Protein AF-A0A7C3HWS5-F1 (afdb_monomer)

pLDDT: mean 78.56, std 14.54, range [25.64, 98.25]

Solvent-accessible surface area (backbone atoms only — not comparable to full-atom values): 70002 Å² total; per-residue (Å²): 102,54,66,61,52,23,48,50,52,38,46,39,70,67,36,61,81,47,41,45,76,47,77,56,95,78,74,90,70,77,73,88,94,51,87,68,84,68,67,44,69,43,54,68,46,64,66,60,53,52,59,58,70,70,65,71,91,69,96,59,69,80,49,96,42,72,66,55,47,22,61,74,64,69,51,62,78,66,93,49,88,86,55,84,63,90,44,52,67,60,48,49,40,42,64,68,24,45,36,80,43,24,28,63,74,33,50,45,35,50,43,58,68,43,75,47,70,42,93,85,73,42,82,43,72,37,55,29,37,39,64,44,83,58,42,32,35,37,33,71,34,75,82,73,64,55,80,74,57,96,57,87,85,61,68,61,92,49,65,71,58,50,47,49,41,40,43,74,72,62,29,52,73,45,79,33,45,69,67,34,40,77,70,42,46,47,28,50,53,54,48,53,47,17,76,74,24,78,54,37,31,49,33,29,53,56,43,76,47,73,78,67,95,51,59,68,64,58,44,54,49,50,50,52,45,66,70,42,41,84,68,47,41,63,46,42,35,34,32,50,52,28,49,53,52,50,32,58,76,71,68,44,66,62,44,31,36,34,41,38,42,34,76,55,54,59,60,61,54,28,49,48,53,43,49,20,48,52,53,51,52,24,47,27,52,66,45,92,76,86,77,50,37,36,42,34,36,37,28,63,40,83,49,59,64,62,38,49,48,33,50,43,54,58,63,49,91,65,82,58,96,64,64,81,70,41,89,69,63,71,48,71,46,86,35,93,64,84,69,67,70,93,66,52,77,44,37,40,40,39,93,80,62,94,72,66,62,91,78,43,30,43,72,73,48,39,51,53,48,18,44,48,36,54,65,71,59,53,64,63,69,94,58,94,70,62,49,70,46,70,52,64,74,61,53,22,50,52,35,31,59,74,68,69,38,75,68,72,52,74,60,48,46,52,52,37,39,34,43,49,67,51,35,52,34,38,38,46,44,36,79,91,69,54,70,66,55,36,60,53,50,46,19,72,74,41,80,26,30,19,39,34,36,33,89,43,72,65,40,48,49,53,52,40,52,52,38,44,68,69,68,43,76,35,45,49,68,63,60,88,85,50,50,74,68,55,49,52,51,52,53,51,37,45,68,48,52,52,34,24,34,40,33,34,43,44,68,55,71,36,26,44,70,57,44,53,51,51,47,67,36,21,74,82,43,43,61,51,30,44,31,30,50,56,32,48,45,43,47,74,22,16,85,52,81,42,54,43,47,62,46,50,37,56,50,47,52,53,49,21,66,54,50,77,44,82,54,16,42,47,30,32,22,54,64,56,39,69,69,46,47,52,47,32,25,62,56,54,73,47,62,80,89,36,54,45,68,84,69,70,71,76,61,48,28,49,33,43,41,70,46,73,31,63,76,70,64,96,54,28,57,58,56,47,49,46,47,38,65,64,45,49,49,22,47,54,67,75,46,58,51,52,71,61,54,53,83,90,64,76,67,70,49,82,36,27,35,39,38,39,22,86,39,47,74,56,79,60,104,57,56,60,94,52,10,21,63,52,50,44,47,50,44,27,76,72,72,43,76,54,71,74,43,49,44,72,38,54,86,59,66,50,57,16,38,73,86,77,62,43,71,50,61,44,74,53,50,80,68,50,25,61,73,71,75,39,99,56,40,31,34,29,70,76,84,60,49,74,43,71,64,71,37,68,54,77,67,42,72,60,52,41,51,53,51,50,52,38,46,68,66,19,60,35,32,37,40,21,16,24,78,69,71,40,87,72,74,83,54,43,52,23,38,33,33,37,27,68,40,67,52,85,11,42,69,48,41,49,61,58,50,62,49,35,25,65,71,62,44,62,16,40,33,40,35,35,35,38,74,64,52,68,66,56,35,74,71,16,39,78,72,30,47,82,48,64,31,57,73,34,71,81,23,39,72,53,48,36,34,86,77,77,41,88,44,59,26,36,63,55,55,49,47,43,56,53,43,71,61,50,85,40,66,66,58,52,49,52,48,28,47,50,52,49,54,33,56,75,69,70,48,85,49,68,48,82,60,96,67,96,56,69,61,60,59,51,49,53,51,50,25,52,51,54,39,30,55,32,57,42,21,81,46,69,27,41,46,75,80,48,104,51,33,43,36,50,51,64,47,65,46,91,78,66,50,74,68,53,32,52,50,31,45,48,59,59,44,55,74,82,42,57,70,70,60,46,51,62,72,41,44,66,61,47,49,63,60,60,76,44,81,84,59,89,76,82,54,74,74,56,52,53,50,51,50,51,55,53,46,47,57,51,42,50,48,46,51,66,45,59,56,24,46,48,32,43,31,40,39,53,34,48,51,44,68,46,20,59,83,72,75,39,34,53,66,57,53,55,39,61,55,64,36,100,61,87,77,63,94,82,66,61,40,60,37,23,39,62,58,33,73,83,34,71,54,94,58,71,49,31,58,67,59,72,85,72,22,59,56,52,51,62,57,66,47,38,66,62,53,56,70,50,85,48,71,70,63,54,52,48,51,52,50,55,34,54,80,59,70,25,44,71,65,52,45,54,53,37,51,60,47,34,60,77,40,79,76,39,38,40,37,26,40,52,40,12,61,46,34,55,76,38,90,94,29,59,67,61,13,44,49,29,27,49,51,19,40,57,42,31,57,75,67,69,53,56,60,67,61,48,48,54,43,32,54,62,34,32,76,78,40,50,67,69,31,49,56,74,61,64,46,82,90,37,86,30,69,38,74,67,26,30,48,54,50,22,54,52,31,25,72,76,64,34,68,88,29,69,66,19,49,50,37,48,49,52,48,50,52,54,56,51,49,55,54,49,52,54,49,50,58,67,46,45,60,62,50,50,57,63,49,70,79,38,99,37,75,64,74,68,57,46,99,84,51,90,87,116

Secondary structure (DSSP, 8-state):
-HHHHHHHHHHHHH-TTTEEEE--SS-----TT----SSEEEES-HHHHHHHHT---------SSHHHHHHHHT-PPPSSTTS--TTHHHHHHIIIIIHHHHHHHHGGGEEEEEEEE-TTS-EEEEEEEEESSSEEEEEESTTTSTTS-SSTT-----HHHHHHHHHHTTEEEEEE-HHHHHTTHHHHHHHHHHHH-HHHHHHHHHHHT-SS--HHHHHHHHHHHHHHHHHHHHHHHHHHHHHHHHHHHHT-SEEEEEEES-SSSHHHHHHHHHHHHHHHHHHHTT----PPEEEEEEE--S-HHHHHHHHHHHH--SS-------SS-EEEEEESSPPPGGG-SEEEE-TT-SSPPTTEE-HHHHHHHHHHHHHHH-SS----PPPS---HHHHHHHHHHHH--SS--HHHHHHHHHHHTT--EEEE--TTS-HHHHHHHHHHHSSSEEEEE-S-HHHHHHHHHHHHHTT--SEEEE-TTS-HHHHHHHHHHHHTT--SEEEE-GGGGGBHHHHHHHHHHTTTS-EEEEEEETTTHHHHTTTTT-GGGGGHHHHHHHHHHHHTS---EEEEES---HHHHHHHHHHHT--GGGEE--S----TTEEEEEEE--SS-TTHHHHHHHHIIIIIHHHHHT--HHHHS-TTPPSPPS-EEEEE-S-S---STT--S-SHHHHHHHHHHHT---TTTEEEE-SSPPEE-TTT--S-EEEPPHHHHHHTT-SS-EEESSS--EESS-EE-TTHHHHHHHHHHHHHTTS-SEEEE-TTS-TT---TTEEEEEESS--SSHHHHHHHHTTS-TTSS-EEEEEEE-PPPHHHHHHTGGGTPPPHHHHSHHHHTTT--TTS-SS--HHHHHHHHHHHH---HHHHHHHHHHHHHHHHTT--EEEE-SS--HHHHHHHHHHHHHHHHTTSEEEEEEEESSSSEEEEEEEE-TT--HHHHHHHHHHHHHTTS-HHHHHHHHHHHHHHHHTTTTSS---HHHHHHHHHHHHHHHHHHHIIIIIHHHHHHHHHHHHHHHTTTTT--HHHHHHHHH--PPPPTT---SSBTTTSTT---SSSS----TTTHHHHHHHHHHHHHTTS--HHHHHHHHHHHHHTT-HHHHHHHHHHHHTT-TT-HHHHHHHHHHHTTSTT-HHHHHHHHHHHHHHHHHTT--HHHHHHHHHHHHTT-HHHHHHTT--TTSTT-SHHHHHHHHHHHHHHH-TTSHHHHHHHHHHHHHHHHHHHHHHHHHHHHHHHHHHHT-SSHHHHH-TT-TT-

InterPro domains:
  IPR001650 Helicase, C-terminal domain-like [PF00271] (755-808)
  IPR001650 Helicase, C-terminal domain-like [PS51194] (675-857)
  IPR001650 Helicase, C-terminal domain-like [SM00490] (727-808)
  IPR002464 DNA/RNA helicase, ATP-dependent, DEAH-box type, conserved site [PS00690] (528-537)
  IPR011545 DEAD/DEAH-box helicase domain [PF00270] (410-580)
  IPR014001 Helicase superfamily 1/2, ATP-binding domain [PS51192] (416-594)
  IPR014001 Helicase superfamily 1/2, ATP-binding domain [SM00487] (404-611)
  IPR027417 P-loop containing nucleoside triphosphate hydrolase [G3DSA:3.40.50.300] (386-599)
  IPR027417 P-loop containing nucleoside triphosphate hydrolase [G3DSA:3.40.50.300] (725-851)
  IPR027417 P-loop containing nucleoside triphosphate hydrolase [SSF52540] (448-820)
  IPR036388 Winged helix-like DNA-binding domain superfamily [G3DSA:1.10.10.10] (1000-1152)

Nearest PDB structures (foldseek):
  4tmu-assembly1_A  TM=6.536E-01  e=8.119E-21  Cronobacter sakazakii ATCC BAA-894
  7aud-assembly1_F  TM=6.446E-01  e=2.191E-19  Homo sapiens
  7zml-assembly2_B  TM=5.521E-01  e=1.699E-18  Homo sapiens
  5sup-assembly3_C  TM=6.905E-01  e=9.787E-10  Saccharomyces cerevisiae S288C
  8enk-assembly1_A  TM=6.160E-01  e=3.405E-09  Homo sapiens

Radius of gyration: 41.32 Å; Cα contacts (8 Å, |Δi|>4): 1927; chains: 1; bounding box: 156×109×86 Å

Mean predicted aligned error: 18.75 Å

Sequence (1268 aa):
MPVRGAVLLAAARIDPGALDLEVRKDDLLYGEGEYRWVGRWRFKDPALAEALKASRPGKRATFSSLEDYYRFNKLLPPRDPKERDEHYAERVFIEEAFLPVFGLEGLSYLRSQVEFVDSKKRKRRIDFVLDGKTKYAIEVEGAAYHAHTSIGDEKFNDEKQRQRDLGQAGYRYFPFSFGDIRQKRAQAVLTELAFEDPILHRLFLANQHSEHTTGASKLARLEQLLRFLPKRFPLYQKAILAMLESANREGKNELTLVDYEPVTPGLTLALLDTFALVERVAELYGQPVVLPKVKLYVLRPPDPDLFLQAMELYRCHGESSFVDLPRTHIEYELVNRVPDADLVDHIFAAEAASSPPSGSLDESRLERFAAHFVSEVGPKPPSKANPVSVERTLLDFFARRYFAVRDLKPEQVQLLQRALLGQSGLGILPTGFGKSLVFQLYGLLIPRTTLVISPLKALIRDQVHSMHRLGLVCVDSISSFDSSAAKERKLAEFRGHRYRLLYISPERLQIKGFYEELRASMQDTPVGALVIDEAHCVSEWGHDFRPAYLQIGRLRRLLEEASGRSIPIIALTATASEAVRKDVCDVLGLELQSVVQLASSDRPNLSLSVHPSGAYGLEAKEEVLEQVLTKVVPTALRMEKEELIPLGEEPPYEHAGVVFGIYANPHGKTTIAEGVHHIAKVIRERVSPDPEFVQVHASTPPTVCPNCGSQLYLPLTSKELKLYGMTQGYRCLECKEVFSRYAYASDWENTILERQDAFQDNQFPILVATKGYGMGIDKRNIRFIIHHALSSGLEGYYQEAGRAGRDGKQSHVALIYSPPMRKCYEEHLRYHQEPPCVSEPGNFKFHKCPYELPGLCDYGRQAFFVKASYPGLQTDLERALSVYDRLVAGQALIKNSFDDDDEESKGIQLALYRLQQLGVVEGYSLTYKSLREVVFEAEFNSNWQPEAVLHHLRQYLLRTEGEAYVEQHLAELSQRVNGKRRRVGVPGGERRRLIEMALEVLLERVYTTIRKTRYYMLEREHDYAQSHNEGVCRRVKIRSYFDDVGFSDDYRCGFCDVCVPDLNFTRDQAEIPVRDAQVDDLARILPELVSSFQPDKLAEAVRVTVDRGAVVGMTSRIANRLEKDITNVPSLYLAGALYRRRKGREEEAMSYLKSAFDEGIRQDFIPENLVFIAKEAAQLNPEKAFDWLTPVDGPFNTDHGLKLLEEQAKQLYGDEAPAPRVVRALRHTRRVARTAEAAIQLLKQPVVELLSGFDSLQTMMGENYVQR

Structure (mmCIF, N/CA/C/O backbone):
data_AF-A0A7C3HWS5-F1
#
_entry.id   AF-A0A7C3HWS5-F1
#
loop_
_atom_site.group_PDB
_atom_site.id
_atom_site.type_symbol
_atom_site.label_atom_id
_atom_site.label_alt_id
_atom_site.label_comp_id
_atom_site.label_asym_id
_atom_site.label_entity_id
_atom_site.label_seq_id
_atom_site.pdbx_PDB_ins_code
_atom_site.Cartn_x
_atom_site.Cartn_y
_atom_site.Cartn_z
_atom_site.occupancy
_atom_site.B_iso_or_equiv
_atom_site.auth_seq_id
_atom_site.auth_comp_id
_atom_site.auth_asym_id
_atom_site.auth_atom_id
_atom_site.pdbx_PDB_model_num
ATOM 1 N N . MET A 1 1 ? -15.593 4.446 11.504 1.00 49.41 1 MET A N 1
ATOM 2 C CA . MET A 1 1 ? -16.390 3.993 12.669 1.00 49.41 1 MET A CA 1
ATOM 3 C C . MET A 1 1 ? -17.692 3.355 12.200 1.00 49.41 1 MET A C 1
ATOM 5 O O . MET A 1 1 ? -18.469 4.060 11.559 1.00 49.41 1 MET A O 1
ATOM 9 N N . PRO A 1 2 ? -17.942 2.083 12.555 1.00 52.72 2 PRO A N 1
ATOM 10 C CA . PRO A 1 2 ? -19.194 1.356 12.292 1.00 52.72 2 PRO A CA 1
ATOM 11 C C . PRO A 1 2 ? -20.464 2.110 12.704 1.00 52.72 2 PRO A C 1
ATOM 13 O O . PRO A 1 2 ? -21.446 2.154 11.968 1.00 52.72 2 PRO A O 1
ATOM 16 N N . VAL A 1 3 ? -20.395 2.795 13.850 1.00 61.91 3 VAL A N 1
ATOM 17 C CA . VAL A 1 3 ? -21.491 3.569 14.448 1.00 61.91 3 VAL A CA 1
ATOM 18 C C . VAL A 1 3 ? -22.072 4.609 13.488 1.00 61.91 3 VAL A C 1
ATOM 20 O O . VAL A 1 3 ? -23.285 4.735 13.361 1.00 61.91 3 VAL A O 1
ATOM 23 N N . ARG A 1 4 ? -21.214 5.340 12.766 1.00 62.59 4 ARG A N 1
ATOM 24 C CA . ARG A 1 4 ? -21.649 6.375 11.816 1.00 62.59 4 ARG A CA 1
ATOM 25 C C . ARG A 1 4 ? -22.445 5.771 10.654 1.00 62.59 4 ARG A C 1
ATOM 27 O O . ARG A 1 4 ? -23.408 6.382 10.207 1.00 62.59 4 ARG A O 1
ATOM 34 N N . GLY A 1 5 ? -22.057 4.578 10.197 1.00 60.19 5 GLY A N 1
ATOM 35 C CA . GLY A 1 5 ? -22.772 3.829 9.163 1.00 60.19 5 GLY A CA 1
ATOM 36 C C . GLY A 1 5 ? -24.151 3.372 9.635 1.00 60.19 5 GLY A C 1
ATOM 37 O O . GLY A 1 5 ? -25.133 3.639 8.953 1.00 60.19 5 GLY A O 1
ATOM 38 N N . ALA A 1 6 ? -24.242 2.785 10.834 1.00 62.06 6 ALA A N 1
ATOM 39 C CA . ALA A 1 6 ? -25.520 2.379 11.428 1.00 62.06 6 ALA A CA 1
ATOM 40 C C . ALA A 1 6 ? -26.490 3.566 11.586 1.00 62.06 6 ALA A C 1
ATOM 42 O O . ALA A 1 6 ? -27.658 3.466 11.226 1.00 62.06 6 ALA A O 1
ATOM 43 N N . VAL A 1 7 ? -25.993 4.721 12.041 1.00 65.88 7 VAL A N 1
ATOM 44 C CA . VAL A 1 7 ? -26.794 5.949 12.188 1.00 65.88 7 VAL A CA 1
ATOM 45 C C . VAL A 1 7 ? -27.290 6.485 10.839 1.00 65.88 7 VAL A C 1
ATOM 47 O O . VAL A 1 7 ? -28.435 6.914 10.730 1.00 65.88 7 VAL A O 1
ATOM 50 N N . LEU A 1 8 ? -26.457 6.447 9.796 1.00 64.69 8 LEU A N 1
ATOM 51 C CA . LEU A 1 8 ? -26.843 6.884 8.449 1.00 64.69 8 LEU A CA 1
ATOM 52 C C . LEU A 1 8 ? -27.855 5.936 7.794 1.00 64.69 8 LEU A C 1
ATOM 54 O O . LEU A 1 8 ? -28.781 6.395 7.131 1.00 64.69 8 LEU A O 1
ATOM 58 N N . LEU A 1 9 ? -27.728 4.628 8.026 1.00 63.84 9 LEU A N 1
ATOM 59 C CA . LEU A 1 9 ? -28.721 3.641 7.598 1.00 63.84 9 LEU A CA 1
ATOM 60 C C . LEU A 1 9 ? -30.051 3.819 8.342 1.00 63.84 9 LEU A C 1
ATOM 62 O O . LEU A 1 9 ? -31.108 3.683 7.730 1.00 63.84 9 LEU A O 1
ATOM 66 N N . ALA A 1 10 ? -30.011 4.181 9.629 1.00 67.00 10 ALA A N 1
ATOM 67 C CA . ALA A 1 10 ? -31.210 4.519 10.397 1.00 67.00 10 ALA A CA 1
ATOM 68 C C . ALA A 1 10 ? -31.903 5.746 9.794 1.00 67.00 10 ALA A C 1
ATOM 70 O O . ALA A 1 10 ? -33.104 5.712 9.543 1.00 67.00 10 ALA A O 1
ATOM 71 N N . ALA A 1 11 ? -31.130 6.790 9.472 1.00 67.25 11 ALA A N 1
ATOM 72 C CA . ALA A 1 11 ? -31.637 7.995 8.816 1.00 67.25 11 ALA A CA 1
ATOM 73 C C . ALA A 1 11 ? -32.313 7.678 7.473 1.00 67.25 11 ALA A C 1
ATOM 75 O O . ALA A 1 11 ? -33.418 8.146 7.214 1.00 67.25 11 ALA A O 1
ATOM 76 N N . ALA A 1 12 ? -31.681 6.837 6.649 1.00 64.12 12 ALA A N 1
ATOM 77 C CA . ALA A 1 12 ? -32.226 6.424 5.358 1.00 64.12 12 ALA A CA 1
ATOM 78 C C . ALA A 1 12 ? -33.511 5.590 5.478 1.00 64.12 12 ALA A C 1
ATOM 80 O O . ALA A 1 12 ? -34.377 5.693 4.616 1.00 64.12 12 ALA A O 1
ATOM 81 N N . ARG A 1 13 ? -33.657 4.779 6.537 1.00 67.94 13 ARG A N 1
ATOM 82 C CA . ARG A 1 13 ? -34.894 4.023 6.803 1.00 67.94 13 ARG A CA 1
ATOM 83 C C . ARG A 1 13 ? -36.053 4.920 7.239 1.00 67.94 13 ARG A C 1
ATOM 85 O O . ARG A 1 13 ? -37.196 4.598 6.940 1.00 67.94 13 ARG A O 1
ATOM 92 N N . ILE A 1 14 ? -35.766 6.014 7.946 1.00 68.12 14 ILE A N 1
ATOM 93 C CA . ILE A 1 14 ? -36.784 6.937 8.472 1.00 68.12 14 ILE A CA 1
ATOM 94 C C . ILE A 1 14 ? -37.428 7.762 7.359 1.00 68.12 14 ILE A C 1
ATOM 96 O O . ILE A 1 14 ? -38.638 7.969 7.386 1.00 68.12 14 ILE A O 1
ATOM 100 N N . ASP A 1 15 ? -36.638 8.226 6.390 1.00 64.69 15 ASP A N 1
ATOM 101 C CA . ASP A 1 15 ? -37.156 8.968 5.241 1.00 64.69 15 ASP A CA 1
ATOM 102 C C . ASP A 1 15 ? -36.284 8.731 3.990 1.00 64.69 15 ASP A C 1
ATOM 104 O O . ASP A 1 15 ? -35.364 9.507 3.692 1.00 64.69 15 ASP A O 1
ATOM 108 N N . PRO A 1 16 ? -36.576 7.658 3.230 1.00 61.91 16 PRO A N 1
ATOM 109 C CA . PRO A 1 16 ? -35.873 7.334 1.986 1.00 61.91 16 PRO A CA 1
ATOM 110 C C . PRO A 1 16 ? -36.026 8.417 0.901 1.00 61.91 16 PRO A C 1
ATOM 112 O O . PRO A 1 16 ? -35.264 8.462 -0.068 1.00 61.91 16 PRO A O 1
ATOM 115 N N . GLY A 1 17 ? -37.047 9.274 1.025 1.00 59.50 17 GLY A N 1
ATOM 116 C CA . GLY A 1 17 ? -37.358 10.346 0.088 1.00 59.50 17 GLY A CA 1
ATOM 117 C C . GLY A 1 17 ? -36.515 11.595 0.328 1.00 59.50 17 GLY A C 1
ATOM 118 O O . GLY A 1 17 ? -36.074 12.207 -0.644 1.00 59.50 17 GLY A O 1
ATOM 119 N N . ALA A 1 18 ? -36.249 11.936 1.591 1.00 55.31 18 ALA A N 1
ATOM 120 C CA . ALA A 1 18 ? -35.522 13.141 1.984 1.00 55.31 18 ALA A CA 1
ATOM 121 C C . ALA A 1 18 ? -33.997 13.003 1.958 1.00 55.31 18 ALA A C 1
ATOM 123 O O . ALA A 1 18 ? -33.318 14.025 1.868 1.00 55.31 18 ALA A O 1
ATOM 124 N N . LEU A 1 19 ? -33.446 11.789 2.009 1.00 55.59 19 LEU A N 1
ATOM 125 C CA . LEU A 1 19 ? -32.002 11.549 1.970 1.00 55.59 19 LEU A CA 1
ATOM 126 C C . LEU A 1 19 ? -31.609 10.840 0.671 1.00 55.59 19 LEU A C 1
ATOM 128 O O . LEU A 1 19 ? -32.080 9.745 0.386 1.00 55.59 19 LEU A O 1
ATOM 132 N N . ASP A 1 20 ? -30.721 11.446 -0.113 1.00 55.53 20 ASP A N 1
ATOM 133 C CA . ASP A 1 20 ? -29.961 10.706 -1.123 1.00 55.53 20 ASP A CA 1
ATOM 134 C C . ASP A 1 20 ? -28.696 10.165 -0.457 1.00 55.53 20 ASP A C 1
ATOM 136 O O . ASP A 1 20 ? -27.996 10.935 0.202 1.00 55.53 20 ASP A O 1
ATOM 140 N N . LEU A 1 21 ? -28.430 8.863 -0.551 1.00 51.44 21 LEU A N 1
ATOM 141 C CA . LEU A 1 21 ? -27.346 8.202 0.178 1.00 51.44 21 LEU A CA 1
ATOM 142 C C . LEU A 1 21 ? -26.535 7.340 -0.792 1.00 51.44 21 LEU A C 1
ATOM 144 O O . LEU A 1 21 ? -26.783 6.149 -0.961 1.00 51.44 21 LEU A O 1
ATOM 148 N N . GLU A 1 22 ? -25.537 7.949 -1.433 1.00 44.00 22 GLU A N 1
ATOM 149 C CA . GLU A 1 22 ? -24.627 7.244 -2.336 1.00 44.00 22 GLU A CA 1
ATOM 150 C C . GLU A 1 22 ? -23.421 6.732 -1.528 1.00 44.00 22 GLU A C 1
ATOM 152 O O . GLU A 1 22 ? -22.458 7.455 -1.231 1.00 44.00 22 GLU A O 1
ATOM 157 N N . VAL A 1 23 ? -23.475 5.461 -1.116 1.00 41.75 23 VAL A N 1
ATOM 158 C CA . VAL A 1 23 ? -22.345 4.785 -0.463 1.00 41.75 23 VAL A CA 1
ATOM 159 C C . VAL A 1 23 ? -21.340 4.366 -1.535 1.00 41.75 23 VAL A C 1
ATOM 161 O O . VAL A 1 23 ? -21.325 3.223 -1.993 1.00 41.75 23 VAL A O 1
ATOM 164 N N . ARG A 1 24 ? -20.472 5.291 -1.953 1.00 37.44 24 ARG A N 1
ATOM 165 C CA . ARG A 1 24 ? -19.315 4.931 -2.780 1.00 37.44 24 ARG A CA 1
ATOM 166 C C . ARG A 1 24 ? -18.343 4.107 -1.944 1.00 37.44 24 ARG A C 1
ATOM 168 O O . ARG A 1 24 ? -17.880 4.563 -0.902 1.00 37.44 24 ARG A O 1
ATOM 175 N N . LYS A 1 25 ? -18.026 2.896 -2.407 1.00 36.41 25 LYS A N 1
ATOM 176 C CA . LYS A 1 25 ? -17.121 1.960 -1.717 1.00 36.41 25 LYS A CA 1
ATOM 177 C C . LYS A 1 25 ? -15.659 2.437 -1.659 1.00 36.41 25 LYS A C 1
ATOM 179 O O . LYS A 1 25 ? -14.854 1.779 -1.012 1.00 36.41 25 LYS A O 1
ATOM 184 N N . ASP A 1 26 ? -15.324 3.559 -2.304 1.00 34.84 26 ASP A N 1
ATOM 185 C CA . ASP A 1 26 ? -13.966 3.804 -2.794 1.00 34.84 26 ASP A CA 1
ATOM 186 C C . ASP A 1 26 ? -13.382 5.219 -2.609 1.00 34.84 26 ASP A C 1
ATOM 188 O O . ASP A 1 26 ? -12.203 5.404 -2.913 1.00 34.84 26 ASP A O 1
ATOM 192 N N . ASP A 1 27 ? -14.126 6.192 -2.070 1.00 35.03 27 ASP A N 1
ATOM 193 C CA . ASP A 1 27 ? -13.665 7.590 -2.007 1.00 35.03 27 ASP A CA 1
ATOM 194 C C . ASP A 1 27 ? -13.241 8.019 -0.590 1.00 35.03 27 ASP A C 1
ATOM 196 O O . ASP A 1 27 ? -14.048 8.097 0.339 1.00 35.03 27 ASP A O 1
ATOM 200 N N . LEU A 1 28 ? -11.955 8.356 -0.445 1.00 31.20 28 LEU A N 1
ATOM 201 C CA . LEU A 1 28 ? -11.348 8.976 0.736 1.00 31.20 28 LEU A CA 1
ATOM 202 C C . LEU A 1 28 ? -10.860 10.376 0.325 1.00 31.20 28 LEU A C 1
ATOM 204 O O . LEU A 1 28 ? -9.688 10.569 0.008 1.00 31.20 28 LEU A O 1
ATOM 208 N N . LEU A 1 29 ? -11.769 11.356 0.282 1.00 29.92 29 LEU A N 1
ATOM 209 C CA . LEU A 1 29 ? -11.443 12.758 -0.012 1.00 29.92 29 LEU A CA 1
ATOM 210 C C . LEU A 1 29 ? -11.496 13.605 1.263 1.00 29.92 29 LEU A C 1
ATOM 212 O O . LEU A 1 29 ? -12.463 13.562 2.022 1.00 29.92 29 LEU A O 1
ATOM 216 N N . TYR A 1 30 ? -10.448 14.398 1.476 1.00 31.53 30 TYR A N 1
ATOM 217 C CA . TYR A 1 30 ? -10.379 15.417 2.519 1.00 31.53 30 TYR A CA 1
ATOM 218 C C . TYR A 1 30 ? -9.860 16.706 1.897 1.00 31.53 30 TYR A C 1
ATOM 220 O O . TYR A 1 30 ? -8.713 16.763 1.461 1.00 31.53 30 TYR A O 1
ATOM 228 N N . GLY A 1 31 ? -10.718 17.718 1.887 1.00 27.30 31 GLY A N 1
ATOM 229 C CA . GLY A 1 31 ? -10.356 19.122 1.763 1.00 27.30 31 GLY A CA 1
ATOM 230 C C . GLY A 1 31 ? -10.934 19.865 2.969 1.00 27.30 31 GLY A C 1
ATOM 231 O O . GLY A 1 31 ? -11.985 19.480 3.478 1.00 27.30 31 GLY A O 1
ATOM 232 N N . GLU A 1 32 ? -10.229 20.898 3.431 1.00 27.69 32 GLU A N 1
ATOM 233 C CA . GLU A 1 32 ? -10.700 21.879 4.428 1.00 27.69 32 GLU A CA 1
ATOM 234 C C . GLU A 1 32 ? -10.996 21.392 5.860 1.00 27.69 32 GLU A C 1
ATOM 236 O O . GLU A 1 32 ? -11.945 21.849 6.493 1.00 27.69 32 GLU A O 1
ATOM 241 N N . GLY A 1 33 ? -10.173 20.535 6.466 1.00 27.62 33 GLY A N 1
ATOM 242 C CA . GLY A 1 33 ? -10.249 20.422 7.932 1.00 27.62 33 GLY A CA 1
ATOM 243 C C . GLY A 1 33 ? -11.291 19.433 8.481 1.00 27.62 33 GLY A C 1
ATOM 244 O O . GLY A 1 33 ? -11.274 19.177 9.685 1.00 27.62 33 GLY A O 1
ATOM 245 N N . GLU A 1 34 ? -12.157 18.828 7.654 1.00 25.64 34 GLU A N 1
ATOM 246 C CA . GLU A 1 34 ? -13.318 18.038 8.113 1.00 25.64 34 GLU A CA 1
ATOM 247 C C . GLU A 1 34 ? -13.374 16.574 7.618 1.00 25.64 34 GLU A C 1
ATOM 249 O O . GLU A 1 34 ? -13.172 16.265 6.447 1.00 25.64 34 GLU A O 1
ATOM 254 N N . TYR A 1 35 ? -13.730 15.646 8.518 1.00 31.39 35 TYR A N 1
ATOM 255 C CA . TYR A 1 35 ? -13.923 14.218 8.219 1.00 31.39 35 TYR A CA 1
ATOM 256 C C . TYR A 1 35 ? -15.255 13.941 7.499 1.00 31.39 35 TYR A C 1
ATOM 258 O O . TYR A 1 35 ? -16.320 13.916 8.136 1.00 31.39 35 TYR A O 1
ATOM 266 N N . ARG A 1 36 ? -15.221 13.585 6.209 1.00 29.95 36 ARG A N 1
ATOM 267 C CA . ARG A 1 36 ? -16.382 12.986 5.527 1.00 29.95 36 ARG A CA 1
ATOM 268 C C . ARG A 1 36 ? -16.266 11.461 5.473 1.00 29.95 36 ARG A C 1
ATOM 270 O O . ARG A 1 36 ? -15.322 10.920 4.920 1.00 29.95 36 ARG A O 1
ATOM 277 N N . TRP A 1 37 ? -17.260 10.786 6.049 1.00 35.78 37 TRP A N 1
ATOM 278 C CA . TRP A 1 37 ? -17.608 9.398 5.742 1.00 35.78 37 TRP A CA 1
ATOM 279 C C . TRP A 1 37 ? -19.021 9.416 5.140 1.00 35.78 37 TRP A C 1
ATOM 281 O O . TRP A 1 37 ? -19.905 10.065 5.712 1.00 35.78 37 TRP A O 1
ATOM 291 N N . VAL A 1 38 ? -19.175 8.690 4.024 1.00 34.25 38 VAL A N 1
ATOM 292 C CA . VAL A 1 38 ? -20.246 8.683 2.996 1.00 34.25 38 VAL A CA 1
ATOM 293 C C . VAL A 1 38 ? -20.022 9.686 1.849 1.00 34.25 38 VAL A C 1
ATOM 295 O O . VAL A 1 38 ? -19.880 10.886 2.078 1.00 34.25 38 VAL A O 1
ATOM 298 N N . GLY A 1 39 ? -19.954 9.140 0.622 1.00 36.69 39 GLY A N 1
ATOM 299 C CA . GLY A 1 39 ? -19.465 9.770 -0.617 1.00 36.69 39 GLY A CA 1
ATOM 300 C C . GLY A 1 39 ? -20.305 10.932 -1.142 1.00 36.69 39 GLY A C 1
ATOM 301 O O . GLY A 1 39 ? -19.760 11.889 -1.676 1.00 36.69 39 GLY A O 1
ATOM 302 N N . ARG A 1 40 ? -21.610 10.924 -0.908 1.00 42.81 40 ARG A N 1
ATOM 303 C CA . ARG A 1 40 ? -22.492 12.094 -0.899 1.00 42.81 40 ARG A CA 1
ATOM 304 C C . ARG A 1 40 ? -23.724 11.630 -0.150 1.00 42.81 40 ARG A C 1
ATOM 306 O O . ARG A 1 40 ? -24.312 10.612 -0.499 1.00 42.81 40 ARG A O 1
ATOM 313 N N . TRP A 1 41 ? -24.087 12.359 0.891 1.00 43.00 41 TRP A N 1
ATOM 314 C CA . TRP A 1 41 ? -25.456 12.333 1.358 1.00 43.00 41 TRP A CA 1
ATOM 315 C C . TRP A 1 41 ? -25.966 13.761 1.311 1.00 43.00 41 TRP A C 1
ATOM 317 O O . TRP A 1 41 ? -25.277 14.696 1.729 1.00 43.00 41 TRP A O 1
ATOM 327 N N . ARG A 1 42 ? -27.112 13.950 0.673 1.00 48.94 42 ARG A N 1
ATOM 328 C CA . ARG A 1 42 ? -27.712 15.265 0.481 1.00 48.94 42 ARG A CA 1
ATOM 329 C C . ARG A 1 42 ? -29.158 15.148 0.910 1.00 48.94 42 ARG A C 1
ATOM 331 O O . ARG A 1 42 ? -29.865 14.257 0.443 1.00 48.94 42 ARG A O 1
ATOM 338 N N . PHE A 1 43 ? -29.591 16.057 1.775 1.00 51.97 43 PHE A N 1
ATOM 339 C CA . PHE A 1 43 ? -31.018 16.265 1.940 1.00 51.97 43 PHE A CA 1
ATOM 340 C C . PHE A 1 43 ? -31.566 16.731 0.593 1.00 51.97 43 PHE A C 1
ATOM 342 O O . PHE A 1 43 ? -31.107 17.749 0.065 1.00 51.97 43 PHE A O 1
ATOM 349 N N . LYS A 1 44 ? -32.488 15.969 -0.002 1.00 52.66 44 LYS A N 1
ATOM 350 C CA . LYS A 1 44 ? -33.099 16.344 -1.286 1.00 52.66 44 LYS A CA 1
ATOM 351 C C . LYS A 1 44 ? -33.802 17.696 -1.187 1.00 52.66 44 LYS A C 1
ATOM 353 O O . LYS A 1 44 ? -33.873 18.391 -2.193 1.00 52.66 44 LYS A O 1
ATOM 358 N N . ASP A 1 45 ? -34.226 18.077 0.019 1.00 53.31 45 ASP A N 1
ATOM 359 C CA . ASP A 1 45 ? -34.694 19.414 0.363 1.00 53.31 45 ASP A CA 1
ATOM 360 C C . ASP A 1 45 ? -33.511 20.373 0.663 1.00 53.31 45 ASP A C 1
ATOM 362 O O . ASP A 1 45 ? -32.865 20.273 1.716 1.00 53.31 45 ASP A O 1
ATOM 366 N N . PRO A 1 46 ? -33.204 21.330 -0.236 1.00 45.94 46 PRO A N 1
ATOM 367 C CA . PRO A 1 46 ? -32.152 22.320 -0.023 1.00 45.94 46 PRO A CA 1
ATOM 368 C C . PRO A 1 46 ? -32.473 23.299 1.116 1.00 45.94 46 PRO A C 1
ATOM 370 O O . PRO A 1 46 ? -31.542 23.831 1.721 1.00 45.94 46 PRO A O 1
ATOM 373 N N . ALA A 1 47 ? -33.757 23.522 1.427 1.00 43.09 47 ALA A N 1
ATOM 374 C CA . ALA A 1 47 ? -34.191 24.390 2.518 1.00 43.09 47 ALA A CA 1
ATOM 375 C C . ALA A 1 47 ? -33.919 23.739 3.880 1.00 43.09 47 ALA A C 1
ATOM 377 O O . ALA A 1 47 ? -33.414 24.403 4.785 1.00 43.09 47 ALA A O 1
ATOM 378 N N . LEU A 1 48 ? -34.138 22.425 3.995 1.00 42.91 48 LEU A N 1
ATOM 379 C CA . LEU A 1 48 ? -33.766 21.637 5.172 1.00 42.91 48 LEU A CA 1
ATOM 380 C C . LEU A 1 48 ? -32.242 21.672 5.409 1.00 42.91 48 LEU A C 1
ATOM 382 O O . LEU A 1 48 ? -31.789 21.923 6.525 1.00 42.91 48 LEU A O 1
ATOM 386 N N . ALA A 1 49 ? -31.439 21.528 4.348 1.00 41.75 49 ALA A N 1
ATOM 387 C CA . ALA A 1 49 ? -29.974 21.590 4.427 1.00 41.75 49 ALA A CA 1
ATOM 388 C C . ALA A 1 49 ? -29.424 22.975 4.848 1.00 41.75 49 ALA A C 1
ATOM 390 O O . ALA A 1 49 ? -28.439 23.054 5.586 1.00 41.75 49 ALA A O 1
ATOM 391 N N . GLU A 1 50 ? -30.034 24.071 4.386 1.00 41.12 50 GLU A N 1
ATOM 392 C CA . GLU A 1 50 ? -29.702 25.451 4.790 1.00 41.12 50 GLU A CA 1
ATOM 393 C C . GLU A 1 50 ? -30.142 25.748 6.236 1.00 41.12 50 GLU A C 1
ATOM 395 O O . GLU A 1 50 ? -29.369 26.284 7.039 1.00 41.12 50 GLU A O 1
ATOM 400 N N . ALA A 1 51 ? -31.352 25.320 6.610 1.00 38.09 51 ALA A N 1
ATOM 401 C CA . ALA A 1 51 ? -31.922 25.501 7.944 1.00 38.09 51 ALA A CA 1
ATOM 402 C C . ALA A 1 51 ? -31.105 24.797 9.046 1.00 38.09 51 ALA A C 1
ATOM 404 O O . ALA A 1 51 ? -30.961 25.338 10.148 1.00 38.09 51 ALA A O 1
ATOM 405 N N . LEU A 1 52 ? -30.519 23.634 8.746 1.00 36.62 52 LEU A N 1
ATOM 406 C CA . LEU A 1 52 ? -29.709 22.836 9.677 1.00 36.62 52 LEU A CA 1
ATOM 407 C C . LEU A 1 52 ? -28.259 23.349 9.809 1.00 36.62 52 LEU A C 1
ATOM 409 O O . LEU A 1 52 ? -27.665 23.301 10.896 1.00 36.62 52 LEU A O 1
ATOM 413 N N . LYS A 1 53 ? -27.695 23.961 8.756 1.00 37.44 53 LYS A N 1
ATOM 414 C CA . LYS A 1 53 ? -26.387 24.652 8.812 1.00 37.44 53 LYS A CA 1
ATOM 415 C C . LYS A 1 53 ? -26.416 25.909 9.683 1.00 37.44 53 LYS A C 1
ATOM 417 O O . LYS A 1 53 ? -25.421 26.227 10.340 1.00 37.44 53 LYS A O 1
ATOM 422 N N . ALA A 1 54 ? -27.555 26.597 9.727 1.00 36.84 54 ALA A N 1
ATOM 423 C CA . ALA A 1 54 ? -27.743 27.844 10.462 1.00 36.84 54 ALA A CA 1
ATOM 424 C C . ALA A 1 54 ? -27.987 27.660 11.979 1.00 36.84 54 ALA A C 1
ATOM 426 O O . ALA A 1 54 ? -28.166 28.642 12.702 1.00 36.84 54 ALA A O 1
ATOM 427 N N . SER A 1 55 ? -28.021 26.427 12.497 1.00 32.59 55 SER A N 1
ATOM 428 C CA . SER A 1 55 ? -28.084 26.119 13.937 1.00 32.59 55 SER A CA 1
ATOM 429 C C . SER A 1 55 ? -26.678 25.965 14.532 1.00 32.59 55 SER A C 1
ATOM 431 O O . SER A 1 55 ? -26.033 24.922 14.406 1.00 32.59 55 SER A O 1
ATOM 433 N N . ARG A 1 56 ? -26.188 27.015 15.201 1.00 32.00 56 ARG A N 1
ATOM 434 C CA . ARG A 1 56 ? -25.095 26.933 16.186 1.00 32.00 56 ARG A CA 1
ATOM 435 C C . ARG A 1 56 ? -25.696 27.150 17.583 1.00 32.00 56 ARG A C 1
ATOM 437 O O . ARG A 1 56 ? -26.319 28.192 17.779 1.00 32.00 56 ARG A O 1
ATOM 444 N N . PRO A 1 57 ? -25.507 26.244 18.558 1.00 35.91 57 PRO A N 1
ATOM 445 C CA . PRO A 1 57 ? -26.016 26.449 19.908 1.00 35.91 57 PRO A CA 1
ATOM 446 C C . PRO A 1 57 ? -25.081 27.390 20.682 1.00 35.91 57 PRO A C 1
ATOM 448 O O . PRO A 1 57 ? -24.022 26.996 21.163 1.00 35.91 57 PRO A O 1
ATOM 451 N N . GLY A 1 58 ? -25.472 28.657 20.803 1.00 36.56 58 GLY A N 1
ATOM 452 C CA . GLY A 1 58 ? -25.115 29.469 21.966 1.00 36.56 58 GLY A CA 1
ATOM 453 C C . GLY A 1 58 ? -26.206 29.262 23.010 1.00 36.56 58 GLY A C 1
ATOM 454 O O . GLY A 1 58 ? -27.378 29.384 22.666 1.00 36.56 58 GLY A O 1
ATOM 455 N N . LYS A 1 59 ? -25.844 28.907 24.249 1.00 44.50 59 LYS A N 1
ATOM 456 C CA . LYS A 1 59 ? -26.788 28.653 25.355 1.00 44.50 59 LYS A CA 1
ATOM 457 C C . LYS A 1 59 ? -27.806 29.800 25.488 1.00 44.50 59 LYS A C 1
ATOM 459 O O . LYS A 1 59 ? -27.460 30.868 25.985 1.00 44.50 59 LYS A O 1
ATOM 464 N N . ARG A 1 60 ? -29.048 29.573 25.056 1.00 55.78 60 ARG A N 1
ATOM 465 C CA . ARG A 1 60 ? -30.220 30.409 25.366 1.00 55.78 60 ARG A CA 1
ATOM 466 C C . ARG A 1 60 ? -31.079 29.652 26.378 1.00 55.78 60 ARG A C 1
ATOM 468 O O . ARG A 1 60 ? -31.115 28.425 26.342 1.00 55.78 60 ARG A O 1
ATOM 475 N N . ALA A 1 61 ? -31.710 30.367 27.306 1.00 55.56 61 ALA A N 1
ATOM 476 C CA . ALA A 1 61 ? -32.602 29.752 28.285 1.00 55.56 61 ALA A CA 1
ATOM 477 C C . ALA A 1 61 ? -33.845 29.196 27.572 1.00 55.56 61 ALA A C 1
ATOM 479 O O . ALA A 1 61 ? -34.474 29.916 26.798 1.00 55.56 61 ALA A O 1
ATOM 480 N N . THR A 1 62 ? -34.178 27.926 27.802 1.00 59.62 62 THR A N 1
ATOM 481 C CA . THR A 1 62 ? -35.387 27.265 27.286 1.00 59.62 62 THR A CA 1
ATOM 482 C C . THR A 1 62 ? -36.487 27.290 28.336 1.00 59.62 62 THR A C 1
ATOM 484 O O . THR A 1 62 ? -36.223 27.005 29.504 1.00 59.62 62 THR A O 1
ATOM 487 N N . PHE A 1 63 ? -37.712 27.616 27.926 1.00 67.56 63 PHE A N 1
ATOM 488 C CA . PHE A 1 63 ? -38.858 27.746 28.822 1.00 67.56 63 PHE A CA 1
ATOM 489 C C . PHE A 1 63 ? -39.872 26.639 28.530 1.00 67.56 63 PHE A C 1
ATOM 491 O O . PHE A 1 63 ? -40.332 26.500 27.402 1.00 67.56 63 PHE A O 1
ATOM 498 N N . SER A 1 64 ? -40.204 25.846 29.550 1.00 55.47 64 SER A N 1
ATOM 499 C CA . SER A 1 64 ? -41.195 24.761 29.482 1.00 55.47 64 SER A CA 1
ATOM 500 C C . SER A 1 64 ? -42.640 25.252 29.533 1.00 55.47 64 SER A C 1
ATOM 502 O O . SER A 1 64 ? -43.549 24.544 29.110 1.00 55.47 64 SER A O 1
ATOM 504 N N . SER A 1 65 ? -42.861 26.448 30.076 1.00 74.31 65 SER A N 1
ATOM 505 C CA . SER A 1 65 ? -44.180 27.050 30.218 1.00 74.31 65 SER A CA 1
ATOM 506 C C . SER A 1 65 ? -44.100 28.573 30.151 1.00 74.31 65 SER A C 1
ATOM 508 O O . SER A 1 65 ? -43.050 29.181 30.384 1.00 74.31 65 SER A O 1
ATOM 510 N N . LEU A 1 66 ? -45.238 29.199 29.860 1.00 76.56 66 LEU A N 1
ATOM 511 C CA . LEU A 1 66 ? -45.366 30.653 29.870 1.00 76.56 66 LEU A CA 1
ATOM 512 C C . LEU A 1 66 ? -45.159 31.236 31.278 1.00 76.56 66 LEU A C 1
ATOM 514 O O . LEU A 1 66 ? -44.559 32.297 31.435 1.00 76.56 66 LEU A O 1
ATOM 518 N N . GLU A 1 67 ? -45.575 30.507 32.313 1.00 80.19 67 GLU A N 1
ATOM 519 C CA . GLU A 1 67 ? -45.368 30.912 33.702 1.00 80.19 67 GLU A CA 1
ATOM 520 C C . GLU A 1 67 ? -43.878 30.911 34.084 1.00 80.19 67 GLU A C 1
ATOM 522 O O . GLU A 1 67 ? -43.423 31.822 34.778 1.00 80.19 67 GLU A O 1
ATOM 527 N N . ASP A 1 68 ? -43.092 29.950 33.579 1.00 75.81 68 ASP A N 1
ATOM 528 C CA . ASP A 1 68 ? -41.635 29.927 33.769 1.00 75.81 68 ASP A CA 1
ATOM 529 C C . ASP A 1 68 ? -40.974 31.144 33.120 1.00 75.81 68 ASP A C 1
ATOM 531 O O . ASP A 1 68 ? -40.096 31.773 33.717 1.00 75.81 68 ASP A O 1
ATOM 535 N N . TYR A 1 69 ? -41.436 31.519 31.925 1.00 82.88 69 TYR A N 1
ATOM 536 C CA . TYR A 1 69 ? -40.972 32.720 31.239 1.00 82.88 69 TYR A CA 1
ATOM 537 C C . TYR A 1 69 ? -41.335 33.997 32.008 1.00 82.88 69 TYR A C 1
ATOM 539 O O . TYR A 1 69 ? -40.481 34.871 32.186 1.00 82.88 69 TYR A O 1
ATOM 547 N N . TYR A 1 70 ? -42.568 34.105 32.515 1.00 87.81 70 TYR A N 1
ATOM 548 C CA . TYR A 1 70 ? -43.000 35.249 33.322 1.00 87.81 70 TYR A CA 1
ATOM 549 C C . TYR A 1 70 ? -42.233 35.354 34.631 1.00 87.81 70 TYR A C 1
ATOM 551 O O . TYR A 1 70 ? -41.803 36.443 35.006 1.00 87.81 70 TYR A O 1
ATOM 559 N N . ARG A 1 71 ? -41.990 34.233 35.310 1.00 81.69 71 ARG A N 1
ATOM 560 C CA . ARG A 1 71 ? -41.200 34.208 36.541 1.00 81.69 71 ARG A CA 1
ATOM 561 C C . ARG A 1 71 ? -39.748 34.610 36.280 1.00 81.69 71 ARG A C 1
ATOM 563 O O . ARG A 1 71 ? -39.201 35.404 37.043 1.00 81.69 71 ARG A O 1
ATOM 570 N N . PHE A 1 72 ? -39.147 34.117 35.195 1.00 80.19 72 PHE A N 1
ATOM 571 C CA . PHE A 1 72 ? -37.773 34.451 34.807 1.00 80.19 72 PHE A CA 1
ATOM 572 C C . PHE A 1 72 ? -37.608 35.936 34.460 1.00 80.19 72 PHE A C 1
ATOM 574 O O . PHE A 1 72 ? -36.655 36.571 34.907 1.00 80.19 72 PHE A O 1
ATOM 581 N N . ASN A 1 73 ? -38.558 36.507 33.714 1.00 79.31 73 ASN A N 1
ATOM 582 C CA . ASN A 1 73 ? -38.505 37.899 33.259 1.00 79.31 73 ASN A CA 1
ATOM 583 C C . ASN A 1 73 ? -39.218 38.895 34.195 1.00 79.31 73 ASN A C 1
ATOM 585 O O . ASN A 1 73 ? -39.321 40.069 33.858 1.00 79.31 73 ASN A O 1
ATOM 589 N N . LYS A 1 74 ? -39.685 38.451 35.371 1.00 82.44 74 LYS A N 1
ATOM 590 C CA . LYS A 1 74 ? -40.438 39.260 36.354 1.00 82.44 74 LYS A CA 1
ATOM 591 C C . LYS A 1 74 ? -41.736 39.879 35.809 1.00 82.44 74 LYS A C 1
ATOM 593 O O . LYS A 1 74 ? -42.146 40.941 36.251 1.00 82.44 74 LYS A O 1
ATOM 598 N N . LEU A 1 75 ? -42.413 39.174 34.907 1.00 82.56 75 LEU A N 1
ATOM 599 C CA . LEU A 1 75 ? -43.672 39.584 34.281 1.00 82.56 75 LEU A CA 1
ATOM 600 C C . LEU A 1 75 ? -44.901 38.919 34.919 1.00 82.56 75 LEU A C 1
ATOM 602 O O . LEU A 1 75 ? -45.927 38.808 34.261 1.00 82.56 75 LEU A O 1
ATOM 606 N N . LEU A 1 76 ? -44.836 38.415 36.154 1.00 81.94 76 LEU A N 1
ATOM 607 C CA . LEU A 1 76 ? -46.007 37.803 36.801 1.00 81.94 76 LEU A CA 1
ATOM 608 C C . LEU A 1 76 ? -47.072 38.867 37.144 1.00 81.94 76 LEU A C 1
ATOM 610 O O . LEU A 1 76 ? -46.704 39.994 37.479 1.00 81.94 76 LEU A O 1
ATOM 614 N N . PRO A 1 77 ? -48.377 38.536 37.085 1.00 78.38 77 PRO A N 1
ATOM 615 C CA . PRO A 1 77 ? -49.428 39.453 37.520 1.00 78.38 77 PRO A CA 1
ATOM 616 C C . PRO A 1 77 ? -49.293 39.786 39.018 1.00 78.38 77 PRO A C 1
ATOM 618 O O . PRO A 1 77 ? -48.814 38.945 39.792 1.00 78.38 77 PRO A O 1
ATOM 621 N N . PRO A 1 78 ? -49.710 40.993 39.449 1.00 78.12 78 PRO A N 1
ATOM 622 C CA . PRO A 1 78 ? -49.694 41.364 40.859 1.00 78.12 78 PRO A CA 1
ATOM 623 C C . PRO A 1 78 ? -50.574 40.418 41.687 1.00 78.12 78 PRO A C 1
ATOM 625 O O . PRO A 1 78 ? -51.585 39.896 41.215 1.00 78.12 78 PRO A O 1
ATOM 628 N N . ARG A 1 79 ? -50.175 40.173 42.942 1.00 74.06 79 ARG A N 1
ATOM 629 C CA . ARG A 1 79 ? -50.902 39.257 43.840 1.00 74.06 79 ARG A CA 1
ATOM 630 C C . ARG A 1 79 ? -52.233 39.840 44.323 1.00 74.06 79 ARG A C 1
ATOM 632 O O . ARG A 1 79 ? -53.131 39.063 44.640 1.00 74.06 79 ARG A O 1
ATOM 639 N N . ASP A 1 80 ? -52.355 41.168 44.392 1.00 73.81 80 ASP A N 1
ATOM 640 C CA . ASP A 1 80 ? -53.605 41.863 44.713 1.00 73.81 80 ASP A CA 1
ATOM 641 C C . ASP A 1 80 ? -54.244 42.416 43.422 1.00 73.81 80 ASP A C 1
ATOM 643 O O . ASP A 1 80 ? -53.641 43.263 42.763 1.00 73.81 80 ASP A O 1
ATOM 647 N N . PRO A 1 81 ? -55.475 42.004 43.058 1.00 67.88 81 PRO A N 1
ATOM 648 C CA . PRO A 1 81 ? -56.191 42.523 41.889 1.00 67.88 81 PRO A CA 1
ATOM 649 C C . PRO A 1 81 ? -56.451 44.040 41.906 1.00 67.88 81 PRO A C 1
ATOM 651 O O . PRO A 1 81 ? -56.869 44.595 40.892 1.00 67.88 81 PRO A O 1
ATOM 654 N N . LYS A 1 82 ? -56.278 44.710 43.055 1.00 69.38 82 LYS A N 1
ATOM 655 C CA . LYS A 1 82 ? -56.401 46.170 43.187 1.00 69.38 82 LYS A CA 1
ATOM 656 C C . LYS A 1 82 ? -55.102 46.920 42.891 1.00 69.38 82 LYS A C 1
ATOM 658 O O . LYS A 1 82 ? -55.146 48.143 42.746 1.00 69.38 82 LYS A O 1
ATOM 663 N N . GLU A 1 83 ? -53.965 46.229 42.821 1.00 73.06 83 GLU A N 1
ATOM 664 C CA . GLU A 1 83 ? -52.700 46.827 42.401 1.00 73.06 83 GLU A CA 1
ATOM 665 C C . GLU A 1 83 ? -52.705 47.080 40.893 1.00 73.06 83 GLU A C 1
ATOM 667 O O . GLU A 1 83 ? -53.265 46.321 40.100 1.00 73.06 83 GLU A O 1
ATOM 672 N N . ARG A 1 84 ? -52.080 48.185 40.482 1.00 65.12 84 ARG A N 1
ATOM 673 C CA . ARG A 1 84 ? -51.957 48.517 39.067 1.00 65.12 84 ARG A CA 1
ATOM 674 C C . ARG A 1 84 ? -50.987 47.536 38.415 1.00 65.12 84 ARG A C 1
ATOM 676 O O . ARG A 1 84 ? -49.823 47.463 38.789 1.00 65.12 84 ARG A O 1
ATOM 683 N N . ASP A 1 85 ? -51.475 46.815 37.421 1.00 76.06 85 ASP A N 1
ATOM 684 C CA . ASP A 1 85 ? -50.704 45.818 36.695 1.00 76.06 85 ASP A CA 1
ATOM 685 C C . ASP A 1 85 ? -49.841 46.461 35.598 1.00 76.06 85 ASP A C 1
ATOM 687 O O . ASP A 1 85 ? -50.288 46.685 34.470 1.00 76.06 85 ASP A O 1
ATOM 691 N N . GLU A 1 86 ? -48.599 46.780 35.963 1.00 68.88 86 GLU A N 1
ATOM 692 C CA . GLU A 1 86 ? -47.588 47.412 35.103 1.00 68.88 86 GLU A CA 1
ATOM 693 C C . GLU A 1 86 ? -46.978 46.470 34.052 1.00 68.88 86 GLU A C 1
ATOM 695 O O . GLU A 1 86 ? -46.045 46.859 33.368 1.00 68.88 86 GLU A O 1
ATOM 700 N N . HIS A 1 87 ? -47.455 45.234 33.900 1.00 78.81 87 HIS A N 1
ATOM 701 C CA . HIS A 1 87 ? -46.957 44.317 32.862 1.00 78.81 87 HIS A CA 1
ATOM 702 C C . HIS A 1 87 ? -48.100 43.657 32.077 1.00 78.81 87 HIS A C 1
ATOM 704 O O . HIS A 1 87 ? -47.888 42.711 31.316 1.00 78.81 87 HIS A O 1
ATOM 710 N N . TYR A 1 88 ? -49.332 44.152 32.250 1.00 81.12 88 TYR A N 1
ATOM 711 C CA . TYR A 1 88 ? -50.522 43.595 31.610 1.00 81.12 88 TYR A CA 1
ATOM 712 C C . TYR A 1 88 ? -50.400 43.583 30.082 1.00 81.12 88 TYR A C 1
ATOM 714 O O . TYR A 1 88 ? -50.600 42.548 29.451 1.00 81.12 88 TYR A O 1
ATOM 722 N N . ALA A 1 89 ? -50.020 44.715 29.482 1.00 77.44 89 ALA A N 1
ATOM 723 C CA . ALA A 1 89 ? -49.921 44.844 28.030 1.00 77.44 89 ALA A CA 1
ATOM 724 C C . ALA A 1 89 ? -48.802 43.967 27.437 1.00 77.44 89 ALA A C 1
ATOM 726 O O . ALA A 1 89 ? -48.984 43.363 26.382 1.00 77.44 89 ALA A O 1
ATOM 727 N N . GLU A 1 90 ? -47.678 43.833 28.146 1.00 85.06 90 GLU A N 1
ATOM 728 C CA . GLU A 1 90 ? -46.560 42.960 27.773 1.00 85.06 90 GLU A CA 1
ATOM 729 C C . GLU A 1 90 ? -46.957 41.476 27.803 1.00 85.06 90 GLU A C 1
ATOM 731 O O . GLU A 1 90 ? -46.619 40.726 26.886 1.00 85.06 90 GLU A O 1
ATOM 736 N N . ARG A 1 91 ? -47.725 41.041 28.812 1.00 88.25 91 ARG A N 1
ATOM 737 C CA . ARG A 1 91 ? -48.251 39.668 28.857 1.00 88.25 91 ARG A CA 1
ATOM 738 C C . ARG A 1 91 ? -49.244 39.391 27.738 1.00 88.25 91 ARG A C 1
ATOM 740 O O . ARG A 1 91 ? -49.105 38.378 27.057 1.00 88.25 91 ARG A O 1
ATOM 747 N N . VAL A 1 92 ? -50.174 40.317 27.500 1.00 84.12 92 VAL A N 1
ATOM 748 C CA . VAL A 1 92 ? -51.153 40.215 26.407 1.00 84.12 92 VAL A CA 1
ATOM 749 C C . VAL A 1 92 ? -50.449 40.165 25.047 1.00 84.12 92 VAL A C 1
ATOM 751 O O . VAL A 1 92 ? -50.828 39.366 24.200 1.00 84.12 92 VAL A O 1
ATOM 754 N N . PHE A 1 93 ? -49.376 40.935 24.835 1.00 90.44 93 PHE A N 1
ATOM 755 C CA . PHE A 1 93 ? -48.555 40.822 23.623 1.00 90.44 93 PHE A CA 1
ATOM 756 C C . PHE A 1 93 ? -47.957 39.418 23.453 1.00 90.44 93 PHE A C 1
ATOM 758 O O . PHE A 1 93 ? -48.016 38.846 22.362 1.00 90.44 93 PHE A O 1
ATOM 765 N N . ILE A 1 94 ? -47.390 38.846 24.521 1.00 90.12 94 ILE A N 1
ATOM 766 C CA . ILE A 1 94 ? -46.786 37.511 24.460 1.00 90.12 94 ILE A CA 1
ATOM 767 C C . ILE A 1 94 ? -47.843 36.452 24.126 1.00 90.12 94 ILE A C 1
ATOM 769 O O . ILE A 1 94 ? -47.621 35.625 23.242 1.00 90.12 94 ILE A O 1
ATOM 773 N N . GLU A 1 95 ? -48.984 36.493 24.811 1.00 87.12 95 GLU A N 1
ATOM 774 C CA . GLU A 1 95 ? -50.064 35.512 24.672 1.00 87.12 95 GLU A CA 1
ATOM 775 C C . GLU A 1 95 ? -50.810 35.633 23.342 1.00 87.12 95 GLU A C 1
ATOM 777 O O . GLU A 1 95 ? -51.032 34.629 22.668 1.00 87.12 95 GLU A O 1
ATOM 782 N N . GLU A 1 96 ? -51.179 36.851 22.941 1.00 85.56 96 GLU A N 1
ATOM 783 C CA . GLU A 1 96 ? -52.085 37.073 21.810 1.00 85.56 96 GLU A CA 1
ATOM 784 C C . GLU A 1 96 ? -51.364 37.348 20.483 1.00 85.56 96 GLU A C 1
ATOM 786 O O . GLU A 1 96 ? -51.959 37.147 19.423 1.00 85.56 96 GLU A O 1
ATOM 791 N N . ALA A 1 97 ? -50.099 37.786 20.503 1.00 86.38 97 ALA A N 1
ATOM 792 C CA . ALA A 1 97 ? -49.355 38.117 19.284 1.00 86.38 97 ALA A CA 1
ATOM 793 C C . ALA A 1 97 ? -48.092 37.271 19.077 1.00 86.38 97 ALA A C 1
ATOM 795 O O . ALA A 1 97 ? -47.865 36.803 17.964 1.00 86.38 97 ALA A O 1
ATOM 796 N N . PHE A 1 98 ? -47.271 37.054 20.108 1.00 92.00 98 PHE A N 1
ATOM 797 C CA . PHE A 1 98 ? -45.972 36.393 19.943 1.00 92.00 98 PHE A CA 1
ATOM 798 C C . PHE A 1 98 ? -46.062 34.860 19.886 1.00 92.00 98 PHE A C 1
ATOM 800 O O . PHE A 1 98 ? -45.580 34.246 18.930 1.00 92.00 98 PHE A O 1
ATOM 807 N N . LEU A 1 99 ? -46.691 34.232 20.885 1.00 83.38 99 LEU A N 1
ATOM 808 C CA . LEU A 1 99 ? -46.832 32.773 20.968 1.00 83.38 99 LEU A CA 1
ATOM 809 C C . LEU A 1 99 ? -47.559 32.153 19.764 1.00 83.38 99 LEU A C 1
ATOM 811 O O . LEU A 1 99 ? -47.082 31.131 19.271 1.00 83.38 99 LEU A O 1
ATOM 815 N N . PRO A 1 100 ? -48.638 32.750 19.221 1.00 81.44 100 PRO A N 1
ATOM 816 C CA . PRO A 1 100 ? -49.291 32.217 18.027 1.00 81.44 100 PRO A CA 1
ATOM 817 C C . PRO A 1 100 ? -48.384 32.160 16.791 1.00 81.44 100 PRO A C 1
ATOM 819 O O . PRO A 1 100 ? -48.660 31.395 15.871 1.00 81.44 100 PRO A O 1
ATOM 822 N N . VAL A 1 101 ? -47.315 32.963 16.745 1.00 76.94 101 VAL A N 1
ATOM 823 C CA . VAL A 1 101 ? -46.386 33.022 15.608 1.00 76.94 101 VAL A CA 1
ATOM 824 C C . VAL A 1 101 ? -45.193 32.098 15.835 1.00 76.94 101 VAL A C 1
ATOM 826 O O . VAL A 1 101 ? -44.894 31.282 14.970 1.00 76.94 101 VAL A O 1
ATOM 829 N N . PHE A 1 102 ? -44.539 32.174 16.995 1.00 78.62 102 PHE A N 1
ATOM 830 C CA . PHE A 1 102 ? -43.244 31.514 17.227 1.00 78.62 102 PHE A CA 1
ATOM 831 C C . PHE A 1 102 ? -43.262 30.380 18.261 1.00 78.62 102 PHE A C 1
ATOM 833 O O . PHE A 1 102 ? -42.230 29.747 18.486 1.00 78.62 102 PHE A O 1
ATOM 840 N N . GLY A 1 103 ? -44.404 30.120 18.898 1.00 76.81 103 GLY A N 1
ATOM 841 C CA . GLY A 1 103 ? -44.556 29.066 19.898 1.00 76.81 103 GLY A CA 1
ATOM 842 C C . GLY A 1 103 ? -43.735 29.288 21.170 1.00 76.81 103 GLY A C 1
ATOM 843 O O . GLY A 1 103 ? -43.045 30.297 21.340 1.00 76.81 103 GLY A O 1
ATOM 844 N N . LEU A 1 104 ? -43.796 28.317 22.088 1.00 74.50 104 LEU A N 1
ATOM 845 C CA . LEU A 1 104 ? -43.046 28.363 23.352 1.00 74.50 104 LEU A CA 1
ATOM 846 C C . LEU A 1 104 ? -41.526 28.369 23.128 1.00 74.50 104 LEU A C 1
ATOM 848 O O . LEU A 1 104 ? -40.801 29.027 23.870 1.00 74.50 104 LEU A O 1
ATOM 852 N N . GLU A 1 105 ? -41.041 27.699 22.081 1.00 72.50 105 GLU A N 1
ATOM 853 C CA . GLU A 1 105 ? -39.619 27.698 21.715 1.00 72.50 105 GLU A CA 1
ATOM 854 C C . GLU A 1 105 ? -39.128 29.103 21.327 1.00 72.50 105 GLU A C 1
ATOM 856 O O . GLU A 1 105 ? -38.011 29.505 21.669 1.00 72.50 105 GLU A O 1
ATOM 861 N N . GLY A 1 106 ? -39.998 29.903 20.703 1.00 78.69 106 GLY A N 1
ATOM 862 C CA . GLY A 1 106 ? -39.724 31.298 20.385 1.00 78.69 106 GLY A CA 1
ATOM 863 C C . GLY A 1 106 ? -39.402 32.161 21.607 1.00 78.69 106 GLY A C 1
ATOM 864 O O . GLY A 1 106 ? -38.658 33.134 21.483 1.00 78.69 106 GLY A O 1
ATOM 865 N N . LEU A 1 107 ? -39.873 31.803 22.808 1.00 83.69 107 LEU A N 1
ATOM 866 C CA . LEU A 1 107 ? -39.600 32.569 24.032 1.00 83.69 107 LEU A CA 1
ATOM 867 C C . LEU A 1 107 ? -38.108 32.596 24.390 1.00 83.69 107 LEU A C 1
ATOM 869 O O . LEU A 1 107 ? -37.633 33.570 24.968 1.00 83.69 107 LEU A O 1
ATOM 873 N N . SER A 1 108 ? -37.328 31.594 23.975 1.00 78.50 108 SER A N 1
ATOM 874 C CA . SER A 1 108 ? -35.862 31.604 24.113 1.00 78.50 108 SER A CA 1
ATOM 875 C C . SER A 1 108 ? -35.174 32.696 23.287 1.00 78.50 108 SER A C 1
ATOM 877 O O . SER A 1 108 ? -33.992 32.980 23.492 1.00 78.50 108 SER A O 1
ATOM 879 N N . TYR A 1 109 ? -35.898 33.292 22.339 1.00 83.62 109 TYR A N 1
ATOM 880 C CA . TYR A 1 109 ? -35.436 34.345 21.441 1.00 83.62 109 TYR A CA 1
ATOM 881 C C . TYR A 1 109 ? -36.009 35.716 21.818 1.00 83.62 109 TYR A C 1
ATOM 883 O O . TYR A 1 109 ? -35.529 36.718 21.293 1.00 83.62 109 TYR A O 1
ATOM 891 N N . LEU A 1 110 ? -36.976 35.773 22.739 1.00 88.94 110 LEU A N 1
ATOM 892 C CA . LEU A 1 110 ? -37.608 36.998 23.215 1.00 88.94 110 LEU A CA 1
ATOM 893 C C . LEU A 1 110 ? -37.090 37.340 24.616 1.00 88.94 110 LEU A C 1
ATOM 895 O O . LEU A 1 110 ? -37.397 36.656 25.589 1.00 88.94 110 LEU A O 1
ATOM 899 N N . ARG A 1 111 ? -36.313 38.413 24.748 1.00 86.00 111 ARG A N 1
ATOM 900 C CA . ARG A 1 111 ? -35.847 38.925 26.046 1.00 86.00 111 ARG A CA 1
ATOM 901 C C . ARG A 1 111 ? -36.684 40.122 26.448 1.00 86.00 111 ARG A C 1
ATOM 903 O O . ARG A 1 111 ? -36.865 41.014 25.630 1.00 86.00 111 ARG A O 1
ATOM 910 N N . SER A 1 112 ? -37.154 40.165 27.689 1.00 84.69 112 SER A N 1
ATOM 911 C CA . SER A 1 112 ? -37.910 41.313 28.196 1.00 84.69 112 SER A CA 1
ATOM 912 C C . SER A 1 112 ? -37.032 42.235 29.044 1.00 84.69 112 SER A C 1
ATOM 914 O O . SER A 1 112 ? -35.983 41.812 29.534 1.00 84.69 112 SER A O 1
ATOM 916 N N . GLN A 1 113 ? -37.474 43.479 29.243 1.00 77.75 113 GLN A N 1
ATOM 917 C CA . GLN A 1 113 ? -36.882 44.428 30.195 1.00 77.75 113 GLN A CA 1
ATOM 918 C C . GLN A 1 113 ? -35.419 44.789 29.884 1.00 77.75 113 GLN A C 1
ATOM 920 O O . GLN A 1 113 ? -34.593 44.941 30.788 1.00 77.75 113 GLN A O 1
ATOM 925 N N . VAL A 1 114 ? -35.051 44.883 28.605 1.00 81.44 114 VAL A N 1
ATOM 926 C CA . VAL A 1 114 ? -33.641 45.034 28.220 1.00 81.44 114 VAL A CA 1
ATOM 927 C C . VAL A 1 114 ? -33.192 46.480 28.415 1.00 81.44 114 VAL A C 1
ATOM 929 O O . VAL A 1 114 ? -33.687 47.388 27.752 1.00 81.44 114 VAL A O 1
ATOM 932 N N . GLU A 1 115 ? -32.225 46.702 29.307 1.00 82.69 115 GLU A N 1
ATOM 933 C CA . GLU A 1 115 ? -31.607 48.020 29.474 1.00 82.69 115 GLU A CA 1
ATOM 934 C C . GLU A 1 115 ? -30.733 48.384 28.263 1.00 82.69 115 GLU A C 1
ATOM 936 O O . GLU A 1 115 ? -29.919 47.588 27.785 1.00 82.69 115 GLU A O 1
ATOM 941 N N . PHE A 1 116 ? -30.834 49.632 27.817 1.00 84.44 116 PHE A N 1
ATOM 942 C CA . PHE A 1 116 ? -29.881 50.271 26.917 1.00 84.44 116 PHE A CA 1
ATOM 943 C C . PHE A 1 116 ? -29.618 51.719 27.354 1.00 84.44 116 PHE A C 1
ATOM 945 O O . PHE A 1 116 ? -30.285 52.257 28.237 1.00 84.44 116 PHE A O 1
ATOM 952 N N . VAL A 1 117 ? -28.609 52.358 26.767 1.00 83.19 117 VAL A N 1
ATOM 953 C CA . VAL A 1 117 ? -28.248 53.748 27.071 1.00 83.19 117 VAL A CA 1
ATOM 954 C C . VAL A 1 117 ? -28.575 54.615 25.861 1.00 83.19 117 VAL A C 1
ATOM 956 O O . VAL A 1 117 ? -28.112 54.322 24.762 1.00 83.19 117 VAL A O 1
ATOM 959 N N . ASP A 1 118 ? -29.372 55.667 26.062 1.00 82.38 118 ASP A N 1
ATOM 960 C CA . ASP A 1 118 ? -29.761 56.586 24.988 1.00 82.38 118 ASP A CA 1
ATOM 961 C C . ASP A 1 118 ? -28.646 57.584 24.620 1.00 82.38 118 ASP A C 1
ATOM 963 O O . ASP A 1 118 ? -27.612 57.695 25.289 1.00 82.38 118 ASP A O 1
ATOM 967 N N . SER A 1 119 ? -28.866 58.360 23.556 1.00 83.06 119 SER A N 1
ATOM 968 C CA . SER A 1 119 ? -27.917 59.381 23.084 1.00 83.06 119 SER A CA 1
ATOM 969 C C . SER A 1 119 ? -27.627 60.489 24.108 1.00 83.06 119 SER A C 1
ATOM 971 O O . SER A 1 119 ? -26.617 61.186 24.000 1.00 83.06 119 SER A O 1
ATOM 973 N N . LYS A 1 120 ? -28.457 60.628 25.152 1.00 80.94 120 LYS A N 1
ATOM 974 C CA . LYS A 1 120 ? -28.267 61.555 26.279 1.00 80.94 120 LYS A CA 1
ATOM 975 C C . LYS A 1 120 ? -27.600 60.887 27.487 1.00 80.94 120 LYS A C 1
ATOM 977 O O . LYS A 1 120 ? -27.576 61.479 28.567 1.00 80.94 120 LYS A O 1
ATOM 982 N N . LYS A 1 121 ? -27.033 59.687 27.309 1.00 79.69 121 LYS A N 1
ATOM 983 C CA . LYS A 1 121 ? -26.387 58.860 28.342 1.00 79.69 121 LYS A CA 1
ATOM 984 C C . LYS A 1 121 ? -27.318 58.463 29.491 1.00 79.69 121 LYS A C 1
ATOM 986 O O . LYS A 1 121 ? -26.847 58.169 30.590 1.00 79.69 121 LYS A O 1
ATOM 991 N N . ARG A 1 122 ? -28.631 58.446 29.262 1.00 78.06 122 ARG A N 1
ATOM 992 C CA . ARG A 1 122 ? -29.606 57.984 30.254 1.00 78.06 122 ARG A CA 1
ATOM 993 C C . ARG A 1 122 ? -29.869 56.501 30.036 1.00 78.06 122 ARG A C 1
ATOM 995 O O . ARG A 1 122 ? -29.995 56.055 28.897 1.00 78.06 122 ARG A O 1
ATOM 1002 N N . LYS A 1 123 ? -29.955 55.737 31.125 1.00 77.06 123 LYS A N 1
ATOM 1003 C CA . LYS A 1 123 ? -30.411 54.348 31.060 1.00 77.06 123 LYS A CA 1
ATOM 1004 C C . LYS A 1 123 ? -31.900 54.329 30.737 1.00 77.06 123 LYS A C 1
ATOM 1006 O O . LYS A 1 123 ? -32.675 55.064 31.343 1.00 77.06 123 LYS A O 1
ATOM 1011 N N . ARG A 1 124 ? -32.269 53.512 29.763 1.00 77.62 124 ARG A N 1
ATOM 1012 C CA . ARG A 1 124 ? -33.624 53.317 29.262 1.00 77.62 124 ARG A CA 1
ATOM 1013 C C . ARG A 1 124 ? -33.895 51.825 29.169 1.00 77.62 124 ARG A C 1
ATOM 1015 O O . ARG A 1 124 ? -32.975 51.056 28.914 1.00 77.62 124 ARG A O 1
ATOM 1022 N N . ARG A 1 125 ? -35.147 51.425 29.322 1.00 81.25 125 ARG A N 1
ATOM 1023 C CA . ARG A 1 125 ? -35.586 50.042 29.141 1.00 81.25 125 ARG A CA 1
ATOM 1024 C C . ARG A 1 125 ? -36.304 49.874 27.806 1.00 81.25 125 ARG A C 1
ATOM 1026 O O . ARG A 1 125 ? -37.007 50.796 27.415 1.00 81.25 125 ARG A O 1
ATOM 1033 N N . ILE A 1 126 ? -36.094 48.742 27.139 1.00 84.88 126 ILE A N 1
ATOM 1034 C CA . ILE A 1 126 ? -36.878 48.242 25.999 1.00 84.88 126 ILE A CA 1
ATOM 1035 C C . ILE A 1 126 ? -37.797 47.138 26.528 1.00 84.88 126 ILE A C 1
ATOM 1037 O O . ILE A 1 126 ? -37.314 46.261 27.256 1.00 84.88 126 ILE A O 1
ATOM 1041 N N . ASP A 1 127 ? -39.075 47.150 26.154 1.00 84.00 127 ASP A N 1
ATOM 1042 C CA . ASP A 1 127 ? -40.041 46.142 26.607 1.00 84.00 127 ASP A CA 1
ATOM 1043 C C . ASP A 1 127 ? -39.628 44.737 26.168 1.00 84.00 127 ASP A C 1
ATOM 1045 O O . ASP A 1 127 ? -39.480 43.844 27.011 1.00 84.00 127 ASP A O 1
ATOM 1049 N N . PHE A 1 128 ? -39.334 44.558 24.873 1.00 90.06 128 PHE A N 1
ATOM 1050 C CA . PHE A 1 128 ? -38.821 43.304 24.332 1.00 90.06 128 PHE A CA 1
ATOM 1051 C C . PHE A 1 128 ? -37.711 43.477 23.294 1.00 90.06 128 PHE A C 1
ATOM 1053 O O . PHE A 1 128 ? -37.751 44.334 22.414 1.00 90.06 128 PHE A O 1
ATOM 1060 N N . VAL A 1 129 ? -36.736 42.573 23.342 1.00 90.06 129 VAL A N 1
ATOM 1061 C CA . VAL A 1 129 ? -35.753 42.354 22.282 1.00 90.06 129 VAL A CA 1
ATOM 1062 C C . VAL A 1 129 ? -35.930 40.949 21.728 1.00 90.06 129 VAL A C 1
ATOM 1064 O O . VAL A 1 129 ? -35.737 39.969 22.446 1.00 90.06 129 VAL A O 1
ATOM 1067 N N . LEU A 1 130 ? -36.260 40.859 20.442 1.00 90.75 130 LEU A N 1
ATOM 1068 C CA . LEU A 1 130 ? -36.338 39.603 19.702 1.00 90.75 130 LEU A CA 1
ATOM 1069 C C . LEU A 1 130 ? -35.033 39.385 18.918 1.00 90.75 130 LEU A C 1
ATOM 1071 O O . LEU A 1 130 ? -34.668 40.180 18.049 1.00 90.75 130 LEU A O 1
ATOM 1075 N N . ASP A 1 131 ? -34.306 38.318 19.251 1.00 79.62 131 ASP A N 1
ATOM 1076 C CA . ASP A 1 131 ? -32.972 38.019 18.719 1.00 79.62 131 ASP A CA 1
ATOM 1077 C C . ASP A 1 131 ? -33.026 37.098 17.483 1.00 79.62 131 ASP A C 1
ATOM 1079 O O . ASP A 1 131 ? -32.815 35.884 17.604 1.00 79.62 131 ASP A O 1
ATOM 1083 N N . GLY A 1 132 ? -33.249 37.681 16.299 1.00 77.44 132 GLY A N 1
ATOM 1084 C CA . GLY A 1 132 ? -33.080 37.033 14.989 1.00 77.44 132 GLY A CA 1
ATOM 1085 C C . GLY A 1 132 ? -31.669 37.205 14.405 1.00 77.44 132 GLY A C 1
ATOM 1086 O O . GLY A 1 132 ? -30.701 37.442 15.136 1.00 77.44 132 GLY A O 1
ATOM 1087 N N . LYS A 1 133 ? -31.524 37.101 13.073 1.00 75.31 133 LYS A N 1
ATOM 1088 C CA . LYS A 1 133 ? -30.309 37.554 12.363 1.00 75.31 133 LYS A CA 1
ATOM 1089 C C . LYS A 1 133 ? -30.110 39.054 12.592 1.00 75.31 133 LYS A C 1
ATOM 1091 O O . LYS A 1 133 ? -28.981 39.509 12.780 1.00 75.31 133 LYS A O 1
ATOM 1096 N N . THR A 1 134 ? -31.209 39.801 12.606 1.00 78.75 134 THR A N 1
ATOM 1097 C CA . THR A 1 134 ? -31.274 41.182 13.087 1.00 78.75 134 THR A CA 1
ATOM 1098 C C . THR A 1 134 ? -31.843 41.206 14.509 1.00 78.75 134 THR A C 1
ATOM 1100 O O . THR A 1 134 ? -32.638 40.348 14.888 1.00 78.75 134 THR A O 1
ATOM 1103 N N . LYS A 1 135 ? -31.428 42.183 15.325 1.00 87.31 135 LYS A N 1
ATOM 1104 C CA . LYS A 1 135 ? -32.037 42.415 16.640 1.00 87.31 135 LYS A CA 1
ATOM 1105 C C . LYS A 1 135 ? -33.227 43.352 16.488 1.00 87.31 135 LYS A C 1
ATOM 1107 O O . LYS A 1 135 ? -33.073 44.469 15.991 1.00 87.31 135 LYS A O 1
ATOM 1112 N N . TYR A 1 136 ? -34.393 42.916 16.936 1.00 92.12 136 TYR A N 1
ATOM 1113 C CA . TYR A 1 136 ? -35.624 43.696 16.861 1.00 92.12 136 TYR A CA 1
ATOM 1114 C C . TYR A 1 136 ? -35.957 44.237 18.246 1.00 92.12 136 TYR A C 1
ATOM 1116 O O . TYR A 1 136 ? -36.014 43.465 19.198 1.00 92.12 136 TYR A O 1
ATOM 1124 N N . ALA A 1 137 ? -36.144 45.549 18.363 1.00 91.25 137 ALA A N 1
ATOM 1125 C CA . ALA A 1 137 ? -36.636 46.183 19.582 1.00 91.25 137 ALA A CA 1
ATOM 1126 C C . ALA A 1 137 ? -38.140 46.408 19.429 1.00 91.25 137 ALA A C 1
ATOM 1128 O O . ALA A 1 137 ? -38.561 47.141 18.531 1.00 91.25 137 ALA A O 1
ATOM 1129 N N . ILE A 1 138 ? -38.923 45.757 20.281 1.00 91.25 138 ILE A N 1
ATOM 1130 C CA . ILE A 1 138 ? -40.381 45.793 20.277 1.00 91.25 138 ILE A CA 1
ATOM 1131 C C . ILE A 1 138 ? -40.830 46.538 21.535 1.00 91.25 138 ILE A C 1
ATOM 1133 O O . ILE A 1 138 ? -40.465 46.133 22.637 1.00 91.25 138 ILE A O 1
ATOM 1137 N N . GLU A 1 139 ? -41.609 47.604 21.360 1.00 87.06 139 GLU A N 1
ATOM 1138 C CA . GLU A 1 139 ? -42.225 48.358 22.464 1.00 87.06 139 GLU A CA 1
ATOM 1139 C C . GLU A 1 139 ? -43.741 48.191 22.409 1.00 87.06 139 GLU A C 1
ATOM 1141 O O . GLU A 1 139 ? -44.340 48.296 21.333 1.00 87.06 139 GLU A O 1
ATOM 1146 N N . VAL A 1 140 ? -44.366 47.979 23.563 1.00 83.69 140 VAL A N 1
ATOM 1147 C CA . VAL A 1 140 ? -45.812 47.809 23.692 1.00 83.69 140 VAL A CA 1
ATOM 1148 C C . VAL A 1 140 ? -46.380 49.010 24.457 1.00 83.69 140 VAL A C 1
ATOM 1150 O O . VAL A 1 140 ? -46.046 49.245 25.606 1.00 83.69 140 VAL A O 1
ATOM 1153 N N . GLU A 1 141 ? -47.265 49.783 23.818 1.00 71.31 141 GLU A N 1
ATOM 1154 C CA . GLU A 1 141 ? -47.811 51.060 24.322 1.00 71.31 141 GLU A CA 1
ATOM 1155 C C . GLU A 1 141 ? -46.791 52.213 24.503 1.00 71.31 141 GLU A C 1
ATOM 1157 O O . GLU A 1 141 ? -46.828 52.961 25.486 1.00 71.31 141 GLU A O 1
ATOM 1162 N N . GLY A 1 142 ? -45.940 52.440 23.496 1.00 56.00 142 GLY A N 1
ATOM 1163 C CA . GLY A 1 142 ? -44.785 53.359 23.527 1.00 56.00 142 GLY A CA 1
ATOM 1164 C C . GLY A 1 142 ? -44.946 54.808 24.049 1.00 56.00 142 GLY A C 1
ATOM 1165 O O . GLY A 1 142 ? -43.928 55.435 24.331 1.00 56.00 142 GLY A O 1
ATOM 1166 N N . ALA A 1 143 ? -46.152 55.366 24.242 1.00 49.75 143 ALA A N 1
ATOM 1167 C CA . ALA A 1 143 ? -46.340 56.745 24.742 1.00 49.75 143 ALA A CA 1
ATOM 1168 C C . ALA A 1 143 ? -47.182 56.891 26.032 1.00 49.75 143 ALA A C 1
ATOM 1170 O O . ALA A 1 143 ? -47.109 57.936 26.685 1.00 49.75 143 ALA A O 1
ATOM 1171 N N . ALA A 1 144 ? -47.975 55.887 26.431 1.00 51.12 144 ALA A N 1
ATOM 1172 C CA . ALA A 1 144 ? -48.935 56.014 27.541 1.00 51.12 144 ALA A CA 1
ATOM 1173 C C . ALA A 1 144 ? -48.486 55.325 28.844 1.00 51.12 144 ALA A C 1
ATOM 1175 O O . ALA A 1 144 ? -48.982 55.658 29.924 1.00 51.12 144 ALA A O 1
ATOM 1176 N N . TYR A 1 145 ? -47.526 54.403 28.761 1.00 52.94 145 TYR A N 1
ATOM 1177 C CA . TYR A 1 145 ? -47.272 53.444 29.833 1.00 52.94 145 TYR A CA 1
ATOM 1178 C C . TYR A 1 145 ? -46.221 53.905 30.866 1.00 52.94 145 TYR A C 1
ATOM 1180 O O . TYR A 1 145 ? -46.431 53.777 32.071 1.00 52.94 145 TYR A O 1
ATOM 1188 N N . HIS A 1 146 ? -45.161 54.606 30.442 1.00 51.34 146 HIS A N 1
ATOM 1189 C CA . HIS A 1 146 ? -44.087 55.097 31.333 1.00 51.34 146 HIS A CA 1
ATOM 1190 C C . HIS A 1 146 ? -44.435 56.361 32.144 1.00 51.34 146 HIS A C 1
ATOM 1192 O O . HIS A 1 146 ? -43.558 57.037 32.680 1.00 51.34 146 HIS A O 1
ATOM 1198 N N . ALA A 1 147 ? -45.710 56.750 32.227 1.00 47.22 147 ALA A N 1
ATOM 1199 C CA . ALA A 1 147 ? -46.095 57.968 32.939 1.00 47.22 147 ALA A CA 1
ATOM 1200 C C . ALA A 1 147 ? -46.039 57.837 34.473 1.00 47.22 147 ALA A C 1
ATOM 1202 O O . ALA A 1 147 ? -46.059 58.863 35.154 1.00 47.22 147 ALA A O 1
ATOM 1203 N N . HIS A 1 148 ? -45.976 56.610 35.005 1.00 51.09 148 HIS A N 1
ATOM 1204 C CA . HIS A 1 148 ? -46.094 56.339 36.441 1.00 51.09 148 HIS A CA 1
ATOM 1205 C C . HIS A 1 148 ? -45.145 55.256 36.983 1.00 51.09 148 HIS A C 1
ATOM 1207 O O . HIS A 1 148 ? -45.323 54.842 38.126 1.00 51.09 148 HIS A O 1
ATOM 1213 N N . THR A 1 149 ? -44.134 54.824 36.222 1.00 48.59 149 THR A N 1
ATOM 1214 C CA . THR A 1 149 ? -43.135 53.874 36.727 1.00 48.59 149 THR A CA 1
ATOM 1215 C C . THR A 1 149 ? -42.254 54.537 37.794 1.00 48.59 149 THR A C 1
ATOM 1217 O O . THR A 1 149 ? -41.899 55.714 37.718 1.00 48.59 149 THR A O 1
ATOM 1220 N N . SER A 1 150 ? -41.898 53.773 38.827 1.00 45.28 150 SER A N 1
ATOM 1221 C CA . SER A 1 150 ? -41.106 54.205 39.996 1.00 45.28 150 SER A CA 1
ATOM 1222 C C . SER A 1 150 ? -39.619 54.470 39.689 1.00 45.28 150 SER A C 1
ATOM 1224 O O . SER A 1 150 ? -38.827 54.768 40.586 1.00 45.28 150 SER A O 1
ATOM 1226 N N . ILE A 1 151 ? -39.244 54.423 38.409 1.00 48.44 151 ILE A N 1
ATOM 1227 C CA . ILE A 1 151 ? -37.926 54.758 37.878 1.00 48.44 151 ILE A CA 1
ATOM 1228 C C . ILE A 1 151 ? -38.026 56.162 37.265 1.00 48.44 151 ILE A C 1
ATOM 1230 O O . ILE A 1 151 ? -38.654 56.370 36.230 1.00 48.44 151 ILE A O 1
ATOM 1234 N N . GLY A 1 152 ? -37.440 57.154 37.936 1.00 46.47 152 GLY A N 1
ATOM 1235 C CA . GLY A 1 152 ? -37.516 58.557 37.527 1.00 46.47 152 GLY A CA 1
ATOM 1236 C C . GLY A 1 152 ? -37.085 58.815 36.074 1.00 46.47 152 GLY A C 1
ATOM 1237 O O . GLY A 1 152 ? -36.054 58.330 35.615 1.00 46.47 152 GLY A O 1
ATOM 1238 N N . ASP A 1 153 ? -37.865 59.665 35.397 1.00 53.31 153 ASP A N 1
ATOM 1239 C CA . ASP A 1 153 ? -37.608 60.275 34.083 1.00 53.31 153 ASP A CA 1
ATOM 1240 C C . ASP A 1 153 ? -37.667 59.338 32.850 1.00 53.31 153 ASP A C 1
ATOM 1242 O O . ASP A 1 153 ? -37.064 59.644 31.819 1.00 53.31 153 ASP A O 1
ATOM 1246 N N . GLU A 1 154 ? -38.437 58.237 32.896 1.00 53.31 154 GLU A N 1
ATOM 1247 C CA . GLU A 1 154 ? -38.692 57.317 31.761 1.00 53.31 154 GLU A CA 1
ATOM 1248 C C . GLU A 1 154 ? -39.640 57.843 30.665 1.00 53.31 154 GLU A C 1
ATOM 1250 O O . GLU A 1 154 ? -39.802 57.192 29.634 1.00 53.31 154 GLU A O 1
ATOM 1255 N N . LYS A 1 155 ? -40.222 59.042 30.805 1.00 53.50 155 LYS A N 1
ATOM 1256 C CA . LYS A 1 155 ? -41.048 59.619 29.734 1.00 53.50 155 LYS A CA 1
ATOM 1257 C C . LYS A 1 155 ? -40.207 59.924 28.501 1.00 53.50 155 LYS A C 1
ATOM 1259 O O . LYS A 1 155 ? -39.338 60.801 28.507 1.00 53.50 155 LYS A O 1
ATOM 1264 N N . PHE A 1 156 ? -40.507 59.220 27.422 1.00 59.81 156 PHE A N 1
ATOM 1265 C CA . PHE A 1 156 ? -39.916 59.466 26.128 1.00 59.81 156 PHE A CA 1
ATOM 1266 C C . PHE A 1 156 ? -40.952 60.113 25.199 1.00 59.81 156 PHE A C 1
ATOM 1268 O O . PHE A 1 156 ? -41.798 59.447 24.622 1.00 59.81 156 PHE A O 1
ATOM 1275 N N . ASN A 1 157 ? -40.912 61.445 25.095 1.00 57.59 157 ASN A N 1
ATOM 1276 C CA . ASN A 1 157 ? -41.962 62.235 24.433 1.00 57.59 157 ASN A CA 1
ATOM 1277 C C . ASN A 1 157 ? -41.803 62.366 22.900 1.00 57.59 157 ASN A C 1
ATOM 1279 O O . ASN A 1 157 ? -42.625 63.028 22.273 1.00 57.59 157 ASN A O 1
ATOM 1283 N N . ASP A 1 158 ? -40.744 61.819 22.292 1.00 71.50 158 ASP A N 1
ATOM 1284 C CA . ASP A 1 158 ? -40.424 62.032 20.867 1.00 71.50 158 ASP A CA 1
ATOM 1285 C C . ASP A 1 158 ? -40.059 60.726 20.162 1.00 71.50 158 ASP A C 1
ATOM 1287 O O . ASP A 1 158 ? -38.887 60.468 19.909 1.00 71.50 158 ASP A O 1
ATOM 1291 N N . GLU A 1 159 ? -41.053 59.905 19.824 1.00 74.81 159 GLU A N 1
ATOM 1292 C CA . GLU A 1 159 ? -40.895 58.562 19.237 1.00 74.81 159 GLU A CA 1
ATOM 1293 C C . GLU A 1 159 ? -39.875 58.468 18.085 1.00 74.81 159 GLU A C 1
ATOM 1295 O O . GLU A 1 159 ? -39.118 57.499 17.994 1.00 74.81 159 GLU A O 1
ATOM 1300 N N . LYS A 1 160 ? -39.742 59.517 17.261 1.00 80.12 160 LYS A N 1
ATOM 1301 C CA . LYS A 1 160 ? -38.723 59.567 16.196 1.00 80.12 160 LYS A CA 1
ATOM 1302 C C . LYS A 1 160 ? -37.307 59.546 16.755 1.00 80.12 160 LYS A C 1
ATOM 1304 O O . LYS A 1 160 ? -36.418 58.915 16.185 1.00 80.12 160 LYS A O 1
ATOM 1309 N N . GLN A 1 161 ? -37.077 60.226 17.870 1.00 81.56 161 GLN A N 1
ATOM 1310 C CA . GLN A 1 161 ? -35.811 60.159 18.575 1.00 81.56 161 GLN A CA 1
ATOM 1311 C C . GLN A 1 161 ? -35.575 58.756 19.184 1.00 81.56 161 GLN A C 1
ATOM 1313 O O . GLN A 1 161 ? -34.426 58.320 19.190 1.00 81.56 161 GLN A O 1
ATOM 1318 N N . ARG A 1 162 ? -36.620 57.998 19.582 1.00 83.88 162 ARG A N 1
ATOM 1319 C CA . ARG A 1 162 ? -36.482 56.630 20.146 1.00 83.88 162 ARG A CA 1
ATOM 1320 C C . ARG A 1 162 ? -35.967 55.698 19.079 1.00 83.88 162 ARG A C 1
ATOM 1322 O O . ARG A 1 162 ? -35.004 54.968 19.286 1.00 83.88 162 ARG A O 1
ATOM 1329 N N . GLN A 1 163 ? -36.620 55.770 17.925 1.00 86.06 163 GLN A N 1
ATOM 1330 C CA . GLN A 1 163 ? -36.284 54.982 16.760 1.00 86.06 163 GLN A CA 1
ATOM 1331 C C . GLN A 1 163 ? -34.844 55.255 16.315 1.00 86.06 163 GLN A C 1
ATOM 1333 O O . GLN A 1 163 ? -34.123 54.317 15.982 1.00 86.06 163 GLN A O 1
ATOM 1338 N N . ARG A 1 164 ? -34.396 56.519 16.358 1.00 86.62 164 ARG A N 1
ATOM 1339 C CA . ARG A 1 164 ? -33.000 56.877 16.062 1.00 86.62 164 ARG A CA 1
ATOM 1340 C C . ARG A 1 164 ? -32.020 56.305 17.084 1.00 86.62 164 ARG A C 1
ATOM 1342 O O . ARG A 1 164 ? -31.029 55.712 16.672 1.00 86.62 164 ARG A O 1
ATOM 1349 N N . ASP A 1 165 ? -32.295 56.456 18.378 1.00 87.75 165 ASP A N 1
ATOM 1350 C CA . ASP A 1 165 ? -31.408 55.974 19.446 1.00 87.75 165 ASP A CA 1
ATOM 1351 C C . ASP A 1 165 ? -31.285 54.436 19.427 1.00 87.75 165 ASP A C 1
ATOM 1353 O O . ASP A 1 165 ? -30.183 53.898 19.521 1.00 87.75 165 ASP A O 1
ATOM 1357 N N . LEU A 1 166 ? -32.395 53.719 19.216 1.00 88.25 166 LEU A N 1
ATOM 1358 C CA . LEU A 1 166 ? -32.401 52.257 19.089 1.00 88.25 166 LEU A CA 1
ATOM 1359 C C . LEU A 1 166 ? -31.760 51.777 17.784 1.00 88.25 166 LEU A C 1
ATOM 1361 O O . LEU A 1 166 ? -31.012 50.801 17.797 1.00 88.25 166 LEU A O 1
ATOM 1365 N N . GLY A 1 167 ? -31.977 52.496 16.680 1.00 87.50 167 GLY A N 1
ATOM 1366 C CA . GLY A 1 167 ? -31.294 52.243 15.413 1.00 87.50 167 GLY A CA 1
ATOM 1367 C C . GLY A 1 167 ? -29.776 52.388 15.529 1.00 87.50 167 GLY A C 1
ATOM 1368 O O . GLY A 1 167 ? -29.039 51.520 15.065 1.00 87.50 167 GLY A O 1
ATOM 1369 N N . GLN A 1 168 ? -29.292 53.430 16.216 1.00 87.56 168 GLN A N 1
ATOM 1370 C CA . GLN A 1 168 ? -27.863 53.609 16.511 1.00 87.56 168 GLN A CA 1
ATOM 1371 C C . GLN A 1 168 ? -27.314 52.517 17.438 1.00 87.56 168 GLN A C 1
ATOM 1373 O O . GLN A 1 168 ? -26.165 52.107 17.283 1.00 87.56 168 GLN A O 1
ATOM 1378 N N . ALA A 1 169 ? -28.134 52.004 18.357 1.00 82.94 169 ALA A N 1
ATOM 1379 C CA . ALA A 1 169 ? -27.799 50.854 19.195 1.00 82.94 169 ALA A CA 1
ATOM 1380 C C . ALA A 1 169 ? -27.899 49.497 18.458 1.00 82.94 169 ALA A C 1
ATOM 1382 O O . ALA A 1 169 ? -27.645 48.451 19.060 1.00 82.94 169 ALA A O 1
ATOM 1383 N N . GLY A 1 170 ? -28.223 49.503 17.158 1.00 87.06 170 GLY A N 1
ATOM 1384 C CA . GLY A 1 170 ? -28.227 48.324 16.291 1.00 87.06 170 GLY A CA 1
ATOM 1385 C C . GLY A 1 170 ? -29.541 47.540 16.263 1.00 87.06 170 GLY A C 1
ATOM 1386 O O . GLY A 1 170 ? -29.531 46.377 15.859 1.00 87.06 170 GLY A O 1
ATOM 1387 N N . TYR A 1 171 ? -30.655 48.144 16.687 1.00 90.62 171 TYR A N 1
ATOM 1388 C CA . TYR A 1 171 ? -31.977 47.514 16.697 1.00 90.62 171 TYR A CA 1
ATOM 1389 C C . TYR A 1 171 ? -32.884 48.031 15.575 1.00 90.62 171 TYR A C 1
ATOM 1391 O O . TYR A 1 171 ? -32.904 49.224 15.273 1.00 90.62 171 TYR A O 1
ATOM 1399 N N . ARG A 1 172 ? -33.713 47.148 15.005 1.00 91.44 172 ARG A N 1
ATOM 1400 C CA . ARG A 1 172 ? -34.855 47.547 14.165 1.00 91.44 172 ARG A CA 1
ATOM 1401 C C . ARG A 1 172 ? -36.076 47.741 15.066 1.00 91.44 172 ARG A C 1
ATOM 1403 O O . ARG A 1 172 ? -36.457 46.824 15.787 1.00 91.44 172 ARG A O 1
ATOM 1410 N N . TYR A 1 173 ? -36.629 48.949 15.058 1.00 89.56 173 TYR A N 1
ATOM 1411 C CA . TYR A 1 173 ? -37.655 49.393 16.005 1.00 89.56 173 TYR A CA 1
ATOM 1412 C C . TYR A 1 173 ? -39.079 49.078 15.528 1.00 89.56 173 TYR A C 1
ATOM 1414 O O . TYR A 1 173 ? -39.424 49.437 14.401 1.00 89.56 173 TYR A O 1
ATOM 1422 N N . PHE A 1 174 ? -39.891 48.471 16.397 1.00 90.06 174 PHE A N 1
ATOM 1423 C CA . PHE A 1 174 ? -41.294 48.126 16.156 1.00 90.06 174 PHE A CA 1
ATOM 1424 C C . PHE A 1 174 ? -42.179 48.539 17.345 1.00 90.06 174 PHE A C 1
ATOM 1426 O O . PHE A 1 174 ? -42.197 47.844 18.361 1.00 90.06 174 PHE A O 1
ATOM 1433 N N . PRO A 1 175 ? -42.919 49.653 17.240 1.00 88.19 175 PRO A N 1
ATOM 1434 C CA . PRO A 1 175 ? -43.899 50.037 18.247 1.00 88.19 175 PRO A CA 1
ATOM 1435 C C . PRO A 1 175 ? -45.257 49.376 17.970 1.00 88.19 175 PRO A C 1
ATOM 1437 O O . PRO A 1 175 ? -45.775 49.446 16.853 1.00 88.19 175 PRO A O 1
ATOM 1440 N N . PHE A 1 176 ? -45.863 48.775 18.994 1.00 87.56 176 PHE A N 1
ATOM 1441 C CA . PHE A 1 176 ? -47.227 48.248 18.950 1.00 87.56 176 PHE A CA 1
ATOM 1442 C C . PHE A 1 176 ? -48.099 48.931 20.000 1.00 87.56 176 PHE A C 1
ATOM 1444 O O . PHE A 1 176 ? -47.766 48.954 21.181 1.00 87.56 176 PHE A O 1
ATOM 1451 N N . SER A 1 177 ? -49.250 49.471 19.600 1.00 82.69 177 SER A N 1
ATOM 1452 C CA . SER A 1 177 ? -50.272 49.881 20.565 1.00 82.69 177 SER A CA 1
ATOM 1453 C C . SER A 1 177 ? -51.084 48.6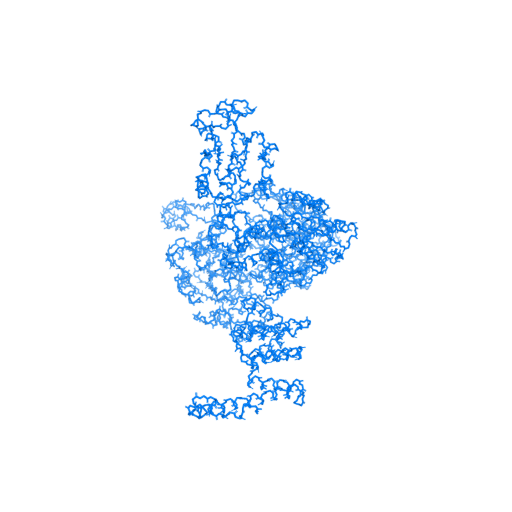72 21.041 1.00 82.69 177 SER A C 1
ATOM 1455 O O . SER A 1 177 ? -51.163 47.645 20.365 1.00 82.69 177 SER A O 1
ATOM 1457 N N . PHE A 1 178 ? -51.775 48.801 22.173 1.00 79.25 178 PHE A N 1
ATOM 1458 C CA . PHE A 1 178 ? -52.696 47.759 22.640 1.00 79.25 178 PHE A CA 1
ATOM 1459 C C . PHE A 1 178 ? -53.846 47.492 21.653 1.00 79.25 178 PHE A C 1
ATOM 1461 O O . PHE A 1 178 ? -54.334 46.367 21.535 1.00 79.25 178 PHE A O 1
ATOM 1468 N N . GLY A 1 179 ? -54.232 48.506 20.869 1.00 77.38 179 GLY A N 1
ATOM 1469 C CA . GLY A 1 179 ? -55.141 48.342 19.736 1.00 77.38 179 GLY A CA 1
ATOM 1470 C C . GLY A 1 179 ? -54.559 47.455 18.630 1.00 77.38 179 GLY A C 1
ATOM 1471 O O . GLY A 1 179 ? -55.266 46.586 18.124 1.00 77.38 179 GLY A O 1
ATOM 1472 N N . ASP A 1 180 ? -53.272 47.614 18.299 1.00 83.06 180 ASP A N 1
ATOM 1473 C CA . ASP A 1 180 ? -52.592 46.805 17.276 1.00 83.06 180 ASP A CA 1
ATOM 1474 C C . ASP A 1 180 ? -52.465 45.330 17.692 1.00 83.06 180 ASP A C 1
ATOM 1476 O O . ASP A 1 180 ? -52.515 44.444 16.837 1.00 83.06 180 ASP A O 1
ATOM 1480 N N . ILE A 1 181 ? -52.342 45.049 18.993 1.00 83.12 181 ILE A N 1
ATOM 1481 C CA . ILE A 1 181 ? -52.332 43.676 19.521 1.00 83.12 181 ILE A CA 1
ATOM 1482 C C . ILE A 1 181 ? -53.726 43.056 19.394 1.00 83.12 181 ILE A C 1
ATOM 1484 O O . ILE A 1 181 ? -53.874 42.018 18.750 1.00 83.12 181 ILE A O 1
ATOM 1488 N N . ARG A 1 182 ? -54.769 43.740 19.889 1.00 78.25 182 ARG A N 1
ATOM 1489 C CA . ARG A 1 182 ? -56.156 43.242 19.821 1.00 78.25 182 ARG A CA 1
ATOM 1490 C C . ARG A 1 182 ? -56.679 43.063 18.397 1.00 78.25 182 ARG A C 1
ATOM 1492 O O . ARG A 1 182 ? -57.488 42.176 18.145 1.00 78.25 182 ARG A O 1
ATOM 1499 N N . GLN A 1 183 ? -56.231 43.895 17.458 1.00 81.62 183 GLN A N 1
ATOM 1500 C CA . GLN A 1 183 ? -56.581 43.779 16.038 1.00 81.62 183 GLN A CA 1
ATOM 1501 C C . GLN A 1 183 ? -55.674 42.796 15.274 1.00 81.62 183 GLN A C 1
ATOM 1503 O O . GLN A 1 183 ? -55.739 42.741 14.048 1.00 81.62 183 GLN A O 1
ATOM 1508 N N . LYS A 1 184 ? -54.827 42.021 15.973 1.00 83.00 184 LYS A N 1
ATOM 1509 C CA . LYS A 1 184 ? -53.859 41.055 15.412 1.00 83.00 184 LYS A CA 1
ATOM 1510 C C . LYS A 1 184 ? -52.846 41.651 14.431 1.00 83.00 184 LYS A C 1
ATOM 1512 O O . LYS A 1 184 ? -52.157 40.924 13.718 1.00 83.00 184 LYS A O 1
ATOM 1517 N N . ARG A 1 185 ? -52.690 42.973 14.412 1.00 85.31 185 ARG A N 1
ATOM 1518 C CA . ARG A 1 185 ? -51.701 43.647 13.568 1.00 85.31 185 ARG A CA 1
ATOM 1519 C C . ARG A 1 185 ? -50.282 43.352 14.043 1.00 85.31 185 ARG A C 1
ATOM 1521 O O . ARG A 1 185 ? -49.411 43.112 13.216 1.00 85.31 185 ARG A O 1
ATOM 1528 N N . ALA A 1 186 ? -50.067 43.299 15.359 1.00 84.19 186 ALA A N 1
ATOM 1529 C CA . ALA A 1 186 ? -48.787 42.880 15.925 1.00 84.19 186 ALA A CA 1
ATOM 1530 C C . ALA A 1 186 ? -48.411 41.455 15.476 1.00 84.19 186 ALA A C 1
ATOM 1532 O O . ALA A 1 186 ? -47.292 41.222 15.028 1.00 84.19 186 ALA A O 1
ATOM 1533 N N . GLN A 1 187 ? -49.375 40.529 15.491 1.00 84.50 187 GLN A N 1
ATOM 1534 C CA . GLN A 1 187 ? -49.195 39.159 15.004 1.00 84.50 187 GLN A CA 1
ATOM 1535 C C . GLN A 1 187 ? -48.833 39.117 13.506 1.00 84.50 187 GLN A C 1
ATOM 1537 O O . GLN A 1 187 ? -47.919 38.392 13.111 1.00 84.50 187 GLN A O 1
ATOM 1542 N N . ALA A 1 188 ? -49.515 39.910 12.671 1.00 82.25 188 ALA A N 1
ATOM 1543 C CA . ALA A 1 188 ? -49.235 39.994 11.237 1.00 82.25 188 ALA A CA 1
ATOM 1544 C C . ALA A 1 188 ? -47.812 40.506 10.958 1.00 82.25 188 ALA A C 1
ATOM 1546 O O . ALA A 1 188 ? -47.079 39.887 10.192 1.00 82.25 188 ALA A O 1
ATOM 1547 N N . VAL A 1 189 ? -47.383 41.567 11.650 1.00 87.31 189 VAL A N 1
ATOM 1548 C CA . VAL A 1 189 ? -46.024 42.120 11.514 1.00 87.31 189 VAL A CA 1
ATOM 1549 C C . VAL A 1 189 ? -44.962 41.121 11.978 1.00 87.31 189 VAL A C 1
ATOM 1551 O O . VAL A 1 189 ? -43.941 40.961 11.316 1.00 87.31 189 VAL A O 1
ATOM 1554 N N . LEU A 1 190 ? -45.191 40.406 13.084 1.00 85.75 190 LEU A N 1
ATOM 1555 C CA . LEU A 1 190 ? -44.281 39.347 13.534 1.00 85.75 190 LEU A CA 1
ATOM 1556 C C . LEU A 1 190 ? -44.195 38.190 12.529 1.00 85.75 190 LEU A C 1
ATOM 1558 O O . LEU A 1 190 ? -43.120 37.629 12.334 1.00 85.75 190 LEU A O 1
ATOM 1562 N N . THR A 1 191 ? -45.304 37.859 11.867 1.00 76.75 191 THR A N 1
ATOM 1563 C CA . THR A 1 191 ? -45.340 36.836 10.814 1.00 76.75 191 THR A CA 1
ATOM 1564 C C . THR A 1 191 ? -44.549 37.283 9.583 1.00 76.75 191 THR A C 1
ATOM 1566 O O . THR A 1 191 ? -43.742 36.517 9.068 1.00 76.75 191 THR A O 1
ATOM 1569 N N . GLU A 1 192 ? -44.702 38.534 9.143 1.00 82.31 192 GLU A N 1
ATOM 1570 C CA . GLU A 1 192 ? -43.885 39.106 8.062 1.00 82.31 192 GLU A CA 1
ATOM 1571 C C . GLU A 1 192 ? -42.394 39.101 8.420 1.00 82.31 192 GLU A C 1
ATOM 1573 O O . GLU A 1 192 ? -41.568 38.628 7.639 1.00 82.31 192 GLU A O 1
ATOM 1578 N N . LEU A 1 193 ? -42.047 39.524 9.640 1.00 82.81 193 LEU A N 1
ATOM 1579 C CA . LEU A 1 193 ? -40.676 39.458 10.153 1.00 82.81 193 LEU A CA 1
ATOM 1580 C C . LEU A 1 193 ? -40.121 38.032 10.157 1.00 82.81 193 LEU A C 1
ATOM 1582 O O . LEU A 1 193 ? -38.932 37.839 9.901 1.00 82.81 193 LEU A O 1
ATOM 1586 N N . ALA A 1 194 ? -40.965 37.033 10.416 1.00 75.00 194 ALA A N 1
ATOM 1587 C CA . ALA A 1 194 ? -40.572 35.639 10.325 1.00 75.00 194 ALA A CA 1
ATOM 1588 C C . ALA A 1 194 ? -40.169 35.245 8.901 1.00 75.00 194 ALA A C 1
ATOM 1590 O O . ALA A 1 194 ? -39.239 34.474 8.744 1.00 75.00 194 ALA A O 1
ATOM 1591 N N . PHE A 1 195 ? -40.817 35.762 7.857 1.00 60.56 195 PHE A N 1
ATOM 1592 C CA . PHE A 1 195 ? -40.410 35.490 6.474 1.00 60.56 195 PHE A CA 1
ATOM 1593 C C . PHE A 1 195 ? -39.152 36.265 6.053 1.00 60.56 195 PHE A C 1
ATOM 1595 O O . PHE A 1 195 ? -38.399 35.790 5.205 1.00 60.56 195 PHE A O 1
ATOM 1602 N N . GLU A 1 196 ? -38.899 37.433 6.650 1.00 69.81 196 GLU A N 1
ATOM 1603 C CA . GLU A 1 196 ? -37.715 38.252 6.353 1.00 69.81 196 GLU A CA 1
ATOM 1604 C C . GLU A 1 196 ? -36.439 37.769 7.067 1.00 69.81 196 GLU A C 1
ATOM 1606 O O . GLU A 1 196 ? -35.331 37.933 6.545 1.00 69.81 196 GLU A O 1
ATOM 1611 N N . ASP A 1 197 ? -36.565 37.186 8.263 1.00 77.88 197 ASP A N 1
ATOM 1612 C CA . ASP A 1 197 ? -35.434 36.790 9.100 1.00 77.88 197 ASP A CA 1
ATOM 1613 C C . ASP A 1 197 ? -35.296 35.260 9.189 1.00 77.88 197 ASP A C 1
ATOM 1615 O O . ASP A 1 197 ? -36.144 34.598 9.786 1.00 77.88 197 ASP A O 1
ATOM 1619 N N . PRO A 1 198 ? -34.203 34.660 8.685 1.00 55.50 198 PRO A N 1
ATOM 1620 C CA . PRO A 1 198 ? -34.074 33.204 8.577 1.00 55.50 198 PRO A CA 1
ATOM 1621 C C . PRO A 1 198 ? -34.020 32.471 9.929 1.00 55.50 198 PRO A C 1
ATOM 1623 O O . PRO A 1 198 ? -34.229 31.256 9.986 1.00 55.50 198 PRO A O 1
ATOM 1626 N N . ILE A 1 199 ? -33.714 33.169 11.030 1.00 64.06 199 ILE A N 1
ATOM 1627 C CA . ILE A 1 199 ? -33.784 32.585 12.377 1.00 64.06 199 ILE A CA 1
ATOM 1628 C C . ILE A 1 199 ? -35.238 32.551 12.848 1.00 64.06 199 ILE A C 1
ATOM 1630 O O . ILE A 1 199 ? -35.694 31.518 13.335 1.00 64.06 199 ILE A O 1
ATOM 1634 N N . LEU A 1 200 ? -35.975 33.645 12.654 1.00 72.06 200 LEU A N 1
ATOM 1635 C CA . LEU A 1 200 ? -37.387 33.729 13.026 1.00 72.06 200 LEU A CA 1
ATOM 1636 C C . LEU A 1 200 ? -38.269 32.856 12.119 1.00 72.06 200 LEU A C 1
ATOM 1638 O O . LEU A 1 200 ? -39.217 32.248 12.608 1.00 72.06 200 LEU A O 1
ATOM 1642 N N . HIS A 1 201 ? -37.904 32.694 10.842 1.00 64.25 201 HIS A N 1
ATOM 1643 C CA . HIS A 1 201 ? -38.589 31.808 9.897 1.00 64.25 201 HIS A CA 1
ATOM 1644 C C . HIS A 1 201 ? -38.630 30.363 10.386 1.00 64.25 201 HIS A C 1
ATOM 1646 O O . HIS A 1 201 ? -39.663 29.704 10.325 1.00 64.25 201 HIS A O 1
ATOM 1652 N N . ARG A 1 202 ? -37.507 29.876 10.928 1.00 59.72 202 ARG A N 1
ATOM 1653 C CA . ARG A 1 202 ? -37.417 28.529 11.502 1.00 59.72 202 ARG A CA 1
ATOM 1654 C C . ARG A 1 202 ? -38.356 28.347 12.686 1.00 59.72 202 ARG A C 1
ATOM 1656 O O . ARG A 1 202 ? -39.030 27.329 12.749 1.00 59.72 202 ARG A O 1
ATOM 1663 N N . LEU A 1 203 ? -38.404 29.322 13.593 1.00 65.06 203 LEU A N 1
ATOM 1664 C CA . LEU A 1 203 ? -39.295 29.281 14.757 1.00 65.06 203 LEU A CA 1
ATOM 1665 C C . LEU A 1 203 ? -40.764 29.294 14.324 1.00 65.06 203 LEU A C 1
ATOM 1667 O O . LEU A 1 203 ? -41.580 28.559 14.870 1.00 65.06 203 LEU A O 1
ATOM 1671 N N . PHE A 1 204 ? -41.081 30.084 13.298 1.00 68.19 204 PHE A N 1
ATOM 1672 C CA . PHE A 1 204 ? -42.412 30.131 12.709 1.00 68.19 204 PHE A CA 1
ATOM 1673 C C . PHE A 1 204 ? -42.815 28.793 12.074 1.00 68.19 204 PHE A C 1
ATOM 1675 O O . PHE A 1 204 ? -43.892 28.282 12.369 1.00 68.19 204 PHE A O 1
ATOM 1682 N N . LEU A 1 205 ? -41.942 28.176 11.269 1.00 51.81 205 LEU A N 1
ATOM 1683 C CA . LEU A 1 205 ? -42.198 26.855 10.680 1.00 51.81 205 LEU A CA 1
ATOM 1684 C C . LEU A 1 205 ? -42.305 25.751 11.741 1.00 51.81 205 LEU A C 1
ATOM 1686 O O . LEU A 1 205 ? -43.190 24.906 11.655 1.00 51.81 205 LEU A O 1
ATOM 1690 N N . ALA A 1 206 ? -41.440 25.768 12.758 1.00 56.41 206 ALA A N 1
ATOM 1691 C CA . ALA A 1 206 ? -41.491 24.812 13.863 1.00 56.41 206 ALA A CA 1
ATOM 1692 C C . ALA A 1 206 ? -42.833 24.883 14.611 1.00 56.41 206 ALA A C 1
ATOM 1694 O O . ALA A 1 206 ? -43.415 23.850 14.935 1.00 56.41 206 ALA A O 1
ATOM 1695 N N . ASN A 1 207 ? -43.355 26.095 14.818 1.00 58.56 207 ASN A N 1
ATOM 1696 C CA . ASN A 1 207 ? -44.642 26.319 15.470 1.00 58.56 207 ASN A CA 1
ATOM 1697 C C . ASN A 1 207 ? -45.844 25.937 14.580 1.00 58.56 207 ASN A C 1
ATOM 1699 O O . ASN A 1 207 ? -46.835 25.415 15.078 1.00 58.56 207 ASN A O 1
ATOM 1703 N N . GLN A 1 208 ? -45.751 26.129 13.259 1.00 47.91 208 GLN A N 1
ATOM 1704 C CA . GLN A 1 208 ? -46.785 25.717 12.290 1.00 47.91 208 GLN A CA 1
ATOM 1705 C C . GLN A 1 208 ? -46.896 24.186 12.133 1.00 47.91 208 GLN A C 1
ATOM 1707 O O . GLN A 1 208 ? -47.891 23.688 11.610 1.00 47.91 208 GLN A O 1
ATOM 1712 N N . HIS A 1 209 ? -45.891 23.427 12.581 1.00 43.94 209 HIS A N 1
ATOM 1713 C CA . HIS A 1 209 ? -45.804 21.970 12.429 1.00 43.94 209 HIS A CA 1
ATOM 1714 C C . HIS A 1 209 ? -45.943 21.198 13.755 1.00 43.94 209 HIS A C 1
ATOM 1716 O O . HIS A 1 209 ? -45.545 20.036 13.833 1.00 43.94 209 HIS A O 1
ATOM 1722 N N . SER A 1 210 ? -46.516 21.810 14.802 1.00 42.06 210 SER A N 1
ATOM 1723 C CA . SER A 1 210 ? -46.648 21.179 16.126 1.00 42.06 210 SER A CA 1
ATOM 1724 C C . SER A 1 210 ? -47.815 20.187 16.271 1.00 42.06 210 SER A C 1
ATOM 1726 O O . SER A 1 210 ? -48.053 19.694 17.373 1.00 42.06 210 SER A O 1
ATOM 1728 N N . GLU A 1 211 ? -48.522 19.848 15.194 1.00 36.31 211 GLU A N 1
ATOM 1729 C CA . GLU A 1 211 ? -49.429 18.698 15.153 1.00 36.31 211 GLU A CA 1
ATOM 1730 C C . GLU A 1 211 ? -48.856 17.668 14.166 1.00 36.31 211 GLU A C 1
ATOM 1732 O O . GLU A 1 211 ? -48.843 17.888 12.959 1.00 36.31 211 GLU A O 1
ATOM 1737 N N . HIS A 1 212 ? -48.371 16.545 14.712 1.00 38.41 212 HIS A N 1
ATOM 1738 C CA . HIS A 1 212 ? -47.699 15.408 14.058 1.00 38.41 212 HIS A CA 1
ATOM 1739 C C . HIS A 1 212 ? -46.174 15.531 13.866 1.00 38.41 212 HIS A C 1
ATOM 1741 O O . HIS A 1 212 ? -45.656 16.238 13.009 1.00 38.41 212 HIS A O 1
ATOM 1747 N N . THR A 1 213 ? -45.434 14.740 14.647 1.00 39.56 213 THR A N 1
ATOM 1748 C CA . THR A 1 213 ? -43.988 14.500 14.540 1.00 39.56 213 THR A CA 1
ATOM 1749 C C . THR A 1 213 ? -43.635 13.911 13.165 1.00 39.56 213 THR A C 1
ATOM 1751 O O . THR A 1 213 ? -43.723 12.704 12.949 1.00 39.56 213 THR A O 1
ATOM 1754 N N . THR A 1 214 ? -43.243 14.759 12.213 1.00 50.84 214 THR A N 1
ATOM 1755 C CA . THR A 1 214 ? -42.826 14.358 10.858 1.00 50.84 214 THR A CA 1
ATOM 1756 C C . THR A 1 214 ? -41.381 13.833 10.818 1.00 50.84 214 THR A C 1
ATOM 1758 O O . THR A 1 214 ? -40.558 14.145 11.684 1.00 50.84 214 THR A O 1
ATOM 1761 N N . GLY A 1 215 ? -41.042 13.047 9.784 1.00 48.97 215 GLY A N 1
ATOM 1762 C CA . GLY A 1 215 ? -39.705 12.460 9.568 1.00 48.97 215 GLY A CA 1
ATOM 1763 C C . GLY A 1 215 ? -38.545 13.471 9.545 1.00 48.97 215 GLY A C 1
ATOM 1764 O O . GLY A 1 215 ? -37.434 13.140 9.958 1.00 48.97 215 GLY A O 1
ATOM 1765 N N . ALA A 1 216 ? -38.809 14.734 9.192 1.00 46.56 216 ALA A N 1
ATOM 1766 C CA . ALA A 1 216 ? -37.822 15.818 9.181 1.00 46.56 216 ALA A CA 1
ATOM 1767 C C . ALA A 1 216 ? -37.225 16.131 10.573 1.00 46.56 216 ALA A C 1
ATOM 1769 O O . ALA A 1 216 ? -36.028 16.397 10.689 1.00 46.56 216 ALA A O 1
ATOM 1770 N N . SER A 1 217 ? -38.025 16.038 11.644 1.00 53.25 217 SER A N 1
ATOM 1771 C CA . SER A 1 217 ? -37.575 16.235 13.037 1.00 53.25 217 SER A CA 1
ATOM 1772 C C . SER A 1 217 ? -36.616 15.124 13.495 1.00 53.25 217 SER A C 1
ATOM 1774 O O . SER A 1 217 ? -35.579 15.390 14.113 1.00 53.25 217 SER A O 1
ATOM 1776 N N . LYS A 1 218 ? -36.913 13.872 13.121 1.00 58.47 218 LYS A N 1
ATOM 1777 C CA . LYS A 1 218 ? -36.072 12.703 13.423 1.00 58.47 218 LYS A CA 1
ATOM 1778 C C . LYS A 1 218 ? -34.728 12.771 12.686 1.00 58.47 218 LYS A C 1
ATOM 1780 O O . LYS A 1 218 ? -33.679 12.517 13.280 1.00 58.47 218 LYS A O 1
ATOM 1785 N N . LEU A 1 219 ? -34.746 13.193 11.419 1.00 59.88 219 LEU A N 1
ATOM 1786 C CA . LEU A 1 219 ? -33.539 13.413 10.615 1.00 59.88 219 LEU A CA 1
ATOM 1787 C C . LEU A 1 219 ? -32.632 14.510 11.188 1.00 59.88 219 LEU A C 1
ATOM 1789 O O . LEU A 1 219 ? -31.418 14.317 11.255 1.00 59.88 219 LEU A O 1
ATOM 1793 N N . ALA A 1 220 ? -33.202 15.625 11.657 1.00 59.28 220 ALA A N 1
ATOM 1794 C CA . ALA A 1 220 ? -32.439 16.713 12.271 1.00 59.28 220 ALA A CA 1
ATOM 1795 C C . ALA A 1 220 ? -31.669 16.251 13.526 1.00 59.28 220 ALA A C 1
ATOM 1797 O O . ALA A 1 220 ? -30.494 16.587 13.702 1.00 59.28 220 ALA A O 1
ATOM 1798 N N . ARG A 1 221 ? -32.293 15.417 14.373 1.00 60.59 221 ARG A N 1
ATOM 1799 C CA . ARG A 1 221 ? -31.648 14.827 15.565 1.00 60.59 221 ARG A CA 1
ATOM 1800 C C . ARG A 1 221 ? -30.527 13.848 15.196 1.00 60.59 221 ARG A C 1
ATOM 1802 O O . ARG A 1 221 ? -29.485 13.829 15.856 1.00 60.59 221 ARG A O 1
ATOM 1809 N N . LEU A 1 222 ? -30.690 13.069 14.124 1.00 63.19 222 LEU A N 1
ATOM 1810 C CA . LEU A 1 222 ? -29.639 12.175 13.625 1.00 63.19 222 LEU A CA 1
ATOM 1811 C C . LEU A 1 222 ? -28.462 12.919 12.993 1.00 63.19 222 LEU A C 1
ATOM 1813 O O . LEU A 1 222 ? -27.313 12.532 13.200 1.00 63.19 222 LEU A O 1
ATOM 1817 N N . GLU A 1 223 ? -28.703 14.004 12.262 1.00 60.72 223 GLU A N 1
ATOM 1818 C CA . GLU A 1 223 ? -27.612 14.852 11.779 1.00 60.72 223 GLU A CA 1
ATOM 1819 C C . GLU A 1 223 ? -26.849 15.479 12.949 1.00 60.72 223 GLU A C 1
ATOM 1821 O O . GLU A 1 223 ? -25.613 15.489 12.952 1.00 60.72 223 GLU A O 1
ATOM 1826 N N . GLN A 1 224 ? -27.566 15.944 13.977 1.00 59.34 224 GLN A N 1
ATOM 1827 C CA . GLN A 1 224 ? -26.952 16.450 15.200 1.00 59.34 224 GLN A CA 1
ATOM 1828 C C . GLN A 1 224 ? -26.024 15.389 15.814 1.00 59.34 224 GLN A C 1
ATOM 1830 O O . GLN A 1 224 ? -24.860 15.686 16.095 1.00 59.34 224 GLN A O 1
ATOM 1835 N N . LEU A 1 225 ? -26.476 14.132 15.916 1.00 65.31 225 LEU A N 1
ATOM 1836 C CA . LEU A 1 225 ? -25.628 13.010 16.330 1.00 65.31 225 LEU A CA 1
ATOM 1837 C C . LEU A 1 225 ? -24.372 12.896 15.469 1.00 65.31 225 LEU A C 1
ATOM 1839 O O . LEU A 1 225 ? -23.266 12.887 16.000 1.00 65.31 225 LEU A O 1
ATOM 1843 N N . LEU A 1 226 ? -24.528 12.822 14.147 1.00 62.12 226 LEU A N 1
ATOM 1844 C CA . LEU A 1 226 ? -23.430 12.624 13.198 1.00 62.12 226 LEU A CA 1
ATOM 1845 C C . LEU A 1 226 ? -22.390 13.746 13.265 1.00 62.12 226 LEU A C 1
ATOM 1847 O O . LEU A 1 226 ? -21.194 13.490 13.110 1.00 62.12 226 LEU A O 1
ATOM 1851 N N . ARG A 1 227 ? -22.836 14.975 13.536 1.00 61.34 227 ARG A N 1
ATOM 1852 C CA . ARG A 1 227 ? -21.983 16.156 13.687 1.00 61.34 227 ARG A CA 1
ATOM 1853 C C . ARG A 1 227 ? -21.188 16.141 14.991 1.00 61.34 227 ARG A C 1
ATOM 1855 O O . ARG A 1 227 ? -20.018 16.528 14.996 1.00 61.34 227 ARG A O 1
ATOM 1862 N N . PHE A 1 228 ? -21.799 15.704 16.092 1.00 62.47 228 PHE A N 1
ATOM 1863 C CA . PHE A 1 228 ? -21.149 15.665 17.405 1.00 62.47 228 PHE A CA 1
ATOM 1864 C C . PHE A 1 228 ? -20.408 14.354 17.689 1.00 62.47 228 PHE A C 1
ATOM 1866 O O . PHE A 1 228 ? -19.514 14.353 18.538 1.00 62.47 228 PHE A O 1
ATOM 1873 N N . LEU A 1 229 ? -20.697 13.272 16.956 1.00 67.81 229 LEU A N 1
ATOM 1874 C CA . LEU A 1 229 ? -20.082 11.951 17.129 1.00 67.81 229 LEU A CA 1
ATOM 1875 C C . LEU A 1 229 ? -18.544 12.020 17.191 1.00 67.81 229 LEU A C 1
ATOM 1877 O O . LEU A 1 229 ? -17.982 11.506 18.155 1.00 67.81 229 LEU A O 1
ATOM 1881 N N . PRO A 1 230 ? -17.829 12.705 16.270 1.00 60.19 230 PRO A N 1
ATOM 1882 C CA . PRO A 1 230 ? -16.363 12.744 16.305 1.00 60.19 230 PRO A CA 1
ATOM 1883 C C . PRO A 1 230 ? -15.792 13.432 17.552 1.00 60.19 230 PRO A C 1
ATOM 1885 O O . PRO A 1 230 ? -14.661 13.154 17.941 1.00 60.19 230 PRO A O 1
ATOM 1888 N N . LYS A 1 231 ? -16.561 14.334 18.175 1.00 67.44 231 LYS A N 1
ATOM 1889 C CA . LYS A 1 231 ? -16.144 15.090 19.363 1.00 67.44 231 LYS A CA 1
ATOM 1890 C C . LYS A 1 231 ? -16.503 14.357 20.653 1.00 67.44 231 LYS A C 1
ATOM 1892 O O . LYS A 1 231 ? -15.670 14.247 21.547 1.00 67.44 231 LYS A O 1
ATOM 1897 N N . ARG A 1 232 ? -17.730 13.835 20.740 1.00 73.94 232 ARG A N 1
ATOM 1898 C CA . ARG A 1 232 ? -18.273 13.231 21.965 1.00 73.94 232 ARG A CA 1
ATOM 1899 C C . ARG A 1 232 ? -17.984 11.758 22.124 1.00 73.94 232 ARG A C 1
ATOM 1901 O O . ARG A 1 232 ? -17.822 11.296 23.245 1.00 73.94 232 ARG A O 1
ATOM 1908 N N . PHE A 1 233 ? -17.898 11.012 21.033 1.00 79.94 233 PHE A N 1
ATOM 1909 C CA . PHE A 1 233 ? -17.696 9.573 21.123 1.00 79.94 233 PHE A CA 1
ATOM 1910 C C . PHE A 1 233 ? -16.375 9.206 21.824 1.00 79.94 233 PHE A C 1
ATOM 1912 O O . PHE A 1 233 ? -16.419 8.397 22.750 1.00 79.94 233 PHE A O 1
ATOM 1919 N N . PRO A 1 234 ? -15.224 9.851 21.527 1.00 79.00 234 PRO A N 1
ATOM 1920 C CA . PRO A 1 234 ? -13.994 9.611 22.286 1.00 79.00 234 PRO A CA 1
ATOM 1921 C C . PRO A 1 234 ? -14.106 10.003 23.764 1.00 79.00 234 PRO A C 1
ATOM 1923 O O . PRO A 1 234 ? -13.447 9.402 24.610 1.00 79.00 234 PRO A O 1
ATOM 1926 N N . LEU A 1 235 ? -14.917 11.018 24.084 1.00 83.12 235 LEU A N 1
ATOM 1927 C CA . LEU A 1 235 ? -15.179 11.425 25.463 1.00 83.12 235 LEU A CA 1
ATOM 1928 C C . LEU A 1 235 ? -15.977 10.345 26.208 1.00 83.12 235 LEU A C 1
ATOM 1930 O O . LEU A 1 235 ? -15.572 9.952 27.299 1.00 83.12 235 LEU A O 1
ATOM 1934 N N . TYR A 1 236 ? -17.043 9.814 25.599 1.00 87.19 236 TYR A N 1
ATOM 1935 C CA . TYR A 1 236 ? -17.814 8.706 26.167 1.00 87.19 236 TYR A CA 1
ATOM 1936 C C . TYR A 1 236 ? -16.946 7.470 26.391 1.00 87.19 236 TYR A C 1
ATOM 1938 O O . TYR A 1 236 ? -16.959 6.925 27.487 1.00 87.19 236 TYR A O 1
ATOM 1946 N N . GLN A 1 237 ? -16.131 7.068 25.410 1.00 87.06 237 GLN A N 1
ATOM 1947 C CA . GLN A 1 237 ? -15.224 5.924 25.568 1.00 87.06 237 GLN A CA 1
ATOM 1948 C C . GLN A 1 237 ? -14.264 6.113 26.753 1.00 87.06 237 GLN A C 1
ATOM 1950 O O . GLN A 1 237 ? -14.084 5.200 27.553 1.00 87.06 237 GLN A O 1
ATOM 1955 N N . LYS A 1 238 ? -13.675 7.307 26.913 1.00 87.25 238 LYS A N 1
ATOM 1956 C CA . LYS A 1 238 ? -12.800 7.617 28.057 1.00 87.25 238 LYS A CA 1
ATOM 1957 C C . LYS A 1 238 ? -13.545 7.585 29.388 1.00 87.25 238 LYS A C 1
ATOM 1959 O O . LYS A 1 238 ? -13.003 7.070 30.358 1.00 87.25 238 LYS A O 1
ATOM 1964 N N . ALA A 1 239 ? -14.767 8.112 29.435 1.00 87.88 239 ALA A N 1
ATOM 1965 C CA . ALA A 1 239 ? -15.607 8.029 30.624 1.00 87.88 239 ALA A CA 1
ATOM 1966 C C . ALA A 1 239 ? -15.933 6.568 30.969 1.00 87.88 239 ALA A C 1
ATOM 1968 O O . ALA A 1 239 ? -15.819 6.175 32.121 1.00 87.88 239 ALA A O 1
ATOM 1969 N N . ILE A 1 240 ? -16.251 5.734 29.977 1.00 90.25 240 ILE A N 1
ATOM 1970 C CA . ILE A 1 240 ? -16.500 4.302 30.181 1.00 90.25 240 ILE A CA 1
ATOM 1971 C C . ILE A 1 240 ? -15.264 3.589 30.723 1.00 90.25 240 ILE A C 1
ATOM 1973 O O . ILE A 1 240 ? -15.375 2.816 31.671 1.00 90.25 240 ILE A O 1
ATOM 1977 N N . LEU A 1 241 ? -14.083 3.887 30.185 1.00 90.19 241 LEU A N 1
ATOM 1978 C CA . LEU A 1 241 ? -12.833 3.352 30.716 1.00 90.19 241 LEU A CA 1
ATOM 1979 C C . LEU A 1 241 ? -12.572 3.816 32.159 1.00 90.19 241 LEU A C 1
ATOM 1981 O O . LEU A 1 241 ? -12.164 2.999 32.976 1.00 90.19 241 LEU A O 1
ATOM 1985 N N . ALA A 1 242 ? -12.869 5.077 32.495 1.00 87.50 242 ALA A N 1
ATOM 1986 C CA . ALA A 1 242 ? -12.793 5.585 33.868 1.00 87.50 242 ALA A CA 1
ATOM 1987 C C . ALA A 1 242 ? -13.745 4.839 34.822 1.00 87.50 242 ALA A C 1
ATOM 1989 O O . ALA A 1 242 ? -13.362 4.502 35.937 1.00 87.50 242 ALA A O 1
ATOM 1990 N N . MET A 1 243 ? -14.972 4.538 34.377 1.00 87.94 243 MET A N 1
ATOM 1991 C CA . MET A 1 243 ? -15.933 3.759 35.169 1.00 87.94 243 MET A CA 1
ATOM 1992 C C . MET A 1 243 ? -15.450 2.335 35.418 1.00 87.94 243 MET A C 1
ATOM 1994 O O . MET A 1 243 ? -15.517 1.860 36.545 1.00 87.94 243 MET A O 1
ATOM 1998 N N . LEU A 1 244 ? -14.965 1.653 34.377 1.00 88.44 244 LEU A N 1
ATOM 1999 C CA . LEU A 1 244 ? -14.434 0.293 34.496 1.00 88.44 244 LEU A CA 1
ATOM 2000 C C . LEU A 1 244 ? -13.269 0.230 35.489 1.00 88.44 244 LEU A C 1
ATOM 2002 O O . LEU A 1 244 ? -13.151 -0.717 36.262 1.00 88.44 244 LEU A O 1
ATOM 2006 N N . GLU A 1 245 ? -12.433 1.260 35.478 1.00 85.69 245 GLU A N 1
ATOM 2007 C CA . GLU A 1 245 ? -11.291 1.414 36.367 1.00 85.69 245 GLU A CA 1
ATOM 2008 C C . GLU A 1 245 ? -11.736 1.615 37.830 1.00 85.69 245 GLU A C 1
ATOM 2010 O O . GLU A 1 245 ? -11.290 0.867 38.705 1.00 85.69 245 GLU A O 1
ATOM 2015 N N . SER A 1 246 ? -12.704 2.508 38.084 1.00 84.12 246 SER A N 1
ATOM 2016 C CA . SER A 1 246 ? -13.313 2.696 39.416 1.00 84.12 246 SER A CA 1
ATOM 2017 C C . SER A 1 246 ? -13.999 1.424 39.916 1.00 84.12 246 SER A C 1
ATOM 2019 O O . SER A 1 246 ? -13.761 0.986 41.040 1.00 84.12 246 SER A O 1
ATOM 2021 N N . ALA A 1 247 ? -14.801 0.779 39.064 1.00 86.00 247 ALA A N 1
ATOM 2022 C CA . ALA A 1 247 ? -15.516 -0.450 39.390 1.00 86.00 247 ALA A CA 1
ATOM 2023 C C . ALA A 1 247 ? -14.553 -1.566 39.805 1.00 86.00 247 ALA A C 1
ATOM 2025 O O . ALA A 1 247 ? -14.799 -2.266 40.785 1.00 86.00 247 ALA A O 1
ATOM 2026 N N . ASN A 1 248 ? -13.427 -1.688 39.100 1.00 84.56 248 ASN A N 1
ATOM 2027 C CA . ASN A 1 248 ? -12.381 -2.642 39.438 1.00 84.56 248 ASN A CA 1
ATOM 2028 C C . ASN A 1 248 ? -11.707 -2.319 40.786 1.00 84.56 248 ASN A C 1
ATOM 2030 O O . ASN A 1 248 ? -11.493 -3.231 41.580 1.00 84.56 248 ASN A O 1
ATOM 2034 N N . ARG A 1 249 ? -11.415 -1.042 41.090 1.00 84.06 249 ARG A N 1
ATOM 2035 C CA . ARG A 1 249 ? -10.878 -0.630 42.408 1.00 84.06 249 ARG A CA 1
ATOM 2036 C C . ARG A 1 249 ? -11.846 -0.934 43.551 1.00 84.06 249 ARG A C 1
ATOM 2038 O O . ARG A 1 249 ? -11.421 -1.326 44.633 1.00 84.06 249 ARG A O 1
ATOM 2045 N N . GLU A 1 250 ? -13.136 -0.741 43.304 1.00 86.19 250 GLU A N 1
ATOM 2046 C CA . GLU A 1 250 ? -14.215 -0.952 44.272 1.00 86.19 250 GLU A CA 1
ATOM 2047 C C . GLU A 1 250 ? -14.671 -2.419 44.359 1.00 86.19 250 GLU A C 1
ATOM 2049 O O . GLU A 1 250 ? -15.484 -2.756 45.216 1.00 86.19 250 GLU A O 1
ATOM 2054 N N . GLY A 1 251 ? -14.157 -3.302 43.493 1.00 85.44 251 GLY A N 1
ATOM 2055 C CA . GLY A 1 251 ? -14.545 -4.714 43.446 1.00 85.44 251 GLY A CA 1
ATOM 2056 C C . GLY A 1 251 ? -16.001 -4.941 43.022 1.00 85.44 251 GLY A C 1
ATOM 2057 O O . GLY A 1 251 ? -16.628 -5.908 43.457 1.00 85.44 251 GLY A O 1
ATOM 2058 N N . LYS A 1 252 ? -16.563 -4.044 42.203 1.00 86.69 252 LYS A N 1
ATOM 2059 C CA . LYS A 1 252 ? -17.944 -4.130 41.716 1.00 86.69 252 LYS A CA 1
ATOM 2060 C C . LYS A 1 252 ? -18.069 -5.147 40.583 1.00 86.69 252 LYS A C 1
ATOM 2062 O O . LYS A 1 252 ? -17.362 -5.074 39.583 1.00 86.69 252 LYS A O 1
ATOM 2067 N N . ASN A 1 253 ? -19.034 -6.056 40.719 1.00 86.25 253 ASN A N 1
ATOM 2068 C CA . ASN A 1 253 ? -19.354 -7.072 39.707 1.00 86.25 253 ASN A CA 1
ATOM 2069 C C . ASN A 1 253 ? -20.483 -6.643 38.753 1.00 86.25 253 ASN A C 1
ATOM 2071 O O . ASN A 1 253 ? -20.710 -7.285 37.727 1.00 86.25 253 ASN A O 1
ATOM 2075 N N . GLU A 1 254 ? -21.197 -5.574 39.097 1.00 88.88 254 GLU A N 1
ATOM 2076 C CA . GLU A 1 254 ? -22.287 -4.998 38.319 1.00 88.88 254 GLU A CA 1
ATOM 2077 C C . GLU A 1 254 ? -22.207 -3.472 38.408 1.00 88.88 254 GLU A C 1
ATOM 2079 O O . GLU A 1 254 ? -21.827 -2.933 39.447 1.00 88.88 254 GLU A O 1
ATOM 2084 N N . LEU A 1 255 ? -22.525 -2.806 37.302 1.00 90.06 255 LEU A N 1
ATOM 2085 C CA . LEU A 1 255 ? -22.648 -1.363 37.190 1.00 90.06 255 LEU A CA 1
ATOM 2086 C C . LEU A 1 255 ? -24.049 -1.011 36.710 1.00 90.06 255 LEU A C 1
ATOM 2088 O O . LEU A 1 255 ? -24.469 -1.423 35.624 1.00 90.06 255 LEU A O 1
ATOM 2092 N N . THR A 1 256 ? -24.736 -0.191 37.488 1.00 89.69 256 THR A N 1
ATOM 2093 C CA . THR A 1 256 ? -26.028 0.376 37.130 1.00 89.69 256 THR A CA 1
ATOM 2094 C C . THR A 1 256 ? -25.846 1.814 36.676 1.00 89.69 256 THR A C 1
ATOM 2096 O O . THR A 1 256 ? -25.474 2.703 37.444 1.00 89.69 256 THR A O 1
ATOM 2099 N N . LEU A 1 257 ? -26.127 2.047 35.400 1.00 89.31 257 LEU A N 1
ATOM 2100 C CA . LEU A 1 257 ? -25.966 3.334 34.741 1.00 89.31 257 LEU A CA 1
ATOM 2101 C C . LEU A 1 257 ? -27.337 3.885 34.357 1.00 89.31 257 LEU A C 1
ATOM 2103 O O . LEU A 1 257 ? -28.227 3.133 33.964 1.00 89.31 257 LEU A O 1
ATOM 2107 N N . VAL A 1 258 ? -27.495 5.203 34.410 1.00 87.50 258 VAL A N 1
ATOM 2108 C CA . VAL A 1 258 ? -28.698 5.885 33.920 1.00 87.50 258 VAL A CA 1
ATOM 2109 C C . VAL A 1 258 ? -28.292 6.893 32.852 1.00 87.50 258 VAL A C 1
ATOM 2111 O O . VAL A 1 258 ? -27.542 7.819 33.146 1.00 87.50 258 VAL A O 1
ATOM 2114 N N . ASP A 1 259 ? -28.790 6.727 31.629 1.00 86.06 259 ASP A N 1
ATOM 2115 C CA . ASP A 1 259 ? -28.698 7.715 30.552 1.00 86.06 259 ASP A CA 1
ATOM 2116 C C . ASP A 1 259 ? -29.976 8.562 30.563 1.00 86.06 259 ASP A C 1
ATOM 2118 O O . ASP A 1 259 ? -31.064 8.096 30.217 1.00 86.06 259 ASP A O 1
ATOM 2122 N N . TYR A 1 260 ? -29.862 9.787 31.065 1.00 81.69 260 TYR A N 1
ATOM 2123 C CA . TYR A 1 260 ? -30.962 10.697 31.349 1.00 81.69 260 TYR A CA 1
ATOM 2124 C C . TYR A 1 260 ? -31.196 11.662 30.180 1.00 81.69 260 TYR A C 1
ATOM 2126 O O . TYR A 1 260 ? -30.316 12.447 29.819 1.00 81.69 260 TYR A O 1
ATOM 2134 N N . GLU A 1 261 ? -32.411 11.610 29.628 1.00 77.56 261 GLU A N 1
ATOM 2135 C CA . GLU A 1 261 ? -32.899 12.383 28.477 1.00 77.56 261 GLU A CA 1
ATOM 2136 C C . GLU A 1 261 ? -31.971 12.348 27.242 1.00 77.56 261 GLU A C 1
ATOM 2138 O O . GLU A 1 261 ? -31.671 13.394 26.657 1.00 77.56 261 GLU A O 1
ATOM 2143 N N . PRO A 1 262 ? -31.500 11.167 26.784 1.00 77.12 262 PRO A N 1
ATOM 2144 C CA . PRO A 1 262 ? -30.582 11.116 25.659 1.00 77.12 262 PRO A CA 1
ATOM 2145 C C . PRO A 1 262 ? -31.292 11.459 24.353 1.00 77.12 262 PRO A C 1
ATOM 2147 O O . PRO A 1 262 ? -32.163 10.730 23.883 1.00 77.12 262 PRO A O 1
ATOM 2150 N N . VAL A 1 263 ? -30.847 12.541 23.709 1.00 70.62 263 VAL A N 1
ATOM 2151 C CA . VAL A 1 263 ? -31.290 12.935 22.357 1.00 70.62 263 VAL A CA 1
ATOM 2152 C C . VAL A 1 263 ? -30.956 11.848 21.322 1.00 70.62 263 VAL A C 1
ATOM 2154 O O . VAL A 1 263 ? -31.602 11.749 20.282 1.00 70.62 263 VAL A O 1
ATOM 2157 N N . THR A 1 264 ? -29.920 11.045 21.588 1.00 73.25 264 THR A N 1
ATOM 2158 C CA . THR A 1 264 ? -29.334 10.060 20.668 1.00 73.25 264 THR A CA 1
ATOM 2159 C C . THR A 1 264 ? -28.713 8.892 21.451 1.00 73.25 264 THR A C 1
ATOM 2161 O O . THR A 1 264 ? -28.252 9.120 22.568 1.00 73.25 264 THR A O 1
ATOM 2164 N N . PRO A 1 265 ? -28.574 7.677 20.882 1.00 79.94 265 PRO A N 1
ATOM 2165 C CA . PRO A 1 265 ? -27.971 6.521 21.569 1.00 79.94 265 PRO A CA 1
ATOM 2166 C C . PRO A 1 265 ? -26.435 6.578 21.710 1.00 79.94 265 PRO A C 1
ATOM 2168 O O . PRO A 1 265 ? -25.777 5.546 21.841 1.00 79.94 265 PRO A O 1
ATOM 2171 N N . GLY A 1 266 ? -25.824 7.767 21.667 1.00 80.94 266 GLY A N 1
ATOM 2172 C CA . GLY A 1 266 ? -24.370 7.940 21.584 1.00 80.94 266 GLY A CA 1
ATOM 2173 C C . GLY A 1 266 ? -23.581 7.265 22.713 1.00 80.94 266 GLY A C 1
ATOM 2174 O O . GLY A 1 266 ? -22.590 6.588 22.432 1.00 80.94 266 GLY A O 1
ATOM 2175 N N . LEU A 1 267 ? -24.033 7.399 23.967 1.00 83.62 267 LEU A N 1
ATOM 2176 C CA . LEU A 1 267 ? -23.395 6.764 25.128 1.00 83.62 267 LEU A CA 1
ATOM 2177 C C . LEU A 1 267 ? -23.528 5.237 25.082 1.00 83.62 267 LEU A C 1
ATOM 2179 O O . LEU A 1 267 ? -22.548 4.525 25.290 1.00 83.62 267 LEU A O 1
ATOM 2183 N N . THR A 1 268 ? -24.720 4.735 24.752 1.00 85.44 268 THR A N 1
ATOM 2184 C CA . THR A 1 268 ? -24.991 3.291 24.669 1.00 85.44 268 THR A CA 1
ATOM 2185 C C . THR A 1 268 ? -24.129 2.624 23.593 1.00 85.44 268 THR A C 1
ATOM 2187 O O . THR A 1 268 ? -23.529 1.574 23.820 1.00 85.44 268 THR A O 1
ATOM 2190 N N . LEU A 1 269 ? -24.002 3.261 22.427 1.00 83.00 269 LEU A N 1
ATOM 2191 C CA . LEU A 1 269 ? -23.156 2.783 21.332 1.00 83.00 269 LEU A CA 1
ATOM 2192 C C . LEU A 1 269 ? -21.671 2.796 21.721 1.00 83.00 269 LEU A C 1
ATOM 2194 O O . LEU A 1 269 ? -20.953 1.842 21.428 1.00 83.00 269 LEU A O 1
ATOM 2198 N N . ALA A 1 270 ? -21.219 3.842 22.421 1.00 85.69 270 ALA A N 1
ATOM 2199 C CA . ALA A 1 270 ? -19.857 3.914 22.947 1.00 85.69 270 ALA A CA 1
ATOM 2200 C C . ALA A 1 270 ? -19.580 2.832 24.001 1.00 85.69 270 ALA A C 1
ATOM 2202 O O . ALA A 1 270 ? -18.472 2.298 24.030 1.00 85.69 270 ALA A O 1
ATOM 2203 N N . LEU A 1 271 ? -20.568 2.475 24.827 1.00 87.69 271 LEU A N 1
ATOM 2204 C CA . LEU A 1 271 ? -20.470 1.405 25.823 1.00 87.69 271 LEU A CA 1
ATOM 2205 C C . LEU A 1 271 ? -20.229 0.051 25.150 1.00 87.69 271 LEU A C 1
ATOM 2207 O O . LEU A 1 271 ? -19.221 -0.596 25.433 1.00 87.69 271 LEU A O 1
ATOM 2211 N N . LEU A 1 272 ? -21.094 -0.332 24.206 1.00 86.38 272 LEU A N 1
ATOM 2212 C CA . LEU A 1 272 ? -20.954 -1.581 23.450 1.00 86.38 272 LEU A CA 1
ATOM 2213 C C . LEU A 1 272 ? -19.594 -1.662 22.741 1.00 86.38 272 LEU A C 1
ATOM 2215 O O . LEU A 1 272 ? -18.895 -2.670 22.821 1.00 86.38 272 LEU A O 1
ATOM 2219 N N . ASP A 1 273 ? -19.208 -0.575 22.072 1.00 84.75 273 ASP A N 1
ATOM 2220 C CA . ASP A 1 273 ? -17.949 -0.461 21.340 1.00 84.75 273 ASP A CA 1
ATOM 2221 C C . ASP A 1 273 ? -16.708 -0.570 22.247 1.00 84.75 273 ASP A C 1
ATOM 2223 O O . ASP A 1 273 ? -15.740 -1.253 21.904 1.00 84.75 273 ASP A O 1
ATOM 2227 N N . THR A 1 274 ? -16.736 0.086 23.412 1.00 88.69 274 THR A N 1
ATOM 2228 C CA . THR A 1 274 ? -15.612 0.104 24.362 1.00 88.69 274 THR A CA 1
ATOM 2229 C C . THR A 1 274 ? -15.420 -1.256 25.014 1.00 88.69 274 THR A C 1
ATOM 2231 O O . THR A 1 274 ? -14.289 -1.728 25.085 1.00 88.69 274 THR A O 1
ATOM 2234 N N . PHE A 1 275 ? -16.501 -1.912 25.446 1.00 90.81 275 PHE A N 1
ATOM 2235 C CA . PHE A 1 275 ? -16.422 -3.247 26.046 1.00 90.81 275 PHE A CA 1
ATOM 2236 C C . PHE A 1 275 ? -15.865 -4.265 25.052 1.00 90.81 275 PHE A C 1
ATOM 2238 O O . PHE A 1 275 ? -14.921 -4.981 25.384 1.00 90.81 275 PHE A O 1
ATOM 2245 N N . ALA A 1 276 ? -16.366 -4.262 23.811 1.00 88.44 276 ALA A N 1
ATOM 2246 C CA . ALA A 1 276 ? -15.839 -5.130 22.764 1.00 88.44 276 ALA A CA 1
ATOM 2247 C C . ALA A 1 276 ? -14.340 -4.881 22.561 1.00 88.44 276 ALA A C 1
ATOM 2249 O O . ALA A 1 276 ? -13.549 -5.818 22.535 1.00 88.44 276 ALA A O 1
ATOM 2250 N N . LEU A 1 277 ? -13.910 -3.617 22.483 1.00 89.94 277 LEU A N 1
ATOM 2251 C CA . LEU A 1 277 ? -12.493 -3.297 22.340 1.00 89.94 277 LEU A CA 1
ATOM 2252 C C . LEU A 1 277 ? -11.651 -3.811 23.518 1.00 89.94 277 LEU A C 1
ATOM 2254 O O . LEU A 1 277 ? -10.598 -4.401 23.282 1.00 89.94 277 LEU A O 1
ATOM 2258 N N . VAL A 1 278 ? -12.092 -3.602 24.761 1.00 90.88 278 VAL A N 1
ATOM 2259 C CA . VAL A 1 278 ? -11.356 -4.032 25.961 1.00 90.88 278 VAL A CA 1
ATOM 2260 C C . VAL A 1 278 ? -11.195 -5.550 25.989 1.00 90.88 278 VAL A C 1
ATOM 2262 O O . VAL A 1 278 ? -10.081 -6.032 26.179 1.00 90.88 278 VAL A O 1
ATOM 2265 N N . GLU A 1 279 ? -12.259 -6.305 25.722 1.00 90.62 279 GLU A N 1
ATOM 2266 C CA . GLU A 1 279 ? -12.208 -7.770 25.666 1.00 90.62 279 GLU A CA 1
ATOM 2267 C C . GLU A 1 279 ? -11.257 -8.285 24.583 1.00 90.62 279 GLU A C 1
ATOM 2269 O O . GLU A 1 279 ? -10.486 -9.211 24.823 1.00 90.62 279 GLU A O 1
ATOM 2274 N N . ARG A 1 280 ? -11.275 -7.681 23.389 1.00 91.81 280 ARG A N 1
ATOM 2275 C CA . ARG A 1 280 ? -10.407 -8.091 22.274 1.00 91.81 280 ARG A CA 1
ATOM 2276 C C . ARG A 1 280 ? -8.954 -7.717 22.503 1.00 91.81 280 ARG A C 1
ATOM 2278 O O . ARG A 1 280 ? -8.064 -8.480 22.144 1.00 91.81 280 ARG A O 1
ATOM 2285 N N . VAL A 1 281 ? -8.690 -6.573 23.130 1.00 91.56 281 VAL A N 1
ATOM 2286 C CA . VAL A 1 281 ? -7.334 -6.222 23.571 1.00 91.56 281 VAL A CA 1
ATOM 2287 C C . VAL A 1 281 ? -6.870 -7.187 24.666 1.00 91.56 281 VAL A C 1
ATOM 2289 O O . VAL A 1 281 ? -5.740 -7.661 24.607 1.00 91.56 281 VAL A O 1
ATOM 2292 N N . ALA A 1 282 ? -7.730 -7.541 25.622 1.00 90.69 282 ALA A N 1
ATOM 2293 C CA . ALA A 1 282 ? -7.412 -8.527 26.651 1.00 90.69 282 ALA A CA 1
ATOM 2294 C C . ALA A 1 282 ? -7.072 -9.897 26.041 1.00 90.69 282 ALA A C 1
ATOM 2296 O O . ALA A 1 282 ? -6.026 -10.463 26.348 1.00 90.69 282 ALA A O 1
ATOM 2297 N N . GLU A 1 283 ? -7.894 -10.374 25.103 1.00 91.62 283 GLU A N 1
ATOM 2298 C CA . GLU A 1 283 ? -7.677 -11.605 24.336 1.00 91.62 283 GLU A CA 1
ATOM 2299 C C . GLU A 1 283 ? -6.342 -11.564 23.575 1.00 91.62 283 GLU A C 1
ATOM 2301 O O . GLU A 1 283 ? -5.525 -12.473 23.725 1.00 91.62 283 GLU A O 1
ATOM 2306 N N . LEU A 1 284 ? -6.064 -10.471 22.851 1.00 92.62 284 LEU A N 1
ATOM 2307 C CA . LEU A 1 284 ? -4.819 -10.252 22.102 1.00 92.62 284 LEU A CA 1
ATOM 2308 C C . LEU A 1 284 ? -3.577 -10.396 22.994 1.00 92.62 284 LEU A C 1
ATOM 2310 O O . LEU A 1 284 ? -2.598 -11.033 22.604 1.00 92.62 284 LEU A O 1
ATOM 2314 N N . TYR A 1 285 ? -3.616 -9.838 24.205 1.00 91.44 285 TYR A N 1
ATOM 2315 C CA . TYR A 1 285 ? -2.502 -9.867 25.161 1.00 91.44 285 TYR A CA 1
ATOM 2316 C C . TYR A 1 285 ? -2.547 -11.034 26.155 1.00 91.44 285 TYR A C 1
ATOM 2318 O O . TYR A 1 285 ? -1.712 -11.080 27.062 1.00 91.44 285 TYR A O 1
ATOM 2326 N N . GLY A 1 286 ? -3.500 -11.962 26.012 1.00 88.75 286 GLY A N 1
ATOM 2327 C CA . GLY A 1 286 ? -3.695 -13.068 26.952 1.00 88.75 286 GLY A CA 1
ATOM 2328 C C . GLY A 1 286 ? -3.947 -12.603 28.390 1.00 88.75 286 GLY A C 1
ATOM 2329 O O . GLY A 1 286 ? -3.558 -13.288 29.333 1.00 88.75 286 GLY A O 1
ATOM 2330 N N . GLN A 1 287 ? -4.530 -11.415 28.569 1.00 87.06 287 GLN A N 1
ATOM 2331 C CA . GLN A 1 287 ? -4.814 -10.849 29.882 1.00 87.06 287 GLN A CA 1
ATOM 2332 C C . GLN A 1 287 ? -6.180 -11.337 30.370 1.00 87.06 287 GLN A C 1
ATOM 2334 O O . GLN A 1 287 ? -7.169 -11.191 29.645 1.00 87.06 287 GLN A O 1
ATOM 2339 N N . PRO A 1 288 ? -6.276 -11.883 31.593 1.00 82.88 288 PRO A N 1
ATOM 2340 C CA . PRO A 1 288 ? -7.567 -12.156 32.195 1.00 82.88 288 PRO A CA 1
ATOM 2341 C C . PRO A 1 288 ? -8.233 -10.819 32.530 1.00 82.88 288 PRO A C 1
ATOM 2343 O O . PRO A 1 288 ? -7.728 -10.051 33.346 1.00 82.88 288 PRO A O 1
ATOM 2346 N N . VAL A 1 289 ? -9.364 -10.535 31.891 1.00 83.62 289 VAL A N 1
ATOM 2347 C CA . VAL A 1 289 ? -10.187 -9.366 32.206 1.00 83.62 289 VAL A CA 1
ATOM 2348 C C . VAL A 1 289 ? -11.580 -9.851 32.564 1.00 83.62 289 VAL A C 1
ATOM 2350 O O . VAL A 1 289 ? -12.222 -10.557 31.788 1.00 83.62 289 VAL A O 1
ATOM 2353 N N . VAL A 1 290 ? -12.034 -9.465 33.753 1.00 83.81 290 VAL A N 1
ATOM 2354 C CA . VAL A 1 290 ? -13.411 -9.653 34.206 1.00 83.81 290 VAL A CA 1
ATOM 2355 C C . VAL A 1 290 ? -14.049 -8.275 34.204 1.00 83.81 290 VAL A C 1
ATOM 2357 O O . VAL A 1 290 ? -13.671 -7.417 34.995 1.00 83.81 290 VAL A O 1
ATOM 2360 N N . LEU A 1 291 ? -14.965 -8.045 33.267 1.00 88.69 291 LEU A N 1
ATOM 2361 C CA . LEU A 1 291 ? -15.725 -6.801 33.207 1.00 88.69 291 LEU A CA 1
ATOM 2362 C C . LEU A 1 291 ? -17.008 -6.943 34.037 1.00 88.69 291 LEU A C 1
ATOM 2364 O O . LEU A 1 291 ? -17.606 -8.025 34.040 1.00 88.69 291 LEU A O 1
ATOM 2368 N N . PRO A 1 292 ? -17.449 -5.878 34.728 1.00 89.88 292 PRO A N 1
ATOM 2369 C CA . PRO A 1 292 ? -18.725 -5.889 35.426 1.00 89.88 292 PRO A CA 1
ATOM 2370 C C . PRO A 1 292 ? -19.876 -6.026 34.426 1.00 89.88 292 PRO A C 1
ATOM 2372 O O . PRO A 1 292 ? -19.812 -5.509 33.305 1.00 89.88 292 PRO A O 1
ATOM 2375 N N . LYS A 1 293 ? -20.960 -6.685 34.846 1.00 88.81 293 LYS A N 1
ATOM 2376 C CA . LYS A 1 293 ? -22.230 -6.618 34.112 1.00 88.81 293 LYS A CA 1
ATOM 2377 C C . LYS A 1 293 ? -22.704 -5.172 34.080 1.00 88.81 293 LYS A C 1
ATOM 2379 O O . LYS A 1 293 ? -22.515 -4.452 35.056 1.00 88.81 293 LYS A O 1
ATOM 2384 N N . VAL A 1 294 ? -23.333 -4.751 32.989 1.00 89.94 294 VAL A N 1
ATOM 2385 C CA . VAL A 1 294 ? -23.881 -3.394 32.906 1.00 89.94 294 VAL A CA 1
ATOM 2386 C C . VAL A 1 294 ? -25.386 -3.451 32.754 1.00 89.94 294 VAL A C 1
ATOM 2388 O O . VAL A 1 294 ? -25.888 -4.103 31.837 1.00 89.94 294 VAL A O 1
ATOM 2391 N N . LYS A 1 295 ? -26.079 -2.715 33.621 1.00 89.50 295 LYS A N 1
ATOM 2392 C CA . LYS A 1 295 ? -27.502 -2.424 33.504 1.00 89.50 295 LYS A CA 1
ATOM 2393 C C . LYS A 1 295 ? -27.686 -0.941 33.205 1.00 89.50 295 LYS A C 1
ATOM 2395 O O . LYS A 1 295 ? -27.429 -0.093 34.054 1.00 89.50 295 LYS A O 1
ATOM 2400 N N . LEU A 1 296 ? -28.083 -0.625 31.977 1.00 89.75 296 LEU A N 1
ATOM 2401 C CA . LEU A 1 296 ? -28.237 0.742 31.490 1.00 89.75 296 LEU A CA 1
ATOM 2402 C C . LEU A 1 296 ? -29.714 1.133 31.390 1.00 89.75 296 LEU A C 1
ATOM 2404 O O . LEU A 1 296 ? -30.447 0.662 30.528 1.00 89.75 296 LEU A O 1
ATOM 2408 N N . TYR A 1 297 ? -30.146 2.065 32.220 1.00 89.44 297 TYR A N 1
ATOM 2409 C CA . TYR A 1 297 ? -31.491 2.616 32.159 1.00 89.44 297 TYR A CA 1
ATOM 2410 C C . TYR A 1 297 ? -31.514 3.869 31.291 1.00 89.44 297 TYR A C 1
ATOM 2412 O O . TYR A 1 297 ? -30.850 4.855 31.597 1.00 89.44 297 TYR A O 1
ATOM 2420 N N . VAL A 1 298 ? -32.294 3.845 30.218 1.00 88.62 298 VAL A N 1
ATOM 2421 C CA . VAL A 1 298 ? -32.476 4.976 29.306 1.00 88.62 298 VAL A CA 1
ATOM 2422 C C . VAL A 1 298 ? -33.755 5.695 29.709 1.00 88.62 298 VAL A C 1
ATOM 2424 O O . VAL A 1 298 ? -34.855 5.169 29.532 1.00 88.62 298 VAL A O 1
ATOM 2427 N N . LEU A 1 299 ? -33.617 6.889 30.279 1.00 85.38 299 LEU A N 1
ATOM 2428 C CA . LEU A 1 299 ? -34.728 7.621 30.870 1.00 85.38 299 LEU A CA 1
ATOM 2429 C C . LEU A 1 299 ? -35.188 8.765 29.971 1.00 85.38 299 LEU A C 1
ATOM 2431 O O . LEU A 1 299 ? -34.402 9.649 29.650 1.00 85.38 299 LEU A O 1
ATOM 2435 N N . ARG A 1 300 ? -36.482 8.790 29.631 1.00 77.81 300 ARG A N 1
ATOM 2436 C CA . ARG A 1 300 ? -37.124 9.879 28.865 1.00 77.81 300 ARG A CA 1
ATOM 2437 C C . ARG A 1 300 ? -36.363 10.302 27.585 1.00 77.81 300 ARG A C 1
ATOM 2439 O O . ARG A 1 300 ? -36.136 11.497 27.390 1.00 77.81 300 ARG A O 1
ATOM 2446 N N . PRO A 1 301 ? -35.960 9.383 26.686 1.00 78.81 301 PRO A N 1
ATOM 2447 C CA . PRO A 1 301 ? -35.392 9.811 25.413 1.00 78.81 301 PRO A CA 1
ATOM 2448 C C . PRO A 1 301 ? -36.441 10.611 24.618 1.00 78.81 301 PRO A C 1
ATOM 2450 O O . PRO A 1 301 ? -37.588 10.167 24.517 1.00 78.81 301 PRO A O 1
ATOM 2453 N N . PRO A 1 302 ? -36.077 11.756 24.012 1.00 70.69 302 PRO A N 1
ATOM 2454 C CA . PRO A 1 302 ? -37.003 12.567 23.221 1.00 70.69 302 PRO A CA 1
ATOM 2455 C C . PRO A 1 302 ? -37.579 11.849 21.989 1.00 70.69 302 PRO A C 1
ATOM 2457 O O . PRO A 1 302 ? -38.565 12.319 21.422 1.00 70.69 302 PRO A O 1
ATOM 2460 N N . ASP A 1 303 ? -36.932 10.774 21.523 1.00 72.12 303 ASP A N 1
ATOM 2461 C CA . ASP A 1 303 ? -37.399 9.885 20.449 1.00 72.12 303 ASP A CA 1
ATOM 2462 C C . ASP A 1 303 ? -36.981 8.428 20.743 1.00 72.12 303 ASP A C 1
ATOM 2464 O O . ASP A 1 303 ? -35.878 8.009 20.372 1.00 72.12 303 ASP A O 1
ATOM 2468 N N . PRO A 1 304 ? -37.823 7.658 21.455 1.00 79.69 304 PRO A N 1
ATOM 2469 C CA . PRO A 1 304 ? -37.528 6.268 21.804 1.00 79.69 304 PRO A CA 1
ATOM 2470 C C . PRO A 1 304 ? -37.392 5.349 20.580 1.00 79.69 304 PRO A C 1
ATOM 2472 O O . PRO A 1 304 ? -36.532 4.469 20.568 1.00 79.69 304 PRO A O 1
ATOM 2475 N N . ASP A 1 305 ? -38.198 5.565 19.536 1.00 77.44 305 ASP A N 1
ATOM 2476 C CA . ASP A 1 305 ? -38.190 4.726 18.330 1.00 77.44 305 ASP A CA 1
ATOM 2477 C C . ASP A 1 305 ? -36.871 4.865 17.577 1.00 77.44 305 ASP A C 1
ATOM 2479 O O . ASP A 1 305 ? -36.258 3.876 17.176 1.00 77.44 305 ASP A O 1
ATOM 2483 N N . LEU A 1 306 ? -36.405 6.106 17.415 1.00 73.25 306 LEU A N 1
ATOM 2484 C CA . LEU A 1 306 ? -35.134 6.392 16.767 1.00 73.25 306 LEU A CA 1
ATOM 2485 C C . LEU A 1 306 ? -33.959 5.761 17.525 1.00 73.25 306 LEU A C 1
ATOM 2487 O O . LEU A 1 306 ? -33.038 5.211 16.913 1.00 73.25 306 LEU A O 1
ATOM 2491 N N . PHE A 1 307 ? -33.994 5.835 18.858 1.00 79.50 307 PHE A N 1
ATOM 2492 C CA . PHE A 1 307 ? -33.008 5.189 19.716 1.00 79.50 307 PHE A CA 1
ATOM 2493 C C . PHE A 1 307 ? -32.967 3.677 19.454 1.00 79.50 307 PHE A C 1
ATOM 2495 O O . PHE A 1 307 ? -31.892 3.126 19.203 1.00 79.50 307 PHE A O 1
ATOM 2502 N N . LEU A 1 308 ? -34.129 3.014 19.459 1.00 80.88 308 LEU A N 1
ATOM 2503 C CA . LEU A 1 308 ? -34.242 1.573 19.226 1.00 80.88 308 LEU A CA 1
ATOM 2504 C C . LEU A 1 308 ? -33.788 1.169 17.820 1.00 80.88 308 LEU A C 1
ATOM 2506 O O . LEU A 1 308 ? -33.029 0.215 17.700 1.00 80.88 308 LEU A O 1
ATOM 2510 N N . GLN A 1 309 ? -34.160 1.915 16.779 1.00 74.88 309 GLN A N 1
ATOM 2511 C CA . GLN A 1 309 ? -33.754 1.629 15.396 1.00 74.88 309 GLN A CA 1
ATOM 2512 C C . GLN A 1 309 ? -32.239 1.728 15.190 1.00 74.88 309 GLN A C 1
ATOM 2514 O O . GLN A 1 309 ? -31.636 0.882 14.529 1.00 74.88 309 GLN A O 1
ATOM 2519 N N . ALA A 1 310 ? -31.596 2.750 15.759 1.00 74.56 310 ALA A N 1
ATOM 2520 C CA . ALA A 1 310 ? -30.144 2.893 15.684 1.00 74.56 310 ALA A CA 1
ATOM 2521 C C . ALA A 1 310 ? -29.420 1.786 16.471 1.00 74.56 310 ALA A C 1
ATOM 2523 O O . ALA A 1 310 ? -28.390 1.281 16.020 1.00 74.56 310 ALA A O 1
ATOM 2524 N N . MET A 1 311 ? -29.973 1.375 17.616 1.00 78.69 311 MET A N 1
ATOM 2525 C CA . MET A 1 311 ? -29.481 0.235 18.394 1.00 78.69 311 MET A CA 1
ATOM 2526 C C . MET A 1 311 ? -29.658 -1.092 17.655 1.00 78.69 311 MET A C 1
ATOM 2528 O O . MET A 1 311 ? -28.744 -1.912 17.650 1.00 78.69 311 MET A O 1
ATOM 2532 N N . GLU A 1 312 ? -30.799 -1.293 17.001 1.00 75.19 312 GLU A N 1
ATOM 2533 C CA . GLU A 1 312 ? -31.086 -2.462 16.178 1.00 75.19 312 GLU A CA 1
ATOM 2534 C C . GLU A 1 312 ? -30.125 -2.536 14.994 1.00 75.19 312 GLU A C 1
ATOM 2536 O O . GLU A 1 312 ? -29.486 -3.556 14.811 1.00 75.19 312 GLU A O 1
ATOM 2541 N N . LEU A 1 313 ? -29.897 -1.453 14.252 1.00 67.62 313 LEU A N 1
ATOM 2542 C CA . LEU A 1 313 ? -28.923 -1.435 13.151 1.00 67.62 313 LEU A CA 1
ATOM 2543 C C . LEU A 1 313 ? -27.478 -1.664 13.600 1.00 67.62 313 LEU A C 1
ATOM 2545 O O . LEU A 1 313 ? -26.665 -2.177 12.835 1.00 67.62 313 LEU A O 1
ATOM 2549 N N . TYR A 1 314 ? -27.155 -1.291 14.837 1.00 69.38 314 TYR A N 1
ATOM 2550 C CA . TYR A 1 314 ? -25.859 -1.589 15.433 1.00 69.38 314 TYR A CA 1
ATOM 2551 C C . TYR A 1 314 ? -25.738 -3.056 15.891 1.00 69.38 314 TYR A C 1
ATOM 2553 O O . TYR A 1 314 ? -24.631 -3.590 15.925 1.00 69.38 314 TYR A O 1
ATOM 2561 N N . ARG A 1 315 ? -26.862 -3.707 16.237 1.00 61.81 315 ARG A N 1
ATOM 2562 C CA . ARG A 1 315 ? -26.950 -5.090 16.753 1.00 61.81 315 ARG A CA 1
ATOM 2563 C C . ARG A 1 315 ? -27.354 -6.142 15.716 1.00 61.81 315 ARG A C 1
ATOM 2565 O O . ARG A 1 315 ? -27.100 -7.321 15.943 1.00 61.81 315 ARG A O 1
ATOM 2572 N N . CYS A 1 316 ? -28.015 -5.760 14.627 1.00 43.12 316 CYS A N 1
ATOM 2573 C CA . CYS A 1 316 ? -28.579 -6.669 13.638 1.00 43.12 316 CYS A CA 1
ATOM 2574 C C . CYS A 1 316 ? -27.456 -7.440 12.953 1.00 43.12 316 CYS A C 1
ATOM 2576 O O . CYS A 1 316 ? -26.758 -6.943 12.069 1.00 43.12 316 CYS A O 1
ATOM 2578 N N . HIS A 1 317 ? -27.339 -8.704 13.344 1.00 45.91 317 HIS A N 1
ATOM 2579 C CA . HIS A 1 317 ? -26.595 -9.733 12.640 1.00 45.91 317 HIS A CA 1
ATOM 2580 C C . HIS A 1 317 ? -27.394 -10.201 11.415 1.00 45.91 317 HIS A C 1
ATOM 2582 O O . HIS A 1 317 ? -27.907 -11.315 11.377 1.00 45.91 317 HIS A O 1
ATOM 2588 N N . GLY A 1 318 ? -27.514 -9.320 10.420 1.00 36.94 318 GLY A N 1
ATOM 2589 C CA . GLY A 1 318 ? -28.169 -9.596 9.144 1.00 36.94 318 GLY A CA 1
ATOM 2590 C C . GLY A 1 318 ? -27.584 -8.730 8.030 1.00 36.94 318 GLY A C 1
ATOM 2591 O O . GLY A 1 318 ? -27.738 -7.514 8.040 1.00 36.94 318 GLY A O 1
ATOM 2592 N N . GLU A 1 319 ? -26.865 -9.386 7.119 1.00 39.31 319 GLU A N 1
ATOM 2593 C CA . GLU A 1 319 ? -26.430 -8.947 5.775 1.00 39.31 319 GLU A CA 1
ATOM 2594 C C . GLU A 1 319 ? -25.513 -7.717 5.625 1.00 39.31 319 GLU A C 1
ATOM 2596 O O . GLU A 1 319 ? -24.928 -7.538 4.560 1.00 39.31 319 GLU A O 1
ATOM 2601 N N . SER A 1 320 ? -25.212 -6.957 6.683 1.00 39.66 320 SER A N 1
ATOM 2602 C CA . SER A 1 320 ? -24.061 -6.034 6.689 1.00 39.66 320 SER A CA 1
ATOM 2603 C C . SER A 1 320 ? -23.298 -6.088 8.019 1.00 39.66 320 SER A C 1
ATOM 2605 O O . SER A 1 320 ? -23.684 -5.472 9.011 1.00 39.66 320 SER A O 1
ATOM 2607 N N . SER A 1 321 ? -22.207 -6.861 8.051 1.00 44.06 321 SER A N 1
ATOM 2608 C CA . SER A 1 321 ? -21.431 -7.208 9.252 1.00 44.06 321 SER A CA 1
ATOM 2609 C C . SER A 1 321 ? -20.519 -6.066 9.716 1.00 44.06 321 SER A C 1
ATOM 2611 O O . SER A 1 321 ? -19.343 -6.031 9.345 1.00 44.06 321 SER A O 1
ATOM 2613 N N . PHE A 1 322 ? -21.039 -5.122 10.503 1.00 49.81 322 PHE A N 1
ATOM 2614 C CA . PHE A 1 322 ? -20.247 -3.960 10.928 1.00 49.81 322 PHE A CA 1
ATOM 2615 C C . PHE A 1 322 ? -19.794 -3.946 12.395 1.00 49.81 322 PHE A C 1
ATOM 2617 O O . PHE A 1 322 ? -18.944 -3.120 12.724 1.00 49.81 322 PHE A O 1
ATOM 2624 N N . VAL A 1 323 ? -20.252 -4.846 13.276 1.00 53.25 323 VAL A N 1
ATOM 2625 C CA . VAL A 1 323 ? -19.845 -4.795 14.694 1.00 53.25 323 VAL A CA 1
ATOM 2626 C C . VAL A 1 323 ? -19.632 -6.186 15.293 1.00 53.25 323 VAL A C 1
ATOM 2628 O O . VAL A 1 323 ? -20.557 -6.988 15.379 1.00 53.25 323 VAL A O 1
ATOM 2631 N N . ASP A 1 324 ? -18.408 -6.448 15.757 1.00 67.88 324 ASP A N 1
ATOM 2632 C CA . ASP A 1 324 ? -18.128 -7.522 16.711 1.00 67.88 324 ASP A CA 1
ATOM 2633 C C . ASP A 1 324 ? -18.569 -7.030 18.105 1.00 67.88 324 ASP A C 1
ATOM 2635 O O . ASP A 1 324 ? -17.928 -6.157 18.694 1.00 67.88 324 ASP A O 1
ATOM 2639 N N . LEU A 1 325 ? -19.709 -7.527 18.592 1.00 76.81 325 LEU A N 1
ATOM 2640 C CA . LEU A 1 325 ? -20.295 -7.148 19.884 1.00 76.81 325 LEU A CA 1
ATOM 2641 C C . LEU A 1 325 ? -19.446 -7.635 21.077 1.00 76.81 325 LEU A C 1
ATOM 2643 O O . LEU A 1 325 ? -18.675 -8.596 20.937 1.00 76.81 325 LEU A O 1
ATOM 2647 N N . PRO A 1 326 ? -19.591 -7.000 22.258 1.00 84.94 326 PRO A N 1
ATOM 2648 C CA . PRO A 1 326 ? -18.979 -7.504 23.481 1.00 84.94 326 PRO A CA 1
ATOM 2649 C C . PRO A 1 326 ? -19.574 -8.860 23.881 1.00 84.94 326 PRO A C 1
ATOM 2651 O O . PRO A 1 326 ? -20.761 -9.120 23.684 1.00 84.94 326 PRO A O 1
ATOM 2654 N N . ARG A 1 327 ? -18.738 -9.720 24.464 1.00 83.69 327 ARG A N 1
ATOM 2655 C CA . ARG A 1 327 ? -19.116 -10.982 25.115 1.00 83.69 327 ARG A CA 1
ATOM 2656 C C . ARG A 1 327 ? -19.786 -10.719 26.467 1.00 83.69 327 ARG A C 1
ATOM 2658 O O . ARG A 1 327 ? -20.624 -11.507 26.896 1.00 83.69 327 ARG A O 1
ATOM 2665 N N . THR A 1 328 ? -19.412 -9.633 27.140 1.00 84.12 328 THR A N 1
ATOM 2666 C CA . THR A 1 328 ? -20.005 -9.193 28.406 1.00 84.12 328 THR A CA 1
ATOM 2667 C C . THR A 1 328 ? -21.459 -8.797 28.194 1.00 84.12 328 THR A C 1
ATOM 2669 O O . THR A 1 328 ? -21.791 -8.045 27.276 1.00 84.12 328 THR A O 1
ATOM 2672 N N . HIS A 1 329 ? -22.332 -9.288 29.072 1.00 79.94 329 HIS A N 1
ATOM 2673 C CA . HIS A 1 329 ? -23.753 -8.980 29.017 1.00 79.94 329 HIS A CA 1
ATOM 2674 C C . HIS A 1 329 ? -24.010 -7.512 29.383 1.00 79.94 329 HIS A C 1
ATOM 2676 O O . HIS A 1 329 ? -23.688 -7.075 30.490 1.00 79.94 329 HIS A O 1
ATOM 2682 N N . ILE A 1 330 ? -24.595 -6.769 28.443 1.00 83.94 330 ILE A N 1
ATOM 2683 C CA . ILE A 1 330 ? -25.001 -5.373 28.613 1.00 83.94 330 ILE A CA 1
ATOM 2684 C C . ILE A 1 330 ? -26.510 -5.297 28.389 1.00 83.94 330 ILE A C 1
ATOM 2686 O O . ILE A 1 330 ? -26.996 -5.376 27.253 1.00 83.94 330 ILE A O 1
ATOM 2690 N N . GLU A 1 331 ? -27.241 -5.132 29.486 1.00 83.94 331 GLU A N 1
ATOM 2691 C CA . GLU A 1 331 ? -28.677 -4.877 29.477 1.00 83.94 331 GLU A CA 1
ATOM 2692 C C . GLU A 1 331 ? -28.916 -3.386 29.328 1.00 83.94 331 GLU A C 1
ATOM 2694 O O . GLU A 1 331 ? -28.242 -2.570 29.955 1.00 83.94 331 GLU A O 1
ATOM 2699 N N . TYR A 1 332 ? -29.894 -3.027 28.508 1.00 86.25 332 TYR A N 1
ATOM 2700 C CA . TYR A 1 332 ? -30.414 -1.674 28.483 1.00 86.25 332 TYR A CA 1
ATOM 2701 C C . TYR A 1 332 ? -31.935 -1.724 28.461 1.00 86.25 332 TYR A C 1
ATOM 2703 O O . TYR A 1 332 ? -32.522 -2.581 27.800 1.00 86.25 332 TYR A O 1
ATOM 2711 N N . GLU A 1 333 ? -32.560 -0.814 29.194 1.00 85.56 333 GLU A N 1
ATOM 2712 C CA . GLU A 1 333 ? -34.006 -0.769 29.371 1.00 85.56 333 GLU A CA 1
ATOM 2713 C C . GLU A 1 333 ? -34.493 0.677 29.276 1.00 85.56 333 GLU A C 1
ATOM 2715 O O . GLU A 1 333 ? -33.940 1.579 29.907 1.00 85.56 333 GLU A O 1
ATOM 2720 N N . LEU A 1 334 ? -35.535 0.902 28.478 1.00 85.81 334 LEU A N 1
ATOM 2721 C CA . LEU A 1 334 ? -36.224 2.186 28.403 1.00 85.81 334 LEU A CA 1
ATOM 2722 C C . LEU A 1 334 ? -37.179 2.296 29.587 1.00 85.81 334 LEU A C 1
ATOM 2724 O O . LEU A 1 334 ? -38.153 1.550 29.670 1.00 85.81 334 LEU A O 1
ATOM 2728 N N . VAL A 1 335 ? -36.911 3.233 30.494 1.00 83.31 335 VAL A N 1
ATOM 2729 C CA . VAL A 1 335 ? -37.678 3.385 31.735 1.00 83.31 335 VAL A CA 1
ATOM 2730 C C . VAL A 1 335 ? -38.192 4.808 31.919 1.00 83.31 335 VAL A C 1
ATOM 2732 O O . VAL A 1 335 ? -37.562 5.795 31.544 1.00 83.31 335 VAL A O 1
ATOM 2735 N N . ASN A 1 336 ? -39.364 4.927 32.542 1.00 77.94 336 ASN A N 1
ATOM 2736 C CA . ASN A 1 336 ? -40.015 6.221 32.775 1.00 77.94 336 ASN A CA 1
ATOM 2737 C C . ASN A 1 336 ? -39.584 6.890 34.090 1.00 77.94 336 ASN A C 1
ATOM 2739 O O . ASN A 1 336 ? -39.843 8.076 34.294 1.00 77.94 336 ASN A O 1
ATOM 2743 N N . ARG A 1 337 ? -38.963 6.140 35.006 1.00 76.38 337 ARG A N 1
ATOM 2744 C CA . ARG A 1 337 ? -38.508 6.620 36.317 1.00 76.38 337 ARG A CA 1
ATOM 2745 C C . ARG A 1 337 ? -37.116 6.086 36.610 1.00 76.38 337 ARG A C 1
ATOM 2747 O O . ARG A 1 337 ? -36.768 4.998 36.162 1.00 76.38 337 ARG A O 1
ATOM 2754 N N . VAL A 1 338 ? -36.339 6.887 37.336 1.00 68.56 338 VAL A N 1
ATOM 2755 C CA . VAL A 1 338 ? -35.014 6.476 37.796 1.00 68.56 338 VAL A CA 1
ATOM 2756 C C . VAL A 1 338 ? -35.232 5.321 38.786 1.00 68.56 338 VAL A C 1
ATOM 2758 O O . VAL A 1 338 ? -36.138 5.434 39.618 1.00 68.56 338 VAL A O 1
ATOM 2761 N N . PRO A 1 339 ? -34.473 4.217 38.684 1.00 70.12 339 PRO A N 1
ATOM 2762 C CA . PRO A 1 339 ? -34.434 3.178 39.716 1.00 70.12 339 PRO A CA 1
ATOM 2763 C C . PRO A 1 339 ? -34.078 3.767 41.090 1.00 70.12 339 PRO A C 1
ATOM 2765 O O . PRO A 1 339 ? -33.638 4.915 41.162 1.00 70.12 339 PRO A O 1
ATOM 2768 N N . ASP A 1 340 ? -34.243 3.000 42.175 1.00 74.50 340 ASP A N 1
ATOM 2769 C CA . ASP A 1 340 ? -33.859 3.463 43.520 1.00 74.50 340 ASP A CA 1
ATOM 2770 C C . ASP A 1 340 ? -32.450 4.069 43.507 1.00 74.50 340 ASP A C 1
ATOM 2772 O O . ASP A 1 340 ? -31.505 3.449 43.020 1.00 74.50 340 ASP A O 1
ATOM 2776 N N . ALA A 1 341 ? -32.321 5.300 44.011 1.00 64.12 341 ALA A N 1
ATOM 2777 C CA . ALA A 1 341 ? -31.095 6.091 43.887 1.00 64.12 341 ALA A CA 1
ATOM 2778 C C . ALA A 1 341 ? -29.876 5.404 44.530 1.00 64.12 341 ALA A C 1
ATOM 2780 O O . ALA A 1 341 ? -28.757 5.595 44.064 1.00 64.12 341 ALA A O 1
ATOM 2781 N N . ASP A 1 342 ? -30.108 4.559 45.539 1.00 69.44 342 ASP A N 1
ATOM 2782 C CA . ASP A 1 342 ? -29.083 3.760 46.218 1.00 69.44 342 ASP A CA 1
ATOM 2783 C C . ASP A 1 342 ? -28.518 2.620 45.344 1.00 69.44 342 ASP A C 1
ATOM 2785 O O . ASP A 1 342 ? -27.474 2.056 45.667 1.00 69.44 342 ASP A O 1
ATOM 2789 N N . LEU A 1 343 ? -29.188 2.277 44.237 1.00 74.00 343 LEU A N 1
ATOM 2790 C CA . LEU A 1 343 ? -28.759 1.256 43.274 1.00 74.00 343 LEU A CA 1
ATOM 2791 C C . LEU A 1 343 ? -28.022 1.842 42.065 1.00 74.00 343 LEU A C 1
ATOM 2793 O O . LEU A 1 343 ? -27.552 1.074 41.234 1.00 74.00 343 LEU A O 1
ATOM 2797 N N . VAL A 1 344 ? -27.957 3.170 41.916 1.00 81.06 344 VAL A N 1
ATOM 2798 C CA . VAL A 1 344 ? -27.389 3.821 40.727 1.00 81.06 344 VAL A CA 1
ATOM 2799 C C . VAL A 1 344 ? -25.944 4.235 40.980 1.00 81.06 344 VAL A C 1
ATOM 2801 O O . VAL A 1 344 ? -25.674 5.102 41.806 1.00 81.06 344 VAL A O 1
ATOM 2804 N N . ASP A 1 345 ? -25.015 3.675 40.206 1.00 83.31 345 ASP A N 1
ATOM 2805 C CA . ASP A 1 345 ? -23.597 4.032 40.295 1.00 83.31 345 ASP A CA 1
ATOM 2806 C C . ASP A 1 345 ? -23.310 5.384 39.635 1.00 83.31 345 ASP A C 1
ATOM 2808 O O . ASP A 1 345 ? -22.594 6.224 40.183 1.00 83.31 345 ASP A O 1
ATOM 2812 N N . HIS A 1 346 ? -23.878 5.610 38.446 1.00 81.81 346 HIS A N 1
ATOM 2813 C CA . HIS A 1 346 ? -23.636 6.821 37.667 1.00 81.81 346 HIS A CA 1
ATOM 2814 C C . HIS A 1 346 ? -24.880 7.279 36.901 1.00 81.81 346 HIS A C 1
ATOM 2816 O O . HIS A 1 346 ? -25.567 6.487 36.254 1.00 81.81 346 HIS A O 1
ATOM 2822 N N . ILE A 1 347 ? -25.115 8.595 36.907 1.00 76.88 347 ILE A N 1
ATOM 2823 C CA . ILE A 1 347 ? -26.150 9.256 36.107 1.00 76.88 347 ILE A CA 1
ATOM 2824 C C . ILE A 1 347 ? -25.461 10.118 35.046 1.00 76.88 347 ILE A C 1
ATOM 2826 O O . ILE A 1 347 ? -24.718 11.048 35.364 1.00 76.88 347 ILE A O 1
ATOM 2830 N N . PHE A 1 348 ? -25.725 9.837 33.777 1.00 75.56 348 PHE A N 1
ATOM 2831 C CA . PHE A 1 348 ? -25.246 10.599 32.630 1.00 75.56 348 PHE A CA 1
ATOM 2832 C C . PHE A 1 348 ? -26.391 11.444 32.099 1.00 75.56 348 PHE A C 1
ATOM 2834 O O . PHE A 1 348 ? -27.440 10.906 31.779 1.00 75.56 348 PHE A O 1
ATOM 2841 N N . ALA A 1 349 ? -26.216 12.760 32.018 1.00 64.25 349 ALA A N 1
ATOM 2842 C CA . ALA A 1 349 ? -27.210 13.629 31.399 1.00 64.25 349 ALA A CA 1
ATOM 2843 C C . ALA A 1 349 ? -26.713 14.043 30.014 1.00 64.25 349 ALA A C 1
ATOM 2845 O O . ALA A 1 349 ? -25.608 14.580 29.886 1.00 64.25 349 ALA A O 1
ATOM 2846 N N . ALA A 1 350 ? -27.522 13.823 28.977 1.00 58.66 350 ALA A N 1
ATOM 2847 C CA . ALA A 1 350 ? -27.275 14.463 27.693 1.00 58.66 350 ALA A CA 1
ATOM 2848 C C . ALA A 1 350 ? -27.688 15.943 27.762 1.00 58.66 350 ALA A C 1
ATOM 2850 O O . ALA A 1 350 ? -28.534 16.334 28.565 1.00 58.66 350 ALA A O 1
ATOM 2851 N N . GLU A 1 351 ? -27.033 16.778 26.953 1.00 54.97 351 GLU A N 1
ATOM 2852 C CA . GLU A 1 351 ? -27.277 18.219 26.855 1.00 54.97 351 GLU A CA 1
ATOM 2853 C C . GLU A 1 351 ? -28.766 18.588 26.962 1.00 54.97 351 GLU A C 1
ATOM 2855 O O . GLU A 1 351 ? -29.541 18.169 26.109 1.00 54.97 351 GLU A O 1
ATOM 2860 N N . ALA A 1 352 ? -29.104 19.445 27.939 1.00 46.78 352 ALA A N 1
ATOM 2861 C CA . ALA A 1 352 ? -30.391 20.142 28.125 1.00 46.78 352 ALA A CA 1
ATOM 2862 C C . ALA A 1 352 ? -31.286 19.752 29.324 1.00 46.78 352 ALA A C 1
ATOM 2864 O O . ALA A 1 352 ? -32.458 20.115 29.329 1.00 46.78 352 ALA A O 1
ATOM 2865 N N . ALA A 1 353 ? -30.764 19.175 30.410 1.00 42.34 353 ALA A N 1
ATOM 2866 C CA . ALA A 1 353 ? -31.513 19.212 31.673 1.00 42.34 353 ALA A CA 1
ATOM 2867 C C . ALA A 1 353 ? -31.446 20.626 32.298 1.00 42.34 353 ALA A C 1
ATOM 2869 O O . ALA A 1 353 ? -30.386 21.069 32.744 1.00 42.34 353 ALA A O 1
ATOM 2870 N N . SER A 1 354 ? -32.578 21.335 32.367 1.00 43.16 354 SER A N 1
ATOM 2871 C CA . SER A 1 354 ? -32.718 22.626 33.073 1.00 43.16 354 SER A CA 1
ATOM 2872 C C . SER A 1 354 ? -32.485 22.507 34.588 1.00 43.16 354 SER A C 1
ATOM 2874 O O . SER A 1 354 ? -32.188 23.495 35.259 1.00 43.16 354 SER A O 1
ATOM 2876 N N . SER A 1 355 ? -32.570 21.291 35.135 1.00 52.50 355 SER A N 1
ATOM 2877 C CA . SER A 1 355 ? -32.133 20.915 36.483 1.00 52.50 355 SER A CA 1
ATOM 2878 C C . SER A 1 355 ? -31.731 19.435 36.483 1.00 52.50 355 SER A C 1
ATOM 2880 O O . SER A 1 355 ? -32.605 18.568 36.533 1.00 52.50 355 SER A O 1
ATOM 2882 N N . PRO A 1 356 ? -30.431 19.117 36.366 1.00 55.44 356 PRO A N 1
ATOM 2883 C CA . PRO A 1 356 ? -29.969 17.737 36.361 1.00 55.44 356 PRO A CA 1
ATOM 2884 C C . PRO A 1 356 ? -30.254 17.047 37.710 1.00 55.44 356 PRO A C 1
ATOM 2886 O O . PRO A 1 356 ? -30.148 17.705 38.751 1.00 55.44 356 PRO A O 1
ATOM 2889 N N . PRO A 1 357 ? -30.573 15.739 37.736 1.00 61.84 357 PRO A N 1
ATOM 2890 C CA . PRO A 1 357 ? -30.659 14.977 38.980 1.00 61.84 357 PRO A CA 1
ATOM 2891 C C . PRO A 1 357 ? -29.363 15.071 39.804 1.00 61.84 357 PRO A C 1
ATOM 2893 O O . PRO A 1 357 ? -28.269 15.214 39.251 1.00 61.84 357 PRO A O 1
ATOM 2896 N N . SER A 1 358 ? -29.459 14.958 41.134 1.00 60.19 358 SER A N 1
ATOM 2897 C CA . SER A 1 358 ? -28.269 14.913 41.998 1.00 60.19 358 SER A CA 1
ATOM 2898 C C . SER A 1 358 ? -27.325 13.789 41.546 1.00 60.19 358 SER A C 1
ATOM 2900 O O . SER A 1 358 ? -27.778 12.680 41.284 1.00 60.19 358 SER A O 1
ATOM 2902 N N . GLY A 1 359 ? -26.026 14.079 41.420 1.00 62.25 359 GLY A N 1
ATOM 2903 C CA . GLY A 1 359 ? -25.023 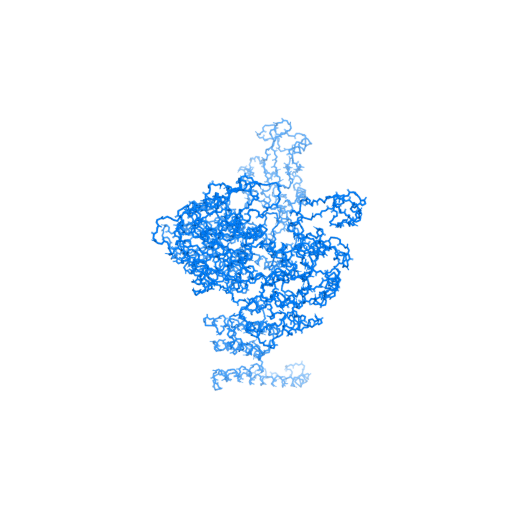13.113 40.946 1.00 62.25 359 GLY A CA 1
ATOM 2904 C C . GLY A 1 359 ? -24.848 13.013 39.423 1.00 62.25 359 GLY A C 1
ATOM 2905 O O . GLY A 1 359 ? -23.963 12.290 38.974 1.00 62.25 359 GLY A O 1
ATOM 2906 N N . SER A 1 360 ? -25.606 13.763 38.612 1.00 66.38 360 SER A N 1
ATOM 2907 C CA . SER A 1 360 ? -25.457 13.722 37.151 1.00 66.38 360 SER A CA 1
ATOM 2908 C C . SER A 1 360 ? -24.115 14.281 36.652 1.00 66.38 360 SER A C 1
ATOM 2910 O O . SER A 1 360 ? -23.657 15.343 37.110 1.00 66.38 360 SER A O 1
ATOM 2912 N N . LEU A 1 361 ? -23.551 13.638 35.632 1.00 67.69 361 LEU A N 1
ATOM 2913 C CA . LEU A 1 361 ? -22.422 14.127 34.848 1.00 67.69 361 LEU A CA 1
ATOM 2914 C C . LEU A 1 361 ? -22.935 14.980 33.674 1.00 67.69 361 LEU A C 1
ATOM 2916 O O . LEU A 1 361 ? -23.246 14.453 32.609 1.00 67.69 361 LEU A O 1
ATOM 2920 N N . ASP A 1 362 ? -23.034 16.300 33.875 1.00 68.81 362 ASP A N 1
ATOM 2921 C CA . ASP A 1 362 ? -23.140 17.260 32.764 1.00 68.81 362 ASP A CA 1
ATOM 2922 C C . ASP A 1 362 ? -21.869 17.237 31.894 1.00 68.81 362 ASP A C 1
ATOM 2924 O O . ASP A 1 362 ? -20.865 16.640 32.279 1.00 68.81 362 ASP A O 1
ATOM 2928 N N . GLU A 1 363 ? -21.867 17.913 30.742 1.00 69.50 363 GLU A N 1
ATOM 2929 C CA . GLU A 1 363 ? -20.728 17.882 29.808 1.00 69.50 363 GLU A CA 1
ATOM 2930 C C . GLU A 1 363 ? -19.386 18.250 30.473 1.00 69.50 363 GLU A C 1
ATOM 2932 O O . GLU A 1 363 ? -18.391 17.553 30.289 1.00 69.50 363 GLU A O 1
ATOM 2937 N N . SER A 1 364 ? -19.363 19.262 31.347 1.00 74.56 364 SER A N 1
ATOM 2938 C CA . SER A 1 364 ? -18.143 19.681 32.053 1.00 74.56 364 SER A CA 1
ATOM 2939 C C . SER A 1 364 ? -17.679 18.671 33.109 1.00 74.56 364 SER A C 1
ATOM 2941 O O . SER A 1 364 ? -16.489 18.546 33.410 1.00 74.56 364 SER A O 1
ATOM 2943 N N . ARG A 1 365 ? -18.618 17.971 33.750 1.00 76.38 365 ARG A N 1
ATOM 2944 C CA . ARG A 1 365 ? -18.332 16.915 34.729 1.00 76.38 365 ARG A CA 1
ATOM 2945 C C . ARG A 1 365 ? -17.895 15.636 34.032 1.00 76.38 365 ARG A C 1
ATOM 2947 O O . ARG A 1 365 ? -16.952 15.013 34.500 1.00 76.38 365 ARG A O 1
ATOM 2954 N N . LEU A 1 366 ? -18.515 15.295 32.906 1.00 78.62 366 LEU A N 1
ATOM 2955 C CA . LEU A 1 366 ? -18.131 14.174 32.060 1.00 78.62 366 LEU A CA 1
ATOM 2956 C C . LEU A 1 366 ? -16.712 14.358 31.517 1.00 78.62 366 LEU A C 1
ATOM 2958 O O . LEU A 1 366 ? -15.917 13.427 31.580 1.00 78.62 366 LEU A O 1
ATOM 2962 N N . GLU A 1 367 ? -16.364 15.561 31.052 1.00 82.19 367 GLU A N 1
ATOM 2963 C CA . GLU A 1 367 ? -14.996 15.907 30.650 1.00 82.19 367 GLU A CA 1
ATOM 2964 C C . GLU A 1 367 ? -13.994 15.736 31.789 1.00 82.19 367 GLU A C 1
ATOM 2966 O O . GLU A 1 367 ? -12.962 15.095 31.598 1.00 82.19 367 GLU A O 1
ATOM 2971 N N . ARG A 1 368 ? -14.302 16.246 32.988 1.00 82.44 368 ARG A N 1
ATOM 2972 C CA . ARG A 1 368 ? -13.439 16.074 34.170 1.00 82.44 368 ARG A CA 1
ATOM 2973 C C . ARG A 1 368 ? -13.297 14.611 34.582 1.00 82.44 368 ARG A C 1
ATOM 2975 O O . ARG A 1 368 ? -12.194 14.173 34.891 1.00 82.44 368 ARG A O 1
ATOM 2982 N N . PHE A 1 369 ? -14.389 13.856 34.550 1.00 82.62 369 PHE A N 1
ATOM 2983 C CA . PHE A 1 369 ? -14.399 12.434 34.873 1.00 82.62 369 PHE A CA 1
ATOM 2984 C C . PHE A 1 369 ? -13.586 11.621 33.856 1.00 82.62 369 PHE A C 1
ATOM 2986 O O . PHE A 1 369 ? -12.709 10.850 34.227 1.00 82.62 369 PHE A O 1
ATOM 2993 N N . ALA A 1 370 ? -13.778 11.866 32.560 1.00 82.88 370 ALA A N 1
ATOM 2994 C CA . ALA A 1 370 ? -12.976 11.256 31.505 1.00 82.88 370 ALA A CA 1
ATOM 2995 C C . ALA A 1 370 ? -11.494 11.667 31.574 1.00 82.88 370 ALA A C 1
ATOM 2997 O O . ALA A 1 370 ? -10.610 10.866 31.262 1.00 82.88 370 ALA A O 1
ATOM 2998 N N . ALA A 1 371 ? -11.205 12.908 31.977 1.00 83.31 371 ALA A N 1
ATOM 2999 C CA . ALA A 1 371 ? -9.842 13.384 32.182 1.00 83.31 371 ALA A CA 1
ATOM 3000 C C . ALA A 1 371 ? -9.143 12.656 33.339 1.00 83.31 371 ALA A C 1
ATOM 3002 O O . ALA A 1 371 ? -7.932 12.462 33.254 1.00 83.31 371 ALA A O 1
ATOM 3003 N N . HIS A 1 372 ? -9.884 12.195 34.356 1.00 79.81 372 HIS A N 1
ATOM 3004 C CA . HIS A 1 372 ? -9.323 11.408 35.456 1.00 79.81 372 HIS A CA 1
ATOM 3005 C C . HIS A 1 372 ? -8.637 10.134 34.945 1.00 79.81 372 HIS A C 1
ATOM 3007 O O . HIS A 1 372 ? -7.466 9.906 35.240 1.00 79.81 372 HIS A O 1
ATOM 3013 N N . PHE A 1 373 ? -9.296 9.373 34.067 1.00 80.12 373 PHE A N 1
ATOM 3014 C CA . PHE A 1 373 ? -8.675 8.203 33.438 1.00 80.12 373 PHE A CA 1
ATOM 3015 C C . PHE A 1 373 ? -7.408 8.563 32.653 1.00 80.12 373 PHE A C 1
ATOM 3017 O O . PHE A 1 373 ? -6.394 7.881 32.759 1.00 80.12 373 PHE A O 1
ATOM 3024 N N . VAL A 1 374 ? -7.426 9.666 31.896 1.00 74.88 374 VAL A N 1
ATOM 3025 C CA . VAL A 1 374 ? -6.239 10.123 31.150 1.00 74.88 374 VAL A CA 1
ATOM 3026 C C . VAL A 1 374 ? -5.088 10.487 32.096 1.00 74.88 374 VAL A C 1
ATOM 3028 O O . VAL A 1 374 ? -3.937 10.188 31.781 1.00 74.88 374 VAL A O 1
ATOM 3031 N N . SER A 1 375 ? -5.381 11.107 33.245 1.00 75.62 375 SER A N 1
ATOM 3032 C CA . SER A 1 375 ? -4.363 11.425 34.253 1.00 75.62 375 SER A CA 1
ATOM 3033 C C . SER A 1 375 ? -3.793 10.188 34.949 1.00 75.62 375 SER A C 1
ATOM 3035 O O . SER A 1 375 ? -2.597 10.162 35.218 1.00 75.62 375 SER A O 1
ATOM 3037 N N . GLU A 1 376 ? -4.615 9.163 35.187 1.00 72.19 376 GLU A N 1
ATOM 3038 C CA . GLU A 1 376 ? -4.221 7.921 35.868 1.00 72.19 376 GLU A CA 1
ATOM 3039 C C . GLU A 1 376 ? -3.400 6.993 34.960 1.00 72.19 376 GLU A C 1
ATOM 3041 O O . GLU A 1 376 ? -2.368 6.466 35.366 1.00 72.19 376 GLU A O 1
ATOM 3046 N N . VAL A 1 377 ? -3.820 6.817 33.702 1.00 68.69 377 VAL A N 1
ATOM 3047 C CA . VAL A 1 377 ? -3.122 5.943 32.739 1.00 68.69 377 VAL A CA 1
ATOM 3048 C C . VAL A 1 377 ? -1.789 6.547 32.287 1.00 68.69 377 VAL A C 1
ATOM 3050 O O . VAL A 1 377 ? -0.859 5.819 31.934 1.00 68.69 377 VAL A O 1
ATOM 3053 N N . GLY A 1 378 ? -1.677 7.878 32.305 1.00 61.69 378 GLY A N 1
ATOM 3054 C CA . GLY A 1 378 ? -0.503 8.597 31.824 1.00 61.69 378 GLY A CA 1
ATOM 3055 C C . GLY A 1 378 ? -0.228 8.388 30.321 1.00 61.69 378 GLY A C 1
ATOM 3056 O O . GLY A 1 378 ? -0.988 7.735 29.604 1.00 61.69 378 GLY A O 1
ATOM 3057 N N . PRO A 1 379 ? 0.869 8.961 29.792 1.00 57.25 379 PRO A N 1
ATOM 3058 C CA . PRO A 1 379 ? 1.243 8.815 28.383 1.00 57.25 379 PRO A CA 1
ATOM 3059 C C . PRO A 1 379 ? 1.935 7.478 28.069 1.00 57.25 379 PRO A C 1
ATOM 3061 O O . PRO A 1 379 ? 2.048 7.109 26.900 1.00 57.25 379 PRO A O 1
ATOM 3064 N N . LYS A 1 380 ? 2.437 6.758 29.083 1.00 59.47 380 LYS A N 1
ATOM 3065 C CA . LYS A 1 380 ? 3.316 5.598 28.893 1.00 59.47 380 LYS A CA 1
ATOM 3066 C C . LYS A 1 380 ? 2.503 4.302 28.889 1.00 59.47 380 LYS A C 1
ATOM 3068 O O . LYS A 1 380 ? 1.962 3.928 29.926 1.00 59.47 380 LYS A O 1
ATOM 3073 N N . PRO A 1 381 ? 2.413 3.582 27.758 1.00 57.97 381 PRO A N 1
ATOM 3074 C CA . PRO A 1 381 ? 1.737 2.297 27.753 1.00 57.97 381 PRO A CA 1
ATOM 3075 C C . PRO A 1 381 ? 2.473 1.285 28.655 1.00 57.97 381 PRO A C 1
ATOM 3077 O O . PRO A 1 381 ? 3.698 1.172 28.575 1.00 57.97 381 PRO A O 1
ATOM 3080 N N . PRO A 1 382 ? 1.747 0.503 29.470 1.00 53.28 382 PRO A N 1
ATOM 3081 C CA . PRO A 1 382 ? 2.339 -0.297 30.545 1.00 53.28 382 PRO A CA 1
ATOM 3082 C C . PRO A 1 382 ? 3.029 -1.602 30.100 1.00 53.28 382 PRO A C 1
ATOM 3084 O O . PRO A 1 382 ? 3.632 -2.277 30.930 1.00 53.28 382 PRO A O 1
ATOM 3087 N N . SER A 1 383 ? 2.976 -1.997 28.821 1.00 61.06 383 SER A N 1
ATOM 3088 C CA . SER A 1 383 ? 3.351 -3.360 28.410 1.00 61.06 383 SER A CA 1
ATOM 3089 C C . SER A 1 383 ? 4.597 -3.449 27.517 1.00 61.06 383 SER A C 1
ATOM 3091 O O . SER A 1 383 ? 4.599 -3.059 26.346 1.00 61.06 383 SER A O 1
ATOM 3093 N N . LYS A 1 384 ? 5.646 -4.089 28.052 1.00 66.19 384 LYS A N 1
ATOM 3094 C CA . LYS A 1 384 ? 6.754 -4.677 27.272 1.00 66.19 384 LYS A CA 1
ATOM 3095 C C . LYS A 1 384 ? 6.400 -6.047 26.672 1.00 66.19 384 LYS A C 1
ATOM 3097 O O . LYS A 1 384 ? 7.244 -6.638 26.005 1.00 66.19 384 LYS A O 1
ATOM 3102 N N . ALA A 1 385 ? 5.189 -6.562 26.888 1.00 74.00 385 ALA A N 1
ATOM 3103 C CA . ALA A 1 385 ? 4.778 -7.854 26.353 1.00 74.00 385 ALA A CA 1
ATOM 3104 C C . ALA A 1 385 ? 4.350 -7.731 24.887 1.00 74.00 385 ALA A C 1
ATOM 3106 O O . ALA A 1 385 ? 3.825 -6.701 24.454 1.00 74.00 385 ALA A O 1
ATOM 3107 N N . ASN A 1 386 ? 4.619 -8.780 24.119 1.00 83.12 386 ASN A N 1
ATOM 3108 C CA . ASN A 1 386 ? 4.029 -8.958 22.801 1.00 83.12 386 ASN A CA 1
ATOM 3109 C C . ASN A 1 386 ? 2.647 -9.624 22.955 1.00 83.12 386 ASN A C 1
ATOM 3111 O O . ASN A 1 386 ? 2.410 -10.289 23.967 1.00 83.12 386 ASN A O 1
ATOM 3115 N N . PRO A 1 387 ? 1.746 -9.457 21.977 1.00 88.81 387 PRO A N 1
ATOM 3116 C CA . PRO A 1 387 ? 0.525 -10.244 21.876 1.00 88.81 387 PRO A CA 1
ATOM 3117 C C . PRO A 1 387 ? 0.786 -11.750 21.954 1.00 88.81 387 PRO A C 1
ATOM 3119 O O . PRO A 1 387 ? 1.812 -12.236 21.479 1.00 88.81 387 PRO A O 1
ATOM 3122 N N . VAL A 1 388 ? -0.168 -12.475 22.533 1.00 87.75 388 VAL A N 1
ATOM 3123 C CA . VAL A 1 388 ? -0.112 -13.932 22.722 1.00 87.75 388 VAL A CA 1
ATOM 3124 C C . VAL A 1 388 ? -1.151 -14.630 21.845 1.00 87.75 388 VAL A C 1
ATOM 3126 O O . VAL A 1 388 ? -0.843 -15.647 21.229 1.00 87.75 388 VAL A O 1
ATOM 3129 N N . SER A 1 389 ? -2.360 -14.067 21.738 1.00 89.69 389 SER A N 1
ATOM 3130 C CA . SER A 1 389 ? -3.403 -14.579 20.845 1.00 89.69 389 SER A CA 1
ATOM 3131 C C . SER A 1 389 ? -3.425 -13.774 19.556 1.00 89.69 389 SER A C 1
ATOM 3133 O O . SER A 1 389 ? -3.731 -12.588 19.564 1.00 89.69 389 SER A O 1
ATOM 3135 N N . VAL A 1 390 ? -3.096 -14.408 18.434 1.00 92.31 390 VAL A N 1
ATOM 3136 C CA . VAL A 1 390 ? -3.045 -13.764 17.109 1.00 92.31 390 VAL A CA 1
ATOM 3137 C C . VAL A 1 390 ? -3.977 -14.461 16.118 1.00 92.31 390 VAL A C 1
ATOM 3139 O O . VAL A 1 390 ? -3.680 -14.583 14.930 1.00 92.31 390 VAL A O 1
ATOM 3142 N N . GLU A 1 391 ? -5.107 -14.970 16.609 1.00 90.31 391 GLU A N 1
ATOM 3143 C CA . GLU A 1 391 ? -6.106 -15.639 15.780 1.00 90.31 391 GLU A CA 1
ATOM 3144 C C . GLU A 1 391 ? -6.670 -14.711 14.700 1.00 90.31 391 GLU A C 1
ATOM 3146 O O . GLU A 1 391 ? -6.866 -13.513 14.907 1.00 90.31 391 GLU A O 1
ATOM 3151 N N . ARG A 1 392 ? -6.980 -15.279 13.532 1.00 88.31 392 ARG A N 1
ATOM 3152 C CA . ARG A 1 392 ? -7.484 -14.512 12.388 1.00 88.31 392 ARG A CA 1
ATOM 3153 C C . ARG A 1 392 ? -8.743 -13.708 12.723 1.00 88.31 392 ARG A C 1
ATOM 3155 O O . ARG A 1 392 ? -8.810 -12.537 12.382 1.00 88.31 392 ARG A O 1
ATOM 3162 N N . THR A 1 393 ? -9.704 -14.317 13.413 1.00 85.75 393 THR A N 1
ATOM 3163 C CA . THR A 1 393 ? -10.968 -13.676 13.821 1.00 85.75 393 THR A CA 1
ATOM 3164 C C . THR A 1 393 ? -10.733 -12.398 14.626 1.00 85.75 393 THR A C 1
ATOM 3166 O O . THR A 1 393 ? -11.422 -11.400 14.419 1.00 85.75 393 THR A O 1
ATOM 3169 N N . LEU A 1 394 ? -9.725 -12.413 15.500 1.00 89.56 394 LEU A N 1
ATOM 3170 C CA . LEU A 1 394 ? -9.319 -11.275 16.311 1.00 89.56 394 LEU A CA 1
ATOM 3171 C C . LEU A 1 394 ? -8.625 -10.189 15.479 1.00 89.56 394 LEU A C 1
ATOM 3173 O O . LEU A 1 394 ? -8.895 -9.003 15.655 1.00 89.56 394 LEU A O 1
ATOM 3177 N N . LEU A 1 395 ? -7.749 -10.572 14.549 1.00 91.25 395 LEU A N 1
ATOM 3178 C CA . LEU A 1 395 ? -7.096 -9.617 13.649 1.00 91.25 395 LEU A CA 1
ATOM 3179 C C . LEU A 1 395 ? -8.100 -8.956 12.694 1.00 91.25 395 LEU A C 1
ATOM 3181 O O . LEU A 1 395 ? -8.032 -7.745 12.477 1.00 91.25 395 LEU A O 1
ATOM 3185 N N . ASP A 1 396 ? -9.063 -9.727 12.186 1.00 83.00 396 ASP A N 1
ATOM 3186 C CA . ASP A 1 396 ? -10.139 -9.236 11.327 1.00 83.00 396 ASP A CA 1
ATOM 3187 C C . ASP A 1 396 ? -11.026 -8.220 12.075 1.00 83.00 396 ASP A C 1
ATOM 3189 O O . ASP A 1 396 ? -11.387 -7.195 11.496 1.00 83.00 396 ASP A O 1
ATOM 3193 N N . PHE A 1 397 ? -11.296 -8.415 13.377 1.00 86.31 397 PHE A N 1
ATOM 3194 C CA . PHE A 1 397 ? -11.986 -7.413 14.211 1.00 86.31 397 PHE A CA 1
ATOM 3195 C C . PHE A 1 397 ? -11.282 -6.054 14.173 1.00 86.31 397 PHE A C 1
ATOM 3197 O O . PHE A 1 397 ? -11.903 -5.021 13.905 1.00 86.31 397 PHE A O 1
ATOM 3204 N N . PHE A 1 398 ? -9.970 -6.034 14.416 1.00 89.31 398 PHE A N 1
ATOM 3205 C CA . PHE A 1 398 ? -9.219 -4.783 14.425 1.00 89.31 398 PHE A CA 1
ATOM 3206 C C . PHE A 1 398 ? -9.087 -4.170 13.023 1.00 89.31 398 PHE A C 1
ATOM 3208 O O . PHE A 1 398 ? -9.145 -2.945 12.886 1.00 89.31 398 PHE A O 1
ATOM 3215 N N . ALA A 1 399 ? -8.968 -4.994 11.977 1.00 83.00 399 ALA A N 1
ATOM 3216 C CA . ALA A 1 399 ? -8.963 -4.534 10.590 1.00 83.00 399 ALA A CA 1
ATOM 3217 C C . ALA A 1 399 ? -10.292 -3.854 10.210 1.00 83.00 399 ALA A C 1
ATOM 3219 O O . ALA A 1 399 ? -10.285 -2.734 9.685 1.00 83.00 399 ALA A O 1
ATOM 3220 N N . ARG A 1 400 ? -11.431 -4.467 10.560 1.00 76.94 400 ARG A N 1
ATOM 3221 C CA . ARG A 1 400 ? -12.773 -3.882 10.395 1.00 76.94 400 ARG A CA 1
ATOM 3222 C C . ARG A 1 400 ? -12.898 -2.566 11.144 1.00 76.94 400 ARG A C 1
ATOM 3224 O O . ARG A 1 400 ? -13.339 -1.563 10.583 1.00 76.94 400 ARG A O 1
ATOM 3231 N N . ARG A 1 401 ? -12.471 -2.559 12.406 1.00 79.19 401 ARG A N 1
ATOM 3232 C CA . ARG A 1 401 ? -12.578 -1.406 13.301 1.00 79.19 401 ARG A CA 1
ATOM 3233 C C . ARG A 1 401 ? -11.813 -0.185 12.791 1.00 79.19 401 ARG A C 1
ATOM 3235 O O . ARG A 1 401 ? -12.383 0.907 12.751 1.00 79.19 401 ARG A O 1
ATOM 3242 N N . TYR A 1 402 ? -10.537 -0.356 12.446 1.00 79.25 402 TYR A N 1
ATOM 3243 C CA . TYR A 1 402 ? -9.649 0.763 12.115 1.00 79.25 402 TYR A CA 1
ATOM 3244 C C . TYR A 1 402 ? -9.662 1.137 10.632 1.00 79.25 402 TYR A C 1
ATOM 3246 O O . TYR A 1 402 ? -9.512 2.313 10.311 1.00 79.25 402 TYR A O 1
ATOM 3254 N N . PHE A 1 403 ? -9.871 0.166 9.740 1.00 73.31 403 PHE A N 1
ATOM 3255 C CA . PHE A 1 403 ? -9.699 0.353 8.296 1.00 73.31 403 PHE A CA 1
ATOM 3256 C C . PHE A 1 403 ? -10.947 0.021 7.472 1.00 73.31 403 PHE A C 1
ATOM 3258 O O . PHE A 1 403 ? -10.903 0.147 6.253 1.00 73.31 403 PHE A O 1
ATOM 3265 N N . ALA A 1 404 ? -12.052 -0.400 8.104 1.00 68.44 404 ALA A N 1
ATOM 3266 C CA . ALA A 1 404 ? -13.259 -0.882 7.420 1.00 68.44 404 ALA A CA 1
ATOM 3267 C C . ALA A 1 404 ? -12.991 -2.049 6.445 1.00 68.44 404 ALA A C 1
ATOM 3269 O O . ALA A 1 404 ? -13.738 -2.271 5.495 1.00 68.44 404 ALA A O 1
ATOM 3270 N N . VAL A 1 405 ? -11.928 -2.818 6.697 1.00 69.50 405 VAL A N 1
ATOM 3271 C CA . VAL A 1 405 ? -11.586 -4.019 5.929 1.00 69.50 405 VAL A CA 1
ATOM 3272 C C . VAL A 1 405 ? -12.296 -5.205 6.562 1.00 69.50 405 VAL A C 1
ATOM 3274 O O . VAL A 1 405 ? -12.005 -5.530 7.708 1.00 69.50 405 VAL A O 1
ATOM 3277 N N . ARG A 1 406 ? -13.224 -5.836 5.829 1.00 66.44 406 ARG A N 1
ATOM 3278 C CA . ARG A 1 406 ? -14.059 -6.932 6.347 1.00 66.44 406 ARG A CA 1
ATOM 3279 C C . ARG A 1 406 ? -13.229 -8.096 6.873 1.00 66.44 406 ARG A C 1
ATOM 3281 O O . ARG A 1 406 ? -13.386 -8.456 8.029 1.00 66.44 406 ARG A O 1
ATOM 3288 N N . ASP A 1 407 ? -12.369 -8.649 6.028 1.00 73.12 407 ASP A N 1
ATOM 3289 C CA . ASP A 1 407 ? -11.506 -9.776 6.360 1.00 73.12 407 ASP A CA 1
ATOM 3290 C C . ASP A 1 407 ? -10.123 -9.532 5.761 1.00 73.12 407 ASP A C 1
ATOM 3292 O O . ASP A 1 407 ? -9.990 -9.079 4.617 1.00 73.12 407 ASP A O 1
ATOM 3296 N N . LEU A 1 408 ? -9.088 -9.856 6.525 1.00 76.69 408 LEU A N 1
ATOM 3297 C CA . LEU A 1 408 ? -7.713 -9.840 6.058 1.00 76.69 408 LEU A CA 1
ATOM 3298 C C . LEU A 1 408 ? -7.470 -11.000 5.091 1.00 76.69 408 LEU A C 1
ATOM 3300 O O . LEU A 1 408 ? -8.026 -12.098 5.216 1.00 76.69 408 LEU A O 1
ATOM 3304 N N . LYS A 1 409 ? -6.584 -10.767 4.126 1.00 81.06 409 LYS A N 1
ATOM 3305 C CA . LYS A 1 409 ? -6.117 -11.802 3.199 1.00 81.06 409 LYS A CA 1
ATOM 3306 C C . LYS A 1 409 ? -5.137 -12.754 3.905 1.00 81.06 409 LYS A C 1
ATOM 3308 O O . LYS A 1 409 ? -4.460 -12.321 4.841 1.00 81.06 409 LYS A O 1
ATOM 3313 N N . PRO A 1 410 ? -5.020 -14.026 3.477 1.00 81.56 410 PRO A N 1
ATOM 3314 C CA . PRO A 1 410 ? -4.189 -15.028 4.157 1.00 81.56 410 PRO A CA 1
ATOM 3315 C C . PRO A 1 410 ? -2.748 -14.578 4.443 1.00 81.56 410 PRO A C 1
ATOM 3317 O O . PRO A 1 410 ? -2.245 -14.765 5.546 1.00 81.56 410 PRO A O 1
ATOM 3320 N N . GLU A 1 411 ? -2.103 -13.919 3.490 1.00 82.56 411 GLU A N 1
ATOM 3321 C CA . GLU A 1 411 ? -0.726 -13.437 3.591 1.00 82.56 411 GLU A CA 1
ATOM 3322 C C . GLU A 1 411 ? -0.609 -12.240 4.531 1.00 82.56 411 GLU A C 1
ATOM 3324 O O . GLU A 1 411 ? 0.367 -12.130 5.270 1.00 82.56 411 GLU A O 1
ATOM 3329 N N . GLN A 1 412 ? -1.619 -11.362 4.547 1.00 87.50 412 GLN A N 1
ATOM 3330 C CA . GLN A 1 412 ? -1.683 -10.264 5.512 1.00 87.50 412 GLN A CA 1
ATOM 3331 C C . GLN A 1 412 ? -1.768 -10.824 6.934 1.00 87.50 412 GLN A C 1
ATOM 3333 O O . GLN A 1 412 ? -1.043 -10.356 7.809 1.00 87.50 412 GLN A O 1
ATOM 3338 N N . VAL A 1 413 ? -2.597 -11.855 7.144 1.00 92.38 413 VAL A N 1
ATOM 3339 C CA . VAL A 1 413 ? -2.715 -12.565 8.426 1.00 92.38 413 VAL A CA 1
ATOM 3340 C C . VAL A 1 413 ? -1.384 -13.206 8.813 1.00 92.38 413 VAL A C 1
ATOM 3342 O O . VAL A 1 413 ? -0.913 -12.965 9.919 1.00 92.38 413 VAL A O 1
ATOM 3345 N N . GLN A 1 414 ? -0.737 -13.956 7.916 1.00 92.69 414 GLN A N 1
ATOM 3346 C CA . GLN A 1 414 ? 0.546 -14.606 8.211 1.00 92.69 414 GLN A CA 1
ATOM 3347 C C . GLN A 1 414 ? 1.641 -13.597 8.585 1.00 92.69 414 GLN A C 1
ATOM 3349 O O . GLN A 1 414 ? 2.337 -13.786 9.582 1.00 92.69 414 GLN A O 1
ATOM 3354 N N . LEU A 1 415 ? 1.780 -12.503 7.828 1.00 95.12 415 LEU A N 1
ATOM 3355 C CA . LEU A 1 415 ? 2.771 -11.461 8.115 1.00 95.12 415 LEU A CA 1
ATOM 3356 C C . LEU A 1 415 ? 2.482 -10.744 9.441 1.00 95.12 415 LEU A C 1
ATOM 3358 O O . LEU A 1 415 ? 3.406 -10.518 10.223 1.00 95.12 415 LEU A O 1
ATOM 3362 N N . LEU A 1 416 ? 1.211 -10.435 9.723 1.00 95.44 416 LEU A N 1
ATOM 3363 C CA . LEU A 1 416 ? 0.782 -9.863 11.002 1.00 95.44 416 LEU A CA 1
ATOM 3364 C C . LEU A 1 416 ? 1.091 -10.800 12.169 1.00 95.44 416 LEU A C 1
ATOM 3366 O O . LEU A 1 416 ? 1.698 -10.367 13.141 1.00 95.44 416 LEU A O 1
ATOM 3370 N N . GLN A 1 417 ? 0.717 -12.076 12.073 1.00 95.31 417 GLN A N 1
ATOM 3371 C CA . GLN A 1 417 ? 0.962 -13.072 13.118 1.00 95.31 417 GLN A CA 1
ATOM 3372 C C . GLN A 1 417 ? 2.451 -13.191 13.436 1.00 95.31 417 GLN A C 1
ATOM 3374 O O . GLN A 1 417 ? 2.834 -13.086 14.599 1.00 95.31 417 GLN A O 1
ATOM 3379 N N . ARG A 1 418 ? 3.300 -13.325 12.408 1.00 94.44 418 ARG A N 1
ATOM 3380 C CA . ARG A 1 418 ? 4.760 -13.352 12.578 1.00 94.44 418 ARG A CA 1
ATOM 3381 C C . ARG A 1 418 ? 5.251 -12.107 13.311 1.00 94.44 418 ARG A C 1
ATOM 3383 O O . ARG A 1 418 ? 5.902 -12.227 14.347 1.00 94.44 418 ARG A O 1
ATOM 3390 N N . ALA A 1 419 ? 4.884 -10.923 12.824 1.00 94.50 419 ALA A N 1
ATOM 3391 C CA . ALA A 1 419 ? 5.328 -9.659 13.400 1.00 94.50 419 ALA A CA 1
ATOM 3392 C C . ALA A 1 419 ? 4.867 -9.476 14.857 1.00 94.50 419 ALA A C 1
ATOM 3394 O O . ALA A 1 419 ? 5.666 -9.086 15.711 1.00 94.50 419 ALA A O 1
ATOM 3395 N N . LEU A 1 420 ? 3.598 -9.777 15.160 1.00 93.69 420 LEU A N 1
ATOM 3396 C CA . LEU A 1 420 ? 3.024 -9.681 16.509 1.00 93.69 420 LEU A CA 1
ATOM 3397 C C . LEU A 1 420 ? 3.686 -10.673 17.479 1.00 93.69 420 LEU A C 1
ATOM 3399 O O . LEU A 1 420 ? 3.879 -10.332 18.641 1.00 93.69 420 LEU A O 1
ATOM 3403 N N . LEU A 1 421 ? 4.127 -11.837 16.992 1.00 91.69 421 LEU A N 1
ATOM 3404 C CA . LEU A 1 421 ? 4.922 -12.813 17.748 1.00 91.69 421 LEU A CA 1
ATOM 3405 C C . LEU A 1 421 ? 6.423 -12.458 17.828 1.00 91.69 421 LEU A C 1
ATOM 3407 O O . LEU A 1 421 ? 7.212 -13.221 18.380 1.00 91.69 421 LEU A O 1
ATOM 3411 N N . GLY A 1 422 ? 6.839 -11.297 17.311 1.00 90.25 422 GLY A N 1
ATOM 3412 C CA . GLY A 1 422 ? 8.231 -10.833 17.342 1.00 90.25 422 GLY A CA 1
ATOM 3413 C C . GLY A 1 422 ? 9.131 -11.439 16.262 1.00 90.25 422 GLY A C 1
ATOM 3414 O O . GLY A 1 422 ? 10.347 -11.281 16.323 1.00 90.25 422 GLY A O 1
ATOM 3415 N N . GLN A 1 423 ? 8.560 -12.117 15.268 1.00 92.94 423 GLN A N 1
ATOM 3416 C CA . GLN A 1 423 ? 9.282 -12.723 14.153 1.00 92.94 423 GLN A CA 1
ATOM 3417 C C . GLN A 1 423 ? 9.310 -11.780 12.946 1.00 92.94 423 GLN A C 1
ATOM 3419 O O . GLN A 1 423 ? 8.331 -11.101 12.641 1.00 92.94 423 GLN A O 1
ATOM 3424 N N . SER A 1 424 ? 10.432 -11.759 12.227 1.00 95.94 424 SER A N 1
ATOM 3425 C CA . SER A 1 424 ? 10.561 -10.967 10.996 1.00 95.94 424 SER A CA 1
ATOM 3426 C C . SER A 1 424 ? 9.960 -11.697 9.787 1.00 95.94 424 SER A C 1
ATOM 3428 O O . SER A 1 424 ? 9.786 -12.923 9.816 1.00 95.94 424 SER A O 1
ATOM 3430 N N . GLY A 1 425 ? 9.660 -10.970 8.711 1.00 95.69 425 GLY A N 1
ATOM 3431 C CA . GLY A 1 425 ? 9.194 -11.561 7.455 1.00 95.69 425 GLY A CA 1
ATOM 3432 C C . GLY A 1 425 ? 9.289 -10.621 6.257 1.00 95.69 425 GLY A C 1
ATOM 3433 O O . GLY A 1 425 ? 9.275 -9.397 6.412 1.00 95.69 425 GLY A O 1
ATOM 3434 N N . LEU A 1 426 ? 9.368 -11.222 5.067 1.00 96.44 426 LEU A N 1
ATOM 3435 C CA . LEU A 1 426 ? 9.309 -10.537 3.776 1.00 96.44 426 LEU A CA 1
ATOM 3436 C C . LEU A 1 426 ? 7.995 -10.894 3.074 1.00 96.44 426 LEU A C 1
ATOM 3438 O O . LEU A 1 426 ? 7.797 -12.031 2.661 1.00 96.44 426 LEU A O 1
ATOM 3442 N N . GLY A 1 427 ? 7.095 -9.926 2.935 1.00 93.75 427 GLY A N 1
ATOM 3443 C CA . GLY A 1 427 ? 5.844 -10.079 2.200 1.00 93.75 427 GLY A CA 1
ATOM 3444 C C . GLY A 1 427 ? 5.982 -9.644 0.748 1.00 93.75 427 GLY A C 1
ATOM 3445 O O . GLY A 1 427 ? 6.238 -8.467 0.479 1.00 93.75 427 GLY A O 1
ATOM 3446 N N . ILE A 1 428 ? 5.751 -10.567 -0.183 1.00 89.50 428 ILE A N 1
ATOM 3447 C CA . ILE A 1 428 ? 5.678 -10.271 -1.618 1.00 89.50 428 ILE A CA 1
ATOM 3448 C C . ILE A 1 428 ? 4.202 -10.256 -1.987 1.00 89.50 428 ILE A C 1
ATOM 3450 O O . ILE A 1 428 ? 3.580 -11.292 -2.205 1.00 89.50 428 ILE A O 1
ATOM 3454 N N . LEU A 1 429 ? 3.619 -9.061 -1.958 1.00 83.12 429 LEU A N 1
ATOM 3455 C CA . LEU A 1 429 ? 2.179 -8.863 -2.072 1.00 83.12 429 LEU A CA 1
ATOM 3456 C C . LEU A 1 429 ? 1.887 -7.957 -3.271 1.00 83.12 429 LEU A C 1
ATOM 3458 O O . LEU A 1 429 ? 2.366 -6.815 -3.266 1.00 83.12 429 LEU A O 1
ATOM 3462 N N . PRO A 1 430 ? 1.057 -8.377 -4.243 1.00 73.94 430 PRO A N 1
ATOM 3463 C CA . PRO A 1 430 ? 0.780 -7.603 -5.450 1.00 73.94 430 PRO A CA 1
ATOM 3464 C C . PRO A 1 430 ? 0.379 -6.140 -5.196 1.00 73.94 430 PRO A C 1
ATOM 3466 O O . PRO A 1 430 ? -0.043 -5.718 -4.109 1.00 73.94 430 PRO A O 1
ATOM 3469 N N . THR A 1 431 ? 0.520 -5.298 -6.212 1.00 66.50 431 THR A N 1
ATOM 3470 C CA . THR A 1 431 ? 0.033 -3.912 -6.149 1.00 66.50 431 THR A CA 1
ATOM 3471 C C . THR A 1 431 ? -1.479 -3.889 -5.902 1.00 66.50 431 THR A C 1
ATOM 3473 O O . THR A 1 431 ? -2.208 -4.716 -6.437 1.00 66.50 431 THR A O 1
ATOM 3476 N N . GLY A 1 432 ? -1.951 -2.993 -5.028 1.00 63.31 432 GLY A N 1
ATOM 3477 C CA . GLY A 1 432 ? -3.357 -2.960 -4.596 1.00 63.31 432 GLY A CA 1
ATOM 3478 C C . GLY A 1 432 ? -3.758 -4.072 -3.614 1.00 63.31 432 GLY A C 1
ATOM 3479 O O . GLY A 1 432 ? -4.879 -4.077 -3.115 1.00 63.31 432 GLY A O 1
ATOM 3480 N N . PHE A 1 433 ? -2.854 -4.994 -3.254 1.00 68.00 433 PHE A N 1
ATOM 3481 C CA . PHE A 1 433 ? -3.185 -6.088 -2.336 1.00 68.00 433 PHE A CA 1
ATOM 3482 C C . PHE A 1 433 ? -3.470 -5.623 -0.898 1.00 68.00 433 PHE A C 1
ATOM 3484 O O . PHE A 1 433 ? -4.090 -6.369 -0.143 1.00 68.00 433 PHE A O 1
ATOM 3491 N N . GLY A 1 434 ? -3.064 -4.399 -0.543 1.00 73.81 434 GLY A N 1
ATOM 3492 C CA . GLY A 1 434 ? -3.158 -3.846 0.809 1.00 73.81 434 GLY A CA 1
ATOM 3493 C C . GLY A 1 434 ? -1.896 -4.104 1.636 1.00 73.81 434 GLY A C 1
ATOM 3494 O O . GLY A 1 434 ? -1.994 -4.571 2.766 1.00 73.81 434 GLY A O 1
ATOM 3495 N N . LYS A 1 435 ? -0.709 -3.830 1.072 1.00 85.00 435 LYS A N 1
ATOM 3496 C CA . LYS A 1 435 ? 0.588 -3.951 1.767 1.00 85.00 435 LYS A CA 1
ATOM 3497 C C . LYS A 1 435 ? 0.631 -3.110 3.042 1.00 85.00 435 LYS A C 1
ATOM 3499 O O . LYS A 1 435 ? 0.914 -3.640 4.112 1.00 85.00 435 LYS A O 1
ATOM 3504 N N . SER A 1 436 ? 0.270 -1.829 2.935 1.00 89.81 436 SER A N 1
ATOM 3505 C CA . SER A 1 436 ? 0.349 -0.893 4.059 1.00 89.81 436 SER A CA 1
ATOM 3506 C C . SER A 1 436 ? -0.494 -1.311 5.259 1.00 89.81 436 SER A C 1
ATOM 3508 O O . SER A 1 436 ? -0.073 -1.119 6.396 1.00 89.81 436 SER A O 1
ATOM 3510 N N . LEU A 1 437 ? -1.630 -1.976 5.015 1.00 88.81 437 LEU A N 1
ATOM 3511 C CA . LEU A 1 437 ? -2.519 -2.472 6.064 1.00 88.81 437 LEU A CA 1
ATOM 3512 C C . LEU A 1 437 ? -1.793 -3.385 7.063 1.00 88.81 437 LEU A C 1
ATOM 3514 O O . LEU A 1 437 ? -2.081 -3.316 8.253 1.00 88.81 437 LEU A O 1
ATOM 3518 N N . VAL A 1 438 ? -0.832 -4.198 6.605 1.00 93.56 438 VAL A N 1
ATOM 3519 C CA . VAL A 1 438 ? -0.077 -5.136 7.455 1.00 93.56 438 VAL A CA 1
ATOM 3520 C C . VAL A 1 438 ? 0.664 -4.384 8.558 1.00 93.56 438 VAL A C 1
ATOM 3522 O O . VAL A 1 438 ? 0.468 -4.652 9.741 1.00 93.56 438 VAL A O 1
ATOM 3525 N N . PHE A 1 439 ? 1.494 -3.403 8.200 1.00 94.88 439 PHE A N 1
ATOM 3526 C CA . PHE A 1 439 ? 2.272 -2.686 9.206 1.00 94.88 439 PHE A CA 1
ATOM 3527 C C . PHE A 1 439 ? 1.480 -1.584 9.916 1.00 94.88 439 PHE A C 1
ATOM 3529 O O . PHE A 1 439 ? 1.772 -1.273 11.069 1.00 94.88 439 PHE A O 1
ATOM 3536 N N . GLN A 1 440 ? 0.477 -0.996 9.257 1.00 94.62 440 GLN A N 1
ATOM 3537 C CA . GLN A 1 440 ? -0.404 -0.006 9.874 1.00 94.62 440 GLN A CA 1
ATOM 3538 C C . GLN A 1 440 ? -1.226 -0.640 10.989 1.00 94.62 440 GLN A C 1
ATOM 3540 O O . GLN A 1 440 ? -1.269 -0.101 12.094 1.00 94.62 440 GLN A O 1
ATOM 3545 N N . LEU A 1 441 ? -1.814 -1.811 10.734 1.00 94.50 441 LEU A N 1
ATOM 3546 C CA . LEU A 1 441 ? -2.533 -2.556 11.756 1.00 94.50 441 LEU A CA 1
ATOM 3547 C C . LEU A 1 441 ? -1.578 -3.023 12.861 1.00 94.50 441 LEU A C 1
ATOM 3549 O O . LEU A 1 441 ? -1.862 -2.775 14.028 1.00 94.50 441 LEU A O 1
ATOM 3553 N N . TYR A 1 442 ? -0.412 -3.583 12.517 1.00 95.75 442 TYR A N 1
ATOM 3554 C CA . TYR A 1 442 ? 0.621 -3.930 13.503 1.00 95.75 442 TYR A CA 1
ATOM 3555 C C . TYR A 1 442 ? 0.950 -2.758 14.446 1.00 95.75 442 TYR A C 1
ATOM 3557 O O . TYR A 1 442 ? 0.916 -2.917 15.667 1.00 95.75 442 TYR A O 1
ATOM 3565 N N . GLY A 1 443 ? 1.217 -1.569 13.892 1.00 92.69 443 GLY A N 1
ATOM 3566 C CA . GLY A 1 443 ? 1.588 -0.390 14.672 1.00 92.69 443 GLY A CA 1
ATOM 3567 C C . GLY A 1 443 ? 0.486 0.092 15.616 1.00 92.69 443 GLY A C 1
ATOM 3568 O O . GLY A 1 443 ? 0.790 0.621 16.680 1.00 92.69 443 GLY A O 1
ATOM 3569 N N . LEU A 1 444 ? -0.788 -0.121 15.271 1.00 90.69 444 LEU A N 1
ATOM 3570 C CA . LEU A 1 444 ? -1.918 0.191 16.153 1.00 90.69 444 LEU A CA 1
ATOM 3571 C C . LEU A 1 444 ? -2.132 -0.865 17.246 1.00 90.69 444 LEU A C 1
ATOM 3573 O O . LEU A 1 444 ? -2.608 -0.522 18.329 1.00 90.69 444 LEU A O 1
ATOM 3577 N N . LEU A 1 445 ? -1.804 -2.129 16.968 1.00 91.50 445 LEU A N 1
ATOM 3578 C CA . LEU A 1 445 ? -1.986 -3.244 17.901 1.00 91.50 445 LEU A CA 1
ATOM 3579 C C . LEU A 1 445 ? -0.873 -3.345 18.938 1.00 91.50 445 LEU A C 1
ATOM 3581 O O . LEU A 1 445 ? -1.129 -3.809 20.047 1.00 91.50 445 LEU A O 1
ATOM 3585 N N . ILE A 1 446 ? 0.339 -2.907 18.601 1.00 88.31 446 ILE A N 1
ATOM 3586 C CA . ILE A 1 446 ? 1.490 -2.906 19.502 1.00 88.31 446 ILE A CA 1
ATOM 3587 C C . ILE A 1 446 ? 1.587 -1.558 20.223 1.00 88.31 446 ILE A C 1
ATOM 3589 O O . ILE A 1 446 ? 1.523 -0.503 19.590 1.00 88.31 446 ILE A O 1
ATOM 3593 N N . PRO A 1 447 ? 1.825 -1.523 21.546 1.00 84.50 447 PRO A N 1
ATOM 3594 C CA . PRO A 1 447 ? 1.799 -0.291 22.299 1.00 84.50 447 PRO A CA 1
ATOM 3595 C C . PRO A 1 447 ? 3.201 0.343 22.297 1.00 84.50 447 PRO A C 1
ATOM 3597 O O . PRO A 1 447 ? 3.725 0.741 23.332 1.00 84.50 447 PRO A O 1
ATOM 3600 N N . ARG A 1 448 ? 3.831 0.395 21.119 1.00 86.44 448 ARG A N 1
ATOM 3601 C CA . ARG A 1 448 ? 5.210 0.837 20.868 1.00 86.44 448 ARG A CA 1
ATOM 3602 C C . ARG A 1 448 ? 5.265 1.563 19.530 1.00 86.44 448 ARG A C 1
ATOM 3604 O O . ARG A 1 448 ? 4.403 1.344 18.682 1.00 86.44 448 ARG A O 1
ATOM 3611 N N . THR A 1 449 ? 6.282 2.389 19.313 1.00 89.19 449 THR A N 1
ATOM 3612 C CA . THR A 1 449 ? 6.418 3.094 18.033 1.00 89.19 449 THR A CA 1
ATOM 3613 C C . THR A 1 449 ? 6.952 2.151 16.965 1.00 89.19 449 THR A C 1
ATOM 3615 O O . THR A 1 449 ? 8.002 1.545 17.146 1.00 89.19 449 THR A O 1
ATOM 3618 N N . THR A 1 450 ? 6.273 2.043 15.833 1.00 93.31 450 THR A N 1
ATOM 3619 C CA . THR A 1 450 ? 6.777 1.351 14.644 1.00 93.31 450 THR A CA 1
ATOM 3620 C C . THR A 1 450 ? 7.483 2.358 13.745 1.00 93.31 450 THR A C 1
ATOM 3622 O O . THR A 1 450 ? 6.881 3.364 13.363 1.00 93.31 450 THR A O 1
ATOM 3625 N N . LEU A 1 451 ? 8.753 2.113 13.416 1.00 93.75 451 LEU A N 1
ATOM 3626 C CA . LEU A 1 451 ? 9.488 2.962 12.476 1.00 93.75 451 LEU A CA 1
ATOM 3627 C C . LEU A 1 451 ? 9.251 2.464 11.055 1.00 93.75 451 LEU A C 1
ATOM 3629 O O . LEU A 1 451 ? 9.571 1.317 10.751 1.00 93.75 451 LEU A O 1
ATOM 3633 N N . VAL A 1 452 ? 8.714 3.325 10.193 1.00 95.88 452 VAL A N 1
ATOM 3634 C CA . VAL A 1 452 ? 8.438 2.998 8.791 1.00 95.88 452 VAL A CA 1
ATOM 3635 C C . VAL A 1 452 ? 9.462 3.672 7.893 1.00 95.88 452 VAL A C 1
ATOM 3637 O O . VAL A 1 452 ? 9.472 4.891 7.752 1.00 95.88 452 VAL A O 1
ATOM 3640 N N . ILE A 1 453 ? 10.331 2.869 7.290 1.00 94.38 453 ILE A N 1
ATOM 3641 C CA . ILE A 1 453 ? 11.355 3.308 6.348 1.00 94.38 453 ILE A CA 1
ATOM 3642 C C . ILE A 1 453 ? 10.753 3.202 4.949 1.00 94.38 453 ILE A C 1
ATOM 3644 O O . ILE A 1 453 ? 10.490 2.100 4.472 1.00 94.38 453 ILE A O 1
ATOM 3648 N N . SER A 1 454 ? 10.517 4.345 4.306 1.00 91.25 454 SER A N 1
ATOM 3649 C CA . SER A 1 454 ? 9.914 4.415 2.969 1.00 91.25 454 SER A CA 1
ATOM 3650 C C . SER A 1 454 ? 10.772 5.289 2.042 1.00 91.25 454 SER A C 1
ATOM 3652 O O . SER A 1 454 ? 11.301 6.315 2.485 1.00 91.25 454 SER A O 1
ATOM 3654 N N . PRO A 1 455 ? 10.963 4.901 0.765 1.00 83.44 455 PRO A N 1
ATOM 3655 C CA . PRO A 1 455 ? 11.938 5.542 -0.120 1.00 83.44 455 PRO A CA 1
ATOM 3656 C C . PRO A 1 455 ? 11.591 6.984 -0.500 1.00 83.44 455 PRO A C 1
ATOM 3658 O O . PRO A 1 455 ? 12.493 7.776 -0.786 1.00 83.44 455 PRO A O 1
ATOM 3661 N N . LEU A 1 456 ? 10.307 7.347 -0.564 1.00 80.38 456 LEU A N 1
ATOM 3662 C CA . LEU A 1 456 ? 9.881 8.632 -1.126 1.00 80.38 456 LEU A CA 1
ATOM 3663 C C . LEU A 1 456 ? 9.101 9.471 -0.120 1.00 80.38 456 LEU A C 1
ATOM 3665 O O . LEU A 1 456 ? 8.202 8.995 0.565 1.00 80.38 456 LEU A O 1
ATOM 3669 N N . LYS A 1 457 ? 9.391 10.774 -0.106 1.00 75.25 457 LYS A N 1
ATOM 3670 C CA . LYS A 1 457 ? 8.657 11.744 0.714 1.00 75.25 457 LYS A CA 1
ATOM 3671 C C . LYS A 1 457 ? 7.177 11.825 0.324 1.00 75.25 457 LYS A C 1
ATOM 3673 O O . LYS A 1 457 ? 6.341 11.947 1.210 1.00 75.25 457 LYS A O 1
ATOM 3678 N N . ALA A 1 458 ? 6.863 11.724 -0.972 1.00 68.00 458 ALA A N 1
ATOM 3679 C CA . ALA A 1 458 ? 5.487 11.697 -1.471 1.00 68.00 458 ALA A CA 1
ATOM 3680 C C . ALA A 1 458 ? 4.706 10.497 -0.905 1.00 68.00 458 ALA A C 1
ATOM 3682 O O . ALA A 1 458 ? 3.675 10.694 -0.276 1.00 68.00 458 ALA A O 1
ATOM 3683 N N . LEU A 1 459 ? 5.274 9.286 -0.991 1.00 76.00 459 LEU A N 1
ATOM 3684 C CA . LEU A 1 459 ? 4.721 8.073 -0.372 1.00 76.00 459 LEU A CA 1
ATOM 3685 C C . LEU A 1 459 ? 4.427 8.261 1.119 1.00 76.00 459 LEU A C 1
ATOM 3687 O O . LEU A 1 459 ? 3.331 7.965 1.588 1.00 76.00 459 LEU A O 1
ATOM 3691 N N . ILE A 1 460 ? 5.413 8.771 1.860 1.00 84.94 460 ILE A N 1
ATOM 3692 C CA . ILE A 1 460 ? 5.284 9.030 3.294 1.00 84.94 460 ILE A CA 1
ATOM 3693 C C . ILE A 1 460 ? 4.129 10.000 3.565 1.00 84.94 460 ILE A C 1
ATOM 3695 O O . ILE A 1 460 ? 3.284 9.724 4.416 1.00 84.94 460 ILE A O 1
ATOM 3699 N N . ARG A 1 461 ? 4.079 11.118 2.832 1.00 79.69 461 ARG A N 1
ATOM 3700 C CA . ARG A 1 461 ? 3.031 12.136 2.959 1.00 79.69 461 ARG A CA 1
ATOM 3701 C C . ARG A 1 461 ? 1.652 11.530 2.721 1.00 79.69 461 ARG A C 1
ATOM 3703 O O . ARG A 1 461 ? 0.768 11.720 3.549 1.00 79.69 461 ARG A O 1
ATOM 3710 N N . ASP A 1 462 ? 1.487 10.765 1.648 1.00 73.38 462 ASP A N 1
ATOM 3711 C CA . ASP A 1 462 ? 0.196 10.195 1.264 1.00 73.38 462 ASP A CA 1
ATOM 3712 C C . ASP A 1 462 ? -0.295 9.170 2.298 1.00 73.38 462 ASP A C 1
ATOM 3714 O O . ASP A 1 462 ? -1.467 9.178 2.681 1.00 73.38 462 ASP A O 1
ATOM 3718 N N . GLN A 1 463 ? 0.606 8.340 2.835 1.00 82.81 463 GLN A N 1
ATOM 3719 C CA . GLN A 1 463 ? 0.285 7.383 3.898 1.00 82.81 463 GLN A CA 1
ATOM 3720 C C . GLN A 1 463 ? -0.080 8.090 5.214 1.00 82.81 463 GLN A C 1
ATOM 3722 O O . GLN A 1 463 ? -1.098 7.758 5.824 1.00 82.81 463 GLN A O 1
ATOM 3727 N N . VAL A 1 464 ? 0.705 9.087 5.646 1.00 85.94 464 VAL A N 1
ATOM 3728 C CA . VAL A 1 464 ? 0.420 9.872 6.863 1.00 85.94 464 VAL A CA 1
ATOM 3729 C C . VAL A 1 464 ? -0.908 10.612 6.723 1.00 85.94 464 VAL A C 1
ATOM 3731 O O . VAL A 1 464 ? -1.765 10.494 7.598 1.00 85.94 464 VAL A O 1
ATOM 3734 N N . HIS A 1 465 ? -1.123 11.303 5.601 1.00 75.31 465 HIS A N 1
ATOM 3735 C CA . HIS A 1 465 ? -2.376 11.996 5.316 1.00 75.31 465 HIS A CA 1
ATOM 3736 C C . HIS A 1 465 ? -3.554 11.022 5.306 1.00 75.31 465 HIS A C 1
ATOM 3738 O O . HIS A 1 465 ? -4.574 11.300 5.929 1.00 75.31 465 HIS A O 1
ATOM 3744 N N . SER A 1 466 ? -3.429 9.853 4.670 1.00 70.94 466 SER A N 1
ATOM 3745 C CA . SER A 1 466 ? -4.495 8.849 4.668 1.00 70.94 466 SER A CA 1
ATOM 3746 C C . SER A 1 466 ? -4.857 8.384 6.082 1.00 70.94 466 SER A C 1
ATOM 3748 O O . SER A 1 466 ? -6.037 8.316 6.420 1.00 70.94 466 SER A O 1
ATOM 3750 N N . MET A 1 467 ? -3.864 8.142 6.940 1.00 80.19 467 MET A N 1
ATOM 3751 C CA . MET A 1 467 ? -4.090 7.755 8.337 1.00 80.19 467 MET A CA 1
ATOM 3752 C C . MET A 1 467 ? -4.719 8.888 9.159 1.00 80.19 467 MET A C 1
ATOM 3754 O O . MET A 1 467 ? -5.660 8.650 9.918 1.00 80.19 467 MET A O 1
ATOM 3758 N N . HIS A 1 468 ? -4.272 10.133 8.971 1.00 77.88 468 HIS A N 1
ATOM 3759 C CA . HIS A 1 468 ? -4.898 11.304 9.592 1.00 77.88 468 HIS A CA 1
ATOM 3760 C C . HIS A 1 468 ? -6.355 11.453 9.160 1.00 77.88 468 HIS A C 1
ATOM 3762 O O . HIS A 1 468 ? -7.210 11.668 10.014 1.00 77.88 468 HIS A O 1
ATOM 3768 N N . ARG A 1 469 ? -6.671 11.233 7.876 1.00 62.06 469 ARG A N 1
ATOM 3769 C CA . ARG A 1 469 ? -8.053 11.226 7.359 1.00 62.06 469 ARG A CA 1
ATOM 3770 C C . ARG A 1 469 ? -8.923 10.120 7.968 1.00 62.06 469 ARG A C 1
ATOM 3772 O O . ARG A 1 469 ? -10.138 10.282 8.035 1.00 62.06 469 ARG A O 1
ATOM 3779 N N . LEU A 1 470 ? -8.332 9.028 8.461 1.00 63.00 470 LEU A N 1
ATOM 3780 C CA . LEU A 1 470 ? -9.039 7.983 9.217 1.00 63.00 470 LEU A CA 1
ATOM 3781 C C . LEU A 1 470 ? -9.250 8.334 10.704 1.00 63.00 470 LEU A C 1
ATOM 3783 O O . LEU A 1 470 ? -9.940 7.599 11.408 1.00 63.00 470 LEU A O 1
ATOM 3787 N N . GLY A 1 471 ? -8.692 9.444 11.196 1.00 70.75 471 GLY A N 1
ATOM 3788 C CA . GLY A 1 471 ? -8.768 9.861 12.602 1.00 70.75 471 GLY A CA 1
ATOM 3789 C C . GLY A 1 471 ? -7.557 9.447 13.436 1.00 70.75 471 GLY A C 1
ATOM 3790 O O . GLY A 1 471 ? -7.519 9.678 14.646 1.00 70.75 471 GLY A O 1
ATOM 3791 N N . LEU A 1 472 ? -6.554 8.830 12.809 1.00 79.75 472 LEU A N 1
ATOM 3792 C CA . LEU A 1 472 ? -5.399 8.249 13.482 1.00 79.75 472 LEU A CA 1
ATOM 3793 C C . LEU A 1 472 ? -4.276 9.283 13.597 1.00 79.75 472 LEU A C 1
ATOM 3795 O O . LEU A 1 472 ? -3.321 9.293 12.828 1.00 79.75 472 LEU A O 1
ATOM 3799 N N . VAL A 1 473 ? -4.387 10.153 14.602 1.00 82.50 473 VAL A N 1
ATOM 3800 C CA . VAL A 1 473 ? -3.411 11.227 14.895 1.00 82.50 473 VAL A CA 1
ATOM 3801 C C . VAL A 1 473 ? -2.140 10.746 15.609 1.00 82.50 473 VAL A C 1
ATOM 3803 O O . VAL A 1 473 ? -1.264 11.539 15.929 1.00 82.50 473 VAL A O 1
ATOM 3806 N N . CYS A 1 474 ? -2.029 9.448 15.890 1.00 86.25 474 CYS A N 1
ATOM 3807 C CA . CYS A 1 474 ? -0.832 8.821 16.456 1.00 86.25 474 CYS A CA 1
ATOM 3808 C C . CYS A 1 474 ? 0.177 8.408 15.368 1.00 86.25 474 CYS A C 1
ATOM 3810 O O . CYS A 1 474 ? 0.975 7.498 15.571 1.00 86.25 474 CYS A O 1
ATOM 3812 N N . VAL A 1 475 ? 0.133 9.037 14.199 1.00 90.81 475 VAL A N 1
ATOM 3813 C CA . VAL A 1 475 ? 1.000 8.738 13.057 1.00 90.81 475 VAL A CA 1
ATOM 3814 C C . VAL A 1 475 ? 1.634 10.039 12.589 1.00 90.81 475 VAL A C 1
ATOM 3816 O O . VAL A 1 475 ? 0.927 11.030 12.467 1.00 90.81 475 VAL A O 1
ATOM 3819 N N . ASP A 1 476 ? 2.936 10.065 12.326 1.00 92.62 476 ASP A N 1
ATOM 3820 C CA . ASP A 1 476 ? 3.600 11.238 11.734 1.00 92.62 476 ASP A CA 1
ATOM 3821 C C . ASP A 1 476 ? 4.836 10.796 10.932 1.00 92.62 476 ASP A C 1
ATOM 3823 O O . ASP A 1 476 ? 5.164 9.610 10.850 1.00 92.62 476 ASP A O 1
ATOM 3827 N N . SER A 1 477 ? 5.529 11.750 10.326 1.00 92.06 477 SER A N 1
ATOM 3828 C CA . SER A 1 477 ? 6.792 11.568 9.628 1.00 92.06 477 SER A CA 1
ATOM 3829 C C . SER A 1 477 ? 7.824 12.590 10.078 1.00 92.06 477 SER A C 1
ATOM 3831 O O . SER A 1 477 ? 7.476 13.696 10.486 1.00 92.06 477 SER A O 1
ATOM 3833 N N . ILE A 1 478 ? 9.108 12.257 9.952 1.00 86.69 478 ILE A N 1
ATOM 3834 C CA . ILE A 1 478 ? 10.182 13.241 10.105 1.00 86.69 478 ILE A CA 1
ATOM 3835 C C . ILE A 1 478 ? 10.863 13.441 8.757 1.00 86.69 478 ILE A C 1
ATOM 3837 O O . ILE A 1 478 ? 11.553 12.551 8.255 1.00 86.69 478 ILE A O 1
ATOM 3841 N N . SER A 1 479 ? 10.699 14.632 8.185 1.00 78.94 479 SER A N 1
ATOM 3842 C CA . SER A 1 479 ? 11.247 14.983 6.878 1.00 78.94 479 SER A CA 1
ATOM 3843 C C . SER A 1 479 ? 12.373 16.017 6.979 1.00 78.94 479 SER A C 1
ATOM 3845 O O . SER A 1 479 ? 12.601 16.658 8.010 1.00 78.94 479 SER A O 1
ATOM 3847 N N . SER A 1 480 ? 13.119 16.193 5.888 1.00 69.62 480 SER A N 1
ATOM 3848 C CA . SER A 1 480 ? 14.116 17.264 5.796 1.00 69.62 480 SER A CA 1
ATOM 3849 C C . SER A 1 480 ? 13.476 18.658 5.784 1.00 69.62 480 SER A C 1
ATOM 3851 O O . SER A 1 480 ? 14.106 19.582 6.292 1.00 69.62 480 SER A O 1
ATOM 3853 N N . PHE A 1 481 ? 12.242 18.783 5.273 1.00 66.19 481 PHE A N 1
ATOM 3854 C CA . PHE A 1 481 ? 11.484 20.036 5.156 1.00 66.19 481 PHE A CA 1
ATOM 3855 C C . PHE A 1 481 ? 10.932 20.548 6.491 1.00 66.19 481 PHE A C 1
ATOM 3857 O O . PHE A 1 481 ? 10.548 21.710 6.587 1.00 66.19 481 PHE A O 1
ATOM 3864 N N . ASP A 1 482 ? 10.905 19.710 7.532 1.00 76.00 482 ASP A N 1
ATOM 3865 C CA . ASP A 1 482 ? 10.488 20.157 8.857 1.00 76.00 482 ASP A CA 1
ATOM 3866 C C . ASP A 1 482 ? 11.466 21.223 9.391 1.00 76.00 482 ASP A C 1
ATOM 3868 O O . ASP A 1 482 ? 12.693 21.033 9.387 1.00 76.00 482 ASP A O 1
ATOM 3872 N N . SER A 1 483 ? 10.919 22.333 9.894 1.00 77.88 483 SER A N 1
ATOM 3873 C CA . SER A 1 483 ? 11.693 23.347 10.615 1.00 77.88 483 SER A CA 1
ATOM 3874 C C . SER A 1 483 ? 12.342 22.745 11.867 1.00 77.88 483 SER A C 1
ATOM 3876 O O . SER A 1 483 ? 11.913 21.699 12.360 1.00 77.88 483 SER A O 1
ATOM 3878 N N . SER A 1 484 ? 13.374 23.395 12.418 1.00 76.12 484 SER A N 1
ATOM 3879 C CA . SER A 1 484 ? 14.028 22.900 13.642 1.00 76.12 484 SER A CA 1
ATOM 3880 C C . SER A 1 484 ? 13.028 22.729 14.792 1.00 76.12 484 SER A C 1
ATOM 3882 O O . SER A 1 484 ? 13.009 21.683 15.433 1.00 76.12 484 SER A O 1
ATOM 3884 N N . ALA A 1 485 ? 12.128 23.701 14.975 1.00 81.00 485 ALA A N 1
ATOM 3885 C CA . ALA A 1 485 ? 11.073 23.639 15.986 1.00 81.00 485 ALA A CA 1
ATOM 3886 C C . ALA A 1 485 ? 10.071 22.497 15.726 1.00 81.00 485 ALA A C 1
ATOM 3888 O O . ALA A 1 485 ? 9.644 21.819 16.658 1.00 81.00 485 ALA A O 1
ATOM 3889 N N . ALA A 1 486 ? 9.711 22.241 14.461 1.00 83.06 486 ALA A N 1
ATOM 3890 C CA . ALA A 1 486 ? 8.835 21.123 14.112 1.00 83.06 486 ALA A CA 1
ATOM 3891 C C . ALA A 1 486 ? 9.503 19.766 14.388 1.00 83.06 486 ALA A C 1
ATOM 3893 O O . ALA A 1 486 ? 8.851 18.871 14.923 1.00 83.06 486 ALA A O 1
ATOM 3894 N N . LYS A 1 487 ? 10.798 19.625 14.072 1.00 81.19 487 LYS A N 1
ATOM 3895 C CA . LYS A 1 487 ? 11.584 18.421 14.387 1.00 81.19 487 LYS A CA 1
ATOM 3896 C C . LYS A 1 487 ? 11.659 18.196 15.894 1.00 81.19 487 LYS A C 1
ATOM 3898 O O . LYS A 1 487 ? 11.360 17.098 16.344 1.00 81.19 487 LYS A O 1
ATOM 3903 N N . GLU A 1 488 ? 11.992 19.229 16.663 1.00 82.44 488 GLU A N 1
ATOM 3904 C CA . GLU A 1 488 ? 12.082 19.155 18.124 1.00 82.44 488 GLU A CA 1
ATOM 3905 C C . GLU A 1 488 ? 10.742 18.765 18.762 1.00 82.44 488 GLU A C 1
ATOM 3907 O O . GLU A 1 488 ? 10.698 17.850 19.583 1.00 82.44 488 GLU A O 1
ATOM 3912 N N . ARG A 1 489 ? 9.631 19.364 18.308 1.00 87.81 489 ARG A N 1
ATOM 3913 C CA . ARG A 1 489 ? 8.280 18.982 18.743 1.00 87.81 489 ARG A CA 1
ATOM 3914 C C . ARG A 1 489 ? 7.973 17.515 18.436 1.00 87.81 489 ARG A C 1
ATOM 3916 O O . ARG A 1 489 ? 7.542 16.792 19.328 1.00 87.81 489 ARG A O 1
ATOM 3923 N N . LYS A 1 490 ? 8.207 17.062 17.199 1.00 88.31 490 LYS A N 1
ATOM 3924 C CA . LYS A 1 490 ? 7.968 15.665 16.790 1.00 88.31 490 LYS A CA 1
ATOM 3925 C C . LYS A 1 490 ? 8.813 14.688 17.609 1.00 88.31 490 LYS A C 1
ATOM 3927 O O . LYS A 1 490 ? 8.330 13.641 18.023 1.00 88.31 490 LYS A O 1
ATOM 3932 N N . LEU A 1 491 ? 10.064 15.031 17.897 1.00 81.88 491 LEU A N 1
ATOM 3933 C CA . LEU A 1 491 ? 10.940 14.207 18.729 1.00 81.88 491 LEU A CA 1
ATOM 3934 C C . LEU A 1 491 ? 10.488 14.181 20.197 1.00 81.88 491 LEU A C 1
ATOM 3936 O O . LEU A 1 491 ? 10.493 13.120 20.820 1.00 81.88 491 LEU A O 1
ATOM 3940 N N . ALA A 1 492 ? 10.032 15.308 20.747 1.00 83.38 492 ALA A N 1
ATOM 3941 C CA . ALA A 1 492 ? 9.424 15.352 22.076 1.00 83.38 492 ALA A CA 1
ATOM 3942 C C . ALA A 1 492 ? 8.140 14.502 22.148 1.00 83.38 492 ALA A C 1
ATOM 3944 O O . ALA A 1 492 ? 7.962 13.735 23.091 1.00 83.38 492 ALA A O 1
ATOM 3945 N N . GLU A 1 493 ? 7.283 14.567 21.126 1.00 85.81 493 GLU A N 1
ATOM 3946 C CA . GLU A 1 493 ? 6.076 13.738 21.012 1.00 85.81 493 GLU A CA 1
ATOM 3947 C C . GLU A 1 493 ? 6.408 12.244 20.856 1.00 85.81 493 GLU A C 1
ATOM 3949 O O . GLU A 1 493 ? 5.752 11.398 21.470 1.00 85.81 493 GLU A O 1
ATOM 3954 N N . PHE A 1 494 ? 7.463 11.905 20.108 1.00 84.12 494 PHE A N 1
ATOM 3955 C CA . PHE A 1 494 ? 7.989 10.542 20.022 1.00 84.12 494 PHE A CA 1
ATOM 3956 C C . PHE A 1 494 ? 8.422 10.019 21.399 1.00 84.12 494 PHE A C 1
ATOM 3958 O O . PHE A 1 494 ? 7.954 8.956 21.807 1.00 84.12 494 PHE A O 1
ATOM 3965 N N . ARG A 1 495 ? 9.233 10.785 22.147 1.00 79.62 495 ARG A N 1
ATOM 3966 C CA . ARG A 1 495 ? 9.641 10.442 23.525 1.00 79.62 495 ARG A CA 1
ATOM 3967 C C . ARG A 1 495 ? 8.454 10.335 24.483 1.00 79.62 495 ARG A C 1
ATOM 3969 O O . ARG A 1 495 ? 8.478 9.535 25.408 1.00 79.62 495 ARG A O 1
ATOM 3976 N N . GLY A 1 496 ? 7.409 11.124 24.249 1.00 77.62 496 GLY A N 1
ATOM 3977 C CA . GLY A 1 496 ? 6.148 11.074 24.988 1.00 77.62 496 GLY A CA 1
ATOM 3978 C C . GLY A 1 496 ? 5.211 9.931 24.579 1.00 77.62 496 GLY A C 1
ATOM 3979 O O . GLY A 1 496 ? 4.048 9.956 24.971 1.00 77.62 496 GLY A O 1
ATOM 3980 N N . HIS A 1 497 ? 5.668 8.962 23.772 1.00 78.38 497 HIS A N 1
ATOM 3981 C CA . HIS A 1 497 ? 4.881 7.825 23.264 1.00 78.38 497 HIS A CA 1
ATOM 3982 C C . HIS A 1 497 ? 3.633 8.218 22.465 1.00 78.38 497 HIS A C 1
ATOM 3984 O O . HIS A 1 497 ? 2.671 7.449 22.370 1.00 78.38 497 HIS A O 1
ATOM 3990 N N . ARG A 1 498 ? 3.627 9.417 21.870 1.00 83.12 498 ARG A N 1
ATOM 3991 C CA . ARG A 1 498 ? 2.461 9.924 21.144 1.00 83.12 498 ARG A CA 1
ATOM 3992 C C . ARG A 1 498 ? 2.215 9.172 19.837 1.00 83.12 498 ARG A C 1
ATOM 3994 O O . ARG A 1 498 ? 1.063 9.046 19.415 1.00 83.12 498 ARG A O 1
ATOM 4001 N N . TYR A 1 499 ? 3.282 8.680 19.207 1.00 87.75 499 TYR A N 1
ATOM 4002 C CA . TYR A 1 499 ? 3.223 8.025 17.904 1.00 87.75 499 TYR A CA 1
ATOM 4003 C C . TYR A 1 499 ? 3.232 6.496 18.009 1.00 87.75 499 TYR A C 1
ATOM 4005 O O . TYR A 1 499 ? 4.039 5.898 18.712 1.00 87.75 499 TYR A O 1
ATOM 4013 N N . ARG A 1 500 ? 2.338 5.862 17.252 1.00 89.69 500 ARG A N 1
ATOM 4014 C CA . ARG A 1 500 ? 2.287 4.428 16.951 1.00 89.69 500 ARG A CA 1
ATOM 4015 C C . ARG A 1 500 ? 3.037 4.092 15.668 1.00 89.69 500 ARG A C 1
ATOM 4017 O O . ARG A 1 500 ? 3.668 3.043 15.596 1.00 89.69 500 ARG A O 1
ATOM 4024 N N . LEU A 1 501 ? 3.017 4.991 14.684 1.00 93.81 501 LEU A N 1
ATOM 4025 C CA . LEU A 1 501 ? 3.806 4.878 13.458 1.00 93.81 501 LEU A CA 1
ATOM 4026 C C . LEU A 1 501 ? 4.574 6.173 13.209 1.00 93.81 501 LEU A C 1
ATOM 4028 O O . LEU A 1 501 ? 3.998 7.257 13.260 1.00 93.81 501 LEU A O 1
ATOM 4032 N N . LEU A 1 502 ? 5.864 6.047 12.921 1.00 92.88 502 LEU A N 1
ATOM 4033 C CA . LEU A 1 502 ? 6.728 7.173 12.597 1.00 92.88 502 LEU A CA 1
ATOM 4034 C C . LEU A 1 502 ? 7.479 6.880 11.299 1.00 92.88 502 LEU A C 1
ATOM 4036 O O . LEU A 1 502 ? 8.325 5.986 11.250 1.00 92.88 502 LEU A O 1
ATOM 4040 N N . TYR A 1 503 ? 7.151 7.627 10.250 1.00 93.94 503 TYR A N 1
ATOM 4041 C CA . TYR A 1 503 ? 7.743 7.459 8.928 1.00 93.94 503 TYR A CA 1
ATOM 4042 C C . TYR A 1 503 ? 9.039 8.258 8.790 1.00 93.94 503 TYR A C 1
ATOM 4044 O O . TYR A 1 503 ? 9.120 9.426 9.181 1.00 93.94 503 TYR A O 1
ATOM 4052 N N . ILE A 1 504 ? 10.047 7.642 8.185 1.00 91.44 504 ILE A N 1
ATOM 4053 C CA . ILE A 1 504 ? 11.358 8.238 7.935 1.00 91.44 504 ILE A CA 1
ATOM 4054 C C . ILE A 1 504 ? 11.893 7.798 6.570 1.00 91.44 504 ILE A C 1
ATOM 4056 O O . ILE A 1 504 ? 11.556 6.725 6.070 1.00 91.44 504 ILE A O 1
ATOM 4060 N N . SER A 1 505 ? 12.754 8.623 5.973 1.00 89.12 505 SER A N 1
ATOM 4061 C CA . SER A 1 505 ? 13.524 8.211 4.799 1.00 89.12 505 SER A CA 1
ATOM 4062 C C . SER A 1 505 ? 14.770 7.411 5.220 1.00 89.12 505 SER A C 1
ATOM 4064 O O . SER A 1 505 ? 15.270 7.616 6.335 1.00 89.12 505 SER A O 1
ATOM 4066 N N . PRO A 1 506 ? 15.306 6.522 4.360 1.00 86.00 506 PRO A N 1
ATOM 4067 C CA . PRO A 1 506 ? 16.489 5.719 4.675 1.00 86.00 506 PRO A CA 1
ATOM 4068 C C . PRO A 1 506 ? 17.698 6.564 5.089 1.00 86.00 506 PRO A C 1
ATOM 4070 O O . PRO A 1 506 ? 18.384 6.238 6.053 1.00 86.00 506 PRO A O 1
ATOM 4073 N N . GLU A 1 507 ? 17.938 7.685 4.409 1.00 83.25 507 GLU A N 1
ATOM 4074 C CA . GLU A 1 507 ? 19.103 8.561 4.612 1.00 83.25 507 GLU A CA 1
ATOM 4075 C C . GLU A 1 507 ? 19.147 9.130 6.036 1.00 83.25 507 GLU A C 1
ATOM 4077 O O . GLU A 1 507 ? 20.215 9.406 6.586 1.00 83.25 507 GLU A O 1
ATOM 4082 N N . ARG A 1 508 ? 17.981 9.254 6.681 1.00 82.75 508 ARG A N 1
ATOM 4083 C CA . ARG A 1 508 ? 17.879 9.731 8.060 1.00 82.75 508 ARG A CA 1
ATOM 4084 C C . ARG A 1 508 ? 18.517 8.769 9.062 1.00 82.75 508 ARG A C 1
ATOM 4086 O O . ARG A 1 508 ? 19.023 9.224 10.083 1.00 82.75 508 ARG A O 1
ATOM 4093 N N . LEU A 1 509 ? 18.550 7.470 8.754 1.00 79.44 509 LEU A N 1
ATOM 4094 C CA . LEU A 1 509 ? 19.174 6.439 9.593 1.00 79.44 509 LEU A CA 1
ATOM 4095 C C . LEU A 1 509 ? 20.681 6.633 9.757 1.00 79.44 509 LEU A C 1
ATOM 4097 O O . LEU A 1 509 ? 21.270 6.104 10.695 1.00 79.44 509 LEU A O 1
ATOM 4101 N N . GLN A 1 510 ? 21.300 7.381 8.846 1.00 77.94 510 GLN A N 1
ATOM 4102 C CA . GLN A 1 510 ? 22.733 7.627 8.855 1.00 77.94 510 GLN A CA 1
ATOM 4103 C C . GLN A 1 510 ? 23.105 8.892 9.638 1.00 77.94 510 GLN A C 1
ATOM 4105 O O . GLN A 1 510 ? 24.287 9.149 9.839 1.00 77.94 510 GLN A O 1
ATOM 4110 N N . ILE A 1 511 ? 22.133 9.692 10.091 1.00 81.88 511 ILE A N 1
ATOM 4111 C CA . ILE A 1 511 ? 22.394 10.925 10.843 1.00 81.88 511 ILE A CA 1
ATOM 4112 C C . ILE A 1 511 ? 22.747 10.579 12.289 1.00 81.88 511 ILE A C 1
ATOM 4114 O O . ILE A 1 511 ? 21.915 10.024 13.010 1.00 81.88 511 ILE A O 1
ATOM 4118 N N . LYS A 1 512 ? 23.945 10.979 12.734 1.00 80.25 512 LYS A N 1
ATOM 4119 C CA . LYS A 1 512 ? 24.469 10.654 14.071 1.00 80.25 512 LYS A CA 1
ATOM 4120 C C . LYS A 1 512 ? 23.518 11.047 15.199 1.00 80.25 512 LYS A C 1
ATOM 4122 O O . LYS A 1 512 ? 23.113 10.194 15.979 1.00 80.25 512 LYS A O 1
ATOM 4127 N N . GLY A 1 513 ? 23.107 12.316 15.234 1.00 77.56 513 GLY A N 1
ATOM 4128 C CA . GLY A 1 513 ? 22.238 12.827 16.298 1.00 77.56 513 GLY A CA 1
ATOM 4129 C C . GLY A 1 513 ? 20.885 12.115 16.358 1.00 77.56 513 GLY A C 1
ATOM 4130 O O . GLY A 1 513 ? 20.414 11.794 17.441 1.00 77.56 513 GLY A O 1
ATOM 4131 N N . PHE A 1 514 ? 20.295 11.785 15.202 1.00 79.88 514 PHE A N 1
ATOM 4132 C CA . PHE A 1 514 ? 19.045 11.020 15.151 1.00 79.88 514 PHE A CA 1
ATOM 4133 C C . PHE A 1 514 ? 19.236 9.594 15.679 1.00 79.88 514 PHE A C 1
ATOM 4135 O O . PHE A 1 514 ? 18.413 9.094 16.441 1.00 79.88 514 PHE A O 1
ATOM 4142 N N . TYR A 1 515 ? 20.330 8.944 15.287 1.00 77.81 515 TYR A N 1
ATOM 4143 C CA . TYR A 1 515 ? 20.680 7.604 15.740 1.00 77.81 515 TYR A CA 1
ATOM 4144 C C . TYR A 1 515 ? 20.939 7.546 17.258 1.00 77.81 515 TYR A C 1
ATOM 4146 O O . TYR A 1 515 ? 20.394 6.675 17.938 1.00 77.81 515 TYR A O 1
ATOM 4154 N N . GLU A 1 516 ? 21.724 8.478 17.803 1.00 80.62 516 GLU A N 1
ATOM 4155 C CA . GLU A 1 516 ? 22.010 8.573 19.241 1.00 80.62 516 GLU A CA 1
ATOM 4156 C C . GLU A 1 516 ? 20.741 8.850 20.046 1.00 80.62 516 GLU A C 1
ATOM 4158 O O . GLU A 1 516 ? 20.500 8.216 21.072 1.00 80.62 516 GLU A O 1
ATOM 4163 N N . GLU A 1 517 ? 19.891 9.743 19.545 1.00 78.31 517 GLU A N 1
ATOM 4164 C CA . GLU A 1 517 ? 18.606 10.068 20.151 1.00 78.31 517 GLU A CA 1
ATOM 4165 C C . GLU A 1 517 ? 17.649 8.875 20.145 1.00 78.31 517 GLU A C 1
ATOM 4167 O O . GLU A 1 517 ? 17.006 8.597 21.162 1.00 78.31 517 GLU A O 1
ATOM 4172 N N . LEU A 1 518 ? 17.579 8.134 19.035 1.00 81.56 518 LEU A N 1
ATOM 4173 C CA . LEU A 1 518 ? 16.777 6.921 18.940 1.00 81.56 518 LEU A CA 1
ATOM 4174 C C . LEU A 1 518 ? 17.277 5.873 19.937 1.00 81.56 518 LEU A C 1
ATOM 4176 O O . LEU A 1 518 ? 16.476 5.340 20.702 1.00 81.56 518 LEU A O 1
ATOM 4180 N N . ARG A 1 519 ? 18.596 5.636 19.985 1.00 82.25 519 ARG A N 1
ATOM 4181 C CA . ARG A 1 519 ? 19.237 4.697 20.915 1.00 82.25 519 ARG A CA 1
ATOM 4182 C C . ARG A 1 519 ? 18.979 5.075 22.374 1.00 82.25 519 ARG A C 1
ATOM 4184 O O . ARG A 1 519 ? 18.576 4.211 23.148 1.00 82.25 519 ARG A O 1
ATOM 4191 N N . ALA A 1 520 ? 19.168 6.343 22.739 1.00 81.31 520 ALA A N 1
ATOM 4192 C CA . ALA A 1 520 ? 18.908 6.846 24.088 1.00 81.31 520 ALA A CA 1
ATOM 4193 C C . ALA A 1 520 ? 17.431 6.691 24.475 1.00 81.31 520 ALA A C 1
ATOM 4195 O O . ALA A 1 520 ? 17.110 6.315 25.599 1.00 81.31 520 ALA A O 1
ATOM 4196 N N . SER A 1 521 ? 16.528 6.906 23.516 1.00 77.38 521 SER A N 1
ATOM 4197 C CA . SER A 1 521 ? 15.088 6.794 23.741 1.00 77.38 521 SER A CA 1
ATOM 4198 C C . SER A 1 521 ? 14.603 5.345 23.854 1.00 77.38 521 SER A C 1
ATOM 4200 O O . SER A 1 521 ? 13.493 5.147 24.330 1.00 77.38 521 SER A O 1
ATOM 4202 N N . MET A 1 522 ? 15.387 4.323 23.476 1.00 78.81 522 MET A N 1
ATOM 4203 C CA . MET A 1 522 ? 14.940 2.916 23.478 1.00 78.81 522 MET A CA 1
ATOM 4204 C C . MET A 1 522 ? 14.599 2.357 24.864 1.00 78.81 522 MET A C 1
ATOM 4206 O O . MET A 1 522 ? 13.800 1.420 24.947 1.00 78.81 522 MET A O 1
ATOM 4210 N N . GLN A 1 523 ? 15.193 2.900 25.934 1.00 71.62 523 GLN A N 1
ATOM 4211 C CA . GLN A 1 523 ? 14.909 2.468 27.309 1.00 71.62 523 GLN A CA 1
ATOM 4212 C C . GLN A 1 523 ? 13.480 2.834 27.729 1.00 71.62 523 GLN A C 1
ATOM 4214 O O . GLN A 1 523 ? 12.792 2.029 28.362 1.00 71.62 523 GLN A O 1
ATOM 4219 N N . ASP A 1 524 ? 13.022 4.019 27.322 1.00 69.12 524 ASP A N 1
ATOM 4220 C CA . ASP A 1 524 ? 11.709 4.549 27.679 1.00 69.12 524 ASP A CA 1
ATOM 4221 C C . ASP A 1 524 ? 10.663 4.343 26.587 1.00 69.12 524 ASP A C 1
ATOM 4223 O O . ASP A 1 524 ? 9.534 3.971 26.895 1.00 69.12 524 ASP A O 1
ATOM 4227 N N . THR A 1 525 ? 11.049 4.538 25.324 1.00 70.12 525 THR A N 1
ATOM 4228 C CA . THR A 1 525 ? 10.232 4.525 24.097 1.00 70.12 525 THR A CA 1
ATOM 4229 C C . THR A 1 525 ? 10.700 3.405 23.160 1.00 70.12 525 THR A C 1
ATOM 4231 O O . THR A 1 525 ? 11.342 3.662 22.139 1.00 70.12 525 THR A O 1
ATOM 4234 N N . PRO A 1 526 ? 10.416 2.132 23.475 1.00 72.56 526 PRO A N 1
ATOM 4235 C CA . PRO A 1 526 ? 10.891 1.027 22.654 1.00 72.56 526 PRO A CA 1
ATOM 4236 C C . PRO A 1 526 ? 10.261 1.058 21.251 1.00 72.56 526 PRO A C 1
ATOM 4238 O O . PRO A 1 526 ? 9.051 1.218 21.115 1.00 72.56 526 PRO A O 1
ATOM 4241 N N . VAL A 1 527 ? 11.065 0.839 20.204 1.00 87.56 527 VAL A N 1
ATOM 4242 C CA . VAL A 1 527 ? 10.593 0.671 18.813 1.00 87.56 527 VAL A CA 1
ATOM 4243 C C . VAL A 1 527 ? 9.986 -0.718 18.570 1.00 87.56 527 VAL A C 1
ATOM 4245 O O . VAL A 1 527 ? 10.704 -1.713 18.556 1.00 87.56 527 VAL A O 1
ATOM 4248 N N . GLY A 1 528 ? 8.677 -0.824 18.349 1.00 87.81 528 GLY A N 1
ATOM 4249 C CA . GLY A 1 528 ? 7.964 -2.093 18.157 1.00 87.81 528 GLY A CA 1
ATOM 4250 C C . GLY A 1 528 ? 8.551 -2.963 17.046 1.00 87.81 528 GLY A C 1
ATOM 4251 O O . GLY A 1 528 ? 8.963 -4.085 17.328 1.00 87.81 528 GLY A O 1
ATOM 4252 N N . ALA A 1 529 ? 8.661 -2.402 15.841 1.00 93.81 529 ALA A N 1
ATOM 4253 C CA . ALA A 1 529 ? 9.230 -3.037 14.654 1.00 93.81 529 ALA A CA 1
ATOM 4254 C C . ALA A 1 529 ? 9.918 -2.011 13.747 1.00 93.81 529 ALA A C 1
ATOM 4256 O O . ALA A 1 529 ? 9.659 -0.805 13.841 1.00 93.81 529 ALA A O 1
ATOM 4257 N N . LEU A 1 530 ? 10.742 -2.523 12.832 1.00 96.25 530 LEU A N 1
ATOM 4258 C CA . LEU A 1 530 ? 11.217 -1.793 11.662 1.00 96.25 530 LEU A CA 1
ATOM 4259 C C . LEU A 1 530 ? 10.420 -2.251 10.442 1.00 96.25 530 LEU A C 1
ATOM 4261 O O . LEU A 1 530 ? 10.423 -3.428 10.090 1.00 96.25 530 LEU A O 1
ATOM 4265 N N . VAL A 1 531 ? 9.737 -1.325 9.788 1.00 97.19 531 VAL A N 1
ATOM 4266 C CA . VAL A 1 531 ? 9.002 -1.589 8.553 1.00 97.19 531 VAL A CA 1
ATOM 4267 C C . VAL A 1 531 ? 9.822 -1.065 7.395 1.00 97.19 531 VAL A C 1
ATOM 4269 O O . VAL A 1 531 ? 10.318 0.059 7.448 1.00 97.19 531 VAL A O 1
ATOM 4272 N N . ILE A 1 532 ? 9.945 -1.873 6.351 1.00 96.06 532 ILE A N 1
ATOM 4273 C CA . ILE A 1 532 ? 10.651 -1.508 5.128 1.00 96.06 532 ILE A CA 1
ATOM 4274 C C . ILE A 1 532 ? 9.630 -1.576 4.007 1.00 96.06 532 ILE A C 1
ATOM 4276 O O . ILE A 1 532 ? 9.268 -2.656 3.533 1.00 96.06 532 ILE A O 1
ATOM 4280 N N . ASP A 1 533 ? 9.136 -0.401 3.646 1.00 92.31 533 ASP A N 1
ATOM 4281 C CA . ASP A 1 533 ? 8.258 -0.219 2.504 1.00 92.31 533 ASP A CA 1
ATOM 4282 C C . ASP A 1 533 ? 9.097 -0.244 1.221 1.00 92.31 533 ASP A C 1
ATOM 4284 O O . ASP A 1 533 ? 10.217 0.274 1.193 1.00 92.31 533 ASP A O 1
ATOM 4288 N N . GLU A 1 534 ? 8.572 -0.882 0.177 1.00 87.88 534 GLU A N 1
ATOM 4289 C CA . GLU A 1 534 ? 9.279 -1.128 -1.087 1.00 87.88 534 GLU A CA 1
ATOM 4290 C C . GLU A 1 534 ? 10.636 -1.833 -0.886 1.00 87.88 534 GLU A C 1
ATOM 4292 O O . GLU A 1 534 ? 11.690 -1.399 -1.349 1.00 87.88 534 GLU A O 1
ATOM 4297 N N . ALA A 1 535 ? 10.612 -2.969 -0.184 1.00 91.94 535 ALA A N 1
ATOM 4298 C CA . ALA A 1 535 ? 11.804 -3.706 0.239 1.00 91.94 535 ALA A CA 1
ATOM 4299 C C . ALA A 1 535 ? 12.751 -4.131 -0.902 1.00 91.94 535 ALA A C 1
ATOM 4301 O O . ALA A 1 535 ? 13.934 -4.340 -0.647 1.00 91.94 535 ALA A O 1
ATOM 4302 N N . HIS A 1 536 ? 12.285 -4.199 -2.155 1.00 86.75 536 HIS A N 1
ATOM 4303 C CA . HIS A 1 536 ? 13.151 -4.430 -3.319 1.00 86.75 536 HIS A CA 1
ATOM 4304 C C . HIS A 1 536 ? 14.237 -3.346 -3.478 1.00 86.75 536 HIS A C 1
ATOM 4306 O O . HIS A 1 536 ? 15.320 -3.641 -3.984 1.00 86.75 536 HIS A O 1
ATOM 4312 N N . CYS A 1 537 ? 14.010 -2.118 -2.983 1.00 86.75 537 CYS A N 1
ATOM 4313 C CA . CYS A 1 537 ? 15.004 -1.040 -2.980 1.00 86.75 537 CYS A CA 1
ATOM 4314 C C . CYS A 1 537 ? 16.267 -1.390 -2.180 1.00 86.75 537 CYS A C 1
ATOM 4316 O O . CYS A 1 537 ? 17.334 -0.851 -2.472 1.00 86.75 537 CYS A O 1
ATOM 4318 N N . VAL A 1 538 ? 16.178 -2.299 -1.201 1.00 87.75 538 VAL A N 1
ATOM 4319 C CA . VAL A 1 538 ? 17.353 -2.779 -0.458 1.00 87.75 538 VAL A CA 1
ATOM 4320 C C . VAL A 1 538 ? 18.376 -3.389 -1.418 1.00 87.75 538 VAL A C 1
ATOM 4322 O O . VAL A 1 538 ? 19.556 -3.060 -1.326 1.00 87.75 538 VAL A O 1
ATOM 4325 N N . SER A 1 539 ? 17.905 -4.190 -2.378 1.00 82.56 539 SER A N 1
ATOM 4326 C CA . SER A 1 539 ? 18.740 -4.823 -3.400 1.00 82.56 539 SER A CA 1
ATOM 4327 C C . SER A 1 539 ? 19.036 -3.879 -4.569 1.00 82.56 539 SER A C 1
ATOM 4329 O O . SER A 1 539 ? 20.194 -3.636 -4.911 1.00 82.56 539 SER A O 1
ATOM 4331 N N . GLU A 1 540 ? 18.000 -3.266 -5.158 1.00 73.38 540 GLU A N 1
ATOM 4332 C CA . GLU A 1 540 ? 18.161 -2.461 -6.375 1.00 73.38 540 GLU A CA 1
ATOM 4333 C C . GLU A 1 540 ? 18.928 -1.155 -6.153 1.00 73.38 540 GLU A C 1
ATOM 4335 O O . GLU A 1 540 ? 19.594 -0.675 -7.073 1.00 73.38 540 GLU A O 1
ATOM 4340 N N . TRP A 1 541 ? 18.760 -0.520 -4.988 1.00 75.75 541 TRP A N 1
ATOM 4341 C CA . TRP A 1 541 ? 19.294 0.816 -4.713 1.00 75.75 541 TRP A CA 1
ATOM 4342 C C . TRP A 1 541 ? 20.391 0.796 -3.653 1.00 75.75 541 TRP A C 1
ATOM 4344 O O . TRP A 1 541 ? 21.251 1.670 -3.690 1.00 75.75 541 TRP A O 1
ATOM 4354 N N . GLY A 1 542 ? 20.414 -0.180 -2.740 1.00 72.50 542 GLY A N 1
ATOM 4355 C CA . GLY A 1 542 ? 21.394 -0.233 -1.650 1.00 72.50 542 GLY A CA 1
ATOM 4356 C C . GLY A 1 542 ? 22.845 -0.180 -2.134 1.00 72.50 542 GLY A C 1
ATOM 4357 O O . GLY A 1 542 ? 23.651 0.583 -1.612 1.00 72.50 542 GLY A O 1
ATOM 4358 N N . HIS A 1 543 ? 23.181 -0.934 -3.179 1.00 70.12 543 HIS A N 1
ATOM 4359 C CA . HIS A 1 543 ? 24.542 -0.997 -3.727 1.00 70.12 543 HIS A CA 1
ATOM 4360 C C . HIS A 1 543 ? 24.819 -0.017 -4.870 1.00 70.12 543 HIS A C 1
ATOM 4362 O O . HIS A 1 543 ? 25.887 -0.079 -5.475 1.00 70.12 543 HIS A O 1
ATOM 4368 N N . ASP A 1 544 ? 23.865 0.860 -5.164 1.00 68.62 544 ASP A N 1
ATOM 4369 C CA . ASP A 1 544 ? 23.944 1.821 -6.252 1.00 68.62 544 ASP A CA 1
ATOM 4370 C C . ASP A 1 544 ? 23.490 3.196 -5.757 1.00 68.62 544 ASP A C 1
ATOM 4372 O O . ASP A 1 544 ? 24.300 4.000 -5.315 1.00 68.62 544 ASP A O 1
ATOM 4376 N N . PHE A 1 545 ? 22.194 3.472 -5.798 1.00 66.44 545 PHE A N 1
ATOM 4377 C CA . PHE A 1 545 ? 21.669 4.820 -5.635 1.00 66.44 545 PHE A CA 1
ATOM 4378 C C . PHE A 1 545 ? 21.575 5.293 -4.171 1.00 66.44 545 PHE A C 1
ATOM 4380 O O . PHE A 1 545 ? 21.856 6.454 -3.883 1.00 66.44 545 PHE A O 1
ATOM 4387 N N . ARG A 1 546 ? 21.190 4.420 -3.228 1.00 76.62 546 ARG A N 1
ATOM 4388 C CA . ARG A 1 546 ? 20.907 4.770 -1.820 1.00 76.62 546 ARG A CA 1
ATOM 4389 C C . ARG A 1 546 ? 21.545 3.796 -0.821 1.00 76.62 546 ARG A C 1
ATOM 4391 O O . ARG A 1 546 ? 20.846 2.942 -0.265 1.00 76.62 546 ARG A O 1
ATOM 4398 N N . PRO A 1 547 ? 22.839 3.981 -0.492 1.00 83.56 547 PRO A N 1
ATOM 4399 C CA . PRO A 1 547 ? 23.576 3.141 0.462 1.00 83.56 547 PRO A CA 1
ATOM 4400 C C . PRO A 1 547 ? 22.965 3.044 1.864 1.00 83.56 547 PRO A C 1
ATOM 4402 O O . PRO A 1 547 ? 23.242 2.099 2.600 1.00 83.56 547 PRO A O 1
ATOM 4405 N N . ALA A 1 548 ? 22.100 3.987 2.240 1.00 86.38 548 ALA A N 1
ATOM 4406 C CA . ALA A 1 548 ? 21.424 4.008 3.530 1.00 86.38 548 ALA A CA 1
ATOM 4407 C C . ALA A 1 548 ? 20.612 2.733 3.838 1.00 86.38 548 ALA A C 1
ATOM 4409 O O . ALA A 1 548 ? 20.549 2.321 4.997 1.00 86.38 548 ALA A O 1
ATOM 4410 N N . TYR A 1 549 ? 20.048 2.065 2.822 1.00 89.00 549 TYR A N 1
ATOM 4411 C CA . TYR A 1 549 ? 19.331 0.795 3.009 1.00 89.00 549 TYR A CA 1
ATOM 4412 C C . TYR A 1 549 ? 20.219 -0.309 3.602 1.00 89.00 549 TYR A C 1
ATOM 4414 O O . TYR A 1 549 ? 19.747 -1.128 4.391 1.00 89.00 549 TYR A O 1
ATOM 4422 N N . LEU A 1 550 ? 21.520 -0.291 3.298 1.00 86.44 550 LEU A N 1
ATOM 4423 C CA . LEU A 1 550 ? 22.479 -1.286 3.781 1.00 86.44 550 LEU A CA 1
ATOM 4424 C C . LEU A 1 550 ? 22.744 -1.179 5.295 1.00 86.44 550 LEU A C 1
ATOM 4426 O O . LEU A 1 550 ? 23.287 -2.106 5.897 1.00 86.44 550 LEU A O 1
ATOM 4430 N N . GLN A 1 551 ? 22.352 -0.066 5.929 1.00 87.19 551 GLN A N 1
ATOM 4431 C CA . GLN A 1 551 ? 22.525 0.165 7.368 1.00 87.19 551 GLN A CA 1
ATOM 4432 C C . GLN A 1 551 ? 21.362 -0.360 8.224 1.00 87.19 551 GLN A C 1
ATOM 4434 O O . GLN A 1 551 ? 21.490 -0.421 9.448 1.00 87.19 551 GLN A O 1
ATOM 4439 N N . ILE A 1 552 ? 20.244 -0.786 7.623 1.00 89.94 552 ILE A N 1
ATOM 4440 C CA . ILE A 1 552 ? 19.037 -1.196 8.364 1.00 89.94 552 ILE A CA 1
ATOM 4441 C C . ILE A 1 552 ? 19.305 -2.415 9.261 1.00 89.94 552 ILE A C 1
ATOM 4443 O O . ILE A 1 552 ? 18.907 -2.424 10.427 1.00 89.94 552 ILE A O 1
ATOM 4447 N N . GLY A 1 553 ? 20.042 -3.416 8.767 1.00 86.81 553 GLY A N 1
ATOM 4448 C CA . GLY A 1 553 ? 20.406 -4.594 9.563 1.00 86.81 553 GLY A CA 1
ATOM 4449 C C . GLY A 1 553 ? 21.300 -4.262 10.770 1.00 86.81 553 GLY A C 1
ATOM 4450 O O . GLY A 1 553 ? 21.178 -4.870 11.833 1.00 86.81 553 GLY A O 1
ATOM 4451 N N . ARG A 1 554 ? 22.185 -3.257 10.653 1.00 84.69 554 ARG A N 1
ATOM 4452 C CA . ARG A 1 554 ? 22.974 -2.741 11.790 1.00 84.69 554 ARG A CA 1
ATOM 4453 C C . ARG A 1 554 ? 22.089 -1.983 12.774 1.00 84.69 554 ARG A C 1
ATOM 4455 O O . ARG A 1 554 ? 22.189 -2.231 13.971 1.00 84.69 554 ARG A O 1
ATOM 4462 N N . LEU A 1 555 ? 21.218 -1.105 12.278 1.00 87.75 555 LEU A N 1
ATOM 4463 C CA . LEU A 1 555 ? 20.275 -0.365 13.112 1.00 87.75 555 LEU A CA 1
ATOM 4464 C C . LEU A 1 555 ? 19.452 -1.313 13.985 1.00 87.75 555 LEU A C 1
ATOM 4466 O O . LEU A 1 555 ? 19.387 -1.102 15.191 1.00 87.75 555 LEU A O 1
ATOM 4470 N N . ARG A 1 556 ? 18.882 -2.376 13.401 1.00 90.69 556 ARG A N 1
ATOM 4471 C CA . ARG A 1 556 ? 18.145 -3.399 14.153 1.00 90.69 556 ARG A CA 1
ATOM 4472 C C . ARG A 1 556 ? 18.957 -3.907 15.344 1.00 90.69 556 ARG A C 1
ATOM 4474 O O . ARG A 1 556 ? 18.483 -3.782 16.466 1.00 90.69 556 ARG A O 1
ATOM 4481 N N . ARG A 1 557 ? 20.181 -4.398 15.114 1.00 88.00 557 ARG A N 1
ATOM 4482 C CA . ARG A 1 557 ? 21.051 -4.942 16.174 1.00 88.00 557 ARG A CA 1
ATOM 4483 C C . ARG A 1 557 ? 21.301 -3.937 17.298 1.00 88.00 557 ARG A C 1
ATOM 4485 O O . ARG A 1 557 ? 21.165 -4.277 18.463 1.00 88.00 557 ARG A O 1
ATOM 4492 N N . LEU A 1 558 ? 21.573 -2.680 16.956 1.00 85.44 558 LEU A N 1
ATOM 4493 C CA . LEU A 1 558 ? 21.844 -1.626 17.941 1.00 85.44 558 LEU A CA 1
ATOM 4494 C C . LEU A 1 558 ? 20.612 -1.274 18.778 1.00 85.44 558 LEU A C 1
ATOM 4496 O O . LEU A 1 558 ? 20.718 -1.023 19.979 1.00 85.44 558 LEU A O 1
ATOM 4500 N N . LEU A 1 559 ? 19.433 -1.262 18.157 1.00 87.75 559 LEU A N 1
ATOM 4501 C CA . LEU A 1 559 ? 18.175 -1.057 18.868 1.00 87.75 559 LEU A CA 1
ATOM 4502 C C . LEU A 1 559 ? 17.825 -2.273 19.742 1.00 87.75 559 LEU A C 1
ATOM 4504 O O . LEU A 1 559 ? 17.305 -2.097 20.846 1.00 87.75 559 LEU A O 1
ATOM 4508 N N . GLU A 1 560 ? 18.124 -3.493 19.288 1.00 89.06 560 GLU A N 1
ATOM 4509 C CA . GLU A 1 560 ? 17.961 -4.725 20.070 1.00 89.06 560 GLU A CA 1
ATOM 4510 C C . GLU A 1 560 ? 18.893 -4.725 21.294 1.00 89.06 560 GLU A C 1
ATOM 4512 O O . GLU A 1 560 ? 18.421 -4.936 22.409 1.00 89.06 560 GLU A O 1
ATOM 4517 N N . GLU A 1 561 ? 20.172 -4.375 21.125 1.00 87.62 561 GLU A N 1
ATOM 4518 C CA . GLU A 1 561 ? 21.152 -4.209 22.211 1.00 87.62 561 GLU A CA 1
ATOM 4519 C C . GLU A 1 561 ? 20.715 -3.146 23.228 1.00 87.62 561 GLU A C 1
ATOM 4521 O O . GLU A 1 561 ? 20.758 -3.380 24.434 1.00 87.62 561 GLU A O 1
ATOM 4526 N N . ALA A 1 562 ? 20.256 -1.982 22.756 1.00 85.62 562 ALA A N 1
ATOM 4527 C CA . ALA A 1 562 ? 19.830 -0.888 23.627 1.00 85.62 562 ALA A CA 1
ATOM 4528 C C . ALA A 1 562 ? 18.536 -1.195 24.398 1.00 85.62 562 ALA A C 1
ATOM 4530 O O . ALA A 1 562 ? 18.329 -0.662 25.488 1.00 85.62 562 ALA A O 1
ATOM 4531 N N . SER A 1 563 ? 17.655 -2.028 23.836 1.00 83.50 563 SER A N 1
ATOM 4532 C CA . SER A 1 563 ? 16.363 -2.361 24.447 1.00 83.50 563 SER A CA 1
ATOM 4533 C C . SER A 1 563 ? 16.314 -3.723 25.140 1.00 83.50 563 SER A C 1
ATOM 4535 O O . SER A 1 563 ? 15.346 -3.991 25.854 1.00 83.50 563 SER A O 1
ATOM 4537 N N . GLY A 1 564 ? 17.325 -4.575 24.945 1.00 83.56 564 GLY A N 1
ATOM 4538 C CA . GLY A 1 564 ? 17.386 -5.934 25.486 1.00 83.56 564 GLY A CA 1
ATOM 4539 C C . GLY A 1 564 ? 16.311 -6.876 24.933 1.00 83.56 564 GLY A C 1
ATOM 4540 O O . GLY A 1 564 ? 15.942 -7.839 25.601 1.00 83.56 564 GLY A O 1
ATOM 4541 N N . ARG A 1 565 ? 15.757 -6.594 23.747 1.00 83.44 565 ARG A N 1
ATOM 4542 C CA . ARG A 1 565 ? 14.696 -7.401 23.120 1.00 83.44 565 ARG A CA 1
ATOM 4543 C C . ARG A 1 565 ? 14.886 -7.497 21.618 1.00 83.44 565 ARG A C 1
ATOM 4545 O O . ARG A 1 565 ? 15.494 -6.618 21.022 1.00 83.44 565 ARG A O 1
ATOM 4552 N N . SER A 1 566 ? 14.271 -8.503 21.005 1.00 86.31 566 SER A N 1
ATOM 4553 C CA . SER A 1 566 ? 14.221 -8.586 19.546 1.00 86.31 566 SER A CA 1
ATOM 4554 C C . SER A 1 566 ? 13.270 -7.542 18.945 1.00 86.31 566 SER A C 1
ATOM 4556 O O . SER A 1 566 ? 12.238 -7.191 19.535 1.00 86.31 566 SER A O 1
ATOM 4558 N N . ILE A 1 567 ? 13.637 -7.040 17.766 1.00 91.56 567 ILE A N 1
ATOM 4559 C CA . ILE A 1 567 ? 12.866 -6.078 16.981 1.00 91.56 567 ILE A CA 1
ATOM 4560 C C . ILE A 1 567 ? 12.606 -6.706 15.609 1.00 91.56 567 ILE A C 1
ATOM 4562 O O . ILE A 1 567 ? 13.541 -6.829 14.813 1.00 91.56 567 ILE A O 1
ATOM 4566 N N . PRO A 1 568 ? 11.359 -7.111 15.309 1.00 94.44 568 PRO A N 1
ATOM 4567 C CA . PRO A 1 568 ? 11.041 -7.708 14.024 1.00 94.44 568 PRO A CA 1
ATOM 4568 C C . PRO A 1 568 ? 11.170 -6.693 12.885 1.00 94.44 568 PRO A C 1
ATOM 4570 O O . PRO A 1 568 ? 10.855 -5.507 13.036 1.00 94.44 568 PRO A O 1
ATOM 4573 N N . ILE A 1 569 ? 11.597 -7.192 11.728 1.00 97.00 569 ILE A N 1
ATOM 4574 C CA . ILE A 1 569 ? 11.530 -6.491 10.449 1.00 97.00 569 ILE A CA 1
ATOM 4575 C C . ILE A 1 569 ? 10.290 -6.960 9.688 1.00 97.00 569 ILE A C 1
ATOM 4577 O O . ILE A 1 569 ? 10.103 -8.158 9.468 1.00 97.00 569 ILE A O 1
ATOM 4581 N N . ILE A 1 570 ? 9.475 -6.003 9.253 1.00 97.56 570 ILE A N 1
ATOM 4582 C CA . ILE A 1 570 ? 8.337 -6.213 8.355 1.00 97.56 570 ILE A CA 1
ATOM 4583 C C . ILE A 1 570 ? 8.723 -5.611 7.002 1.00 97.56 570 ILE A C 1
ATOM 4585 O O . ILE A 1 570 ? 8.570 -4.409 6.782 1.00 97.56 570 ILE A O 1
ATOM 4589 N N . ALA A 1 571 ? 9.276 -6.430 6.113 1.00 97.00 571 ALA A N 1
ATOM 4590 C CA . ALA A 1 571 ? 9.674 -6.007 4.776 1.00 97.00 571 ALA A CA 1
ATOM 4591 C C . ALA A 1 571 ? 8.547 -6.309 3.783 1.00 97.00 571 ALA A C 1
ATOM 4593 O O . ALA A 1 571 ? 8.027 -7.422 3.774 1.00 97.00 571 ALA A O 1
ATOM 4594 N N . LEU A 1 572 ? 8.150 -5.342 2.955 1.00 94.75 572 LEU A N 1
ATOM 4595 C CA . LEU A 1 572 ? 7.055 -5.514 1.996 1.00 94.75 572 LEU A CA 1
ATOM 4596 C C . LEU A 1 572 ? 7.450 -5.010 0.612 1.00 94.75 572 LEU A C 1
ATOM 4598 O O . LEU A 1 572 ? 8.006 -3.927 0.473 1.00 94.75 572 LEU A O 1
ATOM 4602 N N . THR A 1 573 ? 7.116 -5.770 -0.427 1.00 89.94 573 THR A N 1
ATOM 4603 C CA . THR A 1 573 ? 7.312 -5.361 -1.824 1.00 89.94 573 THR A CA 1
ATOM 4604 C C . THR A 1 573 ? 6.214 -5.933 -2.716 1.00 89.94 573 THR A C 1
ATOM 4606 O O . THR A 1 573 ? 5.568 -6.920 -2.366 1.00 89.94 573 THR A O 1
ATOM 4609 N N . ALA A 1 574 ? 5.961 -5.293 -3.860 1.00 82.81 574 ALA A N 1
ATOM 4610 C CA . ALA A 1 574 ? 5.058 -5.833 -4.879 1.00 82.81 574 ALA A CA 1
ATOM 4611 C C . ALA A 1 574 ? 5.686 -6.979 -5.672 1.00 82.81 574 ALA A C 1
ATOM 4613 O O . ALA A 1 574 ? 5.014 -7.951 -6.006 1.00 82.81 574 ALA A O 1
ATOM 4614 N N . THR A 1 575 ? 6.975 -6.840 -5.950 1.00 78.06 575 THR A N 1
ATOM 4615 C CA . THR A 1 575 ? 7.750 -7.716 -6.815 1.00 78.06 575 THR A CA 1
ATOM 4616 C C . THR A 1 575 ? 9.113 -7.959 -6.201 1.00 78.06 575 THR A C 1
ATOM 4618 O O . THR A 1 575 ? 9.748 -7.045 -5.671 1.00 78.06 575 THR A O 1
ATOM 4621 N N . ALA A 1 576 ? 9.556 -9.206 -6.280 1.00 83.69 576 ALA A N 1
ATOM 4622 C CA . ALA A 1 576 ? 10.938 -9.600 -6.063 1.00 83.69 576 ALA A CA 1
ATOM 4623 C C . ALA A 1 576 ? 11.151 -10.937 -6.777 1.00 83.69 576 ALA A C 1
ATOM 4625 O O . ALA A 1 576 ? 10.425 -11.895 -6.500 1.00 83.69 576 ALA A O 1
ATOM 4626 N N . SER A 1 577 ? 12.111 -11.006 -7.696 1.00 80.94 577 SER A N 1
ATOM 4627 C CA . SER A 1 577 ? 12.585 -12.277 -8.254 1.00 80.94 577 SER A CA 1
ATOM 4628 C C . SER A 1 577 ? 13.380 -13.056 -7.206 1.00 80.94 577 SER A C 1
ATOM 4630 O O . SER A 1 577 ? 13.749 -12.507 -6.168 1.00 80.94 577 SER A O 1
ATOM 4632 N N . GLU A 1 578 ? 13.669 -14.333 -7.453 1.00 81.56 578 GLU A N 1
ATOM 4633 C CA . GLU A 1 578 ? 14.428 -15.169 -6.513 1.00 81.56 578 GLU A CA 1
ATOM 4634 C C . GLU A 1 578 ? 15.773 -14.534 -6.106 1.00 81.56 578 GLU A C 1
ATOM 4636 O O . GLU A 1 578 ? 16.124 -14.524 -4.925 1.00 81.56 578 GLU A O 1
ATOM 4641 N N . ALA A 1 579 ? 16.494 -13.939 -7.063 1.00 77.94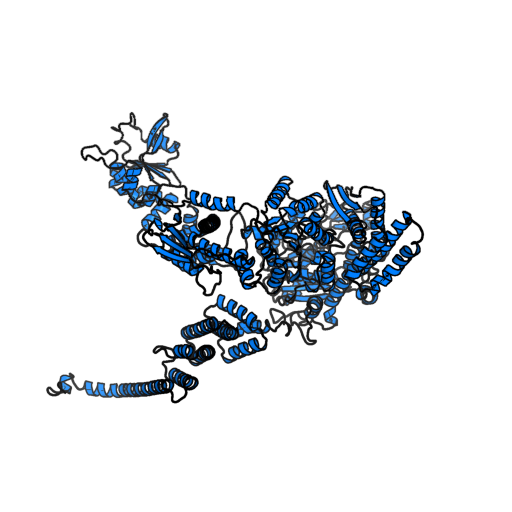 579 ALA A N 1
ATOM 4642 C CA . ALA A 1 579 ? 17.758 -13.250 -6.805 1.00 77.94 579 ALA A CA 1
ATOM 4643 C C . ALA A 1 579 ? 17.572 -12.025 -5.893 1.00 77.94 579 ALA A C 1
ATOM 4645 O O . ALA A 1 579 ? 18.306 -11.869 -4.918 1.00 77.94 579 ALA A O 1
ATOM 4646 N N . VAL A 1 580 ? 16.554 -11.197 -6.164 1.00 82.50 580 VAL A N 1
ATOM 4647 C CA . VAL A 1 580 ? 16.226 -10.022 -5.339 1.00 82.50 580 VAL A CA 1
ATOM 4648 C C . VAL A 1 580 ? 15.784 -10.446 -3.936 1.00 82.50 580 VAL A C 1
ATOM 4650 O O . VAL A 1 580 ? 16.192 -9.829 -2.959 1.00 82.50 580 VAL A O 1
ATOM 4653 N N . ARG A 1 581 ? 14.987 -11.516 -3.800 1.00 87.25 581 ARG A N 1
ATOM 4654 C CA . ARG A 1 581 ? 14.551 -12.042 -2.491 1.00 87.25 581 ARG A CA 1
ATOM 4655 C C . ARG A 1 581 ? 15.733 -12.451 -1.627 1.00 87.25 581 ARG A C 1
ATOM 4657 O O . ARG A 1 581 ? 15.776 -12.059 -0.465 1.00 87.25 581 ARG A O 1
ATOM 4664 N N . LYS A 1 582 ? 16.671 -13.217 -2.196 1.00 83.88 582 LYS A N 1
ATOM 4665 C CA . LYS A 1 582 ? 17.885 -13.661 -1.498 1.00 83.88 582 LYS A CA 1
ATOM 4666 C C . LYS A 1 582 ? 18.679 -12.460 -0.995 1.00 83.88 582 LYS A C 1
ATOM 4668 O O . LYS A 1 582 ? 18.878 -12.342 0.206 1.00 83.88 582 LYS A O 1
ATOM 4673 N N . ASP A 1 583 ? 18.969 -11.504 -1.874 1.00 83.31 583 ASP A N 1
ATOM 4674 C CA . ASP A 1 583 ? 19.743 -10.310 -1.519 1.00 83.31 583 ASP A CA 1
ATOM 4675 C C . ASP A 1 583 ? 19.051 -9.437 -0.450 1.00 83.31 583 ASP A C 1
ATOM 4677 O O . ASP A 1 583 ? 19.676 -9.012 0.522 1.00 83.31 583 ASP A O 1
ATOM 4681 N N . VAL A 1 584 ? 17.730 -9.228 -0.552 1.00 88.88 584 VAL A N 1
ATOM 4682 C CA . VAL A 1 584 ? 16.945 -8.518 0.479 1.00 88.88 584 VAL A CA 1
ATOM 4683 C C . VAL A 1 584 ? 17.018 -9.248 1.822 1.00 88.88 584 VAL A C 1
ATOM 4685 O O . VAL A 1 584 ? 17.237 -8.612 2.856 1.00 88.88 584 VAL A O 1
ATOM 4688 N N . CYS A 1 585 ? 16.842 -10.571 1.827 1.00 89.62 585 CYS A N 1
ATOM 4689 C CA . CYS A 1 585 ? 16.955 -11.380 3.035 1.00 89.62 585 CYS A CA 1
ATOM 4690 C C . CYS A 1 585 ? 18.361 -11.288 3.645 1.00 89.62 585 CYS A C 1
ATOM 4692 O O . CYS A 1 585 ? 18.480 -11.081 4.853 1.00 89.62 585 CYS A O 1
ATOM 4694 N N . ASP A 1 586 ? 19.410 -11.339 2.828 1.00 83.00 586 ASP A N 1
ATOM 4695 C CA . ASP A 1 586 ? 20.801 -11.300 3.282 1.00 83.00 586 ASP A CA 1
ATOM 4696 C C . ASP A 1 586 ? 21.181 -9.954 3.906 1.00 83.00 586 ASP A C 1
ATOM 4698 O O . ASP A 1 586 ? 21.784 -9.909 4.984 1.00 83.00 586 ASP A O 1
ATOM 4702 N N . VAL A 1 587 ? 20.807 -8.841 3.265 1.00 84.50 587 VAL A N 1
ATOM 4703 C CA . VAL A 1 587 ? 21.103 -7.488 3.766 1.00 84.50 587 VAL A CA 1
ATOM 4704 C C . VAL A 1 587 ? 20.342 -7.195 5.063 1.00 84.50 587 VAL A C 1
ATOM 4706 O O . VAL A 1 587 ? 20.876 -6.546 5.969 1.00 84.50 587 VAL A O 1
ATOM 4709 N N . LEU A 1 588 ? 19.102 -7.676 5.177 1.00 90.44 588 LEU A N 1
ATOM 4710 C CA . LEU A 1 588 ? 18.243 -7.441 6.340 1.00 90.44 588 LEU A CA 1
ATOM 4711 C C . LEU A 1 588 ? 18.415 -8.475 7.464 1.00 90.44 588 LEU A C 1
ATOM 4713 O O . LEU A 1 588 ? 17.898 -8.261 8.565 1.00 90.44 588 LEU A O 1
ATOM 4717 N N . GLY A 1 589 ? 19.135 -9.572 7.216 1.00 87.44 589 GLY A N 1
ATOM 4718 C CA . GLY A 1 589 ? 19.292 -10.677 8.164 1.00 87.44 589 GLY A CA 1
ATOM 4719 C C . GLY A 1 589 ? 17.982 -11.436 8.402 1.00 87.44 589 GLY A C 1
ATOM 4720 O O . GLY A 1 589 ? 17.582 -11.643 9.551 1.00 87.44 589 GLY A O 1
ATOM 4721 N N . LEU A 1 590 ? 17.283 -11.786 7.320 1.00 90.94 590 LEU A N 1
ATOM 4722 C CA . LEU A 1 590 ? 16.048 -12.570 7.319 1.00 90.94 590 LEU A CA 1
ATOM 4723 C C . LEU A 1 590 ? 16.319 -13.984 6.804 1.00 90.94 590 LEU A C 1
ATOM 4725 O O . LEU A 1 590 ? 17.122 -14.186 5.901 1.00 90.94 590 LEU A O 1
ATOM 4729 N N . GLU A 1 591 ? 15.593 -14.966 7.327 1.00 88.25 591 GLU A N 1
ATOM 4730 C CA . GLU A 1 591 ? 15.648 -16.337 6.814 1.00 88.25 591 GLU A CA 1
ATOM 4731 C C . GLU A 1 591 ? 14.752 -16.476 5.574 1.00 88.25 591 GLU A C 1
ATOM 4733 O O . GLU A 1 591 ? 13.642 -15.942 5.559 1.00 88.25 591 GLU A O 1
ATOM 4738 N N . LEU A 1 592 ? 15.160 -17.245 4.560 1.00 85.44 592 LEU A N 1
ATOM 4739 C CA . LEU A 1 592 ? 14.351 -17.445 3.343 1.00 85.44 592 LEU A CA 1
ATOM 4740 C C . LEU A 1 592 ? 12.972 -18.067 3.623 1.00 85.44 592 LEU A C 1
ATOM 4742 O O . LEU A 1 592 ? 11.999 -17.738 2.954 1.00 85.44 592 LEU A O 1
ATOM 4746 N N . GLN A 1 593 ? 12.846 -18.890 4.667 1.00 86.88 593 GLN A N 1
ATOM 4747 C CA . GLN A 1 593 ? 11.558 -19.444 5.113 1.00 86.88 593 GLN A CA 1
ATOM 4748 C C . GLN A 1 593 ? 10.587 -18.393 5.685 1.00 86.88 593 GLN A C 1
ATOM 4750 O O . GLN A 1 593 ? 9.425 -18.692 5.948 1.00 86.88 593 GLN A O 1
ATOM 4755 N N . SER A 1 594 ? 11.056 -17.163 5.919 1.00 91.56 594 SER A N 1
ATOM 4756 C CA . SER A 1 594 ? 10.229 -16.041 6.374 1.00 91.56 594 SER A CA 1
ATOM 4757 C C . SER A 1 594 ? 9.555 -15.270 5.234 1.00 91.56 594 SER A C 1
ATOM 4759 O O . SER A 1 594 ? 8.819 -14.314 5.501 1.00 91.56 594 SER A O 1
ATOM 4761 N N . VAL A 1 595 ? 9.807 -15.665 3.982 1.00 91.94 595 VAL A N 1
ATOM 4762 C CA . VAL A 1 595 ? 9.164 -15.093 2.798 1.00 91.94 595 VAL A CA 1
ATOM 4763 C C . VAL A 1 595 ? 7.725 -15.597 2.703 1.00 91.94 595 VAL A C 1
ATOM 4765 O O . VAL A 1 595 ? 7.471 -16.797 2.748 1.00 91.94 595 VAL A O 1
ATOM 4768 N N . VAL A 1 596 ? 6.778 -14.671 2.563 1.00 88.44 596 VAL A N 1
ATOM 4769 C CA . VAL A 1 596 ? 5.348 -14.957 2.412 1.00 88.44 596 VAL A CA 1
ATOM 4770 C C . VAL A 1 596 ? 4.885 -14.479 1.038 1.00 88.44 596 VAL A C 1
ATOM 4772 O O . VAL A 1 596 ? 4.840 -13.274 0.774 1.00 88.44 596 VAL A O 1
ATOM 4775 N N . GLN A 1 597 ? 4.510 -15.433 0.186 1.00 84.62 597 GLN A N 1
ATOM 4776 C CA . GLN A 1 597 ? 3.883 -15.216 -1.117 1.00 84.62 597 GLN A CA 1
ATOM 4777 C C . GLN A 1 597 ? 2.940 -16.395 -1.403 1.00 84.62 597 GLN A C 1
ATOM 4779 O O . GLN A 1 597 ? 3.404 -17.483 -1.727 1.00 84.62 597 GLN A O 1
ATOM 4784 N N . LEU A 1 598 ? 1.625 -16.212 -1.236 1.00 68.25 598 LEU A N 1
ATOM 4785 C CA . LEU A 1 598 ? 0.630 -17.247 -1.574 1.00 68.25 598 LEU A CA 1
ATOM 4786 C C . LEU A 1 598 ? -0.156 -16.877 -2.835 1.00 68.25 598 LEU A C 1
ATOM 4788 O O . LEU A 1 598 ? -0.496 -17.749 -3.630 1.00 68.25 598 LEU A O 1
ATOM 4792 N N . ALA A 1 599 ? -0.442 -15.591 -3.024 1.00 64.81 599 ALA A N 1
ATOM 4793 C CA . ALA A 1 599 ? -1.091 -15.064 -4.206 1.00 64.81 599 ALA A CA 1
ATOM 4794 C C . ALA A 1 599 ? -0.124 -15.014 -5.385 1.00 64.81 599 ALA A C 1
ATOM 4796 O O . ALA A 1 599 ? 1.043 -14.629 -5.256 1.00 64.81 599 ALA A O 1
ATOM 4797 N N . SER A 1 600 ? -0.666 -15.329 -6.558 1.00 71.81 600 SER A N 1
ATOM 4798 C CA . SER A 1 600 ? 0.012 -15.041 -7.810 1.00 71.81 600 SER A CA 1
ATOM 4799 C C . SER A 1 600 ? 0.254 -13.540 -7.941 1.00 71.81 600 SER A C 1
ATOM 4801 O O . SER A 1 600 ? -0.569 -12.710 -7.538 1.00 71.81 600 SER A O 1
ATOM 4803 N N . SER A 1 601 ? 1.386 -13.195 -8.546 1.00 72.56 601 SER A N 1
ATOM 4804 C CA . SER A 1 601 ? 1.651 -11.827 -8.960 1.00 72.56 601 SER A CA 1
ATOM 4805 C C . SER A 1 601 ? 0.684 -11.334 -10.045 1.00 72.56 601 SER A C 1
ATOM 4807 O O . SER A 1 601 ? 0.565 -10.117 -10.173 1.00 72.56 601 SER A O 1
ATOM 4809 N N . ASP A 1 602 ? -0.022 -12.222 -10.765 1.00 82.19 602 ASP A N 1
ATOM 4810 C CA . ASP A 1 602 ? -0.749 -11.967 -12.019 1.00 82.19 602 ASP A CA 1
ATOM 4811 C C . ASP A 1 602 ? -1.812 -10.860 -11.956 1.00 82.19 602 ASP A C 1
ATOM 4813 O O . ASP A 1 602 ? -2.483 -10.602 -10.953 1.00 82.19 602 ASP A O 1
ATOM 4817 N N . ARG A 1 603 ? -1.997 -10.223 -13.110 1.00 85.25 603 ARG A N 1
ATOM 4818 C CA . ARG A 1 603 ? -3.009 -9.208 -13.381 1.00 85.25 603 ARG A CA 1
ATOM 4819 C C . ARG A 1 603 ? -3.754 -9.617 -14.652 1.00 85.25 603 ARG A C 1
ATOM 4821 O O . ARG A 1 603 ? -3.348 -9.249 -15.762 1.00 85.25 603 ARG A O 1
ATOM 4828 N N . PRO A 1 604 ? -4.846 -10.393 -14.522 1.00 89.19 604 PRO A N 1
ATOM 4829 C CA . PRO A 1 604 ? -5.535 -10.953 -15.679 1.00 89.19 604 PRO A CA 1
ATOM 4830 C C . PRO A 1 604 ? -6.230 -9.875 -16.520 1.00 89.19 604 PRO A C 1
ATOM 4832 O O . PRO A 1 604 ? -6.443 -10.079 -17.707 1.00 89.19 604 PRO A O 1
ATOM 4835 N N . ASN A 1 605 ? -6.516 -8.702 -15.950 1.00 91.88 605 ASN A N 1
ATOM 4836 C CA . ASN A 1 605 ? -7.106 -7.570 -16.663 1.00 91.88 605 ASN A CA 1
ATOM 4837 C C . ASN A 1 605 ? -6.120 -6.785 -17.552 1.00 91.88 605 ASN A C 1
ATOM 4839 O O . ASN A 1 605 ? -6.542 -5.872 -18.260 1.00 91.88 605 ASN A O 1
ATOM 4843 N N . LEU A 1 606 ? -4.823 -7.116 -17.532 1.00 95.19 606 LEU A N 1
ATOM 4844 C CA . LEU A 1 606 ? -3.820 -6.474 -18.384 1.00 95.19 606 LEU A CA 1
ATOM 4845 C C . LEU A 1 606 ? -3.594 -7.289 -19.658 1.00 95.19 606 LEU A C 1
ATOM 4847 O O . LEU A 1 606 ? -3.130 -8.425 -19.600 1.00 95.19 606 LEU A O 1
ATOM 4851 N N . SER A 1 607 ? -3.885 -6.716 -20.817 1.00 97.25 607 SER A N 1
ATOM 4852 C CA . SER A 1 607 ? -3.446 -7.285 -22.094 1.00 97.25 607 SER A CA 1
ATOM 4853 C C . SER A 1 607 ? -2.015 -6.834 -22.393 1.00 97.25 607 SER A C 1
ATOM 4855 O O . SER A 1 607 ? -1.638 -5.714 -22.053 1.00 97.25 607 SER A O 1
ATOM 4857 N N . LEU A 1 608 ? -1.202 -7.713 -22.984 1.00 97.56 608 LEU A N 1
ATOM 4858 C CA . LEU A 1 608 ? 0.242 -7.494 -23.166 1.00 97.56 608 LEU A CA 1
ATOM 4859 C C . LEU A 1 608 ? 0.633 -7.554 -24.645 1.00 97.56 608 LEU A C 1
ATOM 4861 O O . LEU A 1 608 ? 0.204 -8.470 -25.349 1.00 97.56 608 LEU A O 1
ATOM 4865 N N . SER A 1 609 ? 1.474 -6.631 -25.106 1.00 97.56 609 SER A N 1
ATOM 4866 C CA . SER A 1 609 ? 2.044 -6.667 -26.457 1.00 97.56 609 SER A CA 1
ATOM 4867 C C . SER A 1 609 ? 3.477 -6.130 -26.514 1.00 97.56 609 SER A C 1
ATOM 4869 O O . SER A 1 609 ? 3.886 -5.306 -25.690 1.00 97.56 609 SER A O 1
ATOM 4871 N N . VAL A 1 610 ? 4.255 -6.602 -27.491 1.00 97.19 610 VAL A N 1
ATOM 4872 C CA . VAL A 1 610 ? 5.608 -6.100 -27.770 1.00 97.19 610 VAL A CA 1
ATOM 4873 C C . VAL A 1 610 ? 5.725 -5.754 -29.250 1.00 97.19 610 VAL A C 1
ATOM 4875 O O . VAL A 1 610 ? 5.458 -6.586 -30.112 1.00 97.19 610 VAL A O 1
ATOM 4878 N N . HIS A 1 611 ? 6.176 -4.535 -29.535 1.00 94.81 611 HIS A N 1
ATOM 4879 C CA . HIS A 1 611 ? 6.266 -3.953 -30.870 1.00 94.81 611 HIS A CA 1
ATOM 4880 C C . HIS A 1 611 ? 7.732 -3.677 -31.208 1.00 94.81 611 HIS A C 1
ATOM 4882 O O . HIS A 1 611 ? 8.310 -2.712 -30.698 1.00 94.81 611 HIS A O 1
ATOM 4888 N N . PRO A 1 612 ? 8.381 -4.526 -32.020 1.00 89.62 612 PRO A N 1
ATOM 4889 C CA . PRO A 1 612 ? 9.770 -4.317 -32.388 1.00 89.62 612 PRO A CA 1
ATOM 4890 C C . PRO A 1 612 ? 9.895 -3.117 -33.334 1.00 89.62 612 PRO A C 1
ATOM 4892 O O . PRO A 1 612 ? 9.273 -3.090 -34.390 1.00 89.62 612 PRO A O 1
ATOM 4895 N N . SER A 1 613 ? 10.750 -2.148 -33.002 1.00 83.94 613 SER A N 1
ATOM 4896 C CA . SER A 1 613 ? 10.963 -0.952 -33.833 1.00 83.94 613 SER A CA 1
ATOM 4897 C C . SER A 1 613 ? 11.847 -1.196 -35.060 1.00 83.94 613 SER A C 1
ATOM 4899 O O . SER A 1 613 ? 12.101 -0.277 -35.826 1.00 83.94 613 SER A O 1
ATOM 4901 N N . GLY A 1 614 ? 12.377 -2.412 -35.239 1.00 64.19 614 GLY A N 1
ATOM 4902 C CA . GLY A 1 614 ? 13.438 -2.681 -36.211 1.00 64.19 614 GLY A CA 1
ATOM 4903 C C . GLY A 1 614 ? 14.716 -1.871 -35.933 1.00 64.19 614 GLY A C 1
ATOM 4904 O O . GLY A 1 614 ? 14.760 -0.975 -35.091 1.00 64.19 614 GLY A O 1
ATOM 4905 N N . ALA A 1 615 ? 15.799 -2.216 -36.624 1.00 55.19 615 ALA A N 1
ATOM 4906 C CA . ALA A 1 615 ? 17.081 -1.515 -36.531 1.00 55.19 615 ALA A CA 1
ATOM 4907 C C . ALA A 1 615 ? 17.212 -0.339 -37.519 1.00 55.19 615 ALA A C 1
ATOM 4909 O O . ALA A 1 615 ? 18.287 0.242 -37.628 1.00 55.19 615 ALA A O 1
ATOM 4910 N N . TYR A 1 616 ? 16.173 -0.007 -38.286 1.00 54.47 616 TYR A N 1
ATOM 4911 C CA . TYR A 1 616 ? 16.321 0.794 -39.501 1.00 54.47 616 TYR A CA 1
ATOM 4912 C C . TYR A 1 616 ? 15.672 2.174 -39.355 1.00 54.47 616 TYR A C 1
ATOM 4914 O O . TYR A 1 616 ? 14.487 2.336 -39.606 1.00 54.47 616 TYR A O 1
ATOM 4922 N N . GLY A 1 617 ? 16.481 3.170 -38.978 1.00 56.47 617 GLY A N 1
ATOM 4923 C CA . GLY A 1 617 ? 16.116 4.593 -38.977 1.00 56.47 617 GLY A CA 1
ATOM 4924 C C . GLY A 1 617 ? 16.145 5.248 -37.592 1.00 56.47 617 GLY A C 1
ATOM 4925 O O . GLY A 1 617 ? 15.877 4.604 -36.584 1.00 56.47 617 GLY A O 1
ATOM 4926 N N . LEU A 1 618 ? 16.480 6.544 -37.543 1.00 59.06 618 LEU A N 1
ATOM 4927 C CA . LEU A 1 618 ? 16.480 7.340 -36.304 1.00 59.06 618 LEU A CA 1
ATOM 4928 C C . LEU A 1 618 ? 15.060 7.568 -35.748 1.00 59.06 618 LEU A C 1
ATOM 4930 O O . LEU A 1 618 ? 14.915 7.765 -34.548 1.00 59.06 618 LEU A O 1
ATOM 4934 N N . GLU A 1 619 ? 14.034 7.497 -36.603 1.00 72.38 619 GLU A N 1
ATOM 4935 C CA . GLU A 1 619 ? 12.626 7.765 -36.262 1.00 72.38 619 GLU A CA 1
ATOM 4936 C C . GLU A 1 619 ? 11.787 6.492 -36.059 1.00 72.38 619 GLU A C 1
ATOM 4938 O O . GLU A 1 619 ? 10.604 6.572 -35.744 1.00 72.38 619 GLU A O 1
ATOM 4943 N N . ALA A 1 620 ? 12.372 5.298 -36.197 1.00 82.56 620 ALA A N 1
ATOM 4944 C CA . ALA A 1 620 ? 11.603 4.052 -36.234 1.00 82.56 620 ALA A CA 1
ATOM 4945 C C . ALA A 1 620 ? 10.783 3.798 -34.953 1.00 82.56 620 ALA A C 1
ATOM 4947 O O . ALA A 1 620 ? 9.662 3.297 -35.005 1.00 82.56 620 ALA A O 1
ATOM 4948 N N . LYS A 1 621 ? 11.302 4.187 -33.780 1.00 86.56 621 LYS A N 1
ATOM 4949 C CA . LYS A 1 621 ? 10.526 4.131 -32.531 1.00 86.56 621 LYS A CA 1
ATOM 4950 C C . LYS A 1 621 ? 9.393 5.156 -32.478 1.00 86.56 621 LYS A C 1
ATOM 4952 O O . LYS A 1 621 ? 8.367 4.866 -31.873 1.00 86.56 621 LYS A O 1
ATOM 4957 N N . GLU A 1 622 ? 9.567 6.322 -33.096 1.00 88.44 622 GLU A N 1
ATOM 4958 C CA . GLU A 1 622 ? 8.553 7.380 -33.139 1.00 88.44 622 GLU A CA 1
ATOM 4959 C C . GLU A 1 622 ? 7.349 6.938 -33.977 1.00 88.44 622 GLU A C 1
ATOM 4961 O O . GLU A 1 622 ? 6.209 7.099 -33.548 1.00 88.44 622 GLU A O 1
ATOM 4966 N N . GLU A 1 623 ? 7.605 6.301 -35.123 1.00 89.88 623 GLU A N 1
ATOM 4967 C CA . GLU A 1 623 ? 6.569 5.704 -35.975 1.00 89.88 623 GLU A CA 1
ATOM 4968 C C . GLU A 1 623 ? 5.815 4.583 -35.250 1.00 89.88 623 GLU A C 1
ATOM 4970 O O . GLU A 1 623 ? 4.585 4.528 -35.283 1.00 89.88 623 GLU A O 1
ATOM 4975 N N . VAL A 1 624 ? 6.532 3.702 -34.543 1.00 93.50 624 VAL A N 1
ATOM 4976 C CA . VAL A 1 624 ? 5.889 2.645 -33.752 1.00 93.50 624 VAL A CA 1
ATOM 4977 C C . VAL A 1 624 ? 5.097 3.229 -32.583 1.00 93.50 624 VAL A C 1
ATOM 4979 O O . VAL A 1 624 ? 4.004 2.748 -32.306 1.00 93.50 624 VAL A O 1
ATOM 4982 N N . LEU A 1 625 ? 5.581 4.280 -31.916 1.00 94.44 625 LEU A N 1
ATOM 4983 C CA . LEU A 1 625 ? 4.838 4.957 -30.851 1.00 94.44 625 LEU A CA 1
ATOM 4984 C C . LEU A 1 625 ? 3.516 5.538 -31.365 1.00 94.44 625 LEU A C 1
ATOM 4986 O O . LEU A 1 625 ? 2.478 5.349 -30.728 1.00 94.44 625 LEU A O 1
ATOM 4990 N N . GLU A 1 626 ? 3.546 6.200 -32.522 1.00 94.62 626 GLU A N 1
ATOM 4991 C CA . GLU A 1 626 ? 2.352 6.713 -33.193 1.00 94.62 626 GLU A CA 1
ATOM 4992 C C . GLU A 1 626 ? 1.372 5.577 -33.518 1.00 94.62 626 GLU A C 1
ATOM 4994 O O . GLU A 1 626 ? 0.198 5.656 -33.151 1.00 94.62 626 GLU A O 1
ATOM 4999 N N . GLN A 1 627 ? 1.845 4.484 -34.124 1.00 94.81 627 GLN A N 1
ATOM 5000 C CA . GLN A 1 627 ? 1.017 3.308 -34.423 1.00 94.81 627 GLN A CA 1
ATOM 5001 C C . GLN A 1 627 ? 0.435 2.667 -33.158 1.00 94.81 627 GLN A C 1
ATOM 5003 O O . GLN A 1 627 ? -0.727 2.248 -33.146 1.00 94.81 627 GLN A O 1
ATOM 5008 N N . VAL A 1 628 ? 1.216 2.599 -32.076 1.00 96.38 628 VAL A N 1
ATOM 5009 C CA . VAL A 1 628 ? 0.766 2.014 -30.813 1.00 96.38 628 VAL A CA 1
ATOM 5010 C C . VAL A 1 628 ? -0.369 2.842 -30.212 1.00 96.38 628 VAL A C 1
ATOM 5012 O O . VAL A 1 628 ? -1.403 2.281 -29.851 1.00 96.38 628 VAL A O 1
ATOM 5015 N N . LEU A 1 629 ? -0.217 4.166 -30.159 1.00 95.25 629 LEU A N 1
ATOM 5016 C CA . LEU A 1 629 ? -1.229 5.074 -29.610 1.00 95.25 629 LEU A CA 1
ATOM 5017 C C . LEU A 1 629 ? -2.491 5.161 -30.476 1.00 95.25 629 LEU A C 1
ATOM 5019 O O . LEU A 1 629 ? -3.589 5.250 -29.938 1.00 95.25 629 LEU A O 1
ATOM 5023 N N . THR A 1 630 ? -2.348 5.143 -31.802 1.00 93.94 630 THR A N 1
ATOM 5024 C CA . THR A 1 630 ? -3.464 5.410 -32.726 1.00 93.94 630 THR A CA 1
ATOM 5025 C C . THR A 1 630 ? -4.188 4.165 -33.223 1.00 93.94 630 THR A C 1
ATOM 5027 O O . THR A 1 630 ? -5.319 4.283 -33.685 1.00 93.94 630 THR A O 1
ATOM 5030 N N . LYS A 1 631 ? -3.571 2.979 -33.140 1.00 94.75 631 LYS A N 1
ATOM 5031 C CA . LYS A 1 631 ? -4.149 1.734 -33.667 1.00 94.75 631 LYS A CA 1
ATOM 5032 C C . LYS A 1 631 ? -4.103 0.580 -32.675 1.00 94.75 631 LYS A C 1
ATOM 5034 O O . LYS A 1 631 ? -5.130 -0.048 -32.434 1.00 94.75 631 LYS A O 1
ATOM 5039 N N . VAL A 1 632 ? -2.935 0.283 -32.104 1.00 96.62 632 VAL A N 1
ATOM 5040 C CA . VAL A 1 632 ? -2.745 -0.904 -31.247 1.00 96.62 632 VAL A CA 1
ATOM 5041 C C . VAL A 1 632 ? -3.563 -0.798 -29.966 1.00 96.62 632 VAL A C 1
ATOM 5043 O O . VAL A 1 632 ? -4.330 -1.707 -29.667 1.00 96.62 632 VAL A O 1
ATOM 5046 N N . VAL A 1 633 ? -3.405 0.294 -29.211 1.00 97.00 633 VAL A N 1
ATOM 5047 C CA . VAL A 1 633 ? -4.117 0.498 -27.944 1.00 97.00 633 VAL A CA 1
ATOM 5048 C C . VAL A 1 633 ? -5.637 0.549 -28.166 1.00 97.00 633 VAL A C 1
ATOM 5050 O O . VAL A 1 633 ? -6.320 -0.213 -27.482 1.00 97.00 633 VAL A O 1
ATOM 5053 N N . PRO A 1 634 ? -6.178 1.332 -29.128 1.00 96.06 634 PRO A N 1
ATOM 5054 C CA . PRO A 1 634 ? -7.603 1.289 -29.474 1.00 96.06 634 PRO A CA 1
ATOM 5055 C C . PRO A 1 634 ? -8.114 -0.129 -29.778 1.00 96.06 634 PRO A C 1
ATOM 5057 O O . PRO A 1 634 ? -9.065 -0.596 -29.152 1.00 96.06 634 PRO A O 1
ATOM 5060 N N . THR A 1 635 ? -7.413 -0.873 -30.646 1.00 96.19 635 THR A N 1
ATOM 5061 C CA . THR A 1 635 ? -7.780 -2.257 -31.011 1.00 96.19 635 THR A CA 1
ATOM 5062 C C . THR A 1 635 ? -7.791 -3.173 -29.787 1.00 96.19 635 THR A C 1
ATOM 5064 O O . THR A 1 635 ? -8.762 -3.886 -29.541 1.00 96.19 635 THR A O 1
ATOM 5067 N N . ALA A 1 636 ? -6.728 -3.123 -28.983 1.00 96.31 636 ALA A N 1
ATOM 5068 C CA . ALA A 1 636 ? -6.575 -3.957 -27.800 1.00 96.31 636 ALA A CA 1
ATOM 5069 C C . ALA A 1 636 ? -7.596 -3.642 -26.700 1.00 96.31 636 ALA A C 1
ATOM 5071 O O . ALA A 1 636 ? -7.909 -4.522 -25.901 1.00 96.31 636 ALA A O 1
ATOM 5072 N N . LEU A 1 637 ? -8.086 -2.404 -26.615 1.00 95.50 637 LEU A N 1
ATOM 5073 C CA . LEU A 1 637 ? -9.092 -1.990 -25.635 1.00 95.50 637 LEU A CA 1
ATOM 5074 C C . LEU A 1 637 ? -10.527 -2.082 -26.163 1.00 95.50 637 LEU A C 1
ATOM 5076 O O . LEU A 1 637 ? -11.446 -1.980 -25.355 1.00 95.50 637 LEU A O 1
ATOM 5080 N N . ARG A 1 638 ? -10.716 -2.328 -27.469 1.00 93.62 638 ARG A N 1
ATOM 5081 C CA . ARG A 1 638 ? -12.020 -2.266 -28.155 1.00 93.62 638 ARG A CA 1
ATOM 5082 C C . ARG A 1 638 ? -12.696 -0.904 -27.945 1.00 93.62 638 ARG A C 1
ATOM 5084 O O . ARG A 1 638 ? -13.879 -0.839 -27.629 1.00 93.62 638 ARG A O 1
ATOM 5091 N N . MET A 1 639 ? -11.902 0.154 -28.087 1.00 93.19 639 MET A N 1
ATOM 5092 C CA . MET A 1 639 ? -12.305 1.556 -27.960 1.00 93.19 639 MET A CA 1
ATOM 5093 C C . MET A 1 639 ? -11.907 2.306 -29.225 1.00 93.19 639 MET A C 1
ATOM 5095 O O . MET A 1 639 ? -10.913 1.948 -29.865 1.00 93.19 639 MET A O 1
ATOM 5099 N N . GLU A 1 640 ? -12.637 3.363 -29.554 1.00 90.38 640 GLU A N 1
ATOM 5100 C CA . GLU A 1 640 ? -12.226 4.291 -30.601 1.00 90.38 640 GLU A CA 1
ATOM 5101 C C . GLU A 1 640 ? -11.052 5.161 -30.123 1.00 90.38 640 GLU A C 1
ATOM 5103 O O . GLU A 1 640 ? -10.828 5.369 -28.924 1.00 90.38 640 GLU A O 1
ATOM 5108 N N . LYS A 1 641 ? -10.260 5.681 -31.067 1.00 88.94 641 LYS A N 1
ATOM 5109 C CA . LYS A 1 641 ? -9.104 6.537 -30.744 1.00 88.94 641 LYS A CA 1
ATOM 5110 C C . LYS A 1 641 ? -9.548 7.781 -29.970 1.00 88.94 641 LYS A C 1
ATOM 5112 O O . LYS A 1 641 ? -8.856 8.206 -29.047 1.00 88.94 641 LYS A O 1
ATOM 5117 N N . GLU A 1 642 ? -10.685 8.345 -30.351 1.00 88.44 642 GLU A N 1
ATOM 5118 C CA . GLU A 1 642 ? -11.264 9.562 -29.792 1.00 88.44 642 GLU A CA 1
ATOM 5119 C C . GLU A 1 642 ? -11.685 9.375 -28.327 1.00 88.44 642 GLU A C 1
ATOM 5121 O O . GLU A 1 642 ? -11.587 10.318 -27.557 1.00 88.44 642 GLU A O 1
ATOM 5126 N N . GLU A 1 643 ? -12.042 8.161 -27.892 1.00 87.12 643 GLU A N 1
ATOM 5127 C CA . GLU A 1 643 ? -12.344 7.881 -26.476 1.00 87.12 643 GLU A CA 1
ATOM 5128 C C . GLU A 1 643 ? -11.082 7.910 -25.596 1.00 87.12 643 GLU A C 1
ATOM 5130 O O . GLU A 1 643 ? -11.124 8.245 -24.412 1.00 87.12 643 GLU A O 1
ATOM 5135 N N . LEU A 1 644 ? -9.930 7.547 -26.166 1.00 85.06 644 LEU A N 1
ATOM 5136 C CA . LEU A 1 644 ? -8.645 7.521 -25.461 1.00 85.06 644 LEU A CA 1
ATOM 5137 C C . LEU A 1 644 ? -7.897 8.855 -25.552 1.00 85.06 644 LEU A C 1
ATOM 5139 O O . LEU A 1 644 ? -7.112 9.186 -24.661 1.00 85.06 644 LEU A O 1
ATOM 5143 N N . ILE A 1 645 ? -8.108 9.589 -26.645 1.00 86.19 645 ILE A N 1
ATOM 5144 C CA . ILE A 1 645 ? -7.483 10.876 -26.954 1.00 86.19 645 ILE A CA 1
ATOM 5145 C C . ILE A 1 645 ? -8.593 11.841 -27.424 1.00 86.19 645 ILE A C 1
ATOM 5147 O O . ILE A 1 645 ? -8.712 12.097 -28.627 1.00 86.19 645 ILE A O 1
ATOM 5151 N N . PRO A 1 646 ? -9.418 12.360 -26.494 1.00 82.38 646 PRO A N 1
ATOM 5152 C CA . PRO A 1 646 ? -10.621 13.136 -26.809 1.00 82.38 646 PRO A CA 1
ATOM 5153 C C . PRO A 1 646 ? -10.286 14.578 -27.201 1.00 82.38 646 PRO A C 1
ATOM 5155 O O . PRO A 1 646 ? -10.358 15.507 -26.399 1.00 82.38 646 PRO A O 1
ATOM 5158 N N . LEU A 1 647 ? -9.861 14.771 -28.451 1.00 78.00 647 LEU A N 1
ATOM 5159 C CA . LEU A 1 647 ? -9.496 16.085 -28.984 1.00 78.00 647 LEU A CA 1
ATOM 5160 C C . LEU A 1 647 ? -10.684 17.060 -28.916 1.00 78.00 647 LEU A C 1
ATOM 5162 O O . LEU A 1 647 ? -11.688 16.867 -29.600 1.00 78.00 647 LEU A O 1
ATOM 5166 N N . GLY A 1 648 ? -10.531 18.146 -28.153 1.00 73.31 648 GLY A N 1
ATOM 5167 C CA . GLY A 1 648 ? -11.531 19.214 -28.035 1.00 73.31 648 GLY A CA 1
ATOM 5168 C C . GLY A 1 648 ? -12.560 19.040 -26.911 1.00 73.31 648 GLY A C 1
ATOM 5169 O O . GLY A 1 648 ? -13.467 19.865 -26.817 1.00 73.31 648 GLY A O 1
ATOM 5170 N N . GLU A 1 649 ? -12.430 18.013 -26.066 1.00 80.25 649 GLU A N 1
ATOM 5171 C CA . GLU A 1 649 ? -13.206 17.891 -24.824 1.00 80.25 649 GLU A CA 1
ATOM 5172 C C . GLU A 1 649 ? -12.518 18.609 -23.652 1.00 80.25 649 GLU A C 1
ATOM 5174 O O . GLU A 1 649 ? -11.297 18.751 -23.631 1.00 80.25 649 GLU A O 1
ATOM 5179 N N . GLU A 1 650 ? -13.301 19.053 -22.665 1.00 84.19 650 GLU A N 1
ATOM 5180 C CA . GLU A 1 650 ? -12.789 19.642 -21.421 1.00 84.19 650 GLU A CA 1
ATOM 5181 C C . GLU A 1 650 ? -12.696 18.583 -20.302 1.00 84.19 650 GLU A C 1
ATOM 5183 O O . GLU A 1 650 ? -13.515 17.660 -20.257 1.00 84.19 650 GLU A O 1
ATOM 5188 N N . PRO A 1 651 ? -11.736 18.700 -19.363 1.00 84.81 651 PRO A N 1
ATOM 5189 C CA . PRO A 1 651 ? -11.609 17.778 -18.235 1.00 84.81 651 PRO A CA 1
ATOM 5190 C C . PRO A 1 651 ? -12.860 17.771 -17.328 1.00 84.81 651 PRO A C 1
ATOM 5192 O O . PRO A 1 651 ? -13.559 18.781 -17.217 1.00 84.81 651 PRO A O 1
ATOM 5195 N N . PRO A 1 652 ? -13.124 16.674 -16.584 1.00 87.88 652 PRO A N 1
ATOM 5196 C CA . PRO A 1 652 ? -12.233 15.537 -16.343 1.00 87.88 652 PRO A CA 1
ATOM 5197 C C . PRO A 1 652 ? -12.321 14.428 -17.400 1.00 87.88 652 PRO A C 1
ATOM 5199 O O . PRO A 1 652 ? -13.403 13.942 -17.718 1.00 87.88 652 PRO A O 1
ATOM 5202 N N . TYR A 1 653 ? -11.165 13.940 -17.849 1.00 86.81 653 TYR A N 1
ATOM 5203 C CA . TYR A 1 653 ? -11.075 12.852 -18.826 1.00 86.81 653 TYR A CA 1
ATOM 5204 C C . TYR A 1 653 ? -11.310 11.467 -18.199 1.00 86.81 653 TYR A C 1
ATOM 5206 O O . TYR A 1 653 ? -10.788 11.147 -17.126 1.00 86.81 653 TYR A O 1
ATOM 5214 N N . GLU A 1 654 ? -12.063 10.598 -18.880 1.00 88.50 654 GLU A N 1
ATOM 5215 C CA . GLU A 1 654 ? -12.400 9.269 -18.347 1.00 88.50 654 GLU A CA 1
ATOM 5216 C C . GLU A 1 654 ? -11.211 8.293 -18.380 1.00 88.50 654 GLU A C 1
ATOM 5218 O O . GLU A 1 654 ? -11.048 7.444 -17.490 1.00 88.50 654 GLU A O 1
ATOM 5223 N N . HIS A 1 655 ? -10.371 8.387 -19.408 1.00 92.75 655 HIS A N 1
ATOM 5224 C CA . HIS A 1 655 ? -9.302 7.435 -19.686 1.00 92.75 655 HIS A CA 1
ATOM 5225 C C . HIS A 1 655 ? -7.937 8.107 -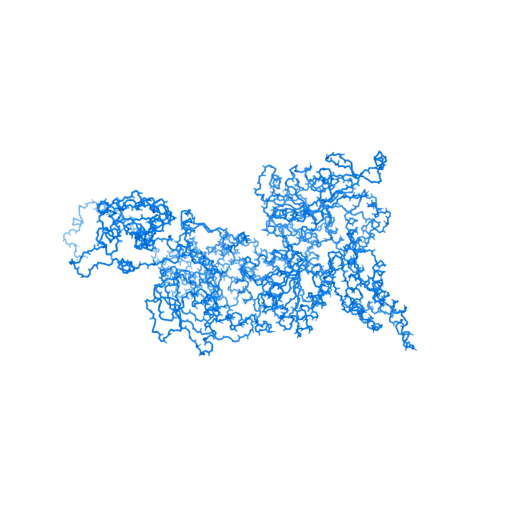19.598 1.00 92.75 655 HIS A C 1
ATOM 5227 O O . HIS A 1 655 ? -7.699 9.154 -20.188 1.00 92.75 655 HIS A O 1
ATOM 5233 N N . ALA A 1 656 ? -7.028 7.482 -18.847 1.00 94.56 656 ALA A N 1
ATOM 5234 C CA . ALA A 1 656 ? -5.670 7.977 -18.679 1.00 94.56 656 ALA A CA 1
ATOM 5235 C C . ALA A 1 656 ? -4.638 6.994 -19.236 1.00 94.56 656 ALA A C 1
ATOM 5237 O O . ALA A 1 656 ? -4.812 5.774 -19.156 1.00 94.56 656 ALA A O 1
ATOM 5238 N N . GLY A 1 657 ? -3.525 7.522 -19.732 1.00 96.12 657 GLY A N 1
ATOM 5239 C CA . GLY A 1 657 ? -2.411 6.762 -20.278 1.00 96.12 657 GLY A CA 1
ATOM 5240 C C . GLY A 1 657 ? -1.063 7.244 -19.763 1.00 96.12 657 GLY A C 1
ATOM 5241 O O . GLY A 1 657 ? -0.882 8.427 -19.470 1.00 96.12 657 GLY A O 1
ATOM 5242 N N . VAL A 1 658 ? -0.105 6.321 -19.654 1.00 97.31 658 VAL A N 1
ATOM 5243 C CA . VAL A 1 658 ? 1.277 6.639 -19.263 1.00 97.31 658 VAL A CA 1
ATOM 5244 C C . VAL A 1 658 ? 2.258 6.117 -20.308 1.00 97.31 658 VAL A C 1
ATOM 5246 O O . VAL A 1 658 ? 2.170 4.963 -20.723 1.00 97.31 658 VAL A O 1
ATOM 5249 N N . VAL A 1 659 ? 3.219 6.948 -20.707 1.00 96.94 659 VAL A N 1
ATOM 5250 C CA . VAL A 1 659 ? 4.322 6.562 -21.596 1.00 96.94 659 VAL A CA 1
ATOM 5251 C C . VAL A 1 659 ? 5.642 6.671 -20.839 1.00 96.94 659 VAL A C 1
ATOM 5253 O O . VAL A 1 659 ? 6.058 7.766 -20.463 1.00 96.94 659 VAL A O 1
ATOM 5256 N N . PHE A 1 660 ? 6.306 5.541 -20.606 1.00 95.38 660 PHE A N 1
ATOM 5257 C CA . PHE A 1 660 ? 7.585 5.484 -19.911 1.00 95.38 660 PHE A CA 1
ATOM 5258 C C . PHE A 1 660 ? 8.769 5.679 -20.863 1.00 95.38 660 PHE A C 1
ATOM 5260 O O . PHE A 1 660 ? 8.909 4.974 -21.865 1.00 95.38 660 PHE A O 1
ATOM 5267 N N . GLY A 1 661 ? 9.638 6.629 -20.515 1.00 90.31 661 GLY A N 1
ATOM 5268 C CA . GLY A 1 661 ? 10.938 6.870 -21.134 1.00 90.31 661 GLY A CA 1
ATOM 5269 C C . GLY A 1 661 ? 12.094 6.566 -20.177 1.00 90.31 661 GLY A C 1
ATOM 5270 O O . GLY A 1 661 ? 11.942 6.571 -18.955 1.00 90.31 661 GLY A O 1
ATOM 5271 N N . ILE A 1 662 ? 13.279 6.324 -20.734 1.00 83.31 662 ILE A N 1
ATOM 5272 C CA . ILE A 1 662 ? 14.454 5.866 -19.970 1.00 83.31 662 ILE A CA 1
ATOM 5273 C C . ILE A 1 662 ? 15.185 6.979 -19.204 1.00 83.31 662 ILE A C 1
ATOM 5275 O O . ILE A 1 662 ? 15.879 6.692 -18.233 1.00 83.31 662 ILE A O 1
ATOM 5279 N N . TYR A 1 663 ? 15.032 8.250 -19.592 1.00 82.06 663 TYR A N 1
ATOM 5280 C CA . TYR A 1 663 ? 15.643 9.389 -18.893 1.00 82.06 663 TYR A CA 1
ATOM 5281 C C . TYR A 1 663 ? 14.904 10.709 -19.163 1.00 82.06 663 TYR A C 1
ATOM 5283 O O . TYR A 1 663 ? 14.051 10.797 -20.047 1.00 82.06 663 TYR A O 1
ATOM 5291 N N . ALA A 1 664 ? 15.243 11.742 -18.382 1.00 77.19 664 ALA A N 1
ATOM 5292 C CA . ALA A 1 664 ? 14.613 13.061 -18.438 1.00 77.19 664 ALA A CA 1
ATOM 5293 C C . ALA A 1 664 ? 14.951 13.819 -19.740 1.00 77.19 664 ALA A C 1
ATOM 5295 O O . ALA A 1 664 ? 14.119 13.934 -20.640 1.00 77.19 664 ALA A O 1
ATOM 5296 N N . ASN A 1 665 ? 16.195 14.294 -19.865 1.00 71.06 665 ASN A N 1
ATOM 5297 C CA . ASN A 1 665 ? 16.613 15.215 -20.927 1.00 71.06 665 ASN A CA 1
ATOM 5298 C C . ASN A 1 665 ? 17.501 14.546 -21.987 1.00 71.06 665 ASN A C 1
ATOM 5300 O O . ASN A 1 665 ? 18.554 14.008 -21.641 1.00 71.06 665 ASN A O 1
ATOM 5304 N N . PRO A 1 666 ? 17.160 14.642 -23.281 1.00 54.75 666 PRO A N 1
ATOM 5305 C CA . PRO A 1 666 ? 17.997 14.176 -24.380 1.00 54.75 666 PRO A CA 1
ATOM 5306 C C . PRO A 1 666 ? 18.940 15.271 -24.884 1.00 54.75 666 PRO A C 1
ATOM 5308 O O . PRO A 1 666 ? 18.934 15.551 -26.076 1.00 54.75 666 PRO A O 1
ATOM 5311 N N . HIS A 1 667 ? 19.793 15.882 -24.041 1.00 57.03 667 HIS A N 1
ATOM 5312 C CA . HIS A 1 667 ? 20.766 16.882 -24.543 1.00 57.03 667 HIS A CA 1
ATOM 5313 C C . HIS A 1 667 ? 22.224 16.666 -24.072 1.00 57.03 667 HIS A C 1
ATOM 5315 O O . HIS A 1 667 ? 22.543 16.731 -22.892 1.00 57.03 667 HIS A O 1
ATOM 5321 N N . GLY A 1 668 ? 23.117 16.425 -25.044 1.00 49.16 668 GLY A N 1
ATOM 5322 C CA . GLY A 1 668 ? 24.564 16.188 -24.930 1.00 49.16 668 GLY A CA 1
ATOM 5323 C C . GLY A 1 668 ? 25.183 16.060 -26.335 1.00 49.16 668 GLY A C 1
ATOM 5324 O O . GLY A 1 668 ? 24.443 15.831 -27.289 1.00 49.16 668 GLY A O 1
ATOM 5325 N N . LYS A 1 669 ? 26.512 16.200 -26.514 1.00 37.25 669 LYS A N 1
ATOM 5326 C CA . LYS A 1 669 ? 27.187 16.185 -27.848 1.00 37.25 669 LYS A CA 1
ATOM 5327 C C . LYS A 1 669 ? 26.933 14.914 -28.693 1.00 37.25 669 LYS A C 1
ATOM 5329 O O . LYS A 1 669 ? 27.337 14.872 -29.851 1.00 37.25 669 LYS A O 1
ATOM 5334 N N . THR A 1 670 ? 26.292 13.899 -28.114 1.00 44.03 670 THR A N 1
ATOM 5335 C CA . THR A 1 670 ? 26.097 12.542 -28.640 1.00 44.03 670 THR A CA 1
ATOM 5336 C C . THR A 1 670 ? 24.728 11.967 -28.246 1.00 44.03 670 THR A C 1
ATOM 5338 O O . THR A 1 670 ? 24.635 10.850 -27.754 1.00 44.03 670 THR A O 1
ATOM 5341 N N . THR A 1 671 ? 23.652 12.747 -28.368 1.00 47.59 671 THR A N 1
ATOM 5342 C CA . THR A 1 671 ? 22.366 12.390 -27.752 1.00 47.59 671 THR A CA 1
ATOM 5343 C C . THR A 1 671 ? 21.505 11.395 -28.513 1.00 47.59 671 THR A C 1
ATOM 5345 O O . THR A 1 671 ? 21.402 11.436 -29.734 1.00 47.59 671 THR A O 1
ATOM 5348 N N . ILE A 1 672 ? 20.860 10.522 -27.735 1.00 54.78 672 ILE A N 1
ATOM 5349 C CA . ILE A 1 672 ? 19.801 9.602 -28.147 1.00 54.78 672 ILE A CA 1
ATOM 5350 C C . ILE A 1 672 ? 18.480 10.398 -28.100 1.00 54.78 672 ILE A C 1
ATOM 5352 O O . ILE A 1 672 ? 18.238 11.143 -27.149 1.00 54.78 672 ILE A O 1
ATOM 5356 N N . ALA A 1 673 ? 17.631 10.302 -29.118 1.00 64.31 673 ALA A N 1
ATOM 5357 C CA . ALA A 1 673 ? 16.346 11.006 -29.177 1.00 64.31 673 ALA A CA 1
ATOM 5358 C C . ALA A 1 673 ? 15.240 10.211 -28.446 1.00 64.31 673 ALA A C 1
ATOM 5360 O O . ALA A 1 673 ? 14.282 9.763 -29.058 1.00 64.31 673 ALA A O 1
ATOM 5361 N N . GLU A 1 674 ? 15.403 9.940 -27.141 1.00 71.31 674 GLU A N 1
ATOM 5362 C CA . GLU A 1 674 ? 14.502 9.035 -26.383 1.00 71.31 674 GLU A CA 1
ATOM 5363 C C . GLU A 1 674 ? 14.181 9.494 -24.947 1.00 71.31 674 GLU A C 1
ATOM 5365 O O . GLU A 1 674 ? 13.642 8.730 -24.144 1.00 71.31 674 GLU A O 1
ATOM 5370 N N . GLY A 1 675 ? 14.501 10.744 -24.601 1.00 81.38 675 GLY A N 1
ATOM 5371 C CA . GLY A 1 675 ? 14.112 11.326 -23.313 1.00 81.38 675 GLY A CA 1
ATOM 5372 C C . GLY A 1 675 ? 12.622 11.671 -23.269 1.00 81.38 675 GLY A C 1
ATOM 5373 O O . GLY A 1 675 ? 12.014 11.939 -24.304 1.00 81.38 675 GLY A O 1
ATOM 5374 N N . VAL A 1 676 ? 12.031 11.729 -22.075 1.00 87.31 676 VAL A N 1
ATOM 5375 C CA . VAL A 1 676 ? 10.582 11.977 -21.892 1.00 87.31 676 VAL A CA 1
ATOM 5376 C C . VAL A 1 676 ? 10.098 13.283 -22.520 1.00 87.31 676 VAL A C 1
ATOM 5378 O O . VAL A 1 676 ? 8.991 13.335 -23.046 1.00 87.31 676 VAL A O 1
ATOM 5381 N N . HIS A 1 677 ? 10.934 14.324 -22.537 1.00 84.06 677 HIS A N 1
ATOM 5382 C CA . HIS A 1 677 ? 10.598 15.594 -23.185 1.00 84.06 677 HIS A CA 1
ATOM 5383 C C . HIS A 1 677 ? 10.522 15.463 -24.713 1.00 84.06 677 HIS A C 1
ATOM 5385 O O . HIS A 1 677 ? 9.645 16.056 -25.338 1.00 84.06 677 HIS A O 1
ATOM 5391 N N . HIS A 1 678 ? 11.390 14.639 -25.313 1.00 82.81 678 HIS A N 1
ATOM 5392 C CA . HIS A 1 678 ? 11.333 14.324 -26.744 1.00 82.81 678 HIS A CA 1
ATOM 5393 C C . HIS A 1 678 ? 10.143 13.424 -27.071 1.00 82.81 678 HIS A C 1
ATOM 5395 O O . HIS A 1 678 ? 9.411 13.710 -28.007 1.00 82.81 678 HIS A O 1
ATOM 5401 N N . ILE A 1 679 ? 9.877 12.402 -26.256 1.00 88.75 679 ILE A N 1
ATOM 5402 C CA . ILE A 1 679 ? 8.701 11.534 -26.425 1.00 88.75 679 ILE A CA 1
ATOM 5403 C C . ILE A 1 679 ? 7.406 12.360 -26.363 1.00 88.75 679 ILE A C 1
ATOM 5405 O O . ILE A 1 679 ? 6.558 12.240 -27.242 1.00 88.75 679 ILE A O 1
ATOM 5409 N N . ALA A 1 680 ? 7.265 13.252 -25.377 1.00 89.62 680 ALA A N 1
ATOM 5410 C CA . ALA A 1 680 ? 6.113 14.151 -25.282 1.00 89.62 680 ALA A CA 1
ATOM 5411 C C . ALA A 1 680 ? 5.974 15.052 -26.516 1.00 89.62 680 ALA A C 1
ATOM 5413 O O . ALA A 1 680 ? 4.864 15.266 -26.996 1.00 89.62 680 ALA A O 1
ATOM 5414 N N . LYS A 1 681 ? 7.091 15.543 -27.063 1.00 84.94 681 LYS A N 1
ATOM 5415 C CA . LYS A 1 681 ? 7.099 16.298 -28.318 1.00 84.94 681 LYS A CA 1
ATOM 5416 C C . LYS A 1 681 ? 6.599 15.449 -29.494 1.00 84.94 681 LYS A C 1
ATOM 5418 O O . LYS A 1 681 ? 5.731 15.910 -30.224 1.00 84.94 681 LYS A O 1
ATOM 5423 N N . VAL A 1 682 ? 7.093 14.220 -29.650 1.00 87.31 682 VAL A N 1
ATOM 5424 C CA . VAL A 1 682 ? 6.672 13.299 -30.722 1.00 87.31 682 VAL A CA 1
ATOM 5425 C C . VAL A 1 682 ? 5.171 13.018 -30.647 1.00 87.31 682 VAL A C 1
ATOM 5427 O O . VAL A 1 682 ? 4.487 13.087 -31.665 1.00 87.31 682 VAL A O 1
ATOM 5430 N N . ILE A 1 683 ? 4.634 12.771 -29.447 1.00 91.50 683 ILE A N 1
ATOM 5431 C CA . ILE A 1 683 ? 3.188 12.580 -29.251 1.00 91.50 683 ILE A CA 1
ATOM 5432 C C . ILE A 1 683 ? 2.425 13.846 -29.660 1.00 91.50 683 ILE A C 1
ATOM 5434 O O . ILE A 1 683 ? 1.394 13.746 -30.325 1.00 91.50 683 ILE A O 1
ATOM 5438 N N . ARG A 1 684 ? 2.940 15.036 -29.326 1.00 88.44 684 ARG A N 1
ATOM 5439 C CA . ARG A 1 684 ? 2.301 16.298 -29.720 1.00 88.44 684 ARG A CA 1
ATOM 5440 C C . ARG A 1 684 ? 2.289 16.512 -31.233 1.00 88.44 684 ARG A C 1
ATOM 5442 O O . ARG A 1 684 ? 1.275 16.903 -31.793 1.00 88.44 684 ARG A O 1
ATOM 5449 N N . GLU A 1 685 ? 3.399 16.230 -31.907 1.00 85.94 685 GLU A N 1
ATOM 5450 C CA . GLU A 1 685 ? 3.526 16.446 -33.353 1.00 85.94 685 GLU A CA 1
ATOM 5451 C C . GLU A 1 685 ? 2.757 15.413 -34.184 1.00 85.94 685 GLU A C 1
ATOM 5453 O O . GLU A 1 685 ? 2.188 15.769 -35.214 1.00 85.94 685 GLU A O 1
ATOM 5458 N N . ARG A 1 686 ? 2.742 14.145 -33.753 1.00 88.50 686 ARG A N 1
ATOM 5459 C CA . ARG A 1 686 ? 2.219 13.028 -34.557 1.00 88.50 686 ARG A CA 1
ATOM 5460 C C . ARG A 1 686 ? 0.836 12.532 -34.124 1.00 88.50 686 ARG A C 1
ATOM 5462 O O . ARG A 1 686 ? 0.125 11.948 -34.933 1.00 88.50 686 ARG A O 1
ATOM 5469 N N . VAL A 1 687 ? 0.432 12.744 -32.866 1.00 88.25 687 VAL A N 1
ATOM 5470 C CA . VAL A 1 687 ? -0.798 12.148 -32.304 1.00 88.25 687 VAL A CA 1
ATOM 5471 C C . VAL A 1 687 ? -1.827 13.193 -31.870 1.00 88.25 687 VAL A C 1
ATOM 5473 O O . VAL A 1 687 ? -2.990 13.072 -32.259 1.00 88.25 687 VAL A O 1
ATOM 5476 N N . SER A 1 688 ? -1.430 14.193 -31.074 1.00 82.88 688 SER A N 1
ATOM 5477 C CA . SER A 1 688 ? -2.331 15.218 -30.522 1.00 82.88 688 SER A CA 1
ATOM 5478 C C . SER A 1 688 ? -1.623 16.567 -30.349 1.00 82.88 688 SER A C 1
ATOM 5480 O O . SER A 1 688 ? -0.860 16.707 -29.396 1.00 82.88 688 SER A O 1
ATOM 5482 N N . PRO A 1 689 ? -1.906 17.589 -31.177 1.00 72.38 689 PRO A N 1
ATOM 5483 C CA . PRO A 1 689 ? -1.186 18.866 -31.143 1.00 72.38 689 PRO A CA 1
ATOM 5484 C C . PRO A 1 689 ? -1.425 19.705 -29.880 1.00 72.38 689 PRO A C 1
ATOM 5486 O O . PRO A 1 689 ? -0.703 20.679 -29.672 1.00 72.38 689 PRO A O 1
ATOM 5489 N N . ASP A 1 690 ? -2.401 19.348 -29.041 1.00 80.06 690 ASP A N 1
ATOM 5490 C CA . ASP A 1 690 ? -2.704 20.071 -27.808 1.00 80.06 690 ASP A CA 1
ATOM 5491 C C . ASP A 1 690 ? -1.589 19.885 -26.746 1.00 80.06 690 ASP A C 1
ATOM 5493 O O . ASP A 1 690 ? -1.345 18.764 -26.276 1.00 80.06 690 ASP A O 1
ATOM 5497 N N . PRO A 1 691 ? -0.883 20.963 -26.350 1.00 71.44 691 PRO A N 1
ATOM 5498 C CA . PRO A 1 691 ? 0.188 20.889 -25.364 1.00 71.44 691 PRO A CA 1
ATOM 5499 C C . PRO A 1 691 ? -0.307 20.626 -23.934 1.00 71.44 691 PRO A C 1
ATOM 5501 O O . PRO A 1 691 ? 0.500 20.178 -23.114 1.00 71.44 691 PRO A O 1
ATOM 5504 N N . GLU A 1 692 ? -1.581 20.879 -23.620 1.00 82.62 692 GLU A N 1
ATOM 5505 C CA . GLU A 1 692 ? -2.167 20.624 -22.300 1.00 82.62 692 GLU A CA 1
ATOM 5506 C C . GLU A 1 692 ? -2.484 19.133 -22.101 1.00 82.62 692 GLU A C 1
ATOM 5508 O O . GLU A 1 692 ? -2.319 18.620 -20.994 1.00 82.62 692 GLU A O 1
ATOM 5513 N N . PHE A 1 693 ? -2.779 18.402 -23.184 1.00 87.31 693 PHE A N 1
ATOM 5514 C CA . PHE A 1 693 ? -3.133 16.973 -23.161 1.00 87.31 693 PHE A CA 1
ATOM 5515 C C . PHE A 1 693 ? -1.986 16.041 -22.753 1.00 87.31 693 PHE A C 1
ATOM 5517 O O . PHE A 1 693 ? -2.217 14.950 -22.220 1.00 87.31 693 PHE A O 1
ATOM 5524 N N . VAL A 1 694 ? -0.748 16.449 -23.044 1.00 91.19 694 VAL A N 1
ATOM 5525 C CA . VAL A 1 694 ? 0.456 15.636 -22.841 1.00 91.19 694 VAL A CA 1
ATOM 5526 C C . VAL A 1 694 ? 1.393 16.361 -21.888 1.00 91.19 694 VAL A C 1
ATOM 5528 O O . VAL A 1 694 ? 2.067 17.316 -22.284 1.00 91.19 694 VAL A O 1
ATOM 5531 N N . GLN A 1 695 ? 1.498 15.884 -20.650 1.00 92.25 695 GLN A N 1
ATOM 5532 C CA . GLN A 1 695 ? 2.417 16.447 -19.654 1.00 92.25 695 GLN A CA 1
ATOM 5533 C C . GLN A 1 695 ? 3.582 15.509 -19.350 1.00 92.25 695 GLN A C 1
ATOM 5535 O O . GLN A 1 695 ? 3.525 14.307 -19.604 1.00 92.25 695 GLN A O 1
ATOM 5540 N N . VAL A 1 696 ? 4.653 16.075 -18.787 1.00 90.38 696 VAL A N 1
ATOM 5541 C CA . VAL A 1 696 ? 5.872 15.336 -18.435 1.00 90.38 696 VAL A CA 1
ATOM 5542 C C . VAL A 1 696 ? 6.066 15.269 -16.924 1.00 90.38 696 VAL A C 1
ATOM 5544 O O . VAL A 1 696 ? 5.967 16.295 -16.244 1.00 90.38 696 VAL A O 1
ATOM 5547 N N . HIS A 1 697 ? 6.432 14.082 -16.428 1.00 90.31 697 HIS A N 1
ATOM 5548 C CA . HIS A 1 697 ? 6.887 13.841 -15.056 1.00 90.31 697 HIS A CA 1
ATOM 5549 C C . HIS A 1 697 ? 8.309 13.261 -15.023 1.00 90.31 697 HIS A C 1
ATOM 5551 O O . HIS A 1 697 ? 8.557 12.134 -15.455 1.00 90.31 697 HIS A O 1
ATOM 5557 N N . ALA A 1 698 ? 9.263 14.043 -14.515 1.00 85.56 698 ALA A N 1
ATOM 5558 C CA . ALA A 1 698 ? 10.656 13.633 -14.362 1.00 85.56 698 ALA A CA 1
ATOM 5559 C C . ALA A 1 698 ? 11.296 14.301 -13.141 1.00 85.56 698 ALA A C 1
ATOM 5561 O O . ALA A 1 698 ? 11.031 15.465 -12.857 1.00 85.56 698 ALA A O 1
ATOM 5562 N N . SER A 1 699 ? 12.179 13.585 -12.443 1.00 73.38 699 SER A N 1
ATOM 5563 C CA . SER A 1 699 ? 12.853 14.080 -11.233 1.00 73.38 699 SER A CA 1
ATOM 5564 C C . SER A 1 699 ? 13.856 15.206 -11.494 1.00 73.38 699 SER A C 1
ATOM 5566 O O . SER A 1 699 ? 14.078 16.042 -10.626 1.00 73.38 699 SER A O 1
ATOM 5568 N N . THR A 1 700 ? 14.478 15.224 -12.672 1.00 74.50 700 THR A N 1
ATOM 5569 C CA . THR A 1 700 ? 15.493 16.219 -13.036 1.00 74.50 700 THR A CA 1
ATOM 5570 C C . THR A 1 700 ? 14.839 17.354 -13.824 1.00 74.50 700 THR A C 1
ATOM 5572 O O . THR A 1 700 ? 14.095 17.056 -14.762 1.00 74.50 700 THR A O 1
ATOM 5575 N N . PRO A 1 701 ? 15.117 18.632 -13.497 1.00 77.19 701 PRO A N 1
ATOM 5576 C CA . PRO A 1 701 ? 14.567 19.758 -14.240 1.00 77.19 701 PRO A CA 1
ATOM 5577 C C . PRO A 1 701 ? 15.022 19.741 -15.703 1.00 77.19 701 PRO A C 1
ATOM 5579 O O . PRO A 1 701 ? 16.185 19.426 -15.993 1.00 77.19 701 PRO A O 1
ATOM 5582 N N . PRO A 1 702 ? 14.140 20.102 -16.650 1.00 80.75 702 PRO A N 1
ATOM 5583 C CA . PRO A 1 702 ? 14.532 20.248 -18.030 1.00 80.75 702 PRO A CA 1
ATOM 5584 C C . PRO A 1 702 ? 15.472 21.428 -18.207 1.00 80.75 702 PRO A C 1
ATOM 5586 O O . PRO A 1 702 ? 15.332 22.487 -17.586 1.00 80.75 702 PRO A O 1
ATOM 5589 N N . THR A 1 703 ? 16.418 21.239 -19.112 1.00 81.69 703 THR A N 1
ATOM 5590 C CA . THR A 1 703 ? 17.213 22.328 -19.660 1.00 81.69 703 THR A CA 1
ATOM 5591 C C . THR A 1 703 ? 16.400 23.045 -20.737 1.00 81.69 703 THR A C 1
ATOM 5593 O O . THR A 1 703 ? 15.766 22.402 -21.573 1.00 81.69 703 THR A O 1
ATOM 5596 N N . VAL A 1 704 ? 16.407 24.375 -20.722 1.00 84.75 704 VAL A N 1
ATOM 5597 C CA . VAL A 1 704 ? 15.562 25.225 -21.567 1.00 84.75 704 VAL A CA 1
ATOM 5598 C C . VAL A 1 704 ? 16.377 26.270 -22.322 1.00 84.75 704 VAL A C 1
ATOM 5600 O O . VAL A 1 704 ? 17.450 26.702 -21.894 1.00 84.75 704 VAL A O 1
ATOM 5603 N N . CYS A 1 705 ? 15.850 26.704 -23.462 1.00 84.06 705 CYS A N 1
ATOM 5604 C CA . CYS A 1 705 ? 16.349 27.836 -24.216 1.00 84.06 705 CYS A CA 1
ATOM 5605 C C . CYS A 1 705 ? 16.280 29.086 -23.326 1.00 84.06 705 CYS A C 1
ATOM 5607 O O . CYS A 1 705 ? 15.192 29.436 -22.865 1.00 84.06 705 CYS A O 1
ATOM 5609 N N . PRO A 1 706 ? 17.396 29.804 -23.118 1.00 88.31 706 PRO A N 1
ATOM 5610 C CA . PRO A 1 706 ? 17.414 30.980 -22.251 1.00 88.31 706 PRO A CA 1
ATOM 5611 C C . PRO A 1 706 ? 16.571 32.142 -22.797 1.00 88.31 706 PRO A C 1
ATOM 5613 O O . PRO A 1 706 ? 16.236 33.044 -22.041 1.00 88.31 706 PRO A O 1
ATOM 5616 N N . ASN A 1 707 ? 16.236 32.132 -24.093 1.00 89.38 707 ASN A N 1
ATOM 5617 C CA . ASN A 1 707 ? 15.461 33.197 -24.724 1.00 89.38 707 ASN A CA 1
ATOM 5618 C C . ASN A 1 707 ? 13.943 32.985 -24.608 1.00 89.38 707 ASN A C 1
ATOM 5620 O O . ASN A 1 707 ? 13.216 33.902 -24.251 1.00 89.38 707 ASN A O 1
ATOM 5624 N N . CYS A 1 708 ? 13.453 31.784 -24.927 1.00 85.19 708 CYS A N 1
ATOM 5625 C CA . CYS A 1 708 ? 12.010 31.514 -25.016 1.00 85.19 708 CYS A CA 1
ATOM 5626 C C . CYS A 1 708 ? 11.502 30.466 -24.020 1.00 85.19 708 CYS A C 1
ATOM 5628 O O . CYS A 1 708 ? 10.322 30.144 -24.036 1.00 85.19 708 CYS A O 1
ATOM 5630 N N . GLY A 1 709 ? 12.374 29.880 -23.194 1.00 80.38 709 GLY A N 1
ATOM 5631 C CA . GLY A 1 709 ? 11.997 28.803 -22.274 1.00 80.38 709 GLY A CA 1
ATOM 5632 C C . GLY A 1 709 ? 11.703 27.457 -22.948 1.00 80.38 709 GLY A C 1
ATOM 5633 O O . GLY A 1 709 ? 11.430 26.483 -22.250 1.00 80.38 709 GLY A O 1
ATOM 5634 N N . SER A 1 710 ? 11.799 27.363 -24.280 1.00 77.31 710 SER A N 1
ATOM 5635 C CA . SER A 1 710 ? 11.591 26.111 -25.013 1.00 77.31 710 SER A CA 1
ATOM 5636 C C . SER A 1 710 ? 12.583 25.032 -24.590 1.00 77.31 710 SER A C 1
ATOM 5638 O O . SER A 1 710 ? 13.785 25.271 -24.495 1.00 77.31 710 SER A O 1
ATOM 5640 N N . GLN A 1 711 ? 12.095 23.810 -24.422 1.00 73.69 711 GLN A N 1
ATOM 5641 C CA . GLN A 1 711 ? 12.921 22.628 -24.160 1.00 73.69 711 GLN A CA 1
ATOM 5642 C C . GLN A 1 711 ? 13.530 22.051 -25.450 1.00 73.69 711 GLN A C 1
ATOM 5644 O O . GLN A 1 711 ? 14.258 21.067 -25.409 1.00 73.69 711 GLN A O 1
ATOM 5649 N N . LEU A 1 712 ? 13.227 22.645 -26.609 1.00 67.56 712 LEU A N 1
ATOM 5650 C CA . LEU A 1 712 ? 13.531 22.091 -27.921 1.00 67.56 712 LEU A CA 1
ATOM 5651 C C . LEU A 1 712 ? 14.678 22.854 -28.575 1.00 67.56 712 LEU A C 1
ATOM 5653 O O . LEU A 1 712 ? 14.487 23.895 -29.203 1.00 67.56 712 LEU A O 1
ATOM 5657 N N . TYR A 1 713 ? 15.889 22.319 -28.463 1.00 72.50 713 TYR A N 1
ATOM 5658 C CA . TYR A 1 713 ? 17.071 22.865 -29.122 1.00 72.50 713 TYR A CA 1
ATOM 5659 C C . TYR A 1 713 ? 18.082 21.769 -29.479 1.00 72.50 713 TYR A C 1
ATOM 5661 O O . TYR A 1 713 ? 18.155 20.731 -28.826 1.00 72.50 713 TYR A O 1
ATOM 5669 N N . LEU A 1 714 ? 18.882 22.005 -30.520 1.00 71.88 714 LEU A N 1
ATOM 5670 C CA . LEU A 1 714 ? 19.907 21.072 -31.001 1.00 71.88 714 LEU A CA 1
ATOM 5671 C C . LEU A 1 714 ? 21.311 21.668 -30.865 1.00 71.88 714 LEU A C 1
ATOM 5673 O O . LEU A 1 714 ? 21.466 22.877 -31.034 1.00 71.88 714 LEU A O 1
ATOM 5677 N N . PRO A 1 715 ? 22.352 20.858 -30.596 1.00 72.81 715 PRO A N 1
ATOM 5678 C CA . PRO A 1 715 ? 23.728 21.329 -30.663 1.00 72.81 715 PRO A CA 1
ATOM 5679 C C . PRO A 1 715 ? 24.080 21.745 -32.095 1.00 72.81 715 PRO A C 1
ATOM 5681 O O . PRO A 1 715 ? 23.702 21.089 -33.065 1.00 72.81 715 PRO A O 1
ATOM 5684 N N . LEU A 1 716 ? 24.834 22.832 -32.223 1.00 76.88 716 LEU A N 1
ATOM 5685 C CA . LEU A 1 716 ? 25.352 23.291 -33.504 1.00 76.88 716 LEU A CA 1
ATOM 5686 C C . LEU A 1 716 ? 26.370 22.297 -34.080 1.00 76.88 716 LEU A C 1
ATOM 5688 O O . LEU A 1 716 ? 27.215 21.746 -33.368 1.00 76.88 716 LEU A O 1
ATOM 5692 N N . THR A 1 717 ? 26.339 22.121 -35.399 1.00 75.56 717 THR A N 1
ATOM 5693 C CA . THR A 1 717 ? 27.337 21.342 -36.141 1.00 75.56 717 THR A CA 1
ATOM 5694 C C . THR A 1 717 ? 28.719 21.998 -36.087 1.00 75.56 717 THR A C 1
ATOM 5696 O O . THR A 1 717 ? 28.855 23.202 -35.874 1.00 75.56 717 THR A O 1
ATOM 5699 N N . SER A 1 718 ? 29.789 21.244 -36.372 1.00 76.50 718 SER A N 1
ATOM 5700 C CA . SER A 1 718 ? 31.152 21.803 -36.418 1.00 76.50 718 SER A CA 1
ATOM 5701 C C . SER A 1 718 ? 31.317 22.949 -37.428 1.00 76.50 718 SER A C 1
ATOM 5703 O O . SER A 1 718 ? 32.183 23.803 -37.239 1.00 76.50 718 SER A O 1
ATOM 5705 N N . LYS A 1 719 ? 30.506 22.981 -38.498 1.00 79.50 719 LYS A N 1
ATOM 5706 C CA . LYS A 1 719 ? 30.474 24.093 -39.462 1.00 79.50 719 LYS A CA 1
ATOM 5707 C C . LYS A 1 719 ? 29.797 25.326 -38.865 1.00 79.50 719 LYS A C 1
ATOM 5709 O O . LYS A 1 719 ? 30.341 26.419 -38.974 1.00 79.50 719 LYS A O 1
ATOM 5714 N N . GLU A 1 720 ? 28.657 25.148 -38.205 1.00 80.19 720 GLU A N 1
ATOM 5715 C CA . GLU A 1 720 ? 27.932 26.238 -37.547 1.00 80.19 720 GLU A CA 1
ATOM 5716 C C . GLU A 1 720 ? 28.716 26.812 -36.362 1.00 80.19 720 GLU A C 1
ATOM 5718 O O . GLU A 1 720 ? 28.814 28.023 -36.229 1.00 80.19 720 GLU A O 1
ATOM 5723 N N . LEU A 1 721 ? 29.361 25.974 -35.547 1.00 83.88 721 LEU A N 1
ATOM 5724 C CA . LEU A 1 721 ? 30.226 26.430 -34.453 1.00 83.88 721 LEU A CA 1
ATOM 5725 C C . LEU A 1 721 ? 31.351 27.347 -34.951 1.00 83.88 721 LEU A C 1
ATOM 5727 O O . LEU A 1 721 ? 31.597 28.396 -34.358 1.00 83.88 721 LEU A O 1
ATOM 5731 N N . LYS A 1 722 ? 31.988 26.997 -36.079 1.00 85.19 722 LYS A N 1
ATOM 5732 C CA . LYS A 1 722 ? 32.982 27.864 -36.731 1.00 85.19 722 LYS A CA 1
ATOM 5733 C C . LYS A 1 722 ? 32.362 29.158 -37.257 1.00 85.19 722 LYS A C 1
ATOM 5735 O O . LYS A 1 722 ? 32.977 30.206 -37.104 1.00 85.19 722 LYS A O 1
ATOM 5740 N N . LEU A 1 723 ? 31.166 29.089 -37.848 1.00 87.31 723 LEU A N 1
ATOM 5741 C CA . LEU A 1 723 ? 30.445 30.255 -38.371 1.00 87.31 723 LEU A CA 1
ATOM 5742 C C . LEU A 1 723 ? 30.098 31.262 -37.265 1.00 87.31 723 LEU A C 1
ATOM 5744 O O . LEU A 1 723 ? 30.257 32.461 -37.461 1.00 87.31 723 LEU A O 1
ATOM 5748 N N . TYR A 1 724 ? 29.660 30.775 -36.104 1.00 84.12 724 TYR A N 1
ATOM 5749 C CA . TYR A 1 724 ? 29.278 31.608 -34.962 1.00 84.12 724 TYR A CA 1
ATOM 5750 C C . TYR A 1 724 ? 30.448 31.939 -34.018 1.00 84.12 724 TYR A C 1
ATOM 5752 O O . TYR A 1 724 ? 30.241 32.610 -33.011 1.00 84.12 724 TYR A O 1
ATOM 5760 N N . GLY A 1 725 ? 31.673 31.478 -34.307 1.00 85.00 725 GLY A N 1
ATOM 5761 C CA . GLY A 1 725 ? 32.843 31.712 -33.450 1.00 85.00 725 GLY A CA 1
ATOM 5762 C C . GLY A 1 725 ? 32.733 31.071 -32.060 1.00 85.00 725 GLY A C 1
ATOM 5763 O O . GLY A 1 725 ? 33.293 31.583 -31.094 1.00 85.00 725 GLY A O 1
ATOM 5764 N N . MET A 1 726 ? 31.996 29.965 -31.940 1.00 82.69 726 MET A N 1
ATOM 5765 C CA . MET A 1 726 ? 31.681 29.311 -30.670 1.00 82.69 726 MET A CA 1
ATOM 5766 C C . MET A 1 726 ? 32.427 27.981 -30.514 1.00 82.69 726 MET A C 1
ATOM 5768 O O . MET A 1 726 ? 32.540 27.195 -31.451 1.00 82.69 726 MET A O 1
ATOM 5772 N N . THR A 1 727 ? 32.888 27.676 -29.298 1.00 76.75 727 THR A N 1
ATOM 5773 C CA . THR A 1 727 ? 33.438 26.349 -28.945 1.00 76.75 727 THR A CA 1
ATOM 5774 C C . THR A 1 727 ? 32.340 25.326 -28.632 1.00 76.75 727 THR A C 1
ATOM 5776 O O . THR A 1 727 ? 32.545 24.116 -28.759 1.00 76.75 727 THR A O 1
ATOM 5779 N N . GLN A 1 728 ? 31.163 25.817 -28.244 1.00 79.88 728 GLN A N 1
ATOM 5780 C CA . GLN A 1 728 ? 29.925 25.076 -28.043 1.00 79.88 728 GLN A CA 1
ATOM 5781 C C . GLN A 1 728 ? 28.741 26.026 -28.237 1.00 79.88 728 GLN A C 1
ATOM 5783 O O . GLN A 1 728 ? 28.824 27.202 -27.886 1.00 79.88 728 GLN A O 1
ATOM 5788 N N . GLY A 1 729 ? 27.637 25.516 -28.763 1.00 81.81 729 GLY A N 1
ATOM 5789 C CA . GLY A 1 729 ? 26.438 26.304 -28.981 1.00 81.81 729 GLY A CA 1
ATOM 5790 C C . GLY A 1 729 ? 25.279 25.423 -29.403 1.00 81.81 729 GLY A C 1
ATOM 5791 O O . GLY A 1 729 ? 25.478 24.294 -29.858 1.00 81.81 729 GLY A O 1
ATOM 5792 N N . TYR A 1 730 ? 24.082 25.954 -29.229 1.00 84.94 730 TYR A N 1
ATOM 5793 C CA . TYR A 1 730 ? 22.815 25.286 -29.456 1.00 84.94 730 TYR A CA 1
ATOM 5794 C C . TYR A 1 730 ? 21.910 26.200 -30.274 1.00 84.94 730 TYR A C 1
ATOM 5796 O O . TYR A 1 730 ? 21.973 27.417 -30.123 1.00 84.94 730 TYR A O 1
ATOM 5804 N N . ARG A 1 731 ? 21.063 25.618 -31.119 1.00 84.25 731 ARG A N 1
ATOM 5805 C CA . ARG A 1 731 ? 20.025 26.307 -31.884 1.00 84.25 731 ARG A CA 1
ATOM 5806 C C . ARG A 1 731 ? 18.663 25.884 -31.352 1.00 84.25 731 ARG A C 1
ATOM 5808 O O . ARG A 1 731 ? 18.327 24.702 -31.410 1.00 84.25 731 ARG A O 1
ATOM 5815 N N . CYS A 1 732 ? 17.881 26.841 -30.868 1.00 82.00 732 CYS A N 1
ATOM 5816 C CA . CYS A 1 732 ? 16.488 26.615 -30.504 1.00 82.00 732 CYS A CA 1
ATOM 5817 C C . CYS A 1 732 ? 15.671 26.224 -31.739 1.00 82.00 732 CYS A C 1
ATOM 5819 O O . CYS A 1 732 ? 15.801 26.836 -32.796 1.00 82.00 732 CYS A O 1
ATOM 5821 N N . LEU A 1 733 ? 14.828 25.203 -31.630 1.00 74.44 733 LEU A N 1
ATOM 5822 C CA . LEU A 1 733 ? 13.949 24.784 -32.718 1.00 74.44 733 LEU A CA 1
ATOM 5823 C C . LEU A 1 733 ? 12.678 25.628 -32.787 1.00 74.44 733 LEU A C 1
ATOM 5825 O O . LEU A 1 733 ? 12.150 25.789 -33.886 1.00 74.44 733 LEU A O 1
ATOM 5829 N N . GLU A 1 734 ? 12.245 26.210 -31.669 1.00 76.56 734 GLU A N 1
ATOM 5830 C CA . GLU A 1 734 ? 11.088 27.108 -31.613 1.00 76.56 734 GLU A CA 1
ATOM 5831 C C . GLU A 1 734 ? 11.468 28.534 -32.021 1.00 76.56 734 GLU A C 1
ATOM 5833 O O . GLU A 1 734 ? 11.123 28.974 -33.114 1.00 76.56 734 GLU A O 1
ATOM 5838 N N . CYS A 1 735 ? 12.251 29.246 -31.204 1.00 88.00 735 CYS A N 1
ATOM 5839 C CA . CYS A 1 735 ? 12.580 30.652 -31.475 1.00 88.00 735 CYS A CA 1
ATOM 5840 C C . CYS A 1 735 ? 13.771 30.857 -32.424 1.00 88.00 735 CYS A C 1
ATOM 5842 O O . CYS A 1 735 ? 14.154 31.993 -32.682 1.00 88.00 735 CYS A O 1
ATOM 5844 N N . LYS A 1 736 ? 14.385 29.773 -32.923 1.00 88.62 736 LYS A N 1
ATOM 5845 C CA . LYS A 1 736 ? 15.551 29.779 -33.834 1.00 88.62 736 LYS A CA 1
ATOM 5846 C C . LYS A 1 736 ? 16.831 30.432 -33.295 1.00 88.62 736 LYS A C 1
ATOM 5848 O O . LYS A 1 736 ? 17.849 30.381 -33.987 1.00 88.62 736 LYS A O 1
ATOM 5853 N N . GLU A 1 737 ? 16.813 30.952 -32.067 1.00 90.31 737 GLU A N 1
ATOM 5854 C CA . GLU A 1 737 ? 17.973 31.581 -31.435 1.00 90.31 737 GLU A CA 1
ATOM 5855 C C . GLU A 1 737 ? 19.144 30.630 -31.227 1.00 90.31 737 GLU A C 1
ATOM 5857 O O . GLU A 1 737 ? 18.970 29.445 -30.921 1.00 90.31 737 GLU A O 1
ATOM 5862 N N . VAL A 1 738 ? 20.348 31.190 -31.341 1.00 90.31 738 VAL A N 1
ATOM 5863 C CA . VAL A 1 738 ? 21.603 30.483 -31.100 1.00 90.31 738 VAL A CA 1
ATOM 5864 C C . VAL A 1 738 ? 22.190 30.924 -29.765 1.00 90.31 738 VAL A C 1
ATOM 5866 O O . VAL A 1 738 ? 22.413 32.108 -29.536 1.00 90.31 738 VAL A O 1
ATOM 5869 N N . PHE A 1 739 ? 22.483 29.974 -28.882 1.00 88.62 739 PHE A N 1
ATOM 5870 C CA . PHE A 1 739 ? 22.966 30.261 -27.531 1.00 88.62 739 PHE A CA 1
ATOM 5871 C C . PHE A 1 739 ? 24.077 29.301 -27.097 1.00 88.62 739 PHE A C 1
ATOM 5873 O O . PHE A 1 739 ? 24.143 28.157 -27.538 1.00 88.62 739 PHE A O 1
ATOM 5880 N N . SER A 1 740 ? 24.967 29.753 -26.213 1.00 84.88 740 SER A N 1
ATOM 5881 C CA . SER A 1 740 ? 26.135 28.977 -25.758 1.00 84.88 740 SER A CA 1
ATOM 5882 C C . SER A 1 740 ? 25.900 28.189 -24.463 1.00 84.88 740 SER A C 1
ATOM 5884 O O . SER A 1 740 ? 26.621 27.225 -24.188 1.00 84.88 740 SER A O 1
ATOM 5886 N N . ARG A 1 741 ? 24.896 28.583 -23.667 1.00 83.69 741 ARG A N 1
ATOM 5887 C CA . ARG A 1 741 ? 24.481 27.936 -22.413 1.00 83.69 741 ARG A CA 1
ATOM 5888 C C . ARG A 1 741 ? 22.958 27.889 -22.324 1.00 83.69 741 ARG A C 1
ATOM 5890 O O . ARG A 1 741 ? 22.308 28.904 -22.553 1.00 83.69 741 ARG A O 1
ATOM 5897 N N . TYR A 1 742 ? 22.411 26.722 -22.010 1.00 83.75 742 TYR A N 1
ATOM 5898 C CA . TYR A 1 742 ? 20.997 26.560 -21.669 1.00 83.75 742 TYR A CA 1
ATOM 5899 C C . TYR A 1 742 ? 20.718 27.086 -20.252 1.00 83.75 742 TYR A C 1
ATOM 5901 O O . TYR A 1 742 ? 21.637 27.213 -19.439 1.00 83.75 742 TYR A O 1
ATOM 5909 N N . ALA A 1 743 ? 19.454 27.385 -19.962 1.00 82.75 743 ALA A N 1
ATOM 5910 C CA . ALA A 1 743 ? 18.957 27.635 -18.611 1.00 82.75 743 ALA A CA 1
ATOM 5911 C C . ALA A 1 743 ? 18.296 26.363 -18.045 1.00 82.75 743 ALA A C 1
ATOM 5913 O O . ALA A 1 743 ? 18.106 25.389 -18.770 1.00 82.75 743 ALA A O 1
ATOM 5914 N N . TYR A 1 744 ? 17.950 26.360 -16.759 1.00 79.69 744 TYR A N 1
ATOM 5915 C CA . TYR A 1 744 ? 17.143 25.304 -16.139 1.00 79.69 744 TYR A CA 1
ATOM 5916 C C . TYR A 1 744 ? 15.750 25.844 -15.837 1.00 79.69 744 TYR A C 1
ATOM 5918 O O . TYR A 1 744 ? 15.612 27.018 -15.489 1.00 79.69 744 TYR A O 1
ATOM 5926 N N . ALA A 1 745 ? 14.729 24.995 -15.952 1.00 77.44 745 ALA A N 1
ATOM 5927 C CA . ALA A 1 745 ? 13.397 25.353 -15.482 1.00 77.44 745 ALA A CA 1
ATOM 5928 C C . ALA A 1 745 ? 13.429 25.652 -13.972 1.00 77.44 745 ALA A C 1
ATOM 5930 O O . ALA A 1 745 ? 13.896 24.837 -13.175 1.00 77.44 745 ALA A O 1
ATOM 5931 N N . SER A 1 746 ? 12.942 26.832 -13.587 1.00 78.38 746 SER A N 1
ATOM 5932 C CA . SER A 1 746 ? 12.750 27.207 -12.186 1.00 78.38 746 SER A CA 1
ATOM 5933 C C . SER A 1 746 ? 11.518 26.516 -11.610 1.00 78.38 746 SER A C 1
ATOM 5935 O O . SER A 1 746 ? 10.553 26.286 -12.330 1.00 78.38 746 SER A O 1
ATOM 5937 N N . ASP A 1 747 ? 11.538 26.241 -10.307 1.00 80.56 747 ASP A N 1
ATOM 5938 C CA . ASP A 1 747 ? 10.395 25.696 -9.560 1.00 80.56 747 ASP A CA 1
ATOM 5939 C C . ASP A 1 747 ? 9.850 24.346 -10.075 1.00 80.56 747 ASP A C 1
ATOM 5941 O O . ASP A 1 747 ? 8.663 24.019 -9.988 1.00 80.56 747 ASP A O 1
ATOM 5945 N N . TRP A 1 748 ? 10.749 23.532 -10.633 1.00 81.56 748 TRP A N 1
ATOM 5946 C CA . TRP A 1 748 ? 10.396 22.246 -11.230 1.00 81.56 748 TRP A CA 1
ATOM 5947 C C . TRP A 1 748 ? 9.793 21.259 -10.225 1.00 81.56 748 TRP A C 1
ATOM 5949 O O . TRP A 1 748 ? 8.879 20.521 -10.581 1.00 81.56 748 TRP A O 1
ATOM 5959 N N . GLU A 1 749 ? 10.255 21.260 -8.970 1.00 74.50 749 GLU A N 1
ATOM 5960 C CA . GLU A 1 749 ? 9.695 20.383 -7.933 1.00 74.50 749 GLU A CA 1
ATOM 5961 C C . GLU A 1 749 ? 8.197 20.643 -7.716 1.00 74.50 749 GLU A C 1
ATOM 5963 O O . GLU A 1 749 ? 7.414 19.692 -7.729 1.00 74.50 749 GLU A O 1
ATOM 5968 N N . ASN A 1 750 ? 7.783 21.910 -7.593 1.00 76.62 750 ASN A N 1
ATOM 5969 C CA . ASN A 1 750 ? 6.369 22.271 -7.465 1.00 76.62 750 ASN A CA 1
ATOM 5970 C C . ASN A 1 750 ? 5.596 21.949 -8.747 1.00 76.62 750 ASN A C 1
ATOM 5972 O O . ASN A 1 750 ? 4.542 21.324 -8.676 1.00 76.62 750 ASN A O 1
ATOM 5976 N N . THR A 1 751 ? 6.166 22.252 -9.918 1.00 83.88 751 THR A N 1
ATOM 5977 C CA . THR A 1 751 ? 5.546 21.936 -11.220 1.00 83.88 751 THR A CA 1
ATOM 5978 C C . THR A 1 751 ? 5.242 20.438 -11.367 1.00 83.88 751 THR A C 1
ATOM 5980 O O . THR A 1 751 ? 4.194 20.048 -11.882 1.00 83.88 751 THR A O 1
ATOM 5983 N N . ILE A 1 752 ? 6.158 19.566 -10.933 1.00 83.75 752 ILE A N 1
ATOM 5984 C CA . ILE A 1 752 ? 5.968 18.112 -10.994 1.00 83.75 752 ILE A CA 1
ATOM 5985 C C . ILE A 1 752 ? 4.888 17.637 -10.020 1.00 83.75 752 ILE A C 1
ATOM 5987 O O . ILE A 1 752 ? 4.113 16.747 -10.375 1.00 83.75 752 ILE A O 1
ATOM 5991 N N . LEU A 1 753 ? 4.815 18.227 -8.824 1.00 76.75 753 LEU A N 1
ATOM 5992 C CA . LEU A 1 753 ? 3.751 17.935 -7.862 1.00 76.75 753 LEU A CA 1
ATOM 5993 C C . LEU A 1 753 ? 2.382 18.355 -8.409 1.00 76.75 753 LEU A C 1
ATOM 5995 O O . LEU A 1 753 ? 1.469 17.536 -8.425 1.00 76.75 753 LEU A O 1
ATOM 5999 N N . GLU A 1 754 ? 2.269 19.570 -8.947 1.00 83.38 754 GLU A N 1
ATOM 6000 C CA . GLU A 1 754 ? 1.037 20.077 -9.563 1.00 83.38 754 GLU A CA 1
ATOM 6001 C C . GLU A 1 754 ? 0.578 19.199 -10.729 1.00 83.38 754 GLU A C 1
ATOM 6003 O O . GLU A 1 754 ? -0.587 18.821 -10.800 1.00 83.38 754 GLU A O 1
ATOM 6008 N N . ARG A 1 755 ? 1.493 18.798 -11.621 1.00 87.44 755 ARG A N 1
ATOM 6009 C CA . ARG A 1 755 ? 1.171 17.885 -12.731 1.00 87.44 755 ARG A CA 1
ATOM 6010 C C . ARG A 1 755 ? 0.754 16.504 -12.256 1.00 87.44 755 ARG A C 1
ATOM 6012 O O . ARG A 1 755 ? -0.109 15.884 -12.873 1.00 87.44 755 ARG A O 1
ATOM 6019 N N . GLN A 1 756 ? 1.386 15.993 -11.203 1.00 83.88 756 GLN A N 1
ATOM 6020 C CA . GLN A 1 756 ? 1.013 14.709 -10.630 1.00 83.88 756 GLN A CA 1
ATOM 6021 C C . GLN A 1 756 ? -0.409 14.764 -10.067 1.00 83.88 756 GLN A C 1
ATOM 6023 O O . GLN A 1 756 ? -1.187 13.858 -10.365 1.00 83.88 756 GLN A O 1
ATOM 6028 N N . ASP A 1 757 ? -0.736 15.808 -9.305 1.00 81.56 757 ASP A N 1
ATOM 6029 C CA . ASP A 1 757 ? -2.061 16.016 -8.715 1.00 81.56 757 ASP A CA 1
ATOM 6030 C C . ASP A 1 757 ? -3.114 16.230 -9.818 1.00 81.56 757 ASP A C 1
ATOM 6032 O O . ASP A 1 757 ? -4.102 15.501 -9.877 1.00 81.56 757 ASP A O 1
ATOM 6036 N N . ALA A 1 758 ? -2.832 17.093 -10.799 1.00 85.75 758 ALA A N 1
ATOM 6037 C CA . ALA A 1 758 ? -3.674 17.299 -11.979 1.00 85.75 758 ALA A CA 1
ATOM 6038 C C . ALA A 1 758 ? -3.932 15.993 -12.756 1.00 85.75 758 ALA A C 1
ATOM 6040 O O . ALA A 1 758 ? -5.058 15.722 -13.177 1.00 85.75 758 ALA A O 1
ATOM 6041 N N . PHE A 1 759 ? -2.922 15.130 -12.904 1.00 90.62 759 PHE A N 1
ATOM 6042 C CA . PHE A 1 759 ? -3.113 13.818 -13.522 1.00 90.62 759 PHE A CA 1
ATOM 6043 C C . PHE A 1 759 ? -3.970 12.886 -12.661 1.00 90.62 759 PHE A C 1
ATOM 6045 O O . PHE A 1 759 ? -4.784 12.140 -13.207 1.00 90.62 759 PHE A O 1
ATOM 6052 N N . GLN A 1 760 ? -3.820 12.894 -11.327 1.00 83.62 760 GLN A N 1
ATOM 6053 C CA . GLN A 1 760 ? -4.712 12.127 -10.443 1.00 83.62 760 GLN A CA 1
ATOM 6054 C C . GLN A 1 760 ? -6.166 12.570 -10.629 1.00 83.62 760 GLN A C 1
ATOM 6056 O O . GLN A 1 760 ? -7.032 11.711 -10.805 1.00 83.62 760 GLN A O 1
ATOM 6061 N N . ASP A 1 761 ? -6.387 13.880 -10.731 1.00 84.31 761 ASP A N 1
ATOM 6062 C CA . ASP A 1 761 ? -7.696 14.528 -10.861 1.00 84.31 761 ASP A CA 1
ATOM 6063 C C . ASP A 1 761 ? -8.273 14.520 -12.291 1.00 84.31 761 ASP A C 1
ATOM 6065 O O . ASP A 1 761 ? -9.283 15.171 -12.554 1.00 84.31 761 ASP A O 1
ATOM 6069 N N . ASN A 1 762 ? -7.670 13.758 -13.214 1.00 90.81 762 ASN A N 1
ATOM 6070 C CA . ASN A 1 762 ? -8.105 13.623 -14.613 1.00 90.81 762 ASN A CA 1
ATOM 6071 C C . ASN A 1 762 ? -8.097 14.940 -15.416 1.00 90.81 762 ASN A C 1
ATOM 6073 O O . ASN A 1 762 ? -8.896 15.101 -16.335 1.00 90.81 762 ASN A O 1
ATOM 6077 N N . GLN A 1 763 ? -7.194 15.875 -15.107 1.00 91.38 763 GLN A N 1
ATOM 6078 C CA . GLN A 1 763 ? -7.087 17.160 -15.816 1.00 91.38 763 GLN A CA 1
ATOM 6079 C C . GLN A 1 763 ? -6.409 17.058 -17.190 1.00 91.38 763 GLN A C 1
ATOM 6081 O O . GLN A 1 763 ? -6.522 17.979 -17.986 1.00 91.38 763 GLN A O 1
ATOM 6086 N N . PHE A 1 764 ? -5.700 15.964 -17.477 1.00 92.44 764 PHE A N 1
ATOM 6087 C CA . PHE A 1 764 ? -5.151 15.652 -18.801 1.00 92.44 764 PHE A CA 1
ATOM 6088 C C . PHE A 1 764 ? -5.006 14.128 -18.984 1.00 92.44 764 PHE A C 1
ATOM 6090 O O . PHE A 1 764 ? -4.795 13.418 -17.992 1.00 92.44 764 PHE A O 1
ATOM 6097 N N . PRO A 1 765 ? -5.119 13.597 -20.219 1.00 92.75 765 PRO A N 1
ATOM 6098 C CA . PRO A 1 765 ? -5.205 12.156 -20.456 1.00 92.75 765 PRO A CA 1
ATOM 6099 C C . PRO A 1 765 ? -3.848 11.442 -20.558 1.00 92.75 765 PRO A C 1
ATOM 6101 O O . PRO A 1 765 ? -3.775 10.263 -20.212 1.00 92.75 765 PRO A O 1
ATOM 6104 N N . ILE A 1 766 ? -2.763 12.096 -21.004 1.00 95.31 766 ILE A N 1
ATOM 6105 C CA . ILE A 1 766 ? -1.480 11.418 -21.279 1.00 95.31 766 ILE A CA 1
ATOM 6106 C C . ILE A 1 766 ? -0.344 11.995 -20.431 1.00 95.31 766 ILE A C 1
ATOM 6108 O O . ILE A 1 766 ? 0.012 13.170 -20.535 1.00 95.31 766 ILE A O 1
ATOM 6112 N N . LEU A 1 767 ? 0.298 11.130 -19.644 1.00 95.56 767 LEU A N 1
ATOM 6113 C CA . LEU A 1 767 ? 1.513 11.460 -18.904 1.00 95.56 767 LEU A CA 1
ATOM 6114 C C . LEU A 1 767 ? 2.732 10.748 -19.498 1.00 95.56 767 LEU A C 1
ATOM 6116 O O . LEU A 1 767 ? 2.773 9.522 -19.566 1.00 95.56 767 LEU A O 1
ATOM 6120 N N . VAL A 1 768 ? 3.765 11.500 -19.865 1.00 94.62 768 VAL A N 1
ATOM 6121 C CA . VAL A 1 768 ? 5.066 10.945 -20.258 1.00 94.62 768 VAL A CA 1
ATOM 6122 C C . VAL A 1 768 ? 6.019 11.034 -19.080 1.00 94.62 768 VAL A C 1
ATOM 6124 O O . VAL A 1 768 ? 6.216 12.111 -18.518 1.00 94.62 768 VAL A O 1
ATOM 6127 N N . ALA A 1 769 ? 6.620 9.920 -18.681 1.00 93.31 769 ALA A N 1
ATOM 6128 C CA . ALA A 1 769 ? 7.371 9.884 -17.439 1.00 93.31 769 ALA A CA 1
ATOM 6129 C C . ALA A 1 769 ? 8.605 8.991 -17.461 1.00 93.31 769 ALA A C 1
ATOM 6131 O O . ALA A 1 769 ? 8.708 8.059 -18.250 1.00 93.31 769 ALA A O 1
ATOM 6132 N N . THR A 1 770 ? 9.559 9.269 -16.572 1.00 89.75 770 THR A N 1
ATOM 6133 C CA . THR A 1 770 ? 10.624 8.306 -16.249 1.00 89.75 770 THR A CA 1
ATOM 6134 C C . THR A 1 770 ? 10.142 7.342 -15.161 1.00 89.75 770 THR A C 1
ATOM 6136 O O . THR A 1 770 ? 9.057 7.525 -14.602 1.00 89.75 770 THR A O 1
ATOM 6139 N N . LYS A 1 771 ? 10.982 6.375 -14.753 1.00 80.75 771 LYS A N 1
ATOM 6140 C CA . LYS A 1 771 ? 10.761 5.548 -13.542 1.00 80.75 771 LYS A CA 1
ATOM 6141 C C . LYS A 1 771 ? 10.460 6.386 -12.278 1.00 80.75 771 LYS A C 1
ATOM 6143 O O . LYS A 1 771 ? 9.910 5.870 -11.306 1.00 80.75 771 LYS A O 1
ATOM 6148 N N . GLY A 1 772 ? 10.784 7.687 -12.286 1.00 75.81 772 GLY A N 1
ATOM 6149 C CA . GLY A 1 772 ? 10.427 8.643 -11.234 1.00 75.81 772 GLY A CA 1
ATOM 6150 C C . GLY A 1 772 ? 8.917 8.814 -11.011 1.00 75.81 772 GLY A C 1
ATOM 6151 O O . GLY A 1 772 ? 8.514 9.064 -9.874 1.00 75.81 772 GLY A O 1
ATOM 6152 N N . TYR A 1 773 ? 8.075 8.596 -12.031 1.00 83.19 773 TYR A N 1
ATOM 6153 C CA . TYR A 1 773 ? 6.620 8.474 -11.865 1.00 83.19 773 TYR A CA 1
ATOM 6154 C C . TYR A 1 773 ? 6.273 7.070 -11.368 1.00 83.19 773 TYR A C 1
ATOM 6156 O O . TYR A 1 773 ? 5.811 6.173 -12.078 1.00 83.19 773 TYR A O 1
ATOM 6164 N N . GLY A 1 774 ? 6.634 6.878 -10.108 1.00 72.69 774 GLY A N 1
ATOM 6165 C CA . GLY A 1 774 ? 6.934 5.582 -9.556 1.00 72.69 774 GLY A CA 1
ATOM 6166 C C . GLY A 1 774 ? 6.105 5.259 -8.321 1.00 72.69 774 GLY A C 1
ATOM 6167 O O . GLY A 1 774 ? 4.878 5.360 -8.279 1.00 72.69 774 GLY A O 1
ATOM 6168 N N . MET A 1 775 ? 6.786 4.743 -7.314 1.00 68.31 775 MET A N 1
ATOM 6169 C CA . MET A 1 775 ? 6.181 4.237 -6.086 1.00 68.31 775 MET A CA 1
ATOM 6170 C C . MET A 1 775 ? 5.224 5.272 -5.454 1.00 68.31 775 MET A C 1
ATOM 6172 O O . MET A 1 775 ? 5.536 6.459 -5.400 1.00 68.31 775 MET A O 1
ATOM 6176 N N . GLY A 1 776 ? 4.048 4.821 -5.005 1.00 61.06 776 GLY A N 1
ATOM 6177 C CA . GLY A 1 776 ? 3.038 5.664 -4.340 1.00 61.06 776 GLY A CA 1
ATOM 6178 C C . GLY A 1 776 ? 1.902 6.205 -5.195 1.00 61.06 776 GLY A C 1
ATOM 6179 O O . GLY A 1 776 ? 0.912 6.667 -4.644 1.00 61.06 776 GLY A O 1
ATOM 6180 N N . ILE A 1 777 ? 1.972 6.072 -6.517 1.00 72.19 777 ILE A N 1
ATOM 6181 C CA . ILE A 1 777 ? 0.849 6.430 -7.391 1.00 72.19 777 ILE A CA 1
ATOM 6182 C C . ILE A 1 777 ? -0.282 5.404 -7.257 1.00 72.19 777 ILE A C 1
ATOM 6184 O O . ILE A 1 777 ? -0.036 4.201 -7.402 1.00 72.19 777 ILE A O 1
ATOM 6188 N N . ASP A 1 778 ? -1.516 5.870 -7.037 1.00 73.75 778 ASP A N 1
ATOM 6189 C CA . ASP A 1 778 ? -2.736 5.050 -6.985 1.00 73.75 778 ASP A CA 1
ATOM 6190 C C . ASP A 1 778 ? -3.879 5.604 -7.845 1.00 73.75 778 ASP A C 1
ATOM 6192 O O . ASP A 1 778 ? -4.983 5.871 -7.379 1.00 73.75 778 ASP A O 1
ATOM 6196 N N . LYS A 1 779 ? -3.604 5.751 -9.144 1.00 82.94 779 LYS A N 1
ATOM 6197 C CA . LYS A 1 779 ? -4.614 6.126 -10.133 1.00 82.94 779 LYS A CA 1
ATOM 6198 C C . LYS A 1 779 ? -5.353 4.890 -10.645 1.00 82.94 779 LYS A C 1
ATOM 6200 O O . LYS A 1 779 ? -4.741 3.975 -11.198 1.00 82.94 779 LYS A O 1
ATOM 6205 N N . ARG A 1 780 ? -6.678 4.865 -10.483 1.00 84.19 780 ARG A N 1
ATOM 6206 C CA . ARG A 1 780 ? -7.516 3.693 -10.801 1.00 84.19 780 ARG A CA 1
ATOM 6207 C C . ARG A 1 780 ? -7.737 3.470 -12.300 1.00 84.19 780 ARG A C 1
ATOM 6209 O O . ARG A 1 780 ? -7.749 2.322 -12.740 1.00 84.19 780 ARG A O 1
ATOM 6216 N N . ASN A 1 781 ? -7.866 4.553 -13.068 1.00 90.44 781 ASN A N 1
ATOM 6217 C CA . ASN A 1 781 ? -8.341 4.557 -14.454 1.00 90.44 781 ASN A CA 1
ATOM 6218 C C . ASN A 1 781 ? -7.238 4.634 -15.531 1.00 90.44 781 ASN A C 1
ATOM 6220 O O . ASN A 1 781 ? -7.493 5.100 -16.641 1.00 90.44 781 ASN A O 1
ATOM 6224 N N . ILE A 1 782 ? -6.012 4.181 -15.238 1.00 95.25 782 ILE A N 1
ATOM 6225 C CA . ILE A 1 782 ? -4.958 4.080 -16.262 1.00 95.25 782 ILE A CA 1
ATOM 6226 C C . ILE A 1 782 ? -5.306 2.930 -17.225 1.00 95.25 782 ILE A C 1
ATOM 6228 O O . ILE A 1 782 ? -5.211 1.747 -16.872 1.00 95.25 782 ILE A O 1
ATOM 6232 N N . ARG A 1 783 ? -5.727 3.273 -18.444 1.00 96.62 783 ARG A N 1
ATOM 6233 C CA . ARG A 1 783 ? -6.148 2.344 -19.502 1.00 96.62 783 ARG A CA 1
ATOM 6234 C C . ARG A 1 783 ? -4.993 1.783 -20.301 1.00 96.62 783 ARG A C 1
ATOM 6236 O O . ARG A 1 783 ? -5.062 0.622 -20.695 1.00 96.62 783 ARG A O 1
ATOM 6243 N N . PHE A 1 784 ? -3.914 2.537 -20.472 1.00 97.69 784 PHE A N 1
ATOM 6244 C CA . PHE A 1 784 ? -2.746 2.022 -21.169 1.00 97.69 784 PHE A CA 1
ATOM 6245 C C . PHE A 1 784 ? -1.421 2.476 -20.574 1.00 97.69 784 PHE A C 1
ATOM 6247 O O . PHE A 1 784 ? -1.301 3.567 -20.015 1.00 97.69 784 PHE A O 1
ATOM 6254 N N . ILE A 1 785 ? -0.421 1.607 -20.711 1.00 97.75 785 ILE A N 1
ATOM 6255 C CA . ILE A 1 785 ? 0.977 1.902 -20.404 1.00 97.75 785 ILE A CA 1
ATOM 6256 C C . ILE A 1 785 ? 1.833 1.506 -21.594 1.00 97.75 785 ILE A C 1
ATOM 6258 O O . ILE A 1 785 ? 1.761 0.373 -22.066 1.00 97.75 785 ILE A O 1
ATOM 6262 N N . ILE A 1 786 ? 2.662 2.433 -22.060 1.00 98.06 786 ILE A N 1
ATOM 6263 C CA . ILE A 1 786 ? 3.587 2.208 -23.169 1.00 98.06 786 ILE A CA 1
ATOM 6264 C C . ILE A 1 786 ? 5.004 2.394 -22.649 1.00 98.06 786 ILE A C 1
ATOM 6266 O O . ILE A 1 786 ? 5.346 3.463 -22.157 1.00 98.06 786 ILE A O 1
ATOM 6270 N N . HIS A 1 787 ? 5.843 1.376 -22.783 1.00 97.06 787 HIS A N 1
ATOM 6271 C CA . HIS A 1 787 ? 7.275 1.491 -22.528 1.00 97.06 787 HIS A CA 1
ATOM 6272 C C . HIS A 1 787 ? 7.968 1.802 -23.851 1.00 97.06 787 HIS A C 1
ATOM 6274 O O . HIS A 1 787 ? 7.901 1.004 -24.783 1.00 97.06 787 HIS A O 1
ATOM 6280 N N . HIS A 1 788 ? 8.611 2.965 -23.960 1.00 93.44 788 HIS A N 1
ATOM 6281 C CA . HIS A 1 788 ? 9.300 3.384 -25.188 1.00 93.44 788 HIS A CA 1
ATOM 6282 C C . HIS A 1 788 ? 10.649 2.660 -25.399 1.00 93.44 788 HIS A C 1
ATOM 6284 O O . HIS A 1 788 ? 11.265 2.742 -26.461 1.00 93.44 788 HIS A O 1
ATOM 6290 N N . ALA A 1 789 ? 11.145 1.968 -24.378 1.00 90.19 789 ALA A N 1
ATOM 6291 C CA . ALA A 1 789 ? 12.327 1.113 -24.409 1.00 90.19 789 ALA A CA 1
ATOM 6292 C C . ALA A 1 789 ? 12.206 0.065 -23.292 1.00 90.19 789 ALA A C 1
ATOM 6294 O O . ALA A 1 789 ? 11.288 0.159 -22.476 1.00 90.19 789 ALA A O 1
ATOM 6295 N N . LEU A 1 790 ? 13.156 -0.876 -23.214 1.00 92.44 790 LEU A N 1
ATOM 6296 C CA . LEU A 1 790 ? 13.296 -1.729 -22.027 1.00 92.44 790 LEU A CA 1
ATOM 6297 C C . LEU A 1 790 ? 13.371 -0.882 -20.750 1.00 92.44 790 LEU A C 1
ATOM 6299 O O . LEU A 1 790 ? 14.044 0.158 -20.729 1.00 92.44 790 LEU A O 1
ATOM 6303 N N . SER A 1 791 ? 12.728 -1.357 -19.690 1.00 92.38 791 SER A N 1
ATOM 6304 C CA . SER A 1 791 ? 12.854 -0.823 -18.336 1.00 92.38 791 SER A CA 1
ATOM 6305 C C . SER A 1 791 ? 14.225 -1.198 -17.747 1.00 92.38 791 SER A C 1
ATOM 6307 O O . SER A 1 791 ? 15.129 -1.670 -18.439 1.00 92.38 791 SER A O 1
ATOM 6309 N N . SER A 1 792 ? 14.436 -0.993 -16.443 1.00 86.81 792 SER A N 1
ATOM 6310 C CA . SER A 1 792 ? 15.684 -1.397 -15.771 1.00 86.81 792 SER A CA 1
ATOM 6311 C C . SER A 1 792 ? 15.832 -2.924 -15.591 1.00 86.81 792 SER A C 1
ATOM 6313 O O . SER A 1 792 ? 16.579 -3.356 -14.713 1.00 86.81 792 SER A O 1
ATOM 6315 N N . GLY A 1 793 ? 15.079 -3.728 -16.345 1.00 89.69 793 GLY A N 1
ATOM 6316 C CA . GLY A 1 793 ? 14.858 -5.154 -16.139 1.00 89.69 793 GLY A CA 1
ATOM 6317 C C . GLY A 1 793 ? 13.376 -5.494 -15.962 1.00 89.69 793 GLY A C 1
ATOM 6318 O O . GLY A 1 793 ? 12.539 -4.617 -15.713 1.00 89.69 793 GLY A O 1
ATOM 6319 N N . LEU A 1 794 ? 13.062 -6.791 -16.030 1.00 89.44 794 LEU A N 1
ATOM 6320 C CA . LEU A 1 794 ? 11.684 -7.289 -16.020 1.00 89.44 794 LEU A CA 1
ATOM 6321 C C . LEU A 1 794 ? 10.904 -6.910 -14.745 1.00 89.44 794 LEU A C 1
ATOM 6323 O O . LEU A 1 794 ? 9.696 -6.694 -14.797 1.00 89.44 794 LEU A O 1
ATOM 6327 N N . GLU A 1 795 ? 11.584 -6.782 -13.607 1.00 85.88 795 GLU A N 1
ATOM 6328 C CA . GLU A 1 795 ? 11.044 -6.270 -12.344 1.00 85.88 795 GLU A CA 1
ATOM 6329 C C . GLU A 1 795 ? 10.513 -4.840 -12.484 1.00 85.88 795 GLU A C 1
ATOM 6331 O O . GLU A 1 795 ? 9.394 -4.548 -12.053 1.00 85.88 795 GLU A O 1
ATOM 6336 N N . GLY A 1 796 ? 11.306 -3.965 -13.111 1.00 86.56 796 GLY A N 1
ATOM 6337 C CA . GLY A 1 796 ? 10.929 -2.581 -13.385 1.00 86.56 796 GLY A CA 1
ATOM 6338 C C . GLY A 1 796 ? 9.738 -2.525 -14.333 1.00 86.56 796 GLY A C 1
ATOM 6339 O O . GLY A 1 796 ? 8.737 -1.889 -14.006 1.00 86.56 796 GLY A O 1
ATOM 6340 N N . TYR A 1 797 ? 9.803 -3.289 -15.429 1.00 92.06 797 TYR A N 1
ATOM 6341 C CA . TYR A 1 797 ? 8.709 -3.417 -16.393 1.00 92.06 797 TYR A CA 1
ATOM 6342 C C . TYR A 1 797 ? 7.407 -3.860 -15.718 1.00 92.06 797 TYR A C 1
ATOM 6344 O O . TYR A 1 797 ? 6.355 -3.261 -15.929 1.00 92.06 797 TYR A O 1
ATOM 6352 N N . TYR A 1 798 ? 7.457 -4.879 -14.853 1.00 89.38 798 TYR A N 1
ATOM 6353 C CA . TYR A 1 798 ? 6.270 -5.377 -14.160 1.00 89.38 798 TYR A CA 1
ATOM 6354 C C . TYR A 1 798 ? 5.677 -4.347 -13.192 1.00 89.38 798 TYR A C 1
ATOM 6356 O O . TYR A 1 798 ? 4.457 -4.170 -13.127 1.00 89.38 798 TYR A O 1
ATOM 6364 N N . GLN A 1 799 ? 6.529 -3.651 -12.436 1.00 85.75 799 GLN A N 1
ATOM 6365 C CA . GLN A 1 799 ? 6.101 -2.616 -11.496 1.00 85.75 799 GLN A CA 1
ATOM 6366 C C . GLN A 1 799 ? 5.468 -1.419 -12.225 1.00 85.75 799 GLN A C 1
ATOM 6368 O O . GLN A 1 799 ? 4.456 -0.879 -11.768 1.00 85.75 799 GLN A O 1
ATOM 6373 N N . GLU A 1 800 ? 6.051 -1.016 -13.352 1.00 91.00 800 GLU A N 1
ATOM 6374 C CA . GLU A 1 800 ? 5.556 0.041 -14.232 1.00 91.00 800 GLU A CA 1
ATOM 6375 C C . GLU A 1 800 ? 4.223 -0.372 -14.877 1.00 91.00 800 GLU A C 1
ATOM 6377 O O . GLU A 1 800 ? 3.219 0.318 -14.691 1.00 91.00 800 GLU A O 1
ATOM 6382 N N . ALA A 1 801 ? 4.158 -1.552 -15.497 1.00 92.12 801 ALA A N 1
ATOM 6383 C CA . ALA A 1 801 ? 2.950 -2.138 -16.085 1.00 92.12 801 ALA A CA 1
ATOM 6384 C C . ALA A 1 801 ? 1.794 -2.300 -15.079 1.00 92.12 801 ALA A C 1
ATOM 6386 O O . ALA A 1 801 ? 0.635 -2.018 -15.389 1.00 92.12 801 ALA A O 1
ATOM 6387 N N . GLY A 1 802 ? 2.093 -2.706 -13.840 1.00 88.62 802 GLY A N 1
ATOM 6388 C CA . GLY A 1 802 ? 1.105 -2.948 -12.785 1.00 88.62 802 GLY A CA 1
ATOM 6389 C C . GLY A 1 802 ? 0.328 -1.707 -12.319 1.00 88.62 802 GLY A C 1
ATOM 6390 O O . GLY A 1 802 ? -0.607 -1.836 -11.519 1.00 88.62 802 GLY A O 1
ATOM 6391 N N . ARG A 1 803 ? 0.690 -0.509 -12.797 1.00 88.06 803 ARG A N 1
ATOM 6392 C CA . ARG A 1 803 ? -0.041 0.749 -12.559 1.00 88.06 803 ARG A CA 1
ATOM 6393 C C . ARG A 1 803 ? -1.337 0.831 -13.359 1.00 88.06 803 ARG A C 1
ATOM 6395 O O . ARG A 1 803 ? -2.254 1.521 -12.929 1.00 88.06 803 ARG A O 1
ATOM 6402 N N . ALA A 1 804 ? -1.423 0.115 -14.474 1.00 92.12 804 ALA A N 1
ATOM 6403 C CA . ALA A 1 804 ? -2.618 0.069 -15.294 1.00 92.12 804 ALA A CA 1
ATOM 6404 C C . ALA A 1 804 ? -3.760 -0.679 -14.585 1.00 92.12 804 ALA A C 1
ATOM 6406 O O . ALA A 1 804 ? -3.530 -1.604 -13.796 1.00 92.12 804 ALA A O 1
ATOM 6407 N N . GLY A 1 805 ? -5.001 -0.290 -14.881 1.00 89.31 805 GLY A N 1
ATOM 6408 C CA . GLY A 1 805 ? -6.198 -1.084 -14.592 1.00 89.31 805 GLY A CA 1
ATOM 6409 C C . GLY A 1 805 ? -6.386 -1.453 -13.126 1.00 89.31 805 GLY A C 1
ATOM 6410 O O . GLY A 1 805 ? -6.691 -2.610 -12.824 1.00 89.31 805 GLY A O 1
ATOM 6411 N N . ARG A 1 806 ? -6.131 -0.528 -12.191 1.00 82.31 806 ARG A N 1
ATOM 6412 C CA . ARG A 1 806 ? -6.317 -0.791 -10.750 1.00 82.31 806 ARG A CA 1
ATOM 6413 C C . ARG A 1 806 ? -7.788 -0.848 -10.336 1.00 82.31 806 ARG A C 1
ATOM 6415 O O . ARG A 1 806 ? -8.100 -1.454 -9.320 1.00 82.31 806 ARG A O 1
ATOM 6422 N N . ASP A 1 807 ? -8.679 -0.293 -11.150 1.00 80.62 807 ASP A N 1
ATOM 6423 C CA . ASP A 1 807 ? -10.129 -0.522 -11.087 1.00 80.62 807 ASP A CA 1
ATOM 6424 C C . ASP A 1 807 ? -10.558 -1.939 -11.528 1.00 80.62 807 ASP A C 1
ATOM 6426 O O . ASP A 1 807 ? -11.740 -2.269 -11.461 1.00 80.62 807 ASP A O 1
ATOM 6430 N N . GLY A 1 808 ? -9.623 -2.782 -11.984 1.00 84.00 808 GLY A N 1
ATOM 6431 C CA . GLY A 1 808 ? -9.897 -4.138 -12.464 1.00 84.00 808 GLY A CA 1
ATOM 6432 C C . GLY A 1 808 ? -10.480 -4.205 -13.879 1.00 84.00 808 GLY A C 1
ATOM 6433 O O . GLY A 1 808 ? -10.702 -5.310 -14.379 1.00 84.00 808 GLY A O 1
ATOM 6434 N N . LYS A 1 809 ? -10.694 -3.057 -14.540 1.00 90.62 809 LYS A N 1
ATOM 6435 C CA . LYS A 1 809 ? -11.118 -2.997 -15.945 1.00 90.62 809 LYS A CA 1
ATOM 6436 C C . LYS A 1 809 ? -9.966 -3.383 -16.875 1.00 90.62 809 LYS A C 1
ATOM 6438 O O . LYS A 1 809 ? -8.794 -3.332 -16.484 1.00 90.62 809 LYS A O 1
ATOM 6443 N N . GLN A 1 810 ? -10.308 -3.761 -18.105 1.00 94.25 810 GLN A N 1
ATOM 6444 C CA . GLN A 1 810 ? -9.336 -4.042 -19.156 1.00 94.25 810 GLN A CA 1
ATOM 6445 C C . GLN A 1 810 ? -8.406 -2.838 -19.360 1.00 94.25 810 GLN A C 1
ATOM 6447 O O . GLN A 1 810 ? -8.849 -1.694 -19.475 1.00 94.25 810 GLN A O 1
ATOM 6452 N N . SER A 1 811 ? -7.108 -3.119 -19.389 1.00 96.81 811 SER A N 1
ATOM 6453 C CA . SER A 1 811 ? -6.069 -2.150 -19.720 1.00 96.81 811 SER A CA 1
ATOM 6454 C C . SER A 1 811 ? -5.004 -2.815 -20.597 1.00 96.81 811 SER A C 1
ATOM 6456 O O . SER A 1 811 ? -4.837 -4.036 -20.555 1.00 96.81 811 SER A O 1
ATOM 6458 N N . HIS A 1 812 ? -4.280 -2.030 -21.393 1.00 98.00 812 HIS A N 1
ATOM 6459 C CA . HIS A 1 812 ? -3.271 -2.533 -22.326 1.00 98.00 812 HIS A CA 1
ATOM 6460 C C . HIS A 1 812 ? -1.862 -2.075 -21.952 1.00 98.00 812 HIS A C 1
ATOM 6462 O O . HIS A 1 812 ? -1.635 -0.904 -21.656 1.00 98.00 812 HIS A O 1
ATOM 6468 N N . VAL A 1 813 ? -0.899 -2.991 -21.986 1.00 98.25 813 VAL A N 1
ATOM 6469 C CA . VAL A 1 813 ? 0.516 -2.692 -21.764 1.00 98.25 813 VAL A CA 1
ATOM 6470 C C . VAL A 1 813 ? 1.301 -3.058 -23.015 1.00 98.25 813 VAL A C 1
ATOM 6472 O O . VAL A 1 813 ? 1.324 -4.220 -23.422 1.00 98.25 813 VAL A O 1
ATOM 6475 N N . ALA A 1 814 ? 1.970 -2.065 -23.595 1.00 98.12 814 ALA A N 1
ATOM 6476 C CA . ALA A 1 814 ? 2.800 -2.214 -24.782 1.00 98.12 814 ALA A CA 1
ATOM 6477 C C . ALA A 1 814 ? 4.274 -1.923 -24.462 1.00 98.12 814 ALA A C 1
ATOM 6479 O O . ALA A 1 814 ? 4.588 -1.018 -23.686 1.00 98.12 814 ALA A O 1
ATOM 6480 N N . LEU A 1 815 ? 5.183 -2.681 -25.075 1.00 97.50 815 LEU A N 1
ATOM 6481 C CA . LEU A 1 815 ? 6.626 -2.420 -25.072 1.00 97.50 815 LEU A CA 1
ATOM 6482 C C . LEU A 1 815 ? 7.101 -2.154 -26.501 1.00 97.50 815 LEU A C 1
ATOM 6484 O O . LEU A 1 815 ? 6.972 -3.023 -27.356 1.00 97.50 815 LEU A O 1
ATOM 6488 N N . ILE A 1 816 ? 7.682 -0.983 -26.747 1.00 95.19 816 ILE A N 1
ATOM 6489 C CA . ILE A 1 816 ? 8.379 -0.654 -27.992 1.00 95.19 816 ILE A CA 1
ATOM 6490 C C . ILE A 1 816 ? 9.830 -1.090 -27.831 1.00 95.19 816 ILE A C 1
ATOM 6492 O O . ILE A 1 816 ? 10.541 -0.592 -26.959 1.00 95.19 816 ILE A O 1
ATOM 6496 N N . TYR A 1 817 ? 10.259 -2.038 -28.660 1.00 92.19 817 TYR A N 1
ATOM 6497 C CA . TYR A 1 817 ? 11.487 -2.780 -28.418 1.00 92.19 817 TYR A CA 1
ATOM 6498 C C . TYR A 1 817 ? 12.505 -2.659 -29.555 1.00 92.19 817 TYR A C 1
ATOM 6500 O O . TYR A 1 817 ? 12.236 -3.039 -30.693 1.00 92.19 817 TYR A O 1
ATOM 6508 N N . SER A 1 818 ? 13.716 -2.194 -29.243 1.00 90.31 818 SER A N 1
ATOM 6509 C CA . SER A 1 818 ? 14.867 -2.255 -30.153 1.00 90.31 818 SER A CA 1
ATOM 6510 C C . SER A 1 818 ? 15.784 -3.431 -29.783 1.00 90.31 818 SER A C 1
ATOM 6512 O O . SER A 1 818 ? 16.590 -3.298 -28.849 1.00 90.31 818 SER A O 1
ATOM 6514 N N . PRO A 1 819 ? 15.713 -4.572 -30.498 1.00 89.12 819 PRO A N 1
ATOM 6515 C CA . PRO A 1 819 ? 16.486 -5.761 -30.156 1.00 89.12 819 PRO A CA 1
ATOM 6516 C C . PRO A 1 819 ? 18.000 -5.574 -30.338 1.00 89.12 819 PRO A C 1
ATOM 6518 O O . PRO A 1 819 ? 18.428 -4.869 -31.255 1.00 89.12 819 PRO A O 1
ATOM 6521 N N . PRO A 1 820 ? 18.840 -6.218 -29.501 1.00 90.69 820 PRO A N 1
ATOM 6522 C CA . PRO A 1 820 ? 20.255 -6.351 -29.799 1.00 90.69 820 PRO A CA 1
ATOM 6523 C C . PRO A 1 820 ? 20.443 -7.254 -31.020 1.00 90.69 820 PRO A C 1
ATOM 6525 O O . PRO A 1 820 ? 19.661 -8.173 -31.268 1.00 90.69 820 PRO A O 1
ATOM 6528 N N . MET A 1 821 ? 21.529 -7.034 -31.759 1.00 89.94 821 MET A N 1
ATOM 6529 C CA . MET A 1 821 ? 21.950 -7.981 -32.789 1.00 89.94 821 MET A CA 1
ATOM 6530 C C . MET A 1 821 ? 22.242 -9.341 -32.159 1.00 89.94 821 MET A C 1
ATOM 6532 O O . MET A 1 821 ? 22.803 -9.410 -31.063 1.00 89.94 821 MET A O 1
ATOM 6536 N N . ARG A 1 822 ? 21.924 -10.422 -32.880 1.00 89.00 822 ARG A N 1
ATOM 6537 C CA . ARG A 1 822 ? 22.103 -11.807 -32.412 1.00 89.00 822 ARG A CA 1
ATOM 6538 C C . ARG A 1 822 ? 23.490 -12.059 -31.813 1.00 89.00 822 ARG A C 1
ATOM 6540 O O . ARG A 1 822 ? 23.591 -12.633 -30.736 1.00 89.00 822 ARG A O 1
ATOM 6547 N N . LYS A 1 823 ? 24.538 -11.554 -32.468 1.00 91.50 823 LYS A N 1
ATOM 6548 C CA . LYS A 1 823 ? 25.925 -11.676 -32.007 1.00 91.50 823 LYS A CA 1
ATOM 6549 C C . LYS A 1 823 ? 26.157 -11.011 -30.639 1.00 91.50 823 LYS A C 1
ATOM 6551 O O . LYS A 1 823 ? 26.753 -11.618 -29.764 1.00 91.50 823 LYS A O 1
ATOM 6556 N N . CYS A 1 824 ? 25.608 -9.813 -30.418 1.00 91.62 824 CYS A N 1
ATOM 6557 C CA . CYS A 1 824 ? 25.677 -9.116 -29.127 1.00 91.62 824 CYS A CA 1
ATOM 6558 C C . CYS A 1 824 ? 24.963 -9.900 -28.011 1.00 91.62 824 CYS A C 1
ATOM 6560 O O . CYS A 1 824 ? 25.454 -9.976 -26.886 1.00 91.62 824 CYS A O 1
ATOM 6562 N N . TYR A 1 825 ? 23.816 -10.514 -28.324 1.00 91.12 825 TYR A N 1
ATOM 6563 C CA . TYR A 1 825 ? 23.109 -11.372 -27.373 1.00 91.12 825 TYR A CA 1
ATOM 6564 C C . TYR A 1 825 ? 23.923 -12.623 -27.010 1.00 91.12 825 TYR A C 1
ATOM 6566 O O . TYR A 1 825 ? 24.139 -12.883 -25.827 1.00 91.12 825 TYR A O 1
ATOM 6574 N N . GLU A 1 826 ? 24.392 -13.364 -28.019 1.00 91.88 826 GLU A N 1
ATOM 6575 C CA . GLU A 1 826 ? 25.121 -14.626 -27.844 1.00 91.88 826 GLU A CA 1
ATOM 6576 C C . GLU A 1 826 ? 26.483 -14.435 -27.164 1.00 91.88 826 GLU A C 1
ATOM 6578 O O . GLU A 1 826 ? 26.894 -15.315 -26.414 1.00 91.88 826 GLU A O 1
ATOM 6583 N N . GLU A 1 827 ? 27.166 -13.309 -27.389 1.00 92.19 827 GLU A N 1
ATOM 6584 C CA . GLU A 1 827 ? 28.487 -13.028 -26.807 1.00 92.19 827 GLU A CA 1
ATOM 6585 C C . GLU A 1 827 ? 28.413 -12.358 -25.426 1.00 92.19 827 GLU A C 1
ATOM 6587 O O . GLU A 1 827 ? 29.283 -12.612 -24.594 1.00 92.19 827 GLU A O 1
ATOM 6592 N N . HIS A 1 828 ? 27.388 -11.537 -25.148 1.00 92.50 828 HIS A N 1
ATOM 6593 C CA . HIS A 1 828 ? 27.362 -10.696 -23.942 1.00 92.50 828 HIS A CA 1
ATOM 6594 C C . HIS A 1 828 ? 26.111 -10.856 -23.078 1.00 92.50 828 HIS A C 1
ATOM 6596 O O . HIS A 1 828 ? 26.230 -11.246 -21.913 1.00 92.50 828 HIS A O 1
ATOM 6602 N N . LEU A 1 829 ? 24.917 -10.563 -23.608 1.00 91.25 829 LEU A N 1
ATOM 6603 C CA . LEU A 1 829 ? 23.697 -10.504 -22.786 1.00 91.25 829 LEU A CA 1
ATOM 6604 C C . LEU A 1 829 ? 23.365 -11.863 -22.150 1.00 91.25 829 LEU A C 1
ATOM 6606 O O . LEU A 1 829 ? 23.103 -11.920 -20.950 1.00 91.25 829 LEU A O 1
ATOM 6610 N N . ARG A 1 830 ? 23.476 -12.956 -22.917 1.00 89.69 830 ARG A N 1
ATOM 6611 C CA . ARG A 1 830 ? 23.233 -14.332 -22.445 1.00 89.69 830 ARG A CA 1
ATOM 6612 C C . ARG A 1 830 ? 24.158 -14.760 -21.299 1.00 89.69 830 ARG A C 1
ATOM 6614 O O . ARG A 1 830 ? 23.814 -15.618 -20.492 1.00 89.69 830 ARG A O 1
ATOM 6621 N N . TYR A 1 831 ? 25.348 -14.168 -21.228 1.00 88.25 831 TYR A N 1
ATOM 6622 C CA . TYR A 1 831 ? 26.330 -14.428 -20.173 1.00 88.25 831 TYR A CA 1
ATOM 6623 C C . TYR A 1 831 ? 26.346 -13.335 -19.093 1.00 88.25 831 TYR A C 1
ATOM 6625 O O . TYR A 1 831 ? 27.237 -13.328 -18.240 1.00 88.25 831 TYR A O 1
ATOM 6633 N N . HIS A 1 832 ? 25.357 -12.430 -19.112 1.00 90.00 832 HIS A N 1
ATOM 6634 C CA . HIS A 1 832 ? 25.177 -11.324 -18.161 1.00 90.00 832 HIS A CA 1
ATOM 6635 C C . HIS A 1 832 ? 26.371 -10.364 -18.113 1.00 90.00 832 HIS A C 1
ATOM 6637 O O . HIS A 1 832 ? 26.766 -9.895 -17.043 1.00 90.00 832 HIS A O 1
ATOM 6643 N N . GLN A 1 833 ? 26.980 -10.104 -19.270 1.00 86.31 833 GLN A N 1
ATOM 6644 C CA . GLN A 1 833 ? 28.183 -9.279 -19.386 1.00 86.31 833 GLN A CA 1
ATOM 6645 C C . GLN A 1 833 ? 27.868 -7.844 -19.821 1.00 86.31 833 GLN A C 1
ATOM 6647 O O . GLN A 1 833 ? 26.746 -7.514 -20.192 1.00 86.31 833 GLN A O 1
ATOM 6652 N N . GLU A 1 834 ? 28.872 -6.970 -19.752 1.00 87.81 834 GLU A N 1
ATOM 6653 C CA . GLU A 1 834 ? 28.813 -5.615 -20.309 1.00 87.81 834 GLU A CA 1
ATOM 6654 C C . GLU A 1 834 ? 29.092 -5.665 -21.824 1.00 87.81 834 GLU A C 1
ATOM 6656 O O . GLU A 1 834 ? 30.044 -6.337 -22.226 1.00 87.81 834 GLU A O 1
ATOM 6661 N N . PRO A 1 835 ? 28.316 -4.963 -22.671 1.00 90.12 835 PRO A N 1
ATOM 6662 C CA . PRO A 1 835 ? 28.534 -4.979 -24.113 1.00 90.12 835 PRO A CA 1
ATOM 6663 C C . PRO A 1 835 ? 29.642 -3.998 -24.555 1.00 90.12 835 PRO A C 1
ATOM 6665 O O . PRO A 1 835 ? 29.830 -2.954 -23.918 1.00 90.12 835 PRO A O 1
ATOM 6668 N N . PRO A 1 836 ? 30.298 -4.218 -25.716 1.00 89.62 836 PRO A N 1
ATOM 6669 C CA . PRO A 1 836 ? 31.397 -3.375 -26.198 1.00 89.62 836 PRO A CA 1
ATOM 6670 C C . PRO A 1 836 ? 30.983 -1.948 -26.570 1.00 89.62 836 PRO A C 1
ATOM 6672 O O . PRO A 1 836 ? 31.821 -1.050 -26.632 1.00 89.62 836 PRO A O 1
ATOM 6675 N N . CYS A 1 837 ? 29.681 -1.692 -26.762 1.00 86.19 837 CYS A N 1
ATOM 6676 C CA . CYS A 1 837 ? 29.166 -0.329 -26.915 1.00 86.19 837 CYS A CA 1
ATOM 6677 C C . CYS A 1 837 ? 29.310 0.516 -25.642 1.00 86.19 837 CYS A C 1
ATOM 6679 O O . CYS A 1 837 ? 29.234 1.740 -25.723 1.00 86.19 837 CYS A O 1
ATOM 6681 N N . VAL A 1 838 ? 29.503 -0.128 -24.486 1.00 83.50 838 VAL A N 1
ATOM 6682 C CA . VAL A 1 838 ? 29.658 0.530 -23.186 1.00 83.50 838 VAL A CA 1
ATOM 6683 C C . VAL A 1 838 ? 31.060 0.326 -22.607 1.00 83.50 838 VAL A C 1
ATOM 6685 O O . VAL A 1 838 ? 31.616 1.261 -22.035 1.00 83.50 838 VAL A O 1
ATOM 6688 N N . SER A 1 839 ? 31.675 -0.843 -22.809 1.00 83.06 839 SER A N 1
ATOM 6689 C CA . SER A 1 839 ? 33.009 -1.120 -22.263 1.00 83.06 839 SER A CA 1
ATOM 6690 C C . SER A 1 839 ? 34.156 -0.462 -23.040 1.00 83.06 839 SER A C 1
ATOM 6692 O O . SER A 1 839 ? 35.215 -0.225 -22.459 1.00 83.06 839 SER A O 1
ATOM 6694 N N . GLU A 1 840 ? 33.985 -0.149 -24.332 1.00 83.75 840 GLU A N 1
ATOM 6695 C CA . GLU A 1 840 ? 35.033 0.479 -25.147 1.00 83.75 840 GLU A CA 1
ATOM 6696 C C . GLU A 1 840 ? 34.893 2.013 -25.174 1.00 83.75 840 GLU A C 1
ATOM 6698 O O . GLU A 1 840 ? 33.877 2.525 -25.660 1.00 83.75 840 GLU A O 1
ATOM 6703 N N . PRO A 1 841 ? 35.920 2.789 -24.762 1.00 75.62 841 PRO A N 1
ATOM 6704 C CA . PRO A 1 841 ? 35.837 4.252 -24.676 1.00 75.62 841 PRO A CA 1
ATOM 6705 C C . PRO A 1 841 ? 35.443 4.943 -25.989 1.00 75.62 841 PRO A C 1
ATOM 6707 O O . PRO A 1 841 ? 34.744 5.958 -25.983 1.00 75.62 841 PRO A O 1
ATOM 6710 N N . GLY A 1 842 ? 35.882 4.387 -27.124 1.00 73.25 842 GLY A N 1
ATOM 6711 C CA . GLY A 1 842 ? 35.564 4.896 -28.457 1.00 73.25 842 GLY A CA 1
ATOM 6712 C C . GLY A 1 842 ? 34.100 4.703 -28.852 1.00 73.25 842 GLY A C 1
ATOM 6713 O O . GLY A 1 842 ? 33.563 5.531 -29.580 1.00 73.25 842 GLY A O 1
ATOM 6714 N N . ASN A 1 843 ? 33.429 3.668 -28.350 1.00 74.94 843 ASN A N 1
ATOM 6715 C CA . ASN A 1 843 ? 32.012 3.437 -28.631 1.00 74.94 843 ASN A CA 1
ATOM 6716 C C . ASN A 1 843 ? 31.129 4.131 -27.596 1.00 74.94 843 ASN A C 1
ATOM 6718 O O . ASN A 1 843 ? 30.185 4.818 -27.982 1.00 74.94 843 ASN A O 1
ATOM 6722 N N . PHE A 1 844 ? 31.499 4.038 -26.314 1.00 68.69 844 PHE A N 1
ATOM 6723 C CA . PHE A 1 844 ? 30.790 4.642 -25.184 1.00 68.69 844 PHE A CA 1
ATOM 6724 C C . PHE A 1 844 ? 30.629 6.154 -25.351 1.00 68.69 844 PHE A C 1
ATOM 6726 O O . PHE A 1 844 ? 29.525 6.679 -25.233 1.00 68.69 844 PHE A O 1
ATOM 6733 N N . LYS A 1 845 ? 31.709 6.856 -25.725 1.00 64.25 845 LYS A N 1
ATOM 6734 C CA . LYS A 1 845 ? 31.693 8.316 -25.905 1.00 64.25 845 LYS A CA 1
ATOM 6735 C C . LYS A 1 845 ? 30.745 8.779 -27.012 1.00 64.25 845 LYS A C 1
ATOM 6737 O O . LYS A 1 845 ? 30.301 9.918 -26.966 1.00 64.25 845 LYS A O 1
ATOM 6742 N N . PHE A 1 846 ? 30.473 7.939 -28.011 1.00 65.06 846 PHE A N 1
ATOM 6743 C CA . PHE A 1 846 ? 29.670 8.286 -29.187 1.00 65.06 846 PHE A CA 1
ATOM 6744 C C . PHE A 1 846 ? 28.387 7.455 -29.318 1.00 65.06 846 PHE A C 1
ATOM 6746 O O . PHE A 1 846 ? 27.738 7.535 -30.357 1.00 65.06 846 PHE A O 1
ATOM 6753 N N . HIS A 1 847 ? 28.038 6.661 -28.298 1.00 70.44 847 HIS A N 1
ATOM 6754 C CA . HIS A 1 847 ? 26.899 5.736 -28.290 1.00 70.44 847 HIS A CA 1
ATOM 6755 C C . HIS A 1 847 ? 26.805 4.881 -29.567 1.00 70.44 847 HIS A C 1
ATOM 6757 O O . HIS A 1 847 ? 25.728 4.668 -30.124 1.00 70.44 847 HIS A O 1
ATOM 6763 N N . LYS A 1 848 ? 27.954 4.404 -30.056 1.00 75.88 848 LYS A N 1
ATOM 6764 C CA . LYS A 1 848 ? 28.024 3.586 -31.272 1.00 75.88 848 LYS A CA 1
ATOM 6765 C C . LYS A 1 848 ? 27.758 2.128 -30.946 1.00 75.88 848 LYS A C 1
ATOM 6767 O O . LYS A 1 848 ? 28.277 1.608 -29.959 1.00 75.88 848 LYS A O 1
ATOM 6772 N N . CYS A 1 849 ? 26.998 1.454 -31.803 1.00 85.00 849 CYS A N 1
ATOM 6773 C CA . CYS A 1 849 ? 26.878 0.007 -31.745 1.00 85.00 849 CYS A CA 1
ATOM 6774 C C . CYS A 1 849 ? 28.057 -0.652 -32.497 1.00 85.00 849 CYS A C 1
ATOM 6776 O O . CYS A 1 849 ? 28.193 -0.430 -33.699 1.00 85.00 849 CYS A O 1
ATOM 6778 N N . PRO A 1 850 ? 28.874 -1.498 -31.841 1.00 87.00 850 PRO A N 1
ATOM 6779 C CA . PRO A 1 850 ? 29.938 -2.274 -32.487 1.00 87.00 850 PRO A CA 1
ATOM 6780 C C . PRO A 1 850 ? 29.422 -3.349 -33.452 1.00 87.00 850 PRO A C 1
ATOM 6782 O O . PRO A 1 850 ? 30.193 -3.909 -34.221 1.00 87.00 850 PRO A O 1
ATOM 6785 N N . TYR A 1 851 ? 28.125 -3.655 -33.397 1.00 87.44 851 TYR A N 1
ATOM 6786 C CA . TYR A 1 851 ? 27.469 -4.692 -34.192 1.00 87.44 851 TYR A CA 1
ATOM 6787 C C . TYR A 1 851 ? 26.611 -4.103 -35.320 1.00 87.44 851 TYR A C 1
ATOM 6789 O O . TYR A 1 851 ? 25.596 -4.684 -35.686 1.00 87.44 851 TYR A O 1
ATOM 6797 N N . GLU A 1 852 ? 27.007 -2.940 -35.846 1.00 79.44 852 GLU A N 1
ATOM 6798 C CA . GLU A 1 852 ? 26.459 -2.335 -37.074 1.00 79.44 852 GLU A CA 1
ATOM 6799 C C . GLU A 1 852 ? 25.005 -1.828 -36.996 1.00 79.44 852 GLU A C 1
ATOM 6801 O O . GLU A 1 852 ? 24.411 -1.491 -38.019 1.00 79.44 852 GLU A O 1
ATOM 6806 N N . LEU A 1 853 ? 24.428 -1.685 -35.797 1.00 78.94 853 LEU A N 1
ATOM 6807 C CA . LEU A 1 853 ? 23.167 -0.951 -35.642 1.00 78.94 853 LEU A CA 1
ATOM 6808 C C . LEU A 1 853 ? 23.395 0.567 -35.831 1.00 78.94 853 LEU A C 1
ATOM 6810 O O . LEU A 1 853 ? 24.390 1.092 -35.318 1.00 78.94 853 LEU A O 1
ATOM 6814 N N . PRO A 1 854 ? 22.466 1.306 -36.475 1.00 73.56 854 PRO A N 1
ATOM 6815 C CA . PRO A 1 854 ? 22.561 2.765 -36.644 1.00 73.56 854 PRO A CA 1
ATOM 6816 C C . PRO A 1 854 ? 22.621 3.555 -35.327 1.00 73.56 854 PRO A C 1
ATOM 6818 O O . PRO A 1 854 ? 23.114 4.680 -35.300 1.00 73.56 854 PRO A O 1
ATOM 6821 N N . GLY A 1 855 ? 22.133 2.960 -34.238 1.00 76.00 855 GLY A N 1
ATOM 6822 C CA . GLY A 1 855 ? 22.202 3.475 -32.873 1.00 76.00 855 GLY A CA 1
ATOM 6823 C C . GLY A 1 855 ? 22.254 2.329 -31.861 1.00 76.00 855 GLY A C 1
ATOM 6824 O O . GLY A 1 855 ? 22.288 1.155 -32.232 1.00 76.00 855 GLY A O 1
ATOM 6825 N N . LEU A 1 856 ? 22.275 2.648 -30.566 1.00 81.88 856 LEU A N 1
ATOM 6826 C CA . LEU A 1 856 ? 22.234 1.616 -29.526 1.00 81.88 856 LEU A CA 1
ATOM 6827 C C . LEU A 1 856 ? 20.891 0.870 -29.544 1.00 81.88 856 LEU A C 1
ATOM 6829 O O . LEU A 1 856 ? 19.836 1.481 -29.671 1.00 81.88 856 LEU A O 1
ATOM 6833 N N . CYS A 1 857 ? 20.932 -0.450 -29.362 1.00 88.19 857 CYS A N 1
ATOM 6834 C CA . CYS A 1 857 ? 19.750 -1.224 -28.976 1.00 88.19 857 CYS A CA 1
ATOM 6835 C C . CYS A 1 857 ? 19.362 -0.925 -27.519 1.00 88.19 857 CYS A C 1
ATOM 6837 O O . CYS A 1 857 ? 20.158 -0.357 -26.765 1.00 88.19 857 CYS A O 1
ATOM 6839 N N . ASP A 1 858 ? 18.182 -1.370 -27.083 1.00 89.38 858 ASP A N 1
ATOM 6840 C CA . ASP A 1 858 ? 17.718 -1.106 -25.713 1.00 89.38 858 ASP A CA 1
ATOM 6841 C C . ASP A 1 858 ? 18.623 -1.723 -24.640 1.00 89.38 858 ASP A C 1
ATOM 6843 O O . ASP A 1 858 ? 18.848 -1.104 -23.602 1.00 89.38 858 ASP A O 1
ATOM 6847 N N . TYR A 1 859 ? 19.235 -2.882 -24.912 1.00 91.44 859 TYR A N 1
ATOM 6848 C CA . TYR A 1 859 ? 20.247 -3.461 -24.022 1.00 91.44 859 TYR A CA 1
ATOM 6849 C C . TYR A 1 859 ? 21.469 -2.545 -23.879 1.00 91.44 859 TYR A C 1
ATOM 6851 O O . TYR A 1 859 ? 21.904 -2.280 -22.763 1.00 91.44 859 TYR A O 1
ATOM 6859 N N . GLY A 1 860 ? 21.994 -2.003 -24.983 1.00 88.75 860 GLY A N 1
ATOM 6860 C CA . GLY A 1 860 ? 23.112 -1.057 -24.941 1.00 88.75 860 GLY A CA 1
ATOM 6861 C C . GLY A 1 860 ? 22.766 0.234 -24.191 1.00 88.75 860 GLY A C 1
ATOM 6862 O O . GLY A 1 860 ? 23.602 0.754 -23.453 1.00 88.75 860 GLY A O 1
ATOM 6863 N N . ARG A 1 861 ? 21.523 0.721 -24.333 1.00 85.88 861 ARG A N 1
ATOM 6864 C CA . ARG A 1 861 ? 21.003 1.890 -23.603 1.00 85.88 861 ARG A CA 1
ATOM 6865 C C . ARG A 1 861 ? 20.922 1.627 -22.100 1.00 85.88 861 ARG A C 1
ATOM 6867 O O . ARG A 1 861 ? 21.433 2.425 -21.324 1.00 85.88 861 ARG A O 1
ATOM 6874 N N . GLN A 1 862 ? 20.343 0.504 -21.680 1.00 87.38 862 GLN A N 1
ATOM 6875 C CA . GLN A 1 862 ? 20.256 0.153 -20.259 1.00 87.38 862 GLN A CA 1
ATOM 6876 C C . GLN A 1 862 ? 21.626 -0.184 -19.652 1.00 87.38 862 GLN A C 1
ATOM 6878 O O . GLN A 1 862 ? 21.933 0.234 -18.537 1.00 87.38 862 GLN A O 1
ATOM 6883 N N . ALA A 1 863 ? 22.504 -0.851 -20.405 1.00 87.62 863 ALA A N 1
ATOM 6884 C CA . ALA A 1 863 ? 23.871 -1.135 -19.976 1.00 87.62 863 ALA A CA 1
ATOM 6885 C C . ALA A 1 863 ? 24.681 0.143 -19.695 1.00 87.62 863 ALA A C 1
ATOM 6887 O O . ALA A 1 863 ? 25.525 0.136 -18.801 1.00 87.62 863 ALA A O 1
ATOM 6888 N N . PHE A 1 864 ? 24.404 1.248 -20.400 1.00 83.12 864 PHE A N 1
ATOM 6889 C CA . PHE A 1 864 ? 25.005 2.551 -20.105 1.00 83.12 864 PHE A CA 1
ATOM 6890 C C . PHE A 1 864 ? 24.652 3.032 -18.689 1.00 83.12 864 PHE A C 1
ATOM 6892 O O . PHE A 1 864 ? 25.547 3.425 -17.941 1.00 83.12 864 PHE A O 1
ATOM 6899 N N . PHE A 1 865 ? 23.378 2.937 -18.290 1.00 80.38 865 PHE A N 1
ATOM 6900 C CA . PHE A 1 865 ? 22.945 3.294 -16.934 1.00 80.38 865 PHE A CA 1
ATOM 6901 C C . PHE A 1 865 ? 23.551 2.361 -15.883 1.00 80.38 865 PHE A C 1
ATOM 6903 O O . PHE A 1 865 ? 24.059 2.833 -14.871 1.00 80.38 865 PHE A O 1
ATOM 6910 N N . VAL A 1 866 ? 23.602 1.052 -16.156 1.00 82.38 866 VAL A N 1
ATOM 6911 C CA . VAL A 1 866 ? 24.276 0.091 -15.266 1.00 82.38 866 VAL A CA 1
ATOM 6912 C C . VAL A 1 866 ? 25.766 0.432 -15.120 1.00 82.38 866 VAL A C 1
ATOM 6914 O O . VAL A 1 866 ? 26.295 0.394 -14.014 1.00 82.38 866 VAL A O 1
ATOM 6917 N N . LYS A 1 867 ? 26.473 0.800 -16.194 1.00 80.69 867 LYS A N 1
ATOM 6918 C CA . LYS A 1 867 ? 27.891 1.185 -16.109 1.00 80.69 867 LYS A CA 1
ATOM 6919 C C . LYS A 1 867 ? 28.106 2.469 -15.312 1.00 80.69 867 LYS A C 1
ATOM 6921 O O . LYS A 1 867 ? 29.045 2.514 -14.524 1.00 80.69 867 LYS A O 1
ATOM 6926 N N . ALA A 1 868 ? 27.251 3.476 -15.489 1.00 75.25 868 ALA A N 1
ATOM 6927 C CA . ALA A 1 868 ? 27.323 4.713 -14.712 1.00 75.25 868 ALA A CA 1
ATOM 6928 C C . ALA A 1 868 ? 27.199 4.440 -13.201 1.00 75.25 868 ALA A C 1
ATOM 6930 O O . ALA A 1 868 ? 27.943 5.004 -12.407 1.00 75.25 868 ALA A O 1
ATOM 6931 N N . SER A 1 869 ? 26.333 3.502 -12.815 1.00 73.81 869 SER A N 1
ATOM 6932 C CA . SER A 1 869 ? 26.147 3.075 -11.425 1.00 73.81 869 SER A CA 1
ATOM 6933 C C . SER A 1 869 ? 27.317 2.278 -10.829 1.00 73.81 869 SER A C 1
ATOM 6935 O O . SER A 1 869 ? 27.508 2.306 -9.610 1.00 73.81 869 SER A O 1
ATOM 6937 N N . TYR A 1 870 ? 28.087 1.569 -11.665 1.00 77.44 870 TYR A N 1
ATOM 6938 C CA . TYR A 1 870 ? 29.177 0.667 -11.270 1.00 77.44 870 TYR A CA 1
ATOM 6939 C C . TYR A 1 870 ? 30.477 1.018 -12.021 1.00 77.44 870 TYR A C 1
ATOM 6941 O O . TYR A 1 870 ? 30.759 0.418 -13.069 1.00 77.44 870 TYR A O 1
ATOM 6949 N N . PRO A 1 871 ? 31.299 1.948 -11.494 1.00 73.69 871 PRO A N 1
ATOM 6950 C CA . PRO A 1 871 ? 32.460 2.503 -12.201 1.00 73.69 871 PRO A CA 1
ATOM 6951 C C . PRO A 1 871 ? 33.541 1.455 -12.512 1.00 73.69 871 PRO A C 1
ATOM 6953 O O . PRO A 1 871 ? 34.312 1.624 -13.456 1.00 73.69 871 PRO A O 1
ATOM 6956 N N . GLY A 1 872 ? 33.563 0.342 -11.773 1.00 79.44 872 GLY A N 1
ATOM 6957 C CA . GLY A 1 872 ? 34.473 -0.782 -11.976 1.00 79.44 872 GLY A CA 1
ATOM 6958 C C . GLY A 1 872 ? 35.143 -1.209 -10.675 1.00 79.44 872 GLY A C 1
ATOM 6959 O O . GLY A 1 872 ? 35.352 -0.391 -9.781 1.00 79.44 872 GLY A O 1
ATOM 6960 N N . LEU A 1 873 ? 35.515 -2.491 -10.594 1.00 85.06 873 LEU A N 1
ATOM 6961 C CA . LEU A 1 873 ? 36.140 -3.085 -9.406 1.00 85.06 873 LEU A CA 1
ATOM 6962 C C . LEU A 1 873 ? 37.369 -2.292 -8.954 1.00 85.06 873 LEU A C 1
ATOM 6964 O O . LEU A 1 873 ? 37.469 -1.949 -7.783 1.00 85.06 873 LEU A O 1
ATOM 6968 N N . GLN A 1 874 ? 38.257 -1.946 -9.891 1.00 85.25 874 GLN A N 1
ATOM 6969 C CA . GLN A 1 874 ? 39.487 -1.213 -9.591 1.00 85.25 874 GLN A CA 1
ATOM 6970 C C . GLN A 1 874 ? 39.205 0.190 -9.036 1.00 85.25 874 GLN A C 1
ATOM 6972 O O . GLN 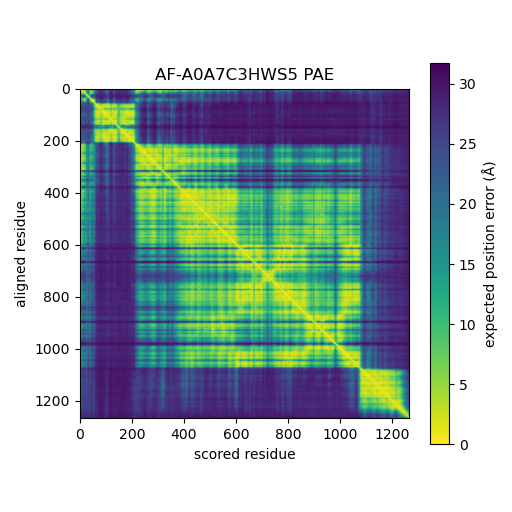A 1 874 ? 39.798 0.592 -8.041 1.00 85.25 874 GLN A O 1
ATOM 6977 N N . THR A 1 875 ? 38.264 0.923 -9.635 1.00 85.81 875 THR A N 1
ATOM 6978 C CA . THR A 1 875 ? 37.899 2.270 -9.177 1.00 85.81 875 THR A CA 1
ATOM 6979 C C . THR A 1 875 ? 37.242 2.241 -7.797 1.00 85.81 875 THR A C 1
ATOM 6981 O O . THR A 1 875 ? 37.562 3.076 -6.954 1.00 85.81 875 THR A O 1
ATOM 6984 N N . ASP A 1 876 ? 36.357 1.276 -7.526 1.00 86.50 876 ASP A N 1
ATOM 6985 C CA . ASP A 1 876 ? 35.764 1.107 -6.191 1.00 86.50 876 ASP A CA 1
ATOM 6986 C C . ASP A 1 876 ? 36.793 0.658 -5.149 1.00 86.50 876 ASP A C 1
ATOM 6988 O O . ASP A 1 876 ? 36.752 1.127 -4.010 1.00 86.50 876 ASP A O 1
ATOM 6992 N N . LEU A 1 877 ? 37.733 -0.210 -5.531 1.00 91.06 877 LEU A N 1
ATOM 6993 C CA . LEU A 1 877 ? 38.840 -0.636 -4.679 1.00 91.06 877 LEU A CA 1
ATOM 6994 C C . LEU A 1 877 ? 39.722 0.556 -4.303 1.00 91.06 877 LEU A C 1
ATOM 6996 O O . LEU A 1 877 ? 39.989 0.771 -3.123 1.00 91.06 877 LEU A O 1
ATOM 7000 N N . GLU A 1 878 ? 40.116 1.375 -5.278 1.00 91.19 878 GLU A N 1
ATOM 7001 C CA . GLU A 1 878 ? 40.903 2.592 -5.058 1.00 91.19 878 GLU A CA 1
ATOM 7002 C C . GLU A 1 878 ? 40.165 3.598 -4.170 1.00 91.19 878 GLU A C 1
ATOM 7004 O O . GLU A 1 878 ? 40.761 4.159 -3.250 1.00 91.19 878 GLU A O 1
ATOM 7009 N N . ARG A 1 879 ? 38.854 3.786 -4.378 1.00 90.88 879 ARG A N 1
ATOM 7010 C CA . ARG A 1 879 ? 38.007 4.625 -3.514 1.00 90.88 879 ARG A CA 1
ATOM 7011 C C . ARG A 1 879 ? 37.968 4.088 -2.078 1.00 90.88 879 ARG A C 1
ATOM 7013 O O . ARG A 1 879 ? 38.163 4.856 -1.135 1.00 90.88 879 ARG A O 1
ATOM 7020 N N . ALA A 1 880 ? 37.764 2.783 -1.897 1.00 92.31 880 ALA A N 1
ATOM 7021 C CA . ALA A 1 880 ? 37.727 2.149 -0.580 1.00 92.31 880 ALA A CA 1
ATOM 7022 C C . ALA A 1 880 ? 39.079 2.212 0.145 1.00 92.31 880 ALA A C 1
ATOM 7024 O O . ALA A 1 880 ? 39.128 2.541 1.332 1.00 92.31 880 ALA A O 1
ATOM 7025 N N . LEU A 1 881 ? 40.178 1.970 -0.573 1.00 92.69 881 LEU A N 1
ATOM 7026 C CA . LEU A 1 881 ? 41.535 2.097 -0.049 1.00 92.69 881 LEU A CA 1
ATOM 7027 C C . LEU A 1 881 ? 41.888 3.545 0.284 1.00 92.69 881 LEU A C 1
ATOM 7029 O O . LEU A 1 881 ? 42.483 3.788 1.327 1.00 92.69 881 LEU A O 1
ATOM 7033 N N . SER A 1 882 ? 41.472 4.511 -0.536 1.00 92.75 882 SER A N 1
ATOM 7034 C CA . SER A 1 882 ? 41.653 5.935 -0.243 1.00 92.75 882 SER A CA 1
ATOM 7035 C C . SER A 1 882 ? 40.966 6.327 1.068 1.00 92.75 882 SER A C 1
ATOM 7037 O O . SER A 1 882 ? 41.569 6.996 1.908 1.00 92.75 882 SER A O 1
ATOM 7039 N N . VAL A 1 883 ? 39.731 5.867 1.296 1.00 93.56 883 VAL A N 1
ATOM 7040 C CA . VAL A 1 883 ? 39.026 6.084 2.570 1.00 93.56 883 VAL A CA 1
ATOM 7041 C C . VAL A 1 883 ? 39.748 5.392 3.728 1.00 93.56 883 VAL A C 1
ATOM 7043 O O . VAL A 1 883 ? 39.940 6.014 4.770 1.00 93.56 883 VAL A O 1
ATOM 7046 N N . TYR A 1 884 ? 40.203 4.150 3.552 1.00 93.56 884 TYR A N 1
ATOM 7047 C CA . TYR A 1 884 ? 40.990 3.439 4.563 1.00 93.56 884 TYR A CA 1
ATOM 7048 C C . TYR A 1 884 ? 42.285 4.183 4.931 1.00 93.56 884 TYR A C 1
ATOM 7050 O O . TYR A 1 884 ? 42.558 4.391 6.112 1.00 93.56 884 TYR A O 1
ATOM 7058 N N . ASP A 1 885 ? 43.052 4.639 3.938 1.00 90.88 885 ASP A N 1
ATOM 7059 C CA . ASP A 1 885 ? 44.315 5.356 4.137 1.00 90.88 885 ASP A CA 1
ATOM 7060 C C . ASP A 1 885 ? 44.079 6.687 4.883 1.00 90.88 885 ASP A C 1
ATOM 7062 O O . ASP A 1 885 ? 44.826 7.031 5.804 1.00 90.88 885 ASP A O 1
ATOM 7066 N N . ARG A 1 886 ? 42.982 7.396 4.568 1.00 92.06 886 ARG A N 1
ATOM 7067 C CA . ARG A 1 886 ? 42.546 8.601 5.300 1.00 92.06 886 ARG A CA 1
ATOM 7068 C C . ARG A 1 886 ? 42.192 8.295 6.758 1.00 92.06 886 ARG A C 1
ATOM 7070 O O . ARG A 1 886 ? 42.601 9.050 7.640 1.00 92.06 886 ARG A O 1
ATOM 7077 N N . LEU A 1 887 ? 41.483 7.193 7.025 1.00 91.44 887 LEU A N 1
ATOM 7078 C CA . LEU A 1 887 ? 41.136 6.765 8.388 1.00 91.44 887 LEU A CA 1
ATOM 7079 C C . LEU A 1 887 ? 42.381 6.418 9.215 1.00 91.44 887 LEU A C 1
ATOM 7081 O O . LEU A 1 887 ? 42.502 6.867 10.353 1.00 91.44 887 LEU A O 1
ATOM 7085 N N . VAL A 1 888 ? 43.340 5.689 8.633 1.00 88.69 888 VAL A N 1
ATOM 7086 C CA . VAL A 1 888 ? 44.621 5.361 9.286 1.00 88.69 888 VAL A CA 1
ATOM 7087 C C . VAL A 1 888 ? 45.422 6.625 9.607 1.00 88.69 888 VAL A C 1
ATOM 7089 O O . VAL A 1 888 ? 46.028 6.715 10.673 1.00 88.69 888 VAL A O 1
ATOM 7092 N N . ALA A 1 889 ? 45.407 7.613 8.711 1.00 87.81 889 ALA A N 1
ATOM 7093 C CA . ALA A 1 889 ? 46.079 8.895 8.906 1.00 87.81 889 ALA A CA 1
ATOM 7094 C C . ALA A 1 889 ? 45.347 9.845 9.880 1.00 87.81 889 ALA A C 1
ATOM 7096 O O . ALA A 1 889 ? 45.845 10.941 10.137 1.00 87.81 889 ALA A O 1
ATOM 7097 N N . GLY A 1 890 ? 44.171 9.468 10.400 1.00 85.69 890 GLY A N 1
ATOM 7098 C CA . GLY A 1 890 ? 43.341 10.332 11.245 1.00 85.69 890 GLY A CA 1
ATOM 7099 C C . GLY A 1 890 ? 42.785 11.558 10.509 1.00 85.69 890 GLY A C 1
ATOM 7100 O O . GLY A 1 890 ? 42.467 12.567 11.137 1.00 85.69 890 GLY A O 1
ATOM 7101 N N . GLN A 1 891 ? 42.702 11.503 9.177 1.00 87.38 891 GLN A N 1
ATOM 7102 C CA . GLN A 1 891 ? 42.194 12.596 8.353 1.00 87.38 891 GLN A CA 1
ATOM 7103 C C . GLN A 1 891 ? 40.664 12.611 8.349 1.00 87.38 891 GLN A C 1
ATOM 7105 O O . GLN A 1 891 ? 40.013 11.573 8.237 1.00 87.38 891 GLN A O 1
ATOM 7110 N N . ALA A 1 892 ? 40.078 13.808 8.400 1.00 82.75 892 ALA A N 1
ATOM 7111 C CA . ALA A 1 892 ? 38.632 13.960 8.331 1.00 82.75 892 ALA A CA 1
ATOM 7112 C C . ALA A 1 892 ? 38.081 13.547 6.951 1.00 82.75 892 ALA A C 1
ATOM 7114 O O . ALA A 1 892 ? 38.634 13.881 5.894 1.00 82.75 892 ALA A O 1
ATOM 7115 N N . LEU A 1 893 ? 36.950 12.842 6.962 1.00 88.38 893 LEU A N 1
ATOM 7116 C CA . LEU A 1 893 ? 36.175 12.512 5.771 1.00 88.38 893 LEU A CA 1
ATOM 7117 C C . LEU A 1 893 ? 35.119 13.607 5.567 1.00 88.38 893 LEU A C 1
ATOM 7119 O O . LEU A 1 893 ? 34.096 13.619 6.244 1.00 88.38 893 LEU A O 1
ATOM 7123 N N . ILE A 1 894 ? 35.392 14.565 4.680 1.00 81.38 894 ILE A N 1
ATOM 7124 C CA . ILE A 1 894 ? 34.530 15.732 4.435 1.00 81.38 894 ILE A CA 1
ATOM 7125 C C . ILE A 1 894 ? 34.257 15.847 2.936 1.00 81.38 894 ILE A C 1
ATOM 7127 O O . ILE A 1 894 ? 35.201 15.750 2.150 1.00 81.38 894 ILE A O 1
ATOM 7131 N N . LYS A 1 895 ? 32.994 16.087 2.566 1.00 77.94 895 LYS A N 1
ATOM 7132 C CA . LYS A 1 895 ? 32.592 16.573 1.236 1.00 77.94 895 LYS A CA 1
ATOM 7133 C C . LYS A 1 895 ? 32.549 18.106 1.252 1.00 77.94 895 LYS A C 1
ATOM 7135 O O . LYS A 1 895 ? 31.829 18.663 2.078 1.00 77.94 895 LYS A O 1
ATOM 7140 N N . ASN A 1 896 ? 33.270 18.761 0.335 1.00 61.94 896 ASN A N 1
ATOM 7141 C CA . ASN A 1 896 ? 33.335 20.223 0.185 1.00 61.94 896 ASN A CA 1
ATOM 7142 C C . ASN A 1 896 ? 33.195 20.614 -1.304 1.00 61.94 896 ASN A C 1
ATOM 7144 O O . ASN A 1 896 ? 34.210 20.647 -1.997 1.00 61.94 896 ASN A O 1
ATOM 7148 N N . SER A 1 897 ? 32.005 20.935 -1.835 1.00 51.56 897 SER A N 1
ATOM 7149 C CA . SER A 1 897 ? 31.924 21.432 -3.228 1.00 51.56 897 SER A CA 1
ATOM 7150 C C . SER A 1 897 ? 30.697 22.297 -3.568 1.00 51.56 897 SER A C 1
ATOM 7152 O O . SER A 1 897 ? 29.657 22.241 -2.912 1.00 51.56 897 SER A O 1
ATOM 7154 N N . PHE A 1 898 ? 30.882 23.143 -4.597 1.00 42.91 898 PHE A N 1
ATOM 7155 C CA . PHE A 1 898 ? 29.904 24.044 -5.236 1.00 42.91 898 PHE A CA 1
ATOM 7156 C C . PHE A 1 898 ? 29.203 23.420 -6.463 1.00 42.91 898 PHE A C 1
ATOM 7158 O O . PHE A 1 898 ? 28.204 23.980 -6.907 1.00 42.91 898 PHE A O 1
ATOM 7165 N N . ASP A 1 899 ? 29.711 22.294 -6.980 1.00 39.72 899 ASP A N 1
ATOM 7166 C CA . ASP A 1 899 ? 29.189 21.586 -8.156 1.00 39.72 899 ASP A CA 1
ATOM 7167 C C . ASP A 1 899 ? 28.616 20.206 -7.771 1.00 39.72 899 ASP A C 1
ATOM 7169 O O . ASP A 1 899 ? 29.041 19.567 -6.803 1.00 39.72 899 ASP A O 1
ATOM 7173 N N . ASP A 1 900 ? 27.610 19.804 -8.542 1.00 46.69 900 ASP A N 1
ATOM 7174 C CA . ASP A 1 900 ? 26.560 18.814 -8.283 1.00 46.69 900 ASP A CA 1
ATOM 7175 C C . ASP A 1 900 ? 27.036 17.340 -8.301 1.00 46.69 900 ASP A C 1
ATOM 7177 O O . ASP A 1 900 ? 26.617 16.563 -9.151 1.00 46.69 900 ASP A O 1
ATOM 7181 N N . ASP A 1 901 ? 27.918 16.931 -7.379 1.00 53.72 901 ASP A N 1
ATOM 7182 C CA . ASP A 1 901 ? 28.377 15.529 -7.285 1.00 53.72 901 ASP A CA 1
ATOM 7183 C C . ASP A 1 901 ? 27.901 14.832 -5.999 1.00 53.72 901 ASP A C 1
ATOM 7185 O O . ASP A 1 901 ? 28.611 14.696 -4.995 1.00 53.72 901 ASP A O 1
ATOM 7189 N N . ASP A 1 902 ? 26.665 14.333 -6.023 1.00 62.16 902 ASP A N 1
ATOM 7190 C CA . ASP A 1 902 ? 26.187 13.297 -5.091 1.00 62.16 902 ASP A CA 1
ATOM 7191 C C . ASP A 1 902 ? 27.016 11.994 -5.178 1.00 62.16 902 ASP A C 1
ATOM 7193 O O . ASP A 1 902 ? 27.081 11.225 -4.213 1.00 62.16 902 ASP A O 1
ATOM 7197 N N . GLU A 1 903 ? 27.739 11.803 -6.286 1.00 69.75 903 GLU A N 1
ATOM 7198 C CA . GLU A 1 903 ? 28.705 10.728 -6.550 1.00 69.75 903 GLU A CA 1
ATOM 7199 C C . GLU A 1 903 ? 29.792 10.592 -5.469 1.00 69.75 903 GLU A C 1
ATOM 7201 O O . GLU A 1 903 ? 30.055 9.481 -5.003 1.00 69.75 903 GLU A O 1
ATOM 7206 N N . GLU A 1 904 ? 30.413 11.693 -5.021 1.00 77.25 904 GLU A N 1
ATOM 7207 C CA . GLU A 1 904 ? 31.504 11.629 -4.030 1.00 77.25 904 GLU A CA 1
ATOM 7208 C C . GLU A 1 904 ? 30.988 11.145 -2.666 1.00 77.25 904 GLU A C 1
ATOM 7210 O O . GLU A 1 904 ? 31.581 10.269 -2.030 1.00 77.25 904 GLU A O 1
ATOM 7215 N N . SER A 1 905 ? 29.831 11.667 -2.241 1.00 81.06 905 SER A N 1
ATOM 7216 C CA . SER A 1 905 ? 29.163 11.252 -1.002 1.00 81.06 905 SER A CA 1
ATOM 7217 C C . SER A 1 905 ? 28.812 9.765 -1.040 1.00 81.06 905 SER A C 1
ATOM 7219 O O . SER A 1 905 ? 29.131 9.023 -0.108 1.00 81.06 905 SER A O 1
ATOM 7221 N N . LYS A 1 906 ? 28.199 9.314 -2.142 1.00 81.88 906 LYS A N 1
ATOM 7222 C CA . LYS A 1 906 ? 27.883 7.902 -2.388 1.00 81.88 906 LYS A CA 1
ATOM 7223 C C . LYS A 1 906 ? 29.149 7.039 -2.333 1.00 81.88 906 LYS A C 1
ATOM 7225 O O . LYS A 1 906 ? 29.151 6.012 -1.653 1.00 81.88 906 LYS A O 1
ATOM 7230 N N . GLY A 1 907 ? 30.230 7.470 -2.984 1.00 85.31 907 GLY A N 1
ATOM 7231 C CA . GLY A 1 907 ? 31.514 6.770 -3.008 1.00 85.31 907 GLY A CA 1
ATOM 7232 C C . GLY A 1 907 ? 32.111 6.563 -1.614 1.00 85.31 907 GLY A C 1
ATOM 7233 O O . GLY A 1 907 ? 32.490 5.442 -1.271 1.00 85.31 907 GLY A O 1
ATOM 7234 N N . ILE A 1 908 ? 32.127 7.608 -0.776 1.00 88.62 908 ILE A N 1
ATOM 7235 C CA . ILE A 1 908 ? 32.616 7.515 0.611 1.00 88.62 908 ILE A CA 1
ATOM 7236 C C . ILE A 1 908 ? 31.743 6.561 1.439 1.00 88.62 908 ILE A C 1
ATOM 7238 O O . ILE A 1 908 ? 32.272 5.729 2.174 1.00 88.62 908 ILE A O 1
ATOM 7242 N N . GLN A 1 909 ? 30.415 6.630 1.309 1.00 89.69 909 GLN A N 1
ATOM 7243 C CA . GLN A 1 909 ? 29.509 5.744 2.051 1.00 89.69 909 GLN A CA 1
ATOM 7244 C C . GLN A 1 909 ? 29.686 4.273 1.675 1.00 89.69 909 GLN A C 1
ATOM 7246 O O . GLN A 1 909 ? 29.740 3.418 2.559 1.00 89.69 909 GLN A O 1
ATOM 7251 N N . LEU A 1 910 ? 29.784 3.971 0.378 1.00 88.88 910 LEU A N 1
ATOM 7252 C CA . LEU A 1 910 ? 30.014 2.608 -0.093 1.00 88.88 910 LEU A CA 1
ATOM 7253 C C . LEU A 1 910 ? 31.368 2.090 0.397 1.00 88.88 910 LEU A C 1
ATOM 7255 O O . LEU A 1 910 ? 31.422 0.983 0.928 1.00 88.88 910 LEU A O 1
ATOM 7259 N N . ALA A 1 911 ? 32.428 2.897 0.307 1.00 91.38 911 ALA A N 1
ATOM 7260 C CA . ALA A 1 911 ? 33.748 2.569 0.844 1.00 91.38 911 ALA A CA 1
ATOM 7261 C C . ALA A 1 911 ? 33.703 2.233 2.345 1.00 91.38 911 ALA A C 1
ATOM 7263 O O . ALA A 1 911 ? 34.189 1.178 2.758 1.00 91.38 911 ALA A O 1
ATOM 7264 N N . LEU A 1 912 ? 33.061 3.082 3.154 1.00 92.38 912 LEU A N 1
ATOM 7265 C CA . LEU A 1 912 ? 32.877 2.846 4.589 1.00 92.38 912 LEU A CA 1
ATOM 7266 C C . LEU A 1 912 ? 32.081 1.567 4.859 1.00 92.38 912 LEU A C 1
ATOM 7268 O O . LEU A 1 912 ? 32.460 0.782 5.726 1.00 92.38 912 LEU A O 1
ATOM 7272 N N . TYR A 1 913 ? 31.027 1.306 4.084 1.00 90.44 913 TYR A N 1
ATOM 7273 C CA . TYR A 1 913 ? 30.264 0.066 4.186 1.00 90.44 913 TYR A CA 1
ATOM 7274 C C . TYR A 1 913 ? 31.100 -1.176 3.827 1.00 90.44 913 TYR A C 1
ATOM 7276 O O . TYR A 1 913 ? 30.979 -2.202 4.496 1.00 90.44 913 TYR A O 1
ATOM 7284 N N . ARG A 1 914 ? 31.978 -1.109 2.814 1.00 91.19 914 ARG A N 1
ATOM 7285 C CA . ARG A 1 914 ? 32.876 -2.227 2.460 1.00 91.19 914 ARG A CA 1
ATOM 7286 C C . ARG A 1 914 ? 33.880 -2.512 3.570 1.00 91.19 914 ARG A C 1
ATOM 7288 O O . ARG A 1 914 ? 34.022 -3.661 3.976 1.00 91.19 914 ARG A O 1
ATOM 7295 N N . LEU A 1 915 ? 34.504 -1.472 4.121 1.00 93.12 915 LEU A N 1
ATOM 7296 C CA . LEU A 1 915 ? 35.396 -1.599 5.277 1.00 93.12 915 LEU A CA 1
ATOM 7297 C C . LEU A 1 915 ? 34.659 -2.121 6.519 1.00 93.12 915 LEU A C 1
ATOM 7299 O O . LEU A 1 915 ? 35.233 -2.862 7.320 1.00 93.12 915 LEU A O 1
ATOM 7303 N N . GLN A 1 916 ? 33.373 -1.796 6.650 1.00 91.12 916 GLN A N 1
ATOM 7304 C CA . GLN A 1 916 ? 32.523 -2.312 7.713 1.00 91.12 916 GLN A CA 1
ATOM 7305 C C . GLN A 1 916 ? 32.230 -3.808 7.572 1.00 91.12 916 GLN A C 1
ATOM 7307 O O . GLN A 1 916 ? 32.258 -4.528 8.568 1.00 91.12 916 GLN A O 1
ATOM 7312 N N . GLN A 1 917 ? 32.020 -4.311 6.352 1.00 89.38 917 GLN A N 1
ATOM 7313 C CA . GLN A 1 917 ? 31.874 -5.755 6.127 1.00 89.38 917 GLN A CA 1
ATOM 7314 C C . GLN A 1 917 ? 33.146 -6.546 6.471 1.00 89.38 917 GLN A C 1
ATOM 7316 O O . GLN A 1 917 ? 33.052 -7.739 6.732 1.00 89.38 917 GLN A O 1
ATOM 7321 N N . LEU A 1 918 ? 34.313 -5.893 6.508 1.00 91.44 918 LEU A N 1
ATOM 7322 C CA . LEU A 1 918 ? 35.592 -6.485 6.914 1.00 91.44 918 LEU A CA 1
ATOM 7323 C C . LEU A 1 918 ? 35.897 -6.334 8.417 1.00 91.44 918 LEU A C 1
ATOM 7325 O O . LEU A 1 918 ? 36.937 -6.802 8.872 1.00 91.44 918 LEU A O 1
ATOM 7329 N N . GLY A 1 919 ? 35.032 -5.671 9.193 1.00 87.62 919 GLY A N 1
ATOM 7330 C CA . GLY A 1 919 ? 35.253 -5.416 10.625 1.00 87.62 919 GLY A CA 1
ATOM 7331 C C . GLY A 1 919 ? 36.319 -4.354 10.931 1.00 87.62 919 GLY A C 1
ATOM 7332 O O . GLY A 1 919 ? 36.751 -4.221 12.074 1.00 87.62 919 GLY A O 1
ATOM 7333 N N . VAL A 1 920 ? 36.753 -3.593 9.921 1.00 91.75 920 VAL A N 1
ATOM 7334 C CA . VAL A 1 920 ? 37.719 -2.488 10.067 1.00 91.75 920 VAL A CA 1
ATOM 7335 C C . VAL A 1 920 ? 37.027 -1.212 10.551 1.00 91.75 920 VAL A C 1
ATOM 7337 O O . VAL A 1 920 ? 37.605 -0.409 11.283 1.00 91.75 920 VAL A O 1
ATOM 7340 N N . VAL A 1 921 ? 35.775 -1.037 10.136 1.00 92.00 921 VAL A N 1
ATOM 7341 C CA . VAL A 1 921 ? 34.881 0.039 10.567 1.00 92.00 921 VAL A CA 1
ATOM 7342 C C . VAL A 1 921 ? 33.698 -0.604 11.287 1.00 92.00 921 VAL A C 1
ATOM 7344 O O . VAL A 1 921 ? 33.012 -1.446 10.722 1.00 92.00 921 VAL A O 1
ATOM 7347 N N . GLU A 1 922 ? 33.425 -0.235 12.532 1.00 86.25 922 GLU A N 1
ATOM 7348 C CA . GLU A 1 922 ? 32.291 -0.803 13.286 1.00 86.25 922 GLU A CA 1
ATOM 7349 C C . GLU A 1 922 ? 30.961 -0.153 12.861 1.00 86.25 922 GLU A C 1
ATOM 7351 O O . GLU A 1 922 ? 29.899 -0.787 12.758 1.00 86.25 922 GLU A O 1
ATOM 7356 N N . GLY A 1 923 ? 31.035 1.124 12.504 1.00 85.00 923 GLY A N 1
ATOM 7357 C CA . GLY A 1 923 ? 29.917 1.946 12.086 1.00 85.00 923 GLY A CA 1
ATOM 7358 C C . GLY A 1 923 ? 30.368 3.257 11.480 1.00 85.00 923 GLY A C 1
ATOM 7359 O O . GLY A 1 923 ? 31.521 3.660 11.603 1.00 85.00 923 GLY A O 1
ATOM 7360 N N . TYR A 1 924 ? 29.443 3.939 10.821 1.00 89.12 924 TYR A N 1
ATOM 7361 C CA . TYR A 1 924 ? 29.656 5.315 10.410 1.00 89.12 924 TYR A CA 1
ATOM 7362 C C . TYR A 1 924 ? 28.352 6.098 10.469 1.00 89.12 924 TYR A C 1
ATOM 7364 O O . TYR A 1 924 ? 27.257 5.533 10.415 1.00 89.12 924 TYR A O 1
ATOM 7372 N N . SER A 1 925 ? 28.489 7.410 10.589 1.00 86.62 925 SER A N 1
ATOM 7373 C CA . SER A 1 925 ? 27.385 8.357 10.624 1.00 86.62 925 SER A CA 1
ATOM 7374 C C . SER A 1 925 ? 27.744 9.630 9.865 1.00 86.62 925 SER A C 1
ATOM 7376 O O . SER A 1 925 ? 28.911 9.888 9.565 1.00 86.62 925 SER A O 1
ATOM 7378 N N . LEU A 1 926 ? 26.725 10.397 9.500 1.00 86.75 926 LEU A N 1
ATOM 7379 C CA . LEU A 1 926 ? 26.835 11.638 8.752 1.00 86.75 926 LEU A CA 1
ATOM 7380 C C . LEU A 1 926 ? 26.394 12.803 9.639 1.00 86.75 926 LEU A C 1
ATOM 7382 O O . LEU A 1 926 ? 25.322 12.767 10.256 1.00 86.75 926 LEU A O 1
ATOM 7386 N N . THR A 1 927 ? 27.196 13.861 9.626 1.00 82.38 927 THR A N 1
ATOM 7387 C CA . THR A 1 927 ? 26.900 15.146 10.256 1.00 82.38 927 THR A CA 1
ATOM 7388 C C . THR A 1 927 ? 26.817 16.211 9.165 1.00 82.38 927 THR A C 1
ATOM 7390 O O . THR A 1 927 ? 27.799 16.518 8.489 1.00 82.38 927 THR A O 1
ATOM 7393 N N . TYR A 1 928 ? 25.625 16.778 8.983 1.00 75.75 928 TYR A N 1
ATOM 7394 C CA . TYR A 1 928 ? 25.371 17.844 8.014 1.00 75.75 928 TYR A CA 1
ATOM 7395 C C . TYR A 1 928 ? 25.647 19.196 8.677 1.00 75.75 928 TYR A C 1
ATOM 7397 O O . TYR A 1 928 ? 24.881 19.622 9.541 1.00 75.75 928 TYR A O 1
ATOM 7405 N N . LYS A 1 929 ? 26.734 19.874 8.292 1.00 75.38 929 LYS A N 1
ATOM 7406 C CA . LYS A 1 929 ? 27.053 21.224 8.798 1.00 75.38 929 LYS A CA 1
ATOM 7407 C C . LYS A 1 929 ? 26.372 22.323 7.988 1.00 75.38 929 LYS A C 1
ATOM 7409 O O . LYS A 1 929 ? 26.011 23.364 8.526 1.00 75.38 929 LYS A O 1
ATOM 7414 N N . SER A 1 930 ? 26.180 22.086 6.695 1.00 66.88 930 SER A N 1
ATOM 7415 C CA . SER A 1 930 ? 25.388 22.925 5.794 1.00 66.88 930 SER A CA 1
ATOM 7416 C C . SER A 1 930 ? 24.799 22.056 4.678 1.00 66.88 930 SER A C 1
ATOM 7418 O O . SER A 1 930 ? 25.113 20.870 4.592 1.00 66.88 930 SER A O 1
ATOM 7420 N N . LEU A 1 931 ? 23.998 22.636 3.775 1.00 58.81 931 LEU A N 1
ATOM 7421 C CA . LEU A 1 931 ? 23.587 21.951 2.536 1.00 58.81 931 LEU A CA 1
ATOM 7422 C C . LEU A 1 931 ? 24.784 21.515 1.664 1.00 58.81 931 LEU A C 1
ATOM 7424 O O . LEU A 1 931 ? 24.606 20.721 0.750 1.00 58.81 931 LEU A O 1
ATOM 7428 N N . ARG A 1 932 ? 25.988 22.045 1.925 1.00 64.94 932 ARG A N 1
ATOM 7429 C CA . ARG A 1 932 ? 27.184 21.902 1.081 1.00 64.94 932 ARG A CA 1
ATOM 7430 C C . ARG A 1 932 ? 28.338 21.155 1.750 1.00 64.94 932 ARG A C 1
ATOM 7432 O O . ARG A 1 932 ? 29.276 20.770 1.065 1.00 64.94 932 ARG A O 1
ATOM 7439 N N . GLU A 1 933 ? 28.280 20.969 3.068 1.00 76.38 933 GLU A N 1
ATOM 7440 C CA . GLU A 1 933 ? 29.335 20.318 3.851 1.00 76.38 933 GLU A CA 1
ATOM 7441 C C . GLU A 1 933 ? 28.742 19.155 4.648 1.00 76.38 933 GLU A C 1
ATOM 7443 O O . GLU A 1 933 ? 27.943 19.351 5.574 1.00 76.38 933 GLU A O 1
ATOM 7448 N N . VAL A 1 934 ? 29.167 17.944 4.283 1.00 81.69 934 VAL A N 1
ATOM 7449 C CA . VAL A 1 934 ? 28.818 16.695 4.968 1.00 81.69 934 VAL A CA 1
ATOM 7450 C C . VAL A 1 934 ? 30.092 16.086 5.530 1.00 81.69 934 VAL A C 1
ATOM 7452 O O . VAL A 1 934 ? 31.059 15.862 4.799 1.00 81.69 934 VAL A O 1
ATOM 7455 N N . VAL A 1 935 ? 30.085 15.820 6.833 1.00 85.75 935 VAL A N 1
ATOM 7456 C CA . VAL A 1 935 ? 31.181 15.159 7.543 1.00 85.75 935 VAL A CA 1
ATOM 7457 C C . VAL A 1 935 ? 30.788 13.713 7.808 1.00 85.75 935 VAL A C 1
ATOM 7459 O O . VAL A 1 935 ? 29.712 13.455 8.346 1.00 85.75 935 VAL A O 1
ATOM 7462 N N . PHE A 1 936 ? 31.659 12.777 7.443 1.00 89.50 936 PHE A N 1
ATOM 7463 C CA . PHE A 1 936 ? 31.497 11.357 7.727 1.00 89.50 936 PHE A CA 1
ATOM 7464 C C . PHE A 1 936 ? 32.323 10.995 8.958 1.00 89.50 936 PHE A C 1
ATOM 7466 O O . PHE A 1 936 ? 33.547 11.123 8.971 1.00 89.50 936 PHE A O 1
ATOM 7473 N N . GLU A 1 937 ? 31.645 10.527 9.995 1.00 88.31 937 GLU A N 1
ATOM 7474 C CA . GLU A 1 937 ? 32.255 10.081 11.240 1.00 88.31 937 GLU A CA 1
ATOM 7475 C C . GLU A 1 937 ? 32.235 8.555 11.266 1.00 88.31 937 GLU A C 1
ATOM 7477 O O . GLU A 1 937 ? 31.168 7.951 11.388 1.00 88.31 937 GLU A O 1
ATOM 7482 N N . ALA A 1 938 ? 33.405 7.933 11.115 1.00 90.00 938 ALA A N 1
ATOM 7483 C CA . ALA A 1 938 ? 33.561 6.483 11.127 1.00 90.00 938 ALA A CA 1
ATOM 7484 C C . ALA A 1 938 ? 34.151 5.999 12.460 1.00 90.00 938 ALA A C 1
ATOM 7486 O O . ALA A 1 938 ? 35.161 6.518 12.934 1.00 90.00 938 ALA A O 1
ATOM 7487 N N . GLU A 1 939 ? 33.545 4.962 13.033 1.00 89.06 939 GLU A N 1
ATOM 7488 C CA . GLU A 1 939 ? 34.041 4.213 14.189 1.00 89.06 939 GLU A CA 1
ATOM 7489 C C . GLU A 1 939 ? 35.156 3.262 13.708 1.00 89.06 939 GLU A C 1
ATOM 7491 O O . GLU A 1 939 ? 34.922 2.087 13.420 1.00 89.06 939 GLU A O 1
ATOM 7496 N N . PHE A 1 940 ? 36.365 3.800 13.512 1.00 91.06 940 PHE A N 1
ATOM 7497 C CA . PHE A 1 940 ? 37.514 3.053 12.991 1.00 91.06 940 PHE A CA 1
ATOM 7498 C C . PHE A 1 940 ? 38.200 2.221 14.084 1.00 91.06 940 PHE A C 1
ATOM 7500 O O . PHE A 1 940 ? 38.720 2.765 15.061 1.00 91.06 940 PHE A O 1
ATOM 7507 N N . ASN A 1 941 ? 38.268 0.902 13.891 1.00 88.12 941 ASN A N 1
ATOM 7508 C CA . ASN A 1 941 ? 38.988 0.004 14.788 1.00 88.12 941 ASN A CA 1
ATOM 7509 C C . ASN A 1 941 ? 40.485 0.006 14.446 1.00 88.12 941 ASN A C 1
ATOM 7511 O O . ASN A 1 941 ? 40.943 -0.759 13.607 1.00 88.12 941 ASN A O 1
ATOM 7515 N N . SER A 1 942 ? 41.293 0.828 15.112 1.00 82.75 942 SER A N 1
ATOM 7516 C CA . SER A 1 942 ? 42.740 0.909 14.838 1.00 82.75 942 SER A CA 1
ATOM 7517 C C . SER A 1 942 ? 43.535 -0.365 15.191 1.00 82.75 942 SER A C 1
ATOM 7519 O O . SER A 1 942 ? 44.673 -0.533 14.739 1.00 82.75 942 SER A O 1
ATOM 7521 N N . ASN A 1 943 ? 42.938 -1.287 15.957 1.00 83.31 943 ASN A N 1
ATOM 7522 C CA . ASN A 1 943 ? 43.574 -2.490 16.503 1.00 83.31 943 ASN A CA 1
ATOM 7523 C C . ASN A 1 943 ? 42.984 -3.804 15.961 1.00 83.31 943 ASN A C 1
ATOM 7525 O O . ASN A 1 943 ? 43.166 -4.858 16.583 1.00 83.31 943 ASN A O 1
ATOM 7529 N N . TRP A 1 944 ? 42.303 -3.770 14.810 1.00 87.62 944 TRP A N 1
ATOM 7530 C CA . TRP A 1 944 ? 41.777 -4.978 14.174 1.00 87.62 944 TRP A CA 1
ATOM 7531 C C . TRP A 1 944 ? 42.886 -6.023 13.951 1.00 87.62 944 TRP A C 1
ATOM 7533 O O . TRP A 1 944 ? 44.047 -5.696 13.681 1.00 87.62 944 TRP A O 1
ATOM 7543 N N . GLN A 1 945 ? 42.527 -7.301 14.091 1.00 84.31 945 GLN A N 1
ATOM 7544 C CA . GLN A 1 945 ? 43.440 -8.430 13.881 1.00 84.31 945 GLN A CA 1
ATOM 7545 C C . GLN A 1 945 ? 43.208 -9.055 12.496 1.00 84.31 945 GLN A C 1
ATOM 7547 O O . GLN A 1 945 ? 42.056 -9.112 12.055 1.00 84.31 945 GLN A O 1
ATOM 7552 N N . PRO A 1 946 ? 44.251 -9.549 11.804 1.00 84.25 946 PRO A N 1
ATOM 7553 C CA . PRO A 1 946 ? 44.105 -10.235 10.518 1.00 84.25 946 PRO A CA 1
ATOM 7554 C C . PRO A 1 946 ? 43.055 -11.353 10.531 1.00 84.25 946 PRO A C 1
ATOM 7556 O O . PRO A 1 946 ? 42.253 -11.465 9.609 1.00 84.25 946 PRO A O 1
ATOM 7559 N N . GLU A 1 947 ? 43.010 -12.141 11.605 1.00 84.69 947 GLU A N 1
ATOM 7560 C CA . GLU A 1 947 ? 42.065 -13.244 11.782 1.00 84.69 947 GLU A CA 1
ATOM 7561 C C . GLU A 1 947 ? 40.614 -12.755 11.863 1.00 84.69 947 GLU A C 1
ATOM 7563 O O . GLU A 1 947 ? 39.715 -13.424 11.356 1.00 84.69 947 GLU A O 1
ATOM 7568 N N . ALA A 1 948 ? 40.381 -11.576 12.451 1.00 86.19 948 ALA A N 1
ATOM 7569 C CA . ALA A 1 948 ? 39.060 -10.954 12.493 1.00 86.19 948 ALA A CA 1
ATOM 7570 C C . ALA A 1 948 ? 38.600 -10.548 11.086 1.00 86.19 948 ALA A C 1
ATOM 7572 O O . ALA A 1 948 ? 37.471 -10.857 10.715 1.00 86.19 948 ALA A O 1
ATOM 7573 N N . VAL A 1 949 ? 39.473 -9.943 10.273 1.00 88.19 949 VAL A N 1
ATOM 7574 C CA . VAL A 1 949 ? 39.146 -9.579 8.880 1.00 88.19 949 VAL A CA 1
ATOM 7575 C C . VAL A 1 949 ? 38.782 -10.818 8.061 1.00 88.19 949 VAL A C 1
ATOM 7577 O O . VAL A 1 949 ? 37.761 -10.825 7.374 1.00 88.19 949 VAL A O 1
ATOM 7580 N N . LEU A 1 950 ? 39.570 -11.894 8.177 1.00 88.81 950 LEU A N 1
ATOM 7581 C CA . LEU A 1 950 ? 39.267 -13.164 7.509 1.00 88.81 950 LEU A CA 1
ATOM 7582 C C . LEU A 1 950 ? 37.951 -13.767 7.997 1.00 88.81 950 LEU A C 1
ATOM 7584 O O . LEU A 1 950 ? 37.168 -14.253 7.187 1.00 88.81 950 LEU A O 1
ATOM 7588 N N . HIS A 1 951 ? 37.686 -13.717 9.304 1.00 88.62 951 HIS A N 1
ATOM 7589 C CA . HIS A 1 951 ? 36.429 -14.190 9.868 1.00 88.62 951 HIS A CA 1
ATOM 7590 C C . HIS A 1 951 ? 35.236 -13.396 9.324 1.00 88.62 951 HIS A C 1
ATOM 7592 O O . HIS A 1 951 ? 34.265 -13.998 8.875 1.00 88.62 951 HIS A O 1
ATOM 7598 N N . HIS A 1 952 ? 35.312 -12.065 9.310 1.00 88.88 952 HIS A N 1
ATOM 7599 C CA . HIS A 1 952 ? 34.254 -11.205 8.786 1.00 88.88 952 HIS A CA 1
ATOM 7600 C C . HIS A 1 952 ? 34.012 -11.428 7.289 1.00 88.88 952 HIS A C 1
ATOM 7602 O O . HIS A 1 952 ? 32.862 -11.590 6.881 1.00 88.88 952 HIS A O 1
ATOM 7608 N N . LEU A 1 953 ? 35.077 -11.541 6.490 1.00 89.19 953 LEU A N 1
ATOM 7609 C CA . LEU A 1 953 ? 34.971 -11.876 5.070 1.00 89.19 953 LEU A CA 1
ATOM 7610 C C . LEU A 1 953 ? 34.359 -13.271 4.864 1.00 89.19 953 LEU A C 1
ATOM 7612 O O . LEU A 1 953 ? 33.457 -13.426 4.046 1.00 89.19 953 LEU A O 1
ATOM 7616 N N . ARG A 1 954 ? 34.769 -14.272 5.655 1.00 88.50 954 ARG A N 1
ATOM 7617 C CA . ARG A 1 954 ? 34.176 -15.619 5.644 1.00 88.50 954 ARG A CA 1
ATOM 7618 C C . ARG A 1 954 ? 32.683 -15.574 5.941 1.00 88.50 954 ARG A C 1
ATOM 7620 O O . ARG A 1 954 ? 31.903 -16.153 5.196 1.00 88.50 954 ARG A O 1
ATOM 7627 N N . GLN A 1 955 ? 32.284 -14.868 6.999 1.00 84.00 955 GLN A N 1
ATOM 7628 C CA . GLN A 1 955 ? 30.877 -14.704 7.370 1.00 84.00 955 GLN A CA 1
ATOM 7629 C C . GLN A 1 955 ? 30.081 -13.972 6.288 1.00 84.00 955 GLN A C 1
ATOM 7631 O O . GLN A 1 955 ? 28.928 -14.313 6.060 1.00 84.00 955 GLN A O 1
ATOM 7636 N N . TYR A 1 956 ? 30.674 -12.984 5.614 1.00 83.38 956 TYR A N 1
ATOM 7637 C CA . TYR A 1 956 ? 30.036 -12.299 4.493 1.00 83.38 956 TYR A CA 1
ATOM 7638 C C . TYR A 1 956 ? 29.799 -13.250 3.310 1.00 83.38 956 TYR A C 1
ATOM 7640 O O . TYR A 1 956 ? 28.687 -13.304 2.789 1.00 83.38 956 TYR A O 1
ATOM 7648 N N . LEU A 1 957 ? 30.807 -14.038 2.921 1.00 82.81 957 LEU A N 1
ATOM 7649 C CA . LEU A 1 957 ? 30.705 -14.960 1.786 1.00 82.81 957 LEU A CA 1
ATOM 7650 C C . LEU A 1 957 ? 29.760 -16.143 2.074 1.00 82.81 957 LEU A C 1
ATOM 7652 O O . LEU A 1 957 ? 28.930 -16.469 1.228 1.00 82.81 957 LEU A O 1
ATOM 7656 N N . LEU A 1 958 ? 29.810 -16.725 3.280 1.00 80.44 958 LEU A N 1
ATOM 7657 C CA . LEU A 1 958 ? 28.958 -17.856 3.693 1.00 80.44 958 LEU A CA 1
ATOM 7658 C C . LEU A 1 958 ? 27.456 -17.550 3.687 1.00 80.44 958 LEU A C 1
ATOM 7660 O O . LEU A 1 958 ? 26.656 -18.479 3.673 1.00 80.44 958 LEU A O 1
ATOM 7664 N N . ARG A 1 959 ? 27.050 -16.272 3.697 1.00 70.81 959 ARG A N 1
ATOM 7665 C CA . ARG A 1 959 ? 25.627 -15.904 3.568 1.00 70.81 959 ARG A CA 1
ATOM 7666 C C . ARG A 1 959 ? 25.029 -16.375 2.248 1.00 70.81 959 ARG A C 1
ATOM 7668 O O . ARG A 1 959 ? 23.850 -16.687 2.198 1.00 70.81 959 ARG A O 1
ATOM 7675 N N . THR A 1 960 ? 25.842 -16.420 1.194 1.00 63.88 960 THR A N 1
ATOM 7676 C CA . THR A 1 960 ? 25.353 -16.635 -0.175 1.00 63.88 960 THR A CA 1
ATOM 7677 C C . THR A 1 960 ? 26.044 -17.767 -0.916 1.00 63.88 960 THR A C 1
ATOM 7679 O O . THR A 1 960 ? 25.508 -18.245 -1.911 1.00 63.88 960 THR A O 1
ATOM 7682 N N . GLU A 1 961 ? 27.212 -18.201 -0.446 1.00 72.56 961 GLU A N 1
ATOM 7683 C CA . GLU A 1 961 ? 28.048 -19.190 -1.116 1.00 72.56 961 GLU A CA 1
ATOM 7684 C C . GLU A 1 961 ? 28.257 -20.428 -0.244 1.00 72.56 961 GLU A C 1
ATOM 7686 O O . GLU A 1 961 ? 28.298 -20.358 0.986 1.00 72.56 961 GLU A O 1
ATOM 7691 N N . GLY A 1 962 ? 28.420 -21.581 -0.892 1.00 75.12 962 GLY A N 1
ATOM 7692 C CA . GLY A 1 962 ? 28.729 -22.830 -0.200 1.00 75.12 962 GLY A CA 1
ATOM 7693 C C . GLY A 1 962 ? 30.131 -22.816 0.412 1.00 75.12 962 GLY A C 1
ATOM 7694 O O . GLY A 1 962 ? 31.036 -22.151 -0.098 1.00 75.12 962 GLY A O 1
ATOM 7695 N N . GLU A 1 963 ? 30.340 -23.612 1.466 1.00 82.62 963 GLU A N 1
ATOM 7696 C CA . GLU A 1 963 ? 31.626 -23.680 2.180 1.00 82.62 963 GLU A CA 1
ATOM 7697 C C . GLU A 1 963 ? 32.821 -23.898 1.237 1.00 82.62 963 GLU A C 1
ATOM 7699 O O . GLU A 1 963 ? 33.853 -23.256 1.398 1.00 82.62 963 GLU A O 1
ATOM 7704 N N . ALA A 1 964 ? 32.670 -24.719 0.193 1.00 80.06 964 ALA A N 1
ATOM 7705 C CA . ALA A 1 964 ? 33.736 -24.995 -0.773 1.00 80.06 964 ALA A CA 1
ATOM 7706 C C . ALA A 1 964 ? 34.239 -23.742 -1.523 1.00 80.06 964 ALA A C 1
ATOM 7708 O O . ALA A 1 964 ? 35.448 -23.562 -1.668 1.00 80.06 964 ALA A O 1
ATOM 7709 N N . TYR A 1 965 ? 33.333 -22.862 -1.971 1.00 82.00 965 TYR A N 1
ATOM 7710 C CA . TYR A 1 965 ? 33.696 -21.615 -2.658 1.00 82.00 965 TYR A CA 1
ATOM 7711 C C . TYR A 1 965 ? 34.431 -20.667 -1.709 1.00 82.00 965 TYR A C 1
ATOM 7713 O O . TYR A 1 965 ? 35.444 -20.061 -2.072 1.00 82.00 965 TYR A O 1
ATOM 7721 N N . VAL A 1 966 ? 33.924 -20.560 -0.480 1.00 83.94 966 VAL A N 1
ATOM 7722 C CA . VAL A 1 966 ? 34.479 -19.686 0.554 1.00 83.94 966 VAL A CA 1
ATOM 7723 C C . VAL A 1 966 ? 35.902 -20.103 0.910 1.00 83.94 966 VAL A C 1
ATOM 7725 O O . VAL A 1 966 ? 36.804 -19.268 0.900 1.00 83.94 966 VAL A O 1
ATOM 7728 N N . GLU A 1 967 ? 36.129 -21.391 1.166 1.00 83.88 967 GLU A N 1
ATOM 7729 C CA . GLU A 1 967 ? 37.460 -21.888 1.518 1.00 83.88 967 GLU A CA 1
ATOM 7730 C C . GLU A 1 967 ? 38.456 -21.723 0.354 1.00 83.88 967 GLU A C 1
ATOM 7732 O O . GLU A 1 967 ? 39.608 -21.364 0.592 1.00 83.88 967 GLU A O 1
ATOM 7737 N N . GLN A 1 968 ? 38.023 -21.874 -0.906 1.00 83.00 968 GLN A N 1
ATOM 7738 C CA . GLN A 1 968 ? 38.872 -21.618 -2.079 1.00 83.00 968 GLN A CA 1
ATOM 7739 C C . GLN A 1 968 ? 39.367 -20.163 -2.136 1.00 83.00 968 GLN A C 1
ATOM 7741 O O . GLN A 1 968 ? 40.564 -19.931 -2.309 1.00 83.00 968 GLN A O 1
ATOM 7746 N N . HIS A 1 969 ? 38.470 -19.186 -1.975 1.00 81.31 969 HIS A N 1
ATOM 7747 C CA . HIS A 1 969 ? 38.810 -17.759 -2.086 1.00 81.31 969 HIS A CA 1
ATOM 7748 C C . HIS A 1 969 ? 39.539 -17.226 -0.844 1.00 81.31 969 HIS A C 1
ATOM 7750 O O . HIS A 1 969 ? 40.294 -16.258 -0.926 1.00 81.31 969 HIS A O 1
ATOM 7756 N N . LEU A 1 970 ? 39.369 -17.876 0.311 1.00 84.19 970 LEU A N 1
ATOM 7757 C CA . LEU A 1 970 ? 40.096 -17.546 1.536 1.00 84.19 970 LEU A CA 1
ATOM 7758 C C . LEU A 1 970 ? 41.435 -18.275 1.675 1.00 84.19 970 LEU A C 1
ATOM 7760 O O . LEU A 1 970 ? 42.239 -17.868 2.515 1.00 84.19 970 LEU A O 1
ATOM 7764 N N . ALA A 1 971 ? 41.709 -19.320 0.890 1.00 80.06 971 ALA A N 1
ATOM 7765 C CA . ALA A 1 971 ? 42.932 -20.112 1.009 1.00 80.06 971 ALA A CA 1
ATOM 7766 C C . ALA A 1 971 ? 44.205 -19.265 0.837 1.00 80.06 971 ALA A C 1
ATOM 7768 O O . ALA A 1 971 ? 45.112 -19.351 1.668 1.00 80.06 971 ALA A O 1
ATOM 7769 N N . GLU A 1 972 ? 44.273 -18.406 -0.188 1.00 72.50 972 GLU A N 1
ATOM 7770 C CA . GLU A 1 972 ? 45.453 -17.563 -0.441 1.00 72.50 972 GLU A CA 1
ATOM 7771 C C . GLU A 1 972 ? 45.654 -16.513 0.666 1.00 72.50 972 GLU A C 1
ATOM 7773 O O . GLU A 1 972 ? 46.760 -16.337 1.190 1.00 72.50 972 GLU A O 1
ATOM 7778 N N . LEU A 1 973 ? 44.564 -15.861 1.076 1.00 77.88 973 LEU A N 1
ATOM 7779 C CA . LEU A 1 973 ? 44.535 -14.913 2.190 1.00 77.88 973 LEU A CA 1
ATOM 7780 C C . LEU A 1 973 ? 44.994 -15.578 3.502 1.00 77.88 973 LEU A C 1
ATOM 7782 O O . LEU A 1 973 ? 45.839 -15.042 4.224 1.00 77.88 973 LEU A O 1
ATOM 7786 N N . SER A 1 974 ? 44.507 -16.789 3.776 1.00 74.19 974 SER A N 1
ATOM 7787 C CA . SER A 1 974 ? 44.810 -17.554 4.990 1.00 74.19 974 SER A CA 1
ATOM 7788 C C . SER A 1 974 ? 46.246 -18.074 5.016 1.00 74.19 974 SER A C 1
ATOM 7790 O O . SER A 1 974 ? 46.880 -18.072 6.070 1.00 74.19 974 SER A O 1
ATOM 7792 N N . GLN A 1 975 ? 46.807 -18.487 3.874 1.00 70.50 975 GLN A N 1
ATOM 7793 C CA . GLN A 1 975 ? 48.213 -18.896 3.770 1.00 70.50 975 GLN A CA 1
ATOM 7794 C C . GLN A 1 975 ? 49.171 -17.742 4.085 1.00 70.50 975 GLN A C 1
ATOM 7796 O O . GLN A 1 975 ? 50.180 -17.949 4.763 1.00 70.50 975 GLN A O 1
ATOM 7801 N N . ARG A 1 976 ? 48.847 -16.514 3.662 1.00 67.62 976 ARG A N 1
ATOM 7802 C CA . ARG A 1 976 ? 49.658 -15.324 3.968 1.00 67.62 976 ARG A CA 1
ATOM 7803 C C . ARG A 1 976 ? 49.592 -14.923 5.440 1.00 67.62 976 ARG A C 1
ATOM 7805 O O . ARG A 1 976 ? 50.616 -14.526 5.996 1.00 67.62 976 ARG A O 1
ATOM 7812 N N . VAL A 1 977 ? 48.431 -15.079 6.081 1.00 66.00 977 VAL A N 1
ATOM 7813 C CA . VAL A 1 977 ? 48.275 -14.870 7.532 1.00 66.00 977 VAL A CA 1
ATOM 7814 C C . VAL A 1 977 ? 49.008 -15.965 8.327 1.00 66.00 977 VAL A C 1
ATOM 7816 O O . VAL A 1 977 ? 49.775 -15.666 9.243 1.00 66.00 977 VAL A O 1
ATOM 7819 N N . ASN A 1 978 ? 48.884 -17.235 7.924 1.00 60.22 978 ASN A N 1
ATOM 7820 C CA . ASN A 1 978 ? 49.497 -18.375 8.616 1.00 60.22 978 ASN A CA 1
ATOM 7821 C C . ASN A 1 978 ? 51.018 -18.493 8.417 1.00 60.22 978 ASN A C 1
ATOM 7823 O O . ASN A 1 978 ? 51.722 -18.921 9.336 1.00 60.22 978 ASN A O 1
ATOM 7827 N N . GLY A 1 979 ? 51.554 -18.063 7.270 1.00 55.75 979 GLY A N 1
ATOM 7828 C CA . GLY A 1 979 ? 52.991 -18.082 6.969 1.00 55.75 979 GLY A CA 1
ATOM 7829 C C . GLY A 1 979 ? 53.854 -17.236 7.918 1.00 55.75 979 GLY A C 1
ATOM 7830 O O . GLY A 1 979 ? 55.078 -17.372 7.925 1.00 55.75 979 GLY A O 1
ATOM 7831 N N . LYS A 1 980 ? 53.238 -16.387 8.757 1.00 51.31 980 LYS A N 1
ATOM 7832 C CA . LYS A 1 980 ? 53.926 -15.447 9.655 1.00 51.31 980 LYS A CA 1
ATOM 7833 C C . LYS A 1 980 ? 53.573 -15.562 11.137 1.00 51.31 980 LYS A C 1
ATOM 7835 O O . LYS A 1 980 ? 53.990 -14.705 11.912 1.00 51.31 980 LYS A O 1
ATOM 7840 N N . ARG A 1 981 ? 52.999 -16.686 11.590 1.00 47.22 981 ARG A N 1
ATOM 7841 C CA . ARG A 1 981 ? 52.919 -17.033 13.032 1.00 47.22 981 ARG A CA 1
ATOM 7842 C C . ARG A 1 981 ? 54.275 -17.008 13.779 1.00 47.22 981 ARG A C 1
ATOM 7844 O O . ARG A 1 981 ? 54.300 -17.172 14.992 1.00 47.22 981 ARG A O 1
ATOM 7851 N N . ARG A 1 982 ? 55.410 -16.812 13.089 1.00 44.22 982 ARG A N 1
ATOM 7852 C CA . ARG A 1 982 ? 56.770 -16.810 13.658 1.00 44.22 982 ARG A CA 1
ATOM 7853 C C . ARG A 1 982 ? 57.405 -15.440 13.951 1.00 44.22 982 ARG A C 1
ATOM 7855 O O . ARG A 1 982 ? 58.501 -15.445 14.504 1.00 44.22 982 ARG A O 1
ATOM 7862 N N . ARG A 1 983 ? 56.798 -14.282 13.646 1.00 41.00 983 ARG A N 1
ATOM 7863 C CA . ARG A 1 983 ? 57.359 -12.970 14.060 1.00 41.00 983 ARG A CA 1
ATOM 7864 C C . ARG A 1 983 ? 56.274 -11.973 14.475 1.00 41.00 983 ARG A C 1
ATOM 7866 O O . ARG A 1 983 ? 55.295 -11.783 13.769 1.00 41.00 983 ARG A O 1
ATOM 7873 N N . VAL A 1 984 ? 56.487 -11.360 15.639 1.00 40.59 984 VAL A N 1
ATOM 7874 C CA . VAL A 1 984 ? 55.637 -10.348 16.284 1.00 40.59 984 VAL A CA 1
ATOM 7875 C C . VAL A 1 984 ? 55.393 -9.153 15.354 1.00 40.59 984 VAL A C 1
ATOM 7877 O O . VAL A 1 984 ? 56.350 -8.571 14.854 1.00 40.59 984 VAL A O 1
ATOM 7880 N N . GLY A 1 985 ? 54.118 -8.775 15.194 1.00 49.62 985 GLY A N 1
ATOM 7881 C CA . GLY A 1 985 ? 53.663 -7.525 14.572 1.00 49.62 985 GLY A CA 1
ATOM 7882 C C . GLY A 1 985 ? 53.714 -7.502 13.040 1.00 49.62 985 GLY A C 1
ATOM 7883 O O . GLY A 1 985 ? 54.783 -7.470 12.442 1.00 49.62 985 GLY A O 1
ATOM 7884 N N . VAL A 1 986 ? 52.547 -7.446 12.390 1.00 49.94 986 VAL A N 1
ATOM 7885 C CA . VAL A 1 986 ? 52.432 -7.168 10.946 1.00 49.94 986 VAL A CA 1
ATOM 7886 C C . VAL A 1 986 ? 52.741 -5.676 10.706 1.00 49.94 986 VAL A C 1
ATOM 7888 O O . VAL A 1 986 ? 52.014 -4.840 11.251 1.00 49.94 986 VAL A O 1
ATOM 7891 N N . PRO A 1 987 ? 53.782 -5.302 9.930 1.00 55.47 987 PRO A N 1
ATOM 7892 C CA . PRO A 1 987 ? 54.094 -3.904 9.610 1.00 55.47 987 PRO A CA 1
ATOM 7893 C C . PRO A 1 987 ? 52.924 -3.187 8.909 1.00 55.47 987 PRO A C 1
ATOM 7895 O O . PRO A 1 987 ? 52.155 -3.817 8.184 1.00 55.47 987 PRO A O 1
ATOM 7898 N N . GLY A 1 988 ? 52.805 -1.860 9.057 1.00 55.06 988 GLY A N 1
ATOM 7899 C CA . GLY A 1 988 ? 51.667 -1.074 8.538 1.00 55.06 988 GLY A CA 1
ATOM 7900 C C . GLY A 1 988 ? 51.366 -1.253 7.037 1.00 55.06 988 GLY A C 1
ATOM 7901 O O . GLY A 1 988 ? 50.200 -1.325 6.654 1.00 55.06 988 GLY A O 1
ATOM 7902 N N . GLY A 1 989 ? 52.394 -1.430 6.196 1.00 61.50 989 GLY A N 1
ATOM 7903 C CA . GLY A 1 989 ? 52.224 -1.702 4.759 1.00 61.50 989 GLY A CA 1
ATOM 7904 C C . GLY A 1 989 ? 51.625 -3.081 4.441 1.00 61.50 989 GLY A C 1
ATOM 7905 O O . GLY A 1 989 ? 50.923 -3.237 3.447 1.00 61.50 989 GLY A O 1
ATOM 7906 N N . GLU A 1 990 ? 51.830 -4.079 5.304 1.00 67.81 990 GLU A N 1
ATOM 7907 C CA . GLU A 1 990 ? 51.249 -5.418 5.137 1.00 67.81 990 GLU A CA 1
ATOM 7908 C C . GLU A 1 990 ? 49.787 -5.475 5.594 1.00 67.81 990 GLU A C 1
ATOM 7910 O O . GLU A 1 990 ? 48.996 -6.214 5.011 1.00 67.81 990 GLU A O 1
ATOM 7915 N N . ARG A 1 991 ? 49.402 -4.645 6.574 1.00 78.25 991 ARG A N 1
ATOM 7916 C CA . ARG A 1 991 ? 47.997 -4.481 6.978 1.00 78.25 991 ARG A CA 1
ATOM 7917 C C . ARG A 1 991 ? 47.151 -3.894 5.852 1.00 78.25 991 ARG A C 1
ATOM 7919 O O . ARG A 1 991 ? 46.103 -4.447 5.538 1.00 78.25 991 ARG A O 1
ATOM 7926 N N . ARG A 1 992 ? 47.633 -2.828 5.203 1.00 85.25 992 ARG A N 1
ATOM 7927 C CA . ARG A 1 992 ? 46.965 -2.239 4.031 1.00 85.25 992 ARG A CA 1
ATOM 7928 C C . ARG A 1 992 ? 46.788 -3.268 2.911 1.00 85.25 992 ARG A C 1
ATOM 7930 O O . ARG A 1 992 ? 45.701 -3.372 2.360 1.00 85.25 992 ARG A O 1
ATOM 7937 N N . ARG A 1 993 ? 47.823 -4.068 2.630 1.00 84.00 993 ARG A N 1
ATOM 7938 C CA . ARG A 1 993 ? 47.779 -5.113 1.595 1.00 84.00 993 ARG A CA 1
ATOM 7939 C C . ARG A 1 993 ? 46.768 -6.225 1.902 1.00 84.00 993 ARG A C 1
ATOM 7941 O O . ARG A 1 993 ? 46.143 -6.741 0.985 1.00 84.00 993 ARG A O 1
ATOM 7948 N N . LEU A 1 994 ? 46.597 -6.602 3.172 1.00 86.44 994 LEU A N 1
ATOM 7949 C CA . LEU A 1 994 ? 45.554 -7.556 3.562 1.00 86.44 994 LEU A CA 1
ATOM 7950 C C . LEU A 1 994 ? 44.152 -6.982 3.317 1.00 86.44 994 LEU A C 1
ATOM 7952 O O . LEU A 1 994 ? 43.294 -7.695 2.808 1.00 86.44 994 LEU A O 1
ATOM 7956 N N . ILE A 1 995 ? 43.932 -5.705 3.653 1.00 90.44 995 ILE A N 1
ATOM 7957 C CA . ILE A 1 995 ? 42.662 -5.017 3.382 1.00 90.44 995 ILE A CA 1
ATOM 7958 C C . ILE A 1 995 ? 42.405 -4.904 1.881 1.00 90.44 995 ILE A C 1
ATOM 7960 O O . ILE A 1 995 ? 41.295 -5.181 1.456 1.00 90.44 995 ILE A O 1
ATOM 7964 N N . GLU A 1 996 ? 43.417 -4.568 1.084 1.00 91.19 996 GLU A N 1
ATOM 7965 C CA . GLU A 1 996 ? 43.342 -4.550 -0.382 1.00 91.19 996 GLU A CA 1
ATOM 7966 C C . GLU A 1 996 ? 42.885 -5.900 -0.944 1.00 91.19 996 GLU A C 1
ATOM 7968 O O . GLU A 1 996 ? 41.851 -5.954 -1.597 1.00 91.19 996 GLU A O 1
ATOM 7973 N N . MET A 1 997 ? 43.549 -7.003 -0.581 1.00 87.25 997 MET A N 1
ATOM 7974 C CA . MET A 1 997 ? 43.150 -8.345 -1.034 1.00 87.25 997 MET A CA 1
ATOM 7975 C C . MET A 1 997 ? 41.756 -8.760 -0.530 1.00 87.25 997 MET A C 1
ATOM 7977 O O . MET A 1 997 ? 40.994 -9.412 -1.239 1.00 87.25 997 MET A O 1
ATOM 7981 N N . ALA A 1 998 ? 41.400 -8.405 0.708 1.00 90.06 998 ALA A N 1
ATOM 7982 C CA . ALA A 1 998 ? 40.081 -8.709 1.258 1.00 90.06 998 ALA A CA 1
ATOM 7983 C C . ALA A 1 998 ? 38.971 -7.891 0.571 1.00 90.06 998 ALA A C 1
ATOM 7985 O O . ALA A 1 998 ? 37.887 -8.416 0.316 1.00 90.06 998 ALA A O 1
ATOM 7986 N N . LEU A 1 999 ? 39.242 -6.621 0.252 1.00 92.00 999 LEU A N 1
ATOM 7987 C CA . LEU A 1 999 ? 38.358 -5.758 -0.528 1.00 92.00 999 LEU A CA 1
ATOM 7988 C C . LEU A 1 999 ? 38.240 -6.242 -1.971 1.00 92.00 999 LEU A C 1
ATOM 7990 O O . LEU A 1 999 ? 37.137 -6.189 -2.495 1.00 92.00 999 LEU A O 1
ATOM 7994 N N . GLU A 1 1000 ? 39.315 -6.733 -2.592 1.00 90.44 1000 GLU A N 1
ATOM 7995 C CA . GLU A 1 1000 ? 39.277 -7.348 -3.925 1.00 90.44 1000 GLU A CA 1
ATOM 7996 C C . GLU A 1 1000 ? 38.298 -8.519 -3.952 1.00 90.44 1000 GLU A C 1
ATOM 7998 O O . GLU A 1 1000 ? 37.358 -8.485 -4.738 1.00 90.44 1000 GLU A O 1
ATOM 8003 N N . VAL A 1 1001 ? 38.428 -9.488 -3.038 1.00 88.25 1001 VAL A N 1
ATOM 8004 C CA . VAL A 1 1001 ? 37.508 -10.640 -2.953 1.00 88.25 1001 VAL A CA 1
ATOM 8005 C C . VAL A 1 1001 ? 36.068 -10.186 -2.690 1.00 88.25 1001 VAL A C 1
ATOM 8007 O O . VAL A 1 1001 ? 35.118 -10.683 -3.300 1.00 88.25 1001 VAL A O 1
ATOM 8010 N N . LEU A 1 1002 ? 35.880 -9.219 -1.788 1.00 88.31 1002 LEU A N 1
ATOM 8011 C CA . LEU A 1 1002 ? 34.556 -8.698 -1.453 1.00 88.31 1002 LEU A CA 1
ATOM 8012 C C . LEU A 1 1002 ? 33.916 -7.958 -2.636 1.00 88.31 1002 LEU A C 1
ATOM 8014 O O . LEU A 1 1002 ? 32.741 -8.169 -2.937 1.00 88.31 1002 LEU A O 1
ATOM 8018 N N . LEU A 1 1003 ? 34.661 -7.078 -3.304 1.00 87.69 1003 LEU A N 1
ATOM 8019 C CA . LEU A 1 1003 ? 34.187 -6.305 -4.451 1.00 87.69 1003 LEU A CA 1
ATOM 8020 C C . LEU A 1 1003 ? 33.993 -7.197 -5.673 1.00 87.69 1003 LEU A C 1
ATOM 8022 O O . LEU A 1 1003 ? 32.994 -7.039 -6.367 1.00 87.69 1003 LEU A O 1
ATOM 8026 N N . GLU A 1 1004 ? 34.869 -8.170 -5.906 1.00 85.56 1004 GLU A N 1
ATOM 8027 C CA . GLU A 1 1004 ? 34.675 -9.194 -6.930 1.00 85.56 1004 GLU A CA 1
ATOM 8028 C C . GLU A 1 1004 ? 33.344 -9.903 -6.710 1.00 85.56 1004 GLU A C 1
ATOM 8030 O O . GLU A 1 1004 ? 32.537 -9.984 -7.637 1.00 85.56 1004 GLU A O 1
ATOM 8035 N N . ARG A 1 1005 ? 33.025 -10.289 -5.469 1.00 81.19 1005 ARG A N 1
ATOM 8036 C CA . ARG A 1 1005 ? 31.704 -10.832 -5.135 1.00 81.19 1005 ARG A CA 1
ATOM 8037 C C . ARG A 1 1005 ? 30.576 -9.842 -5.444 1.00 81.19 1005 ARG A C 1
ATOM 8039 O O . ARG A 1 1005 ? 29.614 -10.202 -6.116 1.00 81.19 1005 ARG A O 1
ATOM 8046 N N . VAL A 1 1006 ? 30.672 -8.589 -5.010 1.00 79.44 1006 VAL A N 1
ATOM 8047 C CA . VAL A 1 1006 ? 29.644 -7.559 -5.274 1.00 79.44 1006 VAL A CA 1
ATOM 8048 C C . VAL A 1 1006 ? 29.388 -7.385 -6.774 1.00 79.44 1006 VAL A C 1
ATOM 8050 O O . VAL A 1 1006 ? 28.235 -7.360 -7.204 1.00 79.44 1006 VAL A O 1
ATOM 8053 N N . TYR A 1 1007 ? 30.446 -7.296 -7.578 1.00 80.94 1007 TYR A N 1
ATOM 8054 C CA . TYR A 1 1007 ? 30.357 -7.101 -9.025 1.00 80.94 1007 TYR A CA 1
ATOM 8055 C C . TYR A 1 1007 ? 29.902 -8.375 -9.756 1.00 80.94 1007 TYR A C 1
ATOM 8057 O O . TYR A 1 1007 ? 29.149 -8.288 -10.724 1.00 80.94 1007 TYR A O 1
ATOM 8065 N N . THR A 1 1008 ? 30.294 -9.562 -9.295 1.00 75.69 1008 THR A N 1
ATOM 8066 C CA . THR A 1 1008 ? 29.843 -10.842 -9.874 1.00 75.69 1008 THR A CA 1
ATOM 8067 C C . THR A 1 1008 ? 28.415 -11.209 -9.482 1.00 75.69 1008 THR A C 1
ATOM 8069 O O . THR A 1 1008 ? 27.794 -12.007 -10.180 1.00 75.69 1008 THR A O 1
ATOM 8072 N N . THR A 1 1009 ? 27.878 -10.606 -8.417 1.00 72.38 1009 THR A N 1
ATOM 8073 C CA . THR A 1 1009 ? 26.515 -10.863 -7.927 1.00 72.38 1009 THR A CA 1
ATOM 8074 C C . THR A 1 1009 ? 25.570 -9.760 -8.350 1.00 72.38 1009 THR A C 1
ATOM 8076 O O . THR A 1 1009 ? 24.746 -9.966 -9.224 1.00 72.38 1009 THR A O 1
ATOM 8079 N N . ILE A 1 1010 ? 25.703 -8.558 -7.792 1.00 73.69 1010 ILE A N 1
ATOM 8080 C CA . ILE A 1 1010 ? 24.686 -7.507 -7.907 1.00 73.69 1010 ILE A CA 1
ATOM 8081 C C . ILE A 1 1010 ? 24.675 -6.919 -9.316 1.00 73.69 1010 ILE A C 1
ATOM 8083 O O . ILE A 1 1010 ? 23.629 -6.820 -9.955 1.00 73.69 1010 ILE A O 1
ATOM 8087 N N . ARG A 1 1011 ? 25.853 -6.576 -9.847 1.00 80.06 1011 ARG A N 1
ATOM 8088 C CA . ARG A 1 1011 ? 25.960 -6.043 -11.210 1.00 80.06 1011 ARG A CA 1
ATOM 8089 C C . ARG A 1 1011 ? 25.575 -7.098 -12.251 1.00 80.06 1011 ARG A C 1
ATOM 8091 O O . ARG A 1 1011 ? 24.885 -6.775 -13.212 1.00 80.06 1011 ARG A O 1
ATOM 8098 N N . LYS A 1 1012 ? 25.965 -8.359 -12.044 1.00 82.19 1012 LYS A N 1
ATOM 8099 C CA . LYS A 1 1012 ? 25.532 -9.475 -12.895 1.00 82.19 1012 LYS A CA 1
ATOM 8100 C C . LYS A 1 1012 ? 24.016 -9.677 -12.834 1.00 82.19 1012 LYS A C 1
ATOM 8102 O O . LYS A 1 1012 ? 23.400 -9.836 -13.882 1.00 82.19 1012 LYS A O 1
ATOM 8107 N N . THR A 1 1013 ? 23.409 -9.569 -11.650 1.00 80.88 1013 THR A N 1
ATOM 8108 C CA . THR A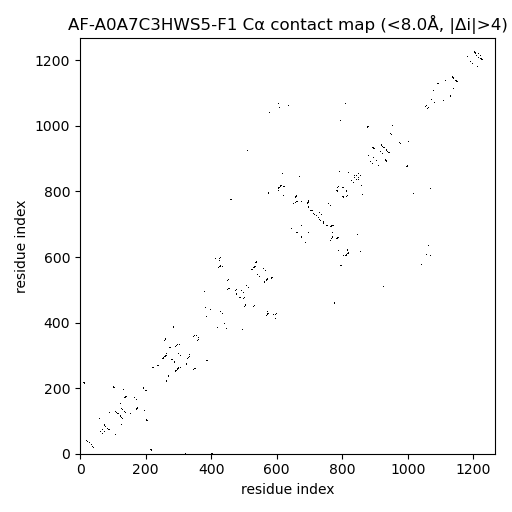 1 1013 ? 21.951 -9.596 -11.467 1.00 80.88 1013 THR A CA 1
ATOM 8109 C C . THR A 1 1013 ? 21.273 -8.506 -12.293 1.00 80.88 1013 THR A C 1
ATOM 8111 O O . THR A 1 1013 ? 20.274 -8.796 -12.936 1.00 80.88 1013 THR A O 1
ATOM 8114 N N . ARG A 1 1014 ? 21.832 -7.289 -12.397 1.00 84.81 1014 ARG A N 1
ATOM 8115 C CA . ARG A 1 1014 ? 21.267 -6.241 -13.275 1.00 84.81 1014 ARG A CA 1
ATOM 8116 C C . ARG A 1 1014 ? 21.217 -6.661 -14.745 1.00 84.81 1014 ARG A C 1
ATOM 8118 O O . ARG A 1 1014 ? 20.201 -6.461 -15.401 1.00 84.81 1014 ARG A O 1
ATOM 8125 N N . TYR A 1 1015 ? 22.282 -7.269 -15.264 1.00 89.00 1015 TYR A N 1
ATOM 8126 C CA . TYR A 1 1015 ? 22.283 -7.775 -16.640 1.00 89.00 1015 TYR A CA 1
ATOM 8127 C C . TYR A 1 1015 ? 21.397 -9.009 -16.816 1.00 89.00 1015 TYR A C 1
ATOM 8129 O O . TYR A 1 1015 ? 20.751 -9.140 -17.851 1.00 89.00 1015 TYR A O 1
ATOM 8137 N N . TYR A 1 1016 ? 21.313 -9.872 -15.804 1.00 88.25 1016 TYR A N 1
ATOM 8138 C CA . TYR A 1 1016 ? 20.348 -10.967 -15.764 1.00 88.25 1016 TYR A CA 1
ATOM 8139 C C . TYR A 1 1016 ? 18.910 -10.441 -15.859 1.00 88.25 1016 TYR A C 1
ATOM 8141 O O . TYR A 1 1016 ? 18.152 -10.924 -16.689 1.00 88.25 1016 TYR A O 1
ATOM 8149 N N . MET A 1 1017 ? 18.540 -9.403 -15.102 1.00 87.94 1017 MET A N 1
ATOM 8150 C CA . MET A 1 1017 ? 17.205 -8.790 -15.177 1.00 87.94 1017 MET A CA 1
ATOM 8151 C C . MET A 1 1017 ? 16.895 -8.241 -16.584 1.00 87.94 1017 MET A C 1
ATOM 8153 O O . MET A 1 1017 ? 15.769 -8.382 -17.063 1.00 87.94 1017 MET A O 1
ATOM 8157 N N . LEU A 1 1018 ? 17.891 -7.659 -17.270 1.00 91.62 1018 LEU A N 1
ATOM 8158 C CA . LEU A 1 1018 ? 17.765 -7.208 -18.666 1.00 91.62 1018 LEU A CA 1
ATOM 8159 C C . LEU A 1 1018 ? 17.635 -8.376 -19.653 1.00 91.62 1018 LEU A C 1
ATOM 8161 O O . LEU A 1 1018 ? 16.873 -8.281 -20.613 1.00 91.62 1018 LEU A O 1
ATOM 8165 N N . GLU A 1 1019 ? 18.351 -9.480 -19.426 1.00 93.06 1019 GLU A N 1
ATOM 8166 C CA . GLU A 1 1019 ? 18.196 -10.710 -20.210 1.00 93.06 1019 GLU A CA 1
ATOM 8167 C C . GLU A 1 1019 ? 16.770 -11.258 -20.064 1.00 93.06 1019 GLU A C 1
ATOM 8169 O O . GLU A 1 1019 ? 16.145 -11.592 -21.063 1.00 93.06 1019 GLU A O 1
ATOM 8174 N N . ARG A 1 1020 ? 16.202 -11.274 -18.852 1.00 92.38 1020 ARG A N 1
ATOM 8175 C CA . ARG A 1 1020 ? 14.818 -11.734 -18.636 1.00 92.38 1020 ARG A CA 1
ATOM 8176 C C . ARG A 1 1020 ? 13.789 -10.860 -19.352 1.00 92.38 1020 ARG A C 1
ATOM 8178 O O . ARG A 1 1020 ? 12.811 -11.378 -19.887 1.00 92.38 1020 ARG A O 1
ATOM 8185 N N . GLU A 1 1021 ? 14.003 -9.547 -19.396 1.00 94.19 1021 GLU A N 1
ATOM 8186 C CA . GLU A 1 1021 ? 13.139 -8.635 -20.156 1.00 94.19 1021 GLU A CA 1
ATOM 8187 C C . GLU A 1 1021 ? 13.304 -8.816 -21.676 1.00 94.19 1021 GLU A C 1
ATOM 8189 O O . GLU A 1 1021 ? 12.322 -8.784 -22.418 1.00 94.19 1021 GLU A O 1
ATOM 8194 N N . HIS A 1 1022 ? 14.525 -9.097 -22.145 1.00 93.94 1022 HIS A N 1
ATOM 8195 C CA . HIS A 1 1022 ? 14.781 -9.510 -23.527 1.00 93.94 1022 HIS A CA 1
ATOM 8196 C C . HIS A 1 1022 ? 14.058 -10.818 -23.873 1.00 93.94 1022 HIS A C 1
ATOM 8198 O O . HIS A 1 1022 ? 13.364 -10.873 -24.887 1.00 93.94 1022 HIS A O 1
ATOM 8204 N N . ASP A 1 1023 ? 14.160 -11.842 -23.024 1.00 93.44 1023 ASP A N 1
ATOM 8205 C CA . ASP A 1 1023 ? 13.474 -13.124 -23.196 1.00 93.44 1023 ASP A CA 1
ATOM 8206 C C . ASP A 1 1023 ? 11.946 -12.925 -23.234 1.00 93.44 1023 ASP A C 1
ATOM 8208 O O . ASP A 1 1023 ? 11.241 -13.530 -24.046 1.00 93.44 1023 ASP A O 1
ATOM 8212 N N . TYR A 1 1024 ? 11.413 -12.035 -22.387 1.00 95.00 1024 TYR A N 1
ATOM 8213 C CA . TYR A 1 1024 ? 10.017 -11.602 -22.447 1.00 95.00 1024 TYR A CA 1
ATOM 8214 C C . TYR A 1 1024 ? 9.676 -10.984 -23.804 1.00 95.00 1024 TYR A C 1
ATOM 8216 O O . TYR A 1 1024 ? 8.710 -11.423 -24.434 1.00 95.00 1024 TYR A O 1
ATOM 8224 N N . ALA A 1 1025 ? 10.476 -10.033 -24.290 1.00 94.12 1025 ALA A N 1
ATOM 8225 C CA . ALA A 1 1025 ? 10.278 -9.371 -25.577 1.00 94.12 1025 ALA A CA 1
ATOM 8226 C C . ALA A 1 1025 ? 10.379 -10.338 -26.775 1.00 94.12 1025 ALA A C 1
ATOM 8228 O O . ALA A 1 1025 ? 9.643 -10.201 -27.759 1.00 94.12 1025 ALA A O 1
ATOM 8229 N N . GLN A 1 1026 ? 11.207 -11.377 -26.673 1.00 92.50 1026 GLN A N 1
ATOM 8230 C CA . GLN A 1 1026 ? 11.423 -12.382 -27.717 1.00 92.50 1026 GLN A CA 1
ATOM 8231 C C . GLN A 1 1026 ? 10.483 -13.590 -27.650 1.00 92.50 1026 GLN A C 1
ATOM 8233 O O . GLN A 1 1026 ? 10.440 -14.357 -28.604 1.00 92.50 1026 GLN A O 1
ATOM 8238 N N . SER A 1 1027 ? 9.681 -13.743 -26.594 1.00 91.62 1027 SER A N 1
ATOM 8239 C CA . SER A 1 1027 ? 8.826 -14.932 -26.403 1.00 91.62 1027 SER A CA 1
ATOM 8240 C C . SER A 1 1027 ? 7.857 -15.250 -27.557 1.00 91.62 1027 SER A C 1
ATOM 8242 O O . SER A 1 1027 ? 7.500 -16.412 -27.738 1.00 91.62 1027 SER A O 1
ATOM 8244 N N . HIS A 1 1028 ? 7.505 -14.273 -28.403 1.00 90.06 1028 HIS A N 1
ATOM 8245 C CA . HIS A 1 1028 ? 6.785 -14.524 -29.660 1.00 90.06 1028 HIS A CA 1
ATOM 8246 C C . HIS A 1 1028 ? 7.520 -15.483 -30.612 1.00 90.06 1028 HIS A C 1
ATOM 8248 O O . HIS A 1 1028 ? 6.881 -16.347 -31.205 1.00 90.06 1028 HIS A O 1
ATOM 8254 N N . ASN A 1 1029 ? 8.849 -15.382 -30.715 1.00 88.44 1029 ASN A N 1
ATOM 8255 C CA . ASN A 1 1029 ? 9.675 -16.260 -31.549 1.00 88.44 1029 ASN A CA 1
ATOM 8256 C C . ASN A 1 1029 ? 9.735 -17.692 -31.005 1.00 88.44 1029 ASN A C 1
ATOM 8258 O O . ASN A 1 1029 ? 9.930 -18.637 -31.763 1.00 88.44 1029 ASN A O 1
ATOM 8262 N N . GLU A 1 1030 ? 9.546 -17.849 -29.695 1.00 87.56 1030 GLU A N 1
ATOM 8263 C CA . GLU A 1 1030 ? 9.467 -19.145 -29.016 1.00 87.56 1030 GLU A CA 1
ATOM 8264 C C . GLU A 1 1030 ? 8.039 -19.729 -29.043 1.00 87.56 1030 GLU A C 1
ATOM 8266 O O . GLU A 1 1030 ? 7.833 -20.867 -28.629 1.00 87.56 1030 GLU A O 1
ATOM 8271 N N . GLY A 1 1031 ? 7.032 -18.962 -29.487 1.00 88.88 1031 GLY A N 1
ATOM 8272 C CA . GLY A 1 1031 ? 5.617 -19.346 -29.390 1.00 88.88 1031 GLY A CA 1
ATOM 8273 C C . GLY A 1 1031 ? 5.097 -19.433 -27.947 1.00 88.88 1031 GLY A C 1
ATOM 8274 O O . GLY A 1 1031 ? 4.065 -20.066 -27.691 1.00 88.88 1031 GLY A O 1
ATOM 8275 N N . VAL A 1 1032 ? 5.807 -18.811 -26.999 1.00 92.06 1032 VAL A N 1
ATOM 8276 C CA . VAL A 1 1032 ? 5.504 -18.831 -25.564 1.00 92.06 1032 VAL A CA 1
ATOM 8277 C C . VAL A 1 1032 ? 4.691 -17.595 -25.196 1.00 92.06 1032 VAL A C 1
ATOM 8279 O O . VAL A 1 1032 ? 5.051 -16.463 -25.505 1.00 92.06 1032 VAL A O 1
ATOM 8282 N N . CYS A 1 1033 ? 3.578 -17.799 -24.494 1.00 93.62 1033 CYS A N 1
ATOM 8283 C CA . CYS A 1 1033 ? 2.713 -16.719 -24.029 1.00 93.62 1033 CYS A CA 1
ATOM 8284 C C . CYS A 1 1033 ? 3.478 -15.680 -23.178 1.00 93.62 1033 CYS A C 1
ATOM 8286 O O . CYS A 1 1033 ? 4.151 -16.037 -22.209 1.00 93.62 1033 CYS A O 1
ATOM 8288 N N . ARG A 1 1034 ? 3.280 -14.380 -23.464 1.00 94.19 1034 ARG A N 1
ATOM 8289 C CA . ARG A 1 1034 ? 3.868 -13.252 -22.708 1.00 94.19 1034 ARG A CA 1
ATOM 8290 C C . ARG A 1 1034 ? 3.688 -13.387 -21.194 1.00 94.19 1034 ARG A C 1
ATOM 8292 O O . ARG A 1 1034 ? 4.632 -13.216 -20.427 1.00 94.19 1034 ARG A O 1
ATOM 8299 N N . ARG A 1 1035 ? 2.469 -13.734 -20.769 1.00 91.38 1035 ARG A N 1
ATOM 8300 C CA . ARG A 1 1035 ? 2.099 -13.886 -19.355 1.00 91.38 1035 ARG A CA 1
ATOM 8301 C C . ARG A 1 1035 ? 2.804 -15.071 -18.696 1.00 91.38 1035 ARG A C 1
ATOM 8303 O O . ARG A 1 1035 ? 3.238 -14.937 -17.559 1.00 91.38 1035 ARG A O 1
ATOM 8310 N N . VAL A 1 1036 ? 2.958 -16.192 -19.406 1.00 89.56 1036 VAL A N 1
ATOM 8311 C CA . VAL A 1 1036 ? 3.728 -17.350 -18.912 1.00 89.56 1036 VAL A CA 1
ATOM 8312 C C . VAL A 1 1036 ? 5.164 -16.934 -18.640 1.00 89.56 1036 VAL A C 1
ATOM 8314 O O . VAL A 1 1036 ? 5.677 -17.196 -17.557 1.00 89.56 1036 VAL A O 1
ATOM 8317 N N . LYS A 1 1037 ? 5.779 -16.216 -19.588 1.00 89.62 1037 LYS A N 1
ATOM 8318 C CA . LYS A 1 1037 ? 7.160 -15.756 -19.457 1.00 89.62 1037 LYS A CA 1
ATOM 8319 C C . LYS A 1 1037 ? 7.328 -14.869 -18.221 1.00 89.62 1037 LYS A C 1
ATOM 8321 O O . LYS A 1 1037 ? 8.136 -15.203 -17.368 1.00 89.62 1037 LYS A O 1
ATOM 8326 N N . ILE A 1 1038 ? 6.499 -13.833 -18.051 1.00 89.31 1038 ILE A N 1
ATOM 8327 C CA . ILE A 1 1038 ? 6.523 -12.971 -16.851 1.00 89.31 1038 ILE A CA 1
ATOM 8328 C C . ILE A 1 1038 ? 6.372 -13.792 -15.568 1.00 89.31 1038 ILE A C 1
ATOM 8330 O O . ILE A 1 1038 ? 7.199 -13.694 -14.664 1.00 89.31 1038 ILE A O 1
ATOM 8334 N N . ARG A 1 1039 ? 5.318 -14.605 -15.478 1.00 85.31 1039 ARG A N 1
ATOM 8335 C CA . ARG A 1 1039 ? 4.984 -15.297 -14.233 1.00 85.31 1039 ARG A CA 1
ATOM 8336 C C . ARG A 1 1039 ? 5.998 -16.365 -13.857 1.00 85.31 1039 ARG A C 1
ATOM 8338 O O . ARG A 1 1039 ? 6.251 -16.527 -12.672 1.00 85.31 1039 ARG A O 1
ATOM 8345 N N . SER A 1 1040 ? 6.637 -17.011 -14.833 1.00 85.31 1040 SER A N 1
ATOM 8346 C CA . SER A 1 1040 ? 7.705 -17.984 -14.572 1.00 85.31 1040 SER A CA 1
ATOM 8347 C C . SER A 1 1040 ? 8.900 -17.404 -13.800 1.00 85.31 1040 SER A C 1
ATOM 8349 O O . SER A 1 1040 ? 9.678 -18.160 -13.230 1.00 85.31 1040 SER A O 1
ATOM 8351 N N . TYR A 1 1041 ? 9.040 -16.072 -13.756 1.00 83.81 1041 TYR A N 1
ATOM 8352 C CA . TYR A 1 1041 ? 10.098 -15.388 -13.010 1.00 83.81 1041 TYR A CA 1
ATOM 8353 C C . TYR A 1 1041 ? 9.673 -14.863 -11.631 1.00 83.81 1041 TYR A C 1
ATOM 8355 O O . TYR A 1 1041 ? 10.537 -14.603 -10.791 1.00 83.81 1041 TYR A O 1
ATOM 8363 N N . PHE A 1 1042 ? 8.372 -14.668 -11.396 1.00 81.25 1042 PHE A N 1
ATOM 8364 C CA . PHE A 1 1042 ? 7.849 -14.044 -10.171 1.00 81.25 1042 PHE A CA 1
ATOM 8365 C C . PHE A 1 1042 ? 7.051 -14.992 -9.277 1.00 81.25 1042 PHE A C 1
ATOM 8367 O O . PHE A 1 1042 ? 6.943 -14.741 -8.072 1.00 81.25 1042 PHE A O 1
ATOM 8374 N N . ASP A 1 1043 ? 6.501 -16.056 -9.850 1.00 76.25 1043 ASP A N 1
ATOM 8375 C CA . ASP A 1 1043 ? 5.676 -17.039 -9.165 1.00 76.25 1043 ASP A CA 1
ATOM 8376 C C . ASP A 1 1043 ? 6.385 -18.400 -9.165 1.00 76.25 1043 ASP A C 1
ATOM 8378 O O . ASP A 1 1043 ? 6.976 -18.800 -10.165 1.00 76.25 1043 ASP A O 1
ATOM 8382 N N . ASP A 1 1044 ? 6.221 -19.173 -8.092 1.00 66.06 1044 ASP A N 1
ATOM 8383 C CA . ASP A 1 1044 ? 6.732 -20.552 -7.996 1.00 66.06 1044 ASP A CA 1
ATOM 8384 C C . ASP A 1 1044 ? 5.811 -21.575 -8.714 1.00 66.06 1044 ASP A C 1
ATOM 8386 O O . ASP A 1 1044 ? 5.788 -22.771 -8.404 1.00 66.06 1044 ASP A O 1
ATOM 8390 N N . VAL A 1 1045 ? 4.983 -21.106 -9.656 1.00 59.44 1045 VAL A N 1
ATOM 8391 C CA . VAL A 1 1045 ? 3.914 -21.886 -10.296 1.00 59.44 1045 VAL A CA 1
ATOM 8392 C C . VAL A 1 1045 ? 4.372 -22.410 -11.657 1.00 59.44 1045 VAL A C 1
ATOM 8394 O O . VAL A 1 1045 ? 4.670 -21.645 -12.569 1.00 59.44 1045 VAL A O 1
ATOM 8397 N N . GLY A 1 1046 ? 4.374 -23.737 -11.815 1.00 61.56 1046 GLY A N 1
ATOM 8398 C CA . GLY A 1 1046 ? 4.545 -24.389 -13.116 1.00 61.56 1046 GLY A CA 1
ATOM 8399 C C . GLY A 1 1046 ? 3.291 -24.264 -13.990 1.00 61.56 1046 GLY A C 1
ATOM 8400 O O . GLY A 1 1046 ? 2.179 -24.498 -13.511 1.00 61.56 1046 GLY A O 1
ATOM 8401 N N . PHE A 1 1047 ? 3.479 -23.922 -15.266 1.00 68.81 1047 PHE A N 1
ATOM 8402 C CA . PHE A 1 1047 ? 2.432 -23.871 -16.293 1.00 68.81 1047 PHE A CA 1
ATOM 8403 C C . PHE A 1 1047 ? 2.418 -25.175 -17.095 1.00 68.81 1047 PHE A C 1
ATOM 8405 O O . PHE A 1 1047 ? 3.463 -25.800 -17.259 1.00 68.81 1047 PHE A O 1
ATOM 8412 N N . SER A 1 1048 ? 1.254 -25.584 -17.604 1.00 69.81 1048 SER A N 1
ATOM 8413 C CA . SER A 1 1048 ? 1.194 -26.642 -18.615 1.00 69.81 1048 SER A CA 1
ATOM 8414 C C . SER A 1 1048 ? 1.677 -26.103 -19.967 1.00 69.81 1048 SER A C 1
ATOM 8416 O O . SER A 1 1048 ? 1.486 -24.923 -20.271 1.00 69.81 1048 SER A O 1
ATOM 8418 N N . ASP A 1 1049 ? 2.300 -26.952 -20.786 1.00 70.94 1049 ASP A N 1
ATOM 8419 C CA . ASP A 1 1049 ? 2.897 -26.541 -22.072 1.00 70.94 1049 ASP A CA 1
ATOM 8420 C C . ASP A 1 1049 ? 1.857 -25.973 -23.066 1.00 70.94 1049 ASP A C 1
ATOM 8422 O O . ASP A 1 1049 ? 2.157 -25.134 -23.927 1.00 70.94 1049 ASP A O 1
ATOM 8426 N N . ASP A 1 1050 ? 0.603 -26.399 -22.924 1.00 79.44 1050 ASP A N 1
ATOM 8427 C CA . ASP A 1 1050 ? -0.545 -25.994 -23.732 1.00 79.44 1050 ASP A CA 1
ATOM 8428 C C . ASP A 1 1050 ? -1.232 -24.711 -23.240 1.00 79.44 1050 ASP A C 1
ATOM 8430 O O . ASP A 1 1050 ? -2.027 -24.128 -23.979 1.00 79.44 1050 ASP A O 1
ATOM 8434 N N . TYR A 1 1051 ? -0.913 -24.210 -22.041 1.00 83.75 1051 TYR A N 1
ATOM 8435 C CA . TYR A 1 1051 ? -1.579 -23.027 -21.504 1.00 83.75 1051 TYR A CA 1
ATOM 8436 C C . TYR A 1 1051 ? -1.328 -21.792 -22.381 1.00 83.75 1051 TYR A C 1
ATOM 8438 O O . TYR A 1 1051 ? -0.197 -21.445 -22.746 1.00 83.75 1051 TYR A O 1
ATOM 8446 N N . ARG A 1 1052 ? -2.413 -21.087 -22.707 1.00 86.88 1052 ARG A N 1
ATOM 8447 C CA . ARG A 1 1052 ? -2.413 -19.810 -23.420 1.00 86.88 1052 ARG A CA 1
ATOM 8448 C C . ARG A 1 1052 ? -3.360 -18.867 -22.702 1.00 86.88 1052 ARG A C 1
ATOM 8450 O O . ARG A 1 1052 ? -4.469 -19.238 -22.348 1.00 86.88 1052 ARG A O 1
ATOM 8457 N N . CYS A 1 1053 ? -2.934 -17.625 -22.495 1.00 90.56 1053 CYS A N 1
ATOM 8458 C CA . CYS A 1 1053 ? -3.736 -16.682 -21.721 1.00 90.56 1053 CYS A CA 1
ATOM 8459 C C . CYS A 1 1053 ? -4.898 -16.059 -22.513 1.00 90.56 1053 CYS A C 1
ATOM 8461 O O . CYS A 1 1053 ? -5.727 -15.380 -21.916 1.00 90.56 1053 CYS A O 1
ATOM 8463 N N . GLY A 1 1054 ? -4.914 -16.188 -23.848 1.00 94.00 1054 GLY A N 1
ATOM 8464 C CA . GLY A 1 1054 ? -5.907 -15.546 -24.723 1.00 94.00 1054 GLY A CA 1
ATOM 8465 C C . GLY A 1 1054 ? -5.920 -14.009 -24.675 1.00 94.00 1054 GLY A C 1
ATOM 8466 O O . GLY A 1 1054 ? -6.874 -13.395 -25.133 1.00 94.00 1054 GLY A O 1
ATOM 8467 N N . PHE A 1 1055 ? -4.893 -13.384 -24.086 1.00 96.00 1055 PHE A N 1
ATOM 8468 C CA . PHE A 1 1055 ? -4.889 -11.956 -23.736 1.00 96.00 1055 PHE A CA 1
ATOM 8469 C C . PHE A 1 1055 ? -3.487 -11.331 -23.836 1.00 96.00 1055 PHE A C 1
ATOM 8471 O O . PHE A 1 1055 ? -3.033 -10.587 -22.964 1.00 96.00 1055 PHE A O 1
ATOM 8478 N N . CYS A 1 1056 ? -2.750 -11.725 -24.873 1.00 96.50 1056 CYS A N 1
ATOM 8479 C CA . CYS A 1 1056 ? -1.497 -11.105 -25.296 1.00 96.50 1056 CYS A CA 1
ATOM 8480 C C . CYS A 1 1056 ? -1.286 -11.303 -26.800 1.00 96.50 1056 CYS A C 1
ATOM 8482 O O . CYS A 1 1056 ? -1.885 -12.212 -27.374 1.00 96.50 1056 CYS A O 1
ATOM 8484 N N . ASP A 1 1057 ? -0.394 -10.515 -27.394 1.00 96.25 1057 ASP A N 1
ATOM 8485 C CA . ASP A 1 1057 ? 0.008 -10.577 -28.810 1.00 96.25 1057 ASP A CA 1
ATOM 8486 C C . ASP A 1 1057 ? 0.485 -11.965 -29.284 1.00 96.25 1057 ASP A C 1
ATOM 8488 O O . ASP A 1 1057 ? 0.312 -12.314 -30.442 1.00 96.25 1057 ASP A O 1
ATOM 8492 N N . VAL A 1 1058 ? 1.047 -12.805 -28.409 1.00 96.06 1058 VAL A N 1
ATOM 8493 C CA . VAL A 1 1058 ? 1.435 -14.181 -28.791 1.00 96.06 1058 VAL A CA 1
ATOM 8494 C C . VAL A 1 1058 ? 0.227 -15.116 -28.880 1.00 96.06 1058 VAL A C 1
ATOM 8496 O O . VAL A 1 1058 ? 0.202 -16.031 -29.696 1.00 96.06 1058 VAL A O 1
ATOM 8499 N N . CYS A 1 1059 ? -0.774 -14.922 -28.017 1.00 94.88 1059 CYS A N 1
ATOM 8500 C CA . CYS A 1 1059 ? -1.972 -15.769 -27.997 1.00 94.88 1059 CYS A CA 1
ATOM 8501 C C . CYS A 1 1059 ? -3.034 -15.295 -28.996 1.00 94.88 1059 CYS A C 1
ATOM 8503 O O . CYS A 1 1059 ? -3.784 -16.116 -29.511 1.00 94.88 1059 CYS A O 1
ATOM 8505 N N . VAL A 1 1060 ? -3.111 -13.983 -29.226 1.00 96.25 1060 VAL A N 1
ATOM 8506 C CA . VAL A 1 1060 ? -4.074 -13.312 -30.107 1.00 96.25 1060 VAL A CA 1
ATOM 8507 C C . VAL A 1 1060 ? -3.299 -12.245 -30.900 1.00 96.25 1060 VAL A C 1
ATOM 8509 O O . VAL A 1 1060 ? -3.189 -11.106 -30.441 1.00 96.25 1060 VAL A O 1
ATOM 8512 N N . PRO A 1 1061 ? -2.690 -12.612 -32.046 1.00 94.50 1061 PRO A N 1
ATOM 8513 C CA . PRO A 1 1061 ? -1.777 -11.733 -32.789 1.00 94.50 1061 PRO A CA 1
ATOM 8514 C C . PRO A 1 1061 ? -2.390 -10.449 -33.349 1.00 94.50 1061 PRO A C 1
ATOM 8516 O O . PRO A 1 1061 ? -1.678 -9.466 -33.532 1.00 94.50 1061 PRO A O 1
ATOM 8519 N N . ASP A 1 1062 ? -3.696 -10.436 -33.610 1.00 93.88 1062 ASP A N 1
ATOM 8520 C CA . ASP A 1 1062 ? -4.427 -9.252 -34.074 1.00 93.88 1062 ASP A CA 1
ATOM 8521 C C . ASP A 1 1062 ? -4.894 -8.338 -32.927 1.00 93.88 1062 ASP A C 1
ATOM 8523 O O . ASP A 1 1062 ? -5.458 -7.277 -33.185 1.00 93.88 1062 ASP A O 1
ATOM 8527 N N . LEU A 1 1063 ? -4.640 -8.730 -31.669 1.00 95.81 1063 LEU A N 1
ATOM 8528 C CA . LEU A 1 1063 ? -5.039 -8.033 -30.440 1.00 95.81 1063 LEU A CA 1
ATOM 8529 C C . LEU A 1 1063 ? -6.553 -7.831 -30.279 1.00 95.81 1063 LEU A C 1
ATOM 8531 O O . LEU A 1 1063 ? -6.979 -7.110 -29.376 1.00 95.81 1063 LEU A O 1
ATOM 8535 N N . ASN A 1 1064 ? -7.377 -8.488 -31.099 1.00 93.56 1064 ASN A N 1
ATOM 8536 C CA . ASN A 1 1064 ? -8.826 -8.408 -30.997 1.00 93.56 1064 ASN A CA 1
ATOM 8537 C C . ASN A 1 1064 ? -9.331 -9.388 -29.930 1.00 93.56 1064 ASN A C 1
ATOM 8539 O O . ASN A 1 1064 ? -9.769 -10.508 -30.207 1.00 93.56 1064 ASN A O 1
ATOM 8543 N N . PHE A 1 1065 ? -9.202 -8.989 -28.667 1.00 92.62 1065 PHE A N 1
ATOM 8544 C CA . PHE A 1 1065 ? -9.558 -9.843 -27.543 1.00 92.62 1065 PHE A CA 1
ATOM 8545 C C . PHE A 1 1065 ? -11.079 -9.989 -27.414 1.00 92.62 1065 PHE A C 1
ATOM 8547 O O . PHE A 1 1065 ? -11.801 -9.018 -27.217 1.00 92.62 1065 PHE A O 1
ATOM 8554 N N . THR A 1 1066 ? -11.577 -11.225 -27.444 1.00 84.38 1066 THR A N 1
ATOM 8555 C CA . THR A 1 1066 ? -13.008 -11.539 -27.254 1.00 84.38 1066 THR A CA 1
ATOM 8556 C C . THR A 1 1066 ? -13.428 -11.609 -25.783 1.00 84.38 1066 THR A C 1
ATOM 8558 O O . THR A 1 1066 ? -14.608 -11.773 -25.477 1.00 84.38 1066 THR A O 1
ATOM 8561 N N . ARG A 1 1067 ? -12.465 -11.495 -24.864 1.00 84.62 1067 ARG A N 1
ATOM 8562 C CA . ARG A 1 1067 ? -12.633 -11.564 -23.409 1.00 84.62 1067 ARG A CA 1
ATOM 8563 C C . ARG A 1 1067 ? -12.083 -10.295 -22.769 1.00 84.62 1067 ARG A C 1
ATOM 8565 O O . ARG A 1 1067 ? -11.140 -9.712 -23.287 1.00 84.62 1067 ARG A O 1
ATOM 8572 N N . ASP A 1 1068 ? -12.611 -9.931 -21.606 1.00 82.31 1068 ASP A N 1
ATOM 8573 C CA . ASP A 1 1068 ? -12.179 -8.726 -20.873 1.00 82.31 1068 ASP A CA 1
ATOM 8574 C C . ASP A 1 1068 ? -10.961 -8.979 -19.967 1.00 82.31 1068 ASP A C 1
ATOM 8576 O O . ASP A 1 1068 ? -10.368 -8.048 -19.419 1.00 82.31 1068 ASP A O 1
ATOM 8580 N N . GLN A 1 1069 ? -10.606 -10.251 -19.770 1.00 90.25 1069 GLN A N 1
ATOM 8581 C CA . GLN A 1 1069 ? -9.495 -10.695 -18.938 1.00 90.25 1069 GLN A CA 1
ATOM 8582 C C . GLN A 1 1069 ? -8.866 -11.972 -19.500 1.00 90.25 1069 GLN A C 1
ATOM 8584 O O . GLN A 1 1069 ? -9.503 -12.763 -20.199 1.00 90.25 1069 GLN A O 1
ATOM 8589 N N . ALA A 1 1070 ? -7.614 -12.193 -19.123 1.00 87.75 1070 ALA A N 1
ATOM 8590 C CA . ALA A 1 1070 ? -6.853 -13.387 -19.421 1.00 87.75 1070 ALA A CA 1
ATOM 8591 C C . ALA A 1 1070 ? -7.465 -14.657 -18.846 1.00 87.75 1070 ALA A C 1
ATOM 8593 O O . ALA A 1 1070 ? -8.022 -14.651 -17.747 1.00 87.75 1070 ALA A O 1
ATOM 8594 N N . GLU A 1 1071 ? -7.265 -15.763 -19.556 1.00 81.75 1071 GLU A N 1
ATOM 8595 C CA . GLU A 1 1071 ? -7.417 -17.104 -19.006 1.00 81.75 1071 GLU A CA 1
ATOM 8596 C C . GLU A 1 1071 ? -6.474 -17.276 -17.807 1.00 81.75 1071 GLU A C 1
ATOM 8598 O O . GLU A 1 1071 ? -5.391 -16.701 -17.781 1.00 81.75 1071 GLU A O 1
ATOM 8603 N N . ILE A 1 1072 ? -6.922 -17.999 -16.780 1.00 72.50 1072 ILE A N 1
ATOM 8604 C CA . ILE A 1 1072 ? -6.160 -18.221 -15.540 1.00 72.50 1072 ILE A CA 1
ATOM 8605 C C . ILE A 1 1072 ? -5.767 -19.704 -15.553 1.00 72.50 1072 ILE A C 1
ATOM 8607 O O . ILE A 1 1072 ? -6.638 -20.522 -15.847 1.00 72.50 1072 ILE A O 1
ATOM 8611 N N . PRO A 1 1073 ? -4.501 -20.074 -15.282 1.00 62.06 1073 PRO A N 1
ATOM 8612 C CA . PRO A 1 1073 ? -4.060 -21.468 -15.332 1.00 62.06 1073 PRO A CA 1
ATOM 8613 C C . PRO A 1 1073 ? -4.833 -22.352 -14.352 1.00 62.06 1073 PRO A C 1
ATOM 8615 O O . PRO A 1 1073 ? -5.047 -21.946 -13.217 1.00 62.06 1073 PRO A O 1
ATOM 8618 N N . VAL A 1 1074 ? -5.142 -23.597 -14.733 1.00 48.72 1074 VAL A N 1
ATOM 8619 C CA . VAL A 1 1074 ? -5.966 -24.558 -13.960 1.00 48.72 1074 VAL A CA 1
ATOM 8620 C C . VAL A 1 1074 ? -5.529 -24.724 -12.491 1.00 48.72 1074 VAL A C 1
ATOM 8622 O O . VAL A 1 1074 ? -6.365 -24.945 -11.614 1.00 48.72 1074 VAL A O 1
ATOM 8625 N N . ARG A 1 1075 ? -4.227 -24.588 -12.192 1.00 48.66 1075 ARG A N 1
ATOM 8626 C CA . ARG A 1 1075 ? -3.687 -24.663 -10.822 1.00 48.66 1075 ARG A CA 1
ATOM 8627 C C . ARG A 1 1075 ? -4.025 -23.429 -9.968 1.00 48.66 1075 ARG A C 1
ATOM 8629 O O . ARG A 1 1075 ? -4.329 -23.596 -8.793 1.00 48.66 1075 ARG A O 1
ATOM 8636 N N . ASP A 1 1076 ? -4.049 -22.234 -10.559 1.00 44.62 1076 ASP A N 1
ATOM 8637 C CA . ASP A 1 1076 ? -4.557 -21.000 -9.926 1.00 44.62 1076 ASP A CA 1
ATOM 8638 C C . ASP A 1 1076 ? -6.093 -20.943 -9.963 1.00 44.62 1076 ASP A C 1
ATOM 8640 O O . ASP A 1 1076 ? -6.757 -20.344 -9.118 1.00 44.62 1076 ASP A O 1
ATOM 8644 N N . ALA A 1 1077 ? -6.677 -21.628 -10.941 1.00 42.94 1077 ALA A N 1
ATOM 8645 C CA . ALA A 1 1077 ? -8.098 -21.640 -11.209 1.00 42.94 1077 ALA A CA 1
ATOM 8646 C C . ALA A 1 1077 ? -8.913 -22.534 -10.257 1.00 42.94 1077 ALA A C 1
ATOM 8648 O O . ALA A 1 1077 ? -10.141 -22.583 -10.346 1.00 42.94 1077 ALA A O 1
ATOM 8649 N N . GLN A 1 1078 ? -8.266 -23.186 -9.282 1.00 50.66 1078 GLN A N 1
ATOM 8650 C CA . GLN A 1 1078 ? -8.945 -24.017 -8.279 1.00 50.66 1078 GLN A CA 1
ATOM 8651 C C . GLN A 1 1078 ? -10.024 -23.246 -7.490 1.00 50.66 1078 GLN A C 1
ATOM 8653 O O . GLN A 1 1078 ? -11.001 -23.856 -7.058 1.00 50.66 1078 GLN A O 1
ATOM 8658 N N . VAL A 1 1079 ? -9.907 -21.913 -7.377 1.00 48.38 1079 VAL A N 1
ATOM 8659 C CA . VAL A 1 1079 ? -10.924 -21.019 -6.781 1.00 48.38 1079 VAL A CA 1
ATOM 8660 C C . VAL A 1 1079 ? -11.493 -20.011 -7.795 1.00 48.38 1079 VAL A C 1
ATOM 8662 O O . VAL A 1 1079 ? -12.664 -19.639 -7.693 1.00 48.38 1079 VAL A O 1
ATOM 8665 N N . ASP A 1 1080 ? -10.707 -19.582 -8.789 1.00 49.75 1080 ASP A N 1
ATOM 8666 C CA . ASP A 1 1080 ? -11.118 -18.536 -9.735 1.00 49.75 1080 ASP A CA 1
ATOM 8667 C C . ASP A 1 1080 ? -11.984 -19.031 -10.909 1.00 49.75 1080 ASP A C 1
ATOM 8669 O O . ASP A 1 1080 ? -12.826 -18.267 -11.379 1.00 49.75 1080 ASP A O 1
ATOM 8673 N N . ASP A 1 1081 ? -11.908 -20.303 -11.328 1.00 53.53 1081 ASP A N 1
ATOM 8674 C CA . ASP A 1 1081 ? -12.840 -20.842 -12.342 1.00 53.53 1081 ASP A CA 1
ATOM 8675 C C . ASP A 1 1081 ? -14.266 -20.976 -11.801 1.00 53.53 1081 ASP A C 1
ATOM 8677 O O . ASP A 1 1081 ? -15.232 -20.648 -12.488 1.00 53.53 1081 ASP A O 1
ATOM 8681 N N . LEU A 1 1082 ? -14.404 -21.391 -10.537 1.00 56.59 1082 LEU A N 1
ATOM 8682 C CA . LEU A 1 1082 ? -15.695 -21.427 -9.843 1.00 56.59 1082 LEU A CA 1
ATOM 8683 C C . LEU A 1 1082 ? -16.264 -20.013 -9.660 1.00 56.59 1082 LEU A C 1
ATOM 8685 O O . LEU A 1 1082 ? -17.470 -19.805 -9.773 1.00 56.59 1082 LEU A O 1
ATOM 8689 N N . ALA A 1 1083 ? -15.394 -19.022 -9.446 1.00 54.53 1083 ALA A N 1
ATOM 8690 C CA . ALA A 1 1083 ? -15.791 -17.623 -9.380 1.00 54.53 1083 ALA A CA 1
ATOM 8691 C C . ALA A 1 1083 ? -16.178 -17.028 -10.744 1.00 54.53 1083 ALA A C 1
ATOM 8693 O O . ALA A 1 1083 ? -16.998 -16.113 -10.778 1.00 54.53 1083 ALA A O 1
ATOM 8694 N N . ARG A 1 1084 ? -15.622 -17.531 -11.854 1.00 60.69 1084 ARG A N 1
ATOM 8695 C CA . ARG A 1 1084 ? -15.986 -17.114 -13.220 1.00 60.69 1084 ARG A CA 1
ATOM 8696 C C . ARG A 1 1084 ? -17.349 -17.622 -13.663 1.00 60.69 1084 ARG A C 1
ATOM 8698 O O . ARG A 1 1084 ? -18.052 -16.888 -14.345 1.00 60.69 1084 ARG A O 1
ATOM 8705 N N . ILE A 1 1085 ? -17.723 -18.842 -13.275 1.00 63.75 1085 ILE A N 1
ATOM 8706 C CA . ILE A 1 1085 ? -19.069 -19.376 -13.541 1.00 63.75 1085 ILE A CA 1
ATOM 8707 C C . ILE A 1 1085 ? -20.100 -18.876 -12.523 1.00 63.75 1085 ILE A C 1
ATOM 8709 O O . ILE A 1 1085 ? -21.296 -18.990 -12.764 1.00 63.75 1085 ILE A O 1
ATOM 8713 N N . LEU A 1 1086 ? -19.666 -18.298 -11.394 1.00 75.12 1086 LEU A N 1
ATOM 8714 C CA . LEU A 1 1086 ? -20.566 -17.805 -10.350 1.00 75.12 1086 LEU A CA 1
ATOM 8715 C C . LEU A 1 1086 ? -21.612 -16.805 -10.881 1.00 75.12 1086 LEU A C 1
ATOM 8717 O O . LEU A 1 1086 ? -22.777 -17.008 -10.559 1.00 75.12 1086 LEU A O 1
ATOM 8721 N N . PRO A 1 1087 ? -21.282 -15.787 -11.709 1.00 78.81 1087 PRO A N 1
ATOM 8722 C CA . PRO A 1 1087 ? -22.282 -14.915 -12.329 1.00 78.81 1087 PRO A CA 1
ATOM 8723 C C . PRO A 1 1087 ? -23.347 -15.671 -13.133 1.00 78.81 1087 PRO A C 1
ATOM 8725 O O . PRO A 1 1087 ? -24.520 -15.322 -13.044 1.00 78.81 1087 PRO A O 1
ATOM 8728 N N . GLU A 1 1088 ? -22.962 -16.721 -13.868 1.00 81.81 1088 GLU A N 1
ATOM 8729 C CA . GLU A 1 1088 ? -23.906 -17.575 -14.601 1.00 81.81 1088 GLU A CA 1
ATOM 8730 C C . GLU A 1 1088 ? -24.782 -18.370 -13.623 1.00 81.81 1088 GLU A C 1
ATOM 8732 O O . GLU A 1 1088 ? -26.008 -18.326 -13.719 1.00 81.81 1088 GLU A O 1
ATOM 8737 N N . LEU A 1 1089 ? -24.172 -19.027 -12.632 1.00 82.50 1089 LEU A N 1
ATOM 8738 C CA . LEU A 1 1089 ? -24.871 -19.838 -11.628 1.00 82.50 1089 LEU A CA 1
ATOM 8739 C C . LEU A 1 1089 ? -25.879 -19.030 -10.802 1.00 82.50 1089 LEU A C 1
ATOM 8741 O O . LEU A 1 1089 ? -26.914 -19.562 -10.415 1.00 82.50 1089 LEU A O 1
ATOM 8745 N N . VAL A 1 1090 ? -25.596 -17.752 -10.531 1.00 87.06 1090 VAL A N 1
ATOM 8746 C CA . VAL A 1 1090 ? -26.472 -16.884 -9.722 1.00 87.06 1090 VAL A CA 1
ATOM 8747 C C . VAL A 1 1090 ? -27.465 -16.065 -10.546 1.00 87.06 1090 VAL A C 1
ATOM 8749 O O . VAL A 1 1090 ? -28.272 -15.329 -9.975 1.00 87.06 1090 VAL A O 1
ATOM 8752 N N . SER A 1 1091 ? -27.410 -16.174 -11.877 1.00 83.94 1091 SER A N 1
ATOM 8753 C CA . SER A 1 1091 ? -28.335 -15.488 -12.787 1.00 83.94 1091 SER A CA 1
ATOM 8754 C C . SER A 1 1091 ? -29.685 -16.195 -12.912 1.00 83.94 1091 SER A C 1
ATOM 8756 O O . SER A 1 1091 ? -30.694 -15.547 -13.170 1.00 83.94 1091 SER A O 1
ATOM 8758 N N . SER A 1 1092 ? -29.718 -17.518 -12.725 1.00 87.44 1092 SER A N 1
ATOM 8759 C CA . SER A 1 1092 ? -30.934 -18.323 -12.842 1.00 87.44 1092 SER A CA 1
ATOM 8760 C C . SER A 1 1092 ? -30.875 -19.556 -11.943 1.00 87.44 1092 SER A C 1
ATOM 8762 O O . SER A 1 1092 ? -29.817 -20.154 -11.749 1.00 87.44 1092 SER A O 1
ATOM 8764 N N . PHE A 1 1093 ? -32.019 -19.951 -11.381 1.00 92.81 1093 PHE A N 1
ATOM 8765 C CA . PHE A 1 1093 ? -32.093 -21.126 -10.517 1.00 92.81 1093 PHE A CA 1
ATOM 8766 C C . PHE A 1 1093 ? -32.158 -22.410 -11.355 1.00 92.81 1093 PHE A C 1
ATOM 8768 O O . PHE A 1 1093 ? -33.223 -22.804 -11.824 1.00 92.81 1093 PHE A O 1
ATOM 8775 N N . GLN A 1 1094 ? -31.004 -23.051 -11.558 1.00 91.62 1094 GLN A N 1
ATOM 8776 C CA . GLN A 1 1094 ? -30.871 -24.320 -12.284 1.00 91.62 1094 GLN A CA 1
ATOM 8777 C C . GLN A 1 1094 ? -30.378 -25.422 -11.327 1.00 91.62 1094 GLN A C 1
ATOM 8779 O O . GLN A 1 1094 ? -29.168 -25.521 -11.106 1.00 91.62 1094 GLN A O 1
ATOM 8784 N N . PRO A 1 1095 ? -31.280 -26.249 -10.755 1.00 89.94 1095 PRO A N 1
ATOM 8785 C CA . PRO A 1 1095 ? -30.957 -27.213 -9.697 1.00 89.94 1095 PRO A CA 1
ATOM 8786 C C . PRO A 1 1095 ? -29.736 -28.096 -9.983 1.00 89.94 1095 PRO A C 1
ATOM 8788 O O . PRO A 1 1095 ? -28.819 -28.165 -9.166 1.00 89.94 1095 PRO A O 1
ATOM 8791 N N . ASP A 1 1096 ? -29.671 -28.700 -11.173 1.00 86.88 1096 ASP A N 1
ATOM 8792 C CA . ASP A 1 1096 ? -28.584 -29.614 -11.546 1.00 86.88 1096 ASP A CA 1
ATOM 8793 C C . ASP A 1 1096 ? -27.224 -28.906 -11.623 1.00 86.88 1096 ASP A C 1
ATOM 8795 O O . ASP A 1 1096 ? -26.220 -29.428 -11.137 1.00 86.88 1096 ASP A O 1
ATOM 8799 N N . LYS A 1 1097 ? -27.181 -27.680 -12.170 1.00 84.19 1097 LYS A N 1
ATOM 8800 C CA . LYS A 1 1097 ? -25.945 -26.884 -12.235 1.00 84.19 1097 LYS A CA 1
ATOM 8801 C C . LYS A 1 1097 ? -25.486 -26.427 -10.852 1.00 84.19 1097 LYS A C 1
ATOM 8803 O O . LYS A 1 1097 ? -24.287 -26.405 -10.587 1.00 84.19 1097 LYS A O 1
ATOM 8808 N N . LEU A 1 1098 ? -26.422 -26.067 -9.973 1.00 91.69 1098 LEU A N 1
ATOM 8809 C CA . LEU A 1 1098 ? -26.111 -25.647 -8.607 1.00 91.69 1098 LEU A CA 1
ATOM 8810 C C . LEU A 1 1098 ? -25.580 -26.822 -7.773 1.00 91.69 1098 LEU A C 1
ATOM 8812 O O . LEU A 1 1098 ? -24.565 -26.671 -7.093 1.00 91.69 1098 LEU A O 1
ATOM 8816 N N . ALA A 1 1099 ? -26.202 -28.001 -7.874 1.00 87.25 1099 ALA A N 1
ATOM 8817 C CA . ALA A 1 1099 ? -25.714 -29.220 -7.225 1.00 87.25 1099 ALA A CA 1
ATOM 8818 C C . ALA A 1 1099 ? -24.317 -29.617 -7.731 1.00 87.25 1099 ALA A C 1
ATOM 8820 O O . ALA A 1 1099 ? -23.429 -29.927 -6.930 1.00 87.25 1099 ALA A O 1
ATOM 8821 N N . GLU A 1 1100 ? -24.098 -29.555 -9.048 1.00 82.38 1100 GLU A N 1
ATOM 8822 C CA . GLU A 1 1100 ? -22.794 -29.826 -9.655 1.00 82.38 1100 GLU A CA 1
ATOM 8823 C C . GLU A 1 1100 ? -21.732 -28.833 -9.173 1.00 82.38 1100 GLU A C 1
ATOM 8825 O O . GLU A 1 1100 ? -20.641 -29.240 -8.773 1.00 82.38 1100 GLU A O 1
ATOM 8830 N N . ALA A 1 1101 ? -22.057 -27.538 -9.119 1.00 80.62 1101 ALA A N 1
ATOM 8831 C CA . ALA A 1 1101 ? -21.150 -26.513 -8.618 1.00 80.62 1101 ALA A CA 1
ATOM 8832 C C . ALA A 1 1101 ? -20.753 -26.757 -7.155 1.00 80.62 1101 ALA A C 1
ATOM 8834 O O . ALA A 1 1101 ? -19.577 -26.620 -6.809 1.00 80.62 1101 ALA A O 1
ATOM 8835 N N . VAL A 1 1102 ? -21.696 -27.170 -6.298 1.00 86.81 1102 VAL A N 1
ATOM 8836 C CA . VAL A 1 1102 ? -21.414 -27.533 -4.899 1.00 86.81 1102 VAL A CA 1
ATOM 8837 C C . VAL A 1 1102 ? -20.480 -28.739 -4.834 1.00 86.81 1102 VAL A C 1
ATOM 8839 O O . VAL A 1 1102 ? -19.482 -28.687 -4.115 1.00 86.81 1102 VAL A O 1
ATOM 8842 N N . ARG A 1 1103 ? -20.754 -29.799 -5.607 1.00 84.31 1103 ARG A N 1
ATOM 8843 C CA . ARG A 1 1103 ? -19.907 -31.001 -5.666 1.00 84.31 1103 ARG A CA 1
ATOM 8844 C C . ARG A 1 1103 ? -18.479 -30.656 -6.087 1.00 84.31 1103 ARG A C 1
ATOM 8846 O O . ARG A 1 1103 ? -17.546 -30.937 -5.342 1.00 84.31 1103 ARG A O 1
ATOM 8853 N N . VAL A 1 1104 ? -18.319 -29.960 -7.213 1.00 73.62 1104 VAL A N 1
ATOM 8854 C CA . VAL A 1 1104 ? -17.008 -29.532 -7.729 1.00 73.62 1104 VAL A CA 1
ATOM 8855 C C . VAL A 1 1104 ? -16.274 -28.644 -6.720 1.00 73.62 1104 VAL A C 1
ATOM 8857 O O . VAL A 1 1104 ? -15.070 -28.798 -6.525 1.00 73.62 1104 VAL A O 1
ATOM 8860 N N . THR A 1 1105 ? -16.980 -27.736 -6.038 1.00 74.38 1105 THR A N 1
ATOM 8861 C CA . THR A 1 1105 ? -16.391 -26.873 -4.997 1.00 74.38 1105 THR A CA 1
ATOM 8862 C C . THR A 1 1105 ? -15.864 -27.681 -3.807 1.00 74.38 1105 THR A C 1
ATOM 8864 O O . THR A 1 1105 ? -14.798 -27.359 -3.273 1.00 74.38 1105 THR A O 1
ATOM 8867 N N . VAL A 1 1106 ? -16.586 -28.726 -3.389 1.00 76.50 1106 VAL A N 1
ATOM 8868 C CA . VAL A 1 1106 ? -16.184 -29.613 -2.288 1.00 76.50 1106 VAL A CA 1
ATOM 8869 C C . VAL A 1 1106 ? -14.997 -30.480 -2.697 1.00 76.50 1106 VAL A C 1
ATOM 8871 O O . VAL A 1 1106 ? -13.993 -30.487 -1.987 1.00 76.50 1106 VAL A O 1
ATOM 8874 N N . ASP A 1 1107 ? -15.071 -31.132 -3.858 1.00 71.00 1107 ASP A N 1
ATOM 8875 C CA . ASP A 1 1107 ? -14.020 -32.022 -4.367 1.00 71.00 1107 ASP A CA 1
ATOM 8876 C C . ASP A 1 1107 ? -12.689 -31.278 -4.582 1.00 71.00 1107 ASP A C 1
ATOM 8878 O O . ASP A 1 1107 ? -11.613 -31.844 -4.395 1.00 71.00 1107 ASP A O 1
ATOM 8882 N N . ARG A 1 1108 ? -12.752 -29.980 -4.917 1.00 63.62 1108 ARG A N 1
ATOM 8883 C CA . ARG A 1 1108 ? -11.583 -29.099 -5.089 1.00 63.62 1108 ARG A CA 1
ATOM 8884 C C . ARG A 1 1108 ? -11.083 -28.441 -3.796 1.00 63.62 1108 ARG A C 1
ATOM 8886 O O . ARG A 1 1108 ? -10.130 -27.671 -3.849 1.00 63.62 1108 ARG A O 1
ATOM 8893 N N . GLY A 1 1109 ? -11.723 -28.668 -2.646 1.00 64.88 1109 GLY A N 1
ATOM 8894 C CA . GLY A 1 1109 ? -11.337 -28.033 -1.377 1.00 64.88 1109 GLY A CA 1
ATOM 8895 C C . GLY A 1 1109 ? -11.540 -26.507 -1.330 1.00 64.88 1109 GLY A C 1
ATOM 8896 O O . GLY A 1 1109 ? -11.018 -25.840 -0.438 1.00 64.88 1109 GLY A O 1
ATOM 8897 N N . ALA A 1 1110 ? -12.322 -25.936 -2.252 1.00 67.75 1110 ALA A N 1
ATOM 8898 C CA . ALA A 1 1110 ? -12.503 -24.489 -2.422 1.00 67.75 1110 ALA A CA 1
ATOM 8899 C C . ALA A 1 1110 ? -13.668 -23.902 -1.598 1.00 67.75 1110 ALA A C 1
ATOM 8901 O O . ALA A 1 1110 ? -14.020 -22.730 -1.756 1.00 67.75 1110 ALA A O 1
ATOM 8902 N N . VAL A 1 1111 ? -14.261 -24.700 -0.700 1.00 71.31 1111 VAL A N 1
ATOM 8903 C CA . VAL A 1 1111 ? -15.476 -24.367 0.065 1.00 71.31 1111 VAL A CA 1
ATOM 8904 C C . VAL A 1 1111 ? -15.368 -22.995 0.728 1.00 71.31 1111 VAL A C 1
ATOM 8906 O O . VAL A 1 1111 ? -16.238 -22.157 0.521 1.00 71.31 1111 VAL A O 1
ATOM 8909 N N . VAL A 1 1112 ? -14.287 -22.708 1.460 1.00 64.38 1112 VAL A N 1
ATOM 8910 C CA . VAL A 1 1112 ? -14.135 -21.434 2.191 1.00 64.38 1112 VAL A CA 1
ATOM 8911 C C . VAL A 1 1112 ? -14.120 -20.229 1.243 1.00 64.38 1112 VAL A C 1
ATOM 8913 O O . VAL A 1 1112 ? -14.845 -19.265 1.477 1.00 64.38 1112 VAL A O 1
ATOM 8916 N N . GLY A 1 1113 ? -13.342 -20.299 0.159 1.00 59.31 1113 GLY A N 1
ATOM 8917 C CA . GLY A 1 1113 ? -13.211 -19.204 -0.806 1.00 59.31 1113 GLY A CA 1
ATOM 8918 C C . GLY A 1 1113 ? -14.500 -18.936 -1.585 1.00 59.31 1113 GLY A C 1
ATOM 8919 O O . GLY A 1 1113 ? -14.886 -17.779 -1.752 1.00 59.31 1113 GLY A O 1
ATOM 8920 N N . MET A 1 1114 ? -15.198 -19.992 -2.011 1.00 74.75 1114 MET A N 1
ATOM 8921 C CA . MET A 1 1114 ? -16.473 -19.880 -2.726 1.00 74.75 1114 MET A CA 1
ATOM 8922 C C . MET A 1 1114 ? -17.583 -19.336 -1.817 1.00 74.75 1114 MET A C 1
ATOM 8924 O O . MET A 1 1114 ? -18.338 -18.454 -2.224 1.00 74.75 1114 MET A O 1
ATOM 8928 N N . THR A 1 1115 ? -17.611 -19.768 -0.550 1.00 75.19 1115 THR A N 1
ATOM 8929 C CA . THR A 1 1115 ? -18.561 -19.264 0.454 1.00 75.19 1115 THR A CA 1
ATOM 8930 C C . THR A 1 1115 ? -18.423 -17.748 0.645 1.00 75.19 1115 THR A C 1
ATOM 8932 O O . THR A 1 1115 ? -19.424 -17.038 0.642 1.00 75.19 1115 THR A O 1
ATOM 8935 N N . SER A 1 1116 ? -17.193 -17.220 0.732 1.00 63.19 1116 SER A N 1
ATOM 8936 C CA . SER A 1 1116 ? -16.952 -15.770 0.840 1.00 63.19 1116 SER A CA 1
ATOM 8937 C C . SER A 1 1116 ? -17.429 -14.985 -0.389 1.00 63.19 1116 SER A C 1
ATOM 8939 O O . SER A 1 1116 ? -17.923 -13.867 -0.255 1.00 63.19 1116 SER A O 1
ATOM 8941 N N . ARG A 1 1117 ? -17.309 -15.549 -1.598 1.00 71.31 1117 ARG A N 1
ATOM 8942 C CA . ARG A 1 1117 ? -17.756 -14.887 -2.838 1.00 71.31 1117 ARG A CA 1
ATOM 8943 C C . ARG A 1 1117 ? -19.277 -14.880 -2.973 1.00 71.31 1117 ARG A C 1
ATOM 8945 O O . ARG A 1 1117 ? -19.833 -13.856 -3.359 1.00 71.31 1117 ARG A O 1
ATOM 8952 N N . ILE A 1 1118 ? -19.938 -15.979 -2.613 1.00 77.75 1118 ILE A N 1
ATOM 8953 C CA . ILE A 1 1118 ? -21.405 -16.056 -2.565 1.00 77.75 1118 ILE A CA 1
ATOM 8954 C C . ILE A 1 1118 ? -21.949 -15.114 -1.489 1.00 77.75 1118 ILE A C 1
ATOM 8956 O O . ILE A 1 1118 ? -22.887 -14.374 -1.762 1.00 77.75 1118 ILE A O 1
ATOM 8960 N N . ALA A 1 1119 ? -21.311 -15.045 -0.316 1.00 68.69 1119 ALA A N 1
ATOM 8961 C CA . ALA A 1 1119 ? -21.669 -14.078 0.720 1.00 68.69 1119 ALA A CA 1
ATOM 8962 C C . ALA A 1 1119 ? -21.566 -12.629 0.206 1.00 68.69 1119 ALA A C 1
ATOM 8964 O O . ALA A 1 1119 ? -22.504 -11.858 0.363 1.00 68.69 1119 ALA A O 1
ATOM 8965 N N . ASN A 1 1120 ? -20.491 -12.272 -0.509 1.00 62.09 1120 ASN A N 1
ATOM 8966 C CA . ASN A 1 1120 ? -20.361 -10.954 -1.151 1.00 62.09 1120 ASN A CA 1
ATOM 8967 C C . ASN A 1 1120 ? -21.417 -10.686 -2.244 1.00 62.09 1120 ASN A C 1
ATOM 8969 O O . ASN A 1 1120 ? -21.688 -9.526 -2.563 1.00 62.09 1120 ASN A O 1
ATOM 8973 N N . ARG A 1 1121 ? -21.968 -11.729 -2.883 1.00 70.38 1121 ARG A N 1
ATOM 8974 C CA . ARG A 1 1121 ? -23.075 -11.595 -3.844 1.00 70.38 1121 ARG A CA 1
ATOM 8975 C C . ARG A 1 1121 ? -24.393 -11.358 -3.114 1.00 70.38 1121 ARG A C 1
ATOM 8977 O O . ARG A 1 1121 ? -25.103 -10.438 -3.503 1.00 70.38 1121 ARG A O 1
ATOM 8984 N N . LEU A 1 1122 ? -24.660 -12.118 -2.054 1.00 63.66 1122 LEU A N 1
ATOM 8985 C CA . LEU A 1 1122 ? -25.828 -11.941 -1.190 1.00 63.66 1122 LEU A CA 1
ATOM 8986 C C . LEU A 1 1122 ? -25.856 -10.553 -0.549 1.00 63.66 1122 LEU A C 1
ATOM 8988 O O . LEU A 1 1122 ? -26.902 -9.936 -0.498 1.00 63.66 1122 LEU A O 1
ATOM 8992 N N . GLU A 1 1123 ? -24.704 -9.976 -0.204 1.00 57.44 1123 GLU A N 1
ATOM 8993 C CA . GLU A 1 1123 ? -24.630 -8.577 0.253 1.00 57.44 1123 GLU A CA 1
ATOM 8994 C C . GLU A 1 1123 ? -25.109 -7.540 -0.770 1.00 57.44 1123 GLU A C 1
ATOM 8996 O O . GLU A 1 1123 ? -25.446 -6.417 -0.403 1.00 57.44 1123 GLU A O 1
ATOM 9001 N N . LYS A 1 1124 ? -25.073 -7.872 -2.064 1.00 58.28 1124 LYS A N 1
ATOM 9002 C CA . LYS A 1 1124 ? -25.567 -6.994 -3.135 1.00 58.28 1124 LYS A CA 1
ATOM 9003 C C . LYS A 1 1124 ? -27.028 -7.272 -3.475 1.00 58.28 1124 LYS A C 1
ATOM 9005 O O . LYS A 1 1124 ? -27.698 -6.377 -3.974 1.00 58.28 1124 LYS A O 1
ATOM 9010 N N . ASP A 1 1125 ? -27.474 -8.505 -3.270 1.00 75.69 1125 ASP A N 1
ATOM 9011 C CA . ASP A 1 1125 ? -28.806 -8.996 -3.606 1.00 75.69 1125 ASP A CA 1
ATOM 9012 C C . ASP A 1 1125 ? -29.163 -10.140 -2.651 1.00 75.69 1125 ASP A C 1
ATOM 9014 O O . ASP A 1 1125 ? -28.865 -11.314 -2.894 1.00 75.69 1125 ASP A O 1
ATOM 9018 N N . ILE A 1 1126 ? -29.775 -9.754 -1.536 1.00 72.69 1126 ILE A N 1
ATOM 9019 C CA . ILE A 1 1126 ? -30.140 -10.639 -0.425 1.00 72.69 1126 ILE A CA 1
ATOM 9020 C C . ILE A 1 1126 ? -31.279 -11.593 -0.806 1.00 72.69 1126 ILE A C 1
ATOM 9022 O O . ILE A 1 1126 ? -31.458 -12.648 -0.206 1.00 72.69 1126 ILE A O 1
ATOM 9026 N N . THR A 1 1127 ? -32.018 -11.241 -1.860 1.00 84.38 1127 THR A N 1
ATOM 9027 C CA . THR A 1 1127 ? -33.136 -12.000 -2.421 1.00 84.38 1127 THR A CA 1
ATOM 9028 C C . THR A 1 1127 ? -32.707 -12.990 -3.510 1.00 84.38 1127 THR A C 1
ATOM 9030 O O . THR A 1 1127 ? -33.537 -13.649 -4.137 1.00 84.38 1127 THR A O 1
ATOM 9033 N N . ASN A 1 1128 ? -31.404 -13.139 -3.765 1.00 91.31 1128 ASN A N 1
ATOM 9034 C CA . ASN A 1 1128 ? -30.917 -14.035 -4.807 1.00 91.31 1128 ASN A CA 1
ATOM 9035 C C . ASN A 1 1128 ? -31.015 -15.514 -4.379 1.00 91.31 1128 ASN A C 1
ATOM 9037 O O . ASN A 1 1128 ? -30.090 -16.063 -3.775 1.00 91.31 1128 ASN A O 1
ATOM 9041 N N . VAL A 1 1129 ? -32.115 -16.185 -4.739 1.00 93.44 1129 VAL A N 1
ATOM 9042 C CA . VAL A 1 1129 ? -32.395 -17.590 -4.375 1.00 93.44 1129 VAL A CA 1
ATOM 9043 C C . VAL A 1 1129 ? -31.262 -18.571 -4.743 1.00 93.44 1129 VAL A C 1
ATOM 9045 O O . VAL A 1 1129 ? -30.893 -19.377 -3.884 1.00 93.44 1129 VAL A O 1
ATOM 9048 N N . PRO A 1 1130 ? -30.637 -18.520 -5.943 1.00 95.00 1130 PRO A N 1
ATOM 9049 C CA . PRO A 1 1130 ? -29.486 -19.376 -6.254 1.00 95.00 1130 PRO A CA 1
ATOM 9050 C C . PRO A 1 1130 ? -28.300 -19.166 -5.304 1.00 95.00 1130 PRO A C 1
ATOM 9052 O O . PRO A 1 1130 ? -27.675 -20.132 -4.867 1.00 95.00 1130 PRO A O 1
ATOM 9055 N N . SER A 1 1131 ? -27.998 -17.912 -4.953 1.00 92.94 1131 SER A N 1
ATOM 9056 C CA . SER A 1 1131 ? -26.912 -17.586 -4.023 1.00 92.94 1131 SER A CA 1
ATOM 9057 C C . SER A 1 1131 ? -27.232 -18.046 -2.599 1.00 92.94 1131 SER A C 1
ATOM 9059 O O . SER A 1 1131 ? -26.350 -18.580 -1.930 1.00 92.94 1131 SER A O 1
ATOM 9061 N N . LEU A 1 1132 ? -28.486 -17.906 -2.150 1.00 94.12 1132 LEU A N 1
ATOM 9062 C CA . LEU A 1 1132 ? -28.936 -18.390 -0.840 1.00 94.12 1132 LEU A CA 1
ATOM 9063 C C . LEU A 1 1132 ? -28.821 -19.921 -0.754 1.00 94.12 1132 LEU A C 1
ATOM 9065 O O . LEU A 1 1132 ? -28.287 -20.448 0.223 1.00 94.12 1132 LEU A O 1
ATOM 9069 N N . TYR A 1 1133 ? -29.225 -20.636 -1.811 1.00 96.94 1133 TYR A N 1
ATOM 9070 C CA . TYR A 1 1133 ? -29.044 -22.087 -1.907 1.00 96.94 1133 TYR A CA 1
ATOM 9071 C C . TYR A 1 1133 ? -27.562 -22.486 -1.845 1.00 96.94 1133 TYR A C 1
ATOM 9073 O O . TYR A 1 1133 ? -27.186 -23.321 -1.020 1.00 96.94 1133 TYR A O 1
ATOM 9081 N N . LEU A 1 1134 ? -26.704 -21.876 -2.676 1.00 94.38 1134 LEU A N 1
ATOM 9082 C CA . LEU A 1 1134 ? -25.271 -22.195 -2.707 1.00 94.38 1134 LEU A CA 1
ATOM 9083 C C . LEU A 1 1134 ? -24.592 -21.903 -1.364 1.00 94.38 1134 LEU A C 1
ATOM 9085 O O . LEU A 1 1134 ? -23.753 -22.689 -0.923 1.00 94.38 1134 LEU A O 1
ATOM 9089 N N . ALA A 1 1135 ? -24.958 -20.803 -0.699 1.00 90.81 1135 ALA A N 1
ATOM 9090 C CA . ALA A 1 1135 ? -24.473 -20.490 0.639 1.00 90.81 1135 ALA A CA 1
ATOM 9091 C C . ALA A 1 1135 ? -24.857 -21.607 1.615 1.00 90.81 1135 ALA A C 1
ATOM 9093 O O . ALA A 1 1135 ? -23.978 -22.213 2.225 1.00 90.81 1135 ALA A O 1
ATOM 9094 N N . GLY A 1 1136 ? -26.143 -21.944 1.703 1.00 92.31 1136 GLY A N 1
ATOM 9095 C CA . GLY A 1 1136 ? -26.637 -23.008 2.572 1.00 92.31 1136 GLY A CA 1
ATOM 9096 C C . GLY A 1 1136 ? -25.949 -24.358 2.349 1.00 92.31 1136 GLY A C 1
ATOM 9097 O O . GLY A 1 1136 ? -25.442 -24.974 3.291 1.00 92.31 1136 GLY A O 1
ATOM 9098 N N . ALA A 1 1137 ? -25.845 -24.781 1.088 1.00 94.38 1137 ALA A N 1
ATOM 9099 C CA . ALA A 1 1137 ? -25.217 -26.042 0.704 1.00 94.38 1137 ALA A CA 1
ATOM 9100 C C . ALA A 1 1137 ? -23.711 -26.095 1.040 1.00 94.38 1137 ALA A C 1
ATOM 9102 O O . ALA A 1 1137 ? -23.212 -27.129 1.490 1.00 94.38 1137 ALA A O 1
ATOM 9103 N N . LEU A 1 1138 ? -22.973 -24.990 0.864 1.00 90.88 1138 LEU A N 1
ATOM 9104 C CA . LEU A 1 1138 ? -21.536 -24.922 1.166 1.00 90.88 1138 LEU A CA 1
ATOM 9105 C C . LEU A 1 1138 ? -21.248 -24.750 2.663 1.00 90.88 1138 LEU A C 1
ATOM 9107 O O . LEU A 1 1138 ? -20.325 -25.385 3.176 1.00 90.88 1138 LEU A O 1
ATOM 9111 N N . TYR A 1 1139 ? -22.038 -23.947 3.385 1.00 86.00 1139 TYR A N 1
ATOM 9112 C CA . TYR A 1 1139 ? -21.904 -23.791 4.838 1.00 86.00 1139 TYR A CA 1
ATOM 9113 C C . TYR A 1 1139 ? -22.139 -25.115 5.566 1.00 86.00 1139 TYR A C 1
ATOM 9115 O O . TYR A 1 1139 ? -21.381 -25.434 6.478 1.00 86.00 1139 TYR A O 1
ATOM 9123 N N . ARG A 1 1140 ? -23.075 -25.951 5.093 1.00 92.31 1140 ARG A N 1
ATOM 9124 C CA . ARG A 1 1140 ? -23.298 -27.313 5.611 1.00 92.31 1140 ARG A CA 1
ATOM 9125 C C . ARG A 1 1140 ? -22.047 -28.196 5.549 1.00 92.31 1140 ARG A C 1
ATOM 9127 O O . ARG A 1 1140 ? -21.901 -29.131 6.329 1.00 92.31 1140 ARG A O 1
ATOM 9134 N N . ARG A 1 1141 ? -21.128 -27.923 4.617 1.00 89.62 1141 ARG A N 1
ATOM 9135 C CA . ARG A 1 1141 ? -19.860 -28.659 4.467 1.00 89.62 1141 ARG A CA 1
ATOM 9136 C C . ARG A 1 1141 ? -18.752 -28.134 5.382 1.00 89.62 1141 ARG A C 1
ATOM 9138 O O . ARG A 1 1141 ? -17.645 -28.668 5.359 1.00 89.62 1141 ARG A O 1
ATOM 9145 N N . ARG A 1 1142 ? -19.034 -27.120 6.206 1.00 78.69 1142 ARG A N 1
ATOM 9146 C CA . ARG A 1 1142 ? -18.129 -26.588 7.228 1.00 78.69 1142 ARG A CA 1
ATOM 9147 C C . ARG A 1 1142 ? -18.602 -27.036 8.608 1.00 78.69 1142 ARG A C 1
ATOM 9149 O O . ARG A 1 1142 ? -19.737 -26.797 8.992 1.00 78.69 1142 ARG A O 1
ATOM 9156 N N . LYS A 1 1143 ? -17.702 -27.658 9.369 1.00 75.50 1143 LYS A N 1
ATOM 9157 C CA . LYS A 1 1143 ? -17.982 -28.129 10.731 1.00 75.50 1143 LYS A CA 1
ATOM 9158 C C . LYS A 1 1143 ? -18.326 -26.949 11.655 1.00 75.50 1143 LYS A C 1
ATOM 9160 O O . LYS A 1 1143 ? -17.557 -25.986 11.686 1.00 75.50 1143 LYS A O 1
ATOM 9165 N N . GLY A 1 1144 ? -19.423 -27.040 12.412 1.00 79.69 1144 GLY A N 1
ATOM 9166 C CA . GLY A 1 1144 ? -19.845 -26.003 13.364 1.00 79.69 1144 GLY A CA 1
ATOM 9167 C C . GLY A 1 1144 ? -20.563 -24.807 12.728 1.00 79.69 1144 GLY A C 1
ATOM 9168 O O . GLY A 1 1144 ? -20.518 -23.717 13.292 1.00 79.69 1144 GLY A O 1
ATOM 9169 N N . ARG A 1 1145 ? -21.128 -24.977 11.524 1.00 82.50 1145 ARG A N 1
ATOM 9170 C CA . ARG A 1 1145 ? -21.900 -23.955 10.789 1.00 82.50 1145 ARG A CA 1
ATOM 9171 C C . ARG A 1 1145 ? -23.288 -24.449 10.358 1.00 82.50 1145 ARG A C 1
ATOM 9173 O O . ARG A 1 1145 ? -23.841 -24.016 9.346 1.00 82.50 1145 ARG A O 1
ATOM 9180 N N . GLU A 1 1146 ? -23.817 -25.436 11.072 1.00 85.25 1146 GLU A N 1
ATOM 9181 C CA . GLU A 1 1146 ? -25.057 -26.133 10.735 1.00 85.25 1146 GLU A CA 1
ATOM 9182 C C . GLU A 1 1146 ? -26.287 -25.215 10.857 1.00 85.25 1146 GLU A C 1
ATOM 9184 O O . GLU A 1 1146 ? -27.213 -25.312 10.050 1.00 85.25 1146 GLU A O 1
ATOM 9189 N N . GLU A 1 1147 ? -26.282 -24.286 11.818 1.00 79.81 1147 GLU A N 1
ATOM 9190 C CA . GLU A 1 1147 ? -27.361 -23.307 12.005 1.00 79.81 1147 GLU A CA 1
ATOM 9191 C C . GLU A 1 1147 ? -27.378 -22.250 10.894 1.00 79.81 1147 GLU A C 1
ATOM 9193 O O . GLU A 1 1147 ? -28.441 -21.945 10.350 1.00 79.81 1147 GLU A O 1
ATOM 9198 N N . GLU A 1 1148 ? -26.215 -21.735 10.483 1.00 80.81 1148 GLU A N 1
ATOM 9199 C CA . GLU A 1 1148 ? -26.123 -20.783 9.371 1.00 80.81 1148 GLU A CA 1
ATOM 9200 C C . GLU A 1 1148 ? -26.513 -21.431 8.045 1.00 80.81 1148 GLU A C 1
ATOM 9202 O O . GLU A 1 1148 ? -27.212 -20.820 7.237 1.00 80.81 1148 GLU A O 1
ATOM 9207 N N . ALA A 1 1149 ? -26.109 -22.686 7.835 1.00 89.19 1149 ALA A N 1
ATOM 9208 C CA . ALA A 1 1149 ? -26.522 -23.454 6.670 1.00 89.19 1149 ALA A CA 1
ATOM 9209 C C . ALA A 1 1149 ? -28.051 -23.595 6.601 1.00 89.19 1149 ALA A C 1
ATOM 9211 O O . ALA A 1 1149 ? -28.643 -23.363 5.547 1.00 89.19 1149 ALA A O 1
ATOM 9212 N N . MET A 1 1150 ? -28.696 -23.909 7.732 1.00 91.12 1150 MET A N 1
ATOM 9213 C CA . MET A 1 1150 ? -30.155 -23.998 7.822 1.00 91.12 1150 MET A CA 1
ATOM 9214 C C . MET A 1 1150 ? -30.829 -22.647 7.554 1.00 91.12 1150 MET A C 1
ATOM 9216 O O . MET A 1 1150 ? -31.824 -22.591 6.834 1.00 91.12 1150 MET A O 1
ATOM 9220 N N . SER A 1 1151 ? -30.274 -21.561 8.096 1.00 86.94 1151 SER A N 1
ATOM 9221 C CA . SER A 1 1151 ? -30.793 -20.203 7.909 1.00 86.94 1151 SER A CA 1
ATOM 9222 C C . SER A 1 1151 ? -30.794 -19.785 6.435 1.00 86.94 1151 SER A C 1
ATOM 9224 O O . SER A 1 1151 ? -31.833 -19.392 5.907 1.00 86.94 1151 SER A O 1
ATOM 9226 N N . TYR A 1 1152 ? -29.676 -19.968 5.721 1.00 93.19 1152 TYR A N 1
ATOM 9227 C CA . TYR A 1 1152 ? -29.603 -19.643 4.292 1.00 93.19 1152 TYR A CA 1
ATOM 9228 C C . TYR A 1 1152 ? -30.569 -20.477 3.443 1.00 93.19 1152 TYR A C 1
ATOM 9230 O O . TYR A 1 1152 ? -31.200 -19.938 2.536 1.00 93.19 1152 TYR A O 1
ATOM 9238 N N . LEU A 1 1153 ? -30.726 -21.771 3.746 1.00 95.25 1153 LEU A N 1
ATOM 9239 C CA . LEU A 1 1153 ? -31.673 -22.636 3.032 1.00 95.25 1153 LEU A CA 1
ATOM 9240 C C . LEU A 1 1153 ? -33.129 -22.252 3.318 1.00 95.25 1153 LEU A C 1
ATOM 9242 O O . LEU A 1 1153 ? -33.954 -22.306 2.408 1.00 95.25 1153 LEU A O 1
ATOM 9246 N N . LYS A 1 1154 ? -33.444 -21.812 4.543 1.00 94.19 1154 LYS A N 1
ATOM 9247 C CA . LYS A 1 1154 ? -34.771 -21.288 4.886 1.00 94.19 1154 LYS A CA 1
ATOM 9248 C C . LYS A 1 1154 ? -35.064 -19.991 4.136 1.00 94.19 1154 LYS A C 1
ATOM 9250 O O . LYS A 1 1154 ? -36.107 -19.885 3.499 1.00 94.19 1154 LYS A O 1
ATOM 9255 N N . SER A 1 1155 ? -34.121 -19.053 4.123 1.00 91.44 1155 SER A N 1
ATOM 9256 C CA . SER A 1 1155 ? -34.254 -17.817 3.347 1.00 91.44 1155 SER A CA 1
ATOM 9257 C C . SER A 1 1155 ? -34.395 -18.095 1.849 1.00 91.44 1155 SER A C 1
ATOM 9259 O O . SER A 1 1155 ? -35.242 -17.484 1.205 1.00 91.44 1155 SER A O 1
ATOM 9261 N N . ALA A 1 1156 ? -33.636 -19.054 1.298 1.00 94.19 1156 ALA A N 1
ATOM 9262 C CA . ALA A 1 1156 ? -33.775 -19.479 -0.098 1.00 94.19 1156 ALA A CA 1
ATOM 9263 C C . ALA A 1 1156 ? -35.188 -20.002 -0.388 1.00 94.19 1156 ALA A C 1
ATOM 9265 O O . ALA A 1 1156 ? -35.772 -19.682 -1.420 1.00 94.19 1156 ALA A O 1
ATOM 9266 N N . PHE A 1 1157 ? -35.740 -20.799 0.528 1.00 94.25 1157 PHE A N 1
ATOM 9267 C CA . PHE A 1 1157 ? -37.077 -21.364 0.403 1.00 94.25 1157 PHE A CA 1
ATOM 9268 C C . PHE A 1 1157 ? -38.163 -20.278 0.466 1.00 94.25 1157 PHE A C 1
ATOM 9270 O O . PHE A 1 1157 ? -39.016 -20.215 -0.415 1.00 94.25 1157 PHE A O 1
ATOM 9277 N N . ASP A 1 1158 ? -38.108 -19.388 1.460 1.00 91.94 1158 ASP A N 1
ATOM 9278 C CA . ASP A 1 1158 ? -39.110 -18.331 1.657 1.00 91.94 1158 ASP A CA 1
ATOM 9279 C C . ASP A 1 1158 ? -39.070 -17.263 0.561 1.00 91.94 1158 ASP A C 1
ATOM 9281 O O . ASP A 1 1158 ? -40.106 -16.714 0.184 1.00 91.94 1158 ASP A O 1
ATOM 9285 N N . GLU A 1 1159 ? -37.882 -16.950 0.050 1.00 94.19 1159 GLU A N 1
ATOM 9286 C CA . GLU A 1 1159 ? -37.724 -16.059 -1.096 1.00 94.19 1159 GLU A CA 1
ATOM 9287 C C . GLU A 1 1159 ? -38.159 -16.742 -2.398 1.00 94.19 1159 GLU A C 1
ATOM 9289 O O . GLU A 1 1159 ? -38.823 -16.122 -3.220 1.00 94.19 1159 GLU A O 1
ATOM 9294 N N . GLY A 1 1160 ? -37.899 -18.045 -2.552 1.00 92.19 1160 GLY A N 1
ATOM 9295 C CA . GLY A 1 1160 ? -38.440 -18.834 -3.659 1.00 92.19 1160 GLY A CA 1
ATOM 9296 C C . GLY A 1 1160 ? -39.971 -18.800 -3.706 1.00 92.19 1160 GLY A C 1
ATOM 9297 O O . GLY A 1 1160 ? -40.540 -18.659 -4.785 1.00 92.19 1160 GLY A O 1
ATOM 9298 N N . ILE A 1 1161 ? -40.647 -18.857 -2.550 1.00 89.75 1161 ILE A N 1
ATOM 9299 C CA . ILE A 1 1161 ? -42.109 -18.681 -2.470 1.00 89.75 1161 ILE A CA 1
ATOM 9300 C C . ILE A 1 1161 ? -42.515 -17.284 -2.944 1.00 89.75 1161 ILE A C 1
ATOM 9302 O O . ILE A 1 1161 ? -43.440 -17.161 -3.740 1.00 89.75 1161 ILE A O 1
ATOM 9306 N N . ARG A 1 1162 ? -41.825 -16.236 -2.475 1.00 89.50 1162 ARG A N 1
ATOM 9307 C CA . ARG A 1 1162 ? -42.095 -14.843 -2.877 1.00 89.50 1162 ARG A CA 1
ATOM 9308 C C . ARG A 1 1162 ? -41.881 -14.597 -4.372 1.00 89.50 1162 ARG A C 1
ATOM 9310 O O . ARG A 1 1162 ? -42.524 -13.714 -4.927 1.00 89.50 1162 ARG A O 1
ATOM 9317 N N . GLN A 1 1163 ? -41.002 -15.370 -5.004 1.00 90.19 1163 GLN A N 1
ATOM 9318 C CA . GLN A 1 1163 ? -40.701 -15.315 -6.436 1.00 90.19 1163 GLN A CA 1
ATOM 9319 C C . GLN A 1 1163 ? -41.492 -16.347 -7.264 1.00 90.19 1163 GLN A C 1
ATOM 9321 O O . GLN A 1 1163 ? -41.097 -16.653 -8.388 1.00 90.19 1163 GLN A O 1
ATOM 9326 N N . ASP A 1 1164 ? -42.581 -16.906 -6.717 1.00 89.31 1164 ASP A N 1
ATOM 9327 C CA . ASP A 1 1164 ? -43.475 -17.864 -7.386 1.00 89.31 1164 ASP A CA 1
ATOM 9328 C C . ASP A 1 1164 ? -42.753 -19.096 -7.971 1.00 89.31 1164 ASP A C 1
ATOM 9330 O O . ASP A 1 1164 ? -43.103 -19.617 -9.036 1.00 89.31 1164 ASP A O 1
ATOM 9334 N N . PHE A 1 1165 ? -41.719 -19.594 -7.282 1.00 91.75 1165 PHE A N 1
ATOM 9335 C CA . PHE A 1 1165 ? -41.017 -20.801 -7.714 1.00 91.75 1165 PHE A CA 1
ATOM 9336 C C . PHE A 1 1165 ? -41.969 -21.997 -7.776 1.00 91.75 1165 PHE A C 1
ATOM 9338 O O . PHE A 1 1165 ? -42.786 -22.227 -6.882 1.00 91.75 1165 PHE A O 1
ATOM 9345 N N . ILE A 1 1166 ? -41.797 -22.826 -8.810 1.00 89.81 1166 ILE A N 1
ATOM 9346 C CA . ILE A 1 1166 ? -42.538 -24.082 -8.915 1.00 89.81 1166 ILE A CA 1
ATOM 9347 C C . ILE A 1 1166 ? -42.215 -25.007 -7.724 1.00 89.81 1166 ILE A C 1
ATOM 9349 O O . ILE A 1 1166 ? -41.073 -25.021 -7.242 1.00 89.81 1166 ILE A O 1
ATOM 9353 N N . PRO A 1 1167 ? -43.188 -25.814 -7.263 1.00 88.25 1167 PRO A N 1
ATOM 9354 C CA . PRO A 1 1167 ? -43.022 -26.728 -6.134 1.00 88.25 1167 PRO A CA 1
ATOM 9355 C C . PRO A 1 1167 ? -41.762 -27.614 -6.181 1.00 88.25 1167 PRO A C 1
ATOM 9357 O O . PRO A 1 1167 ? -41.170 -27.892 -5.143 1.00 88.25 1167 PRO A O 1
ATOM 9360 N N . GLU A 1 1168 ? -41.299 -28.031 -7.359 1.00 90.44 1168 GLU A N 1
ATOM 9361 C CA . GLU A 1 1168 ? -40.091 -28.845 -7.537 1.00 90.44 1168 GLU A CA 1
ATOM 9362 C C . GLU A 1 1168 ? -38.807 -28.132 -7.101 1.00 90.44 1168 GLU A C 1
ATOM 9364 O O . GLU A 1 1168 ? -37.960 -28.740 -6.444 1.00 90.44 1168 GLU A O 1
ATOM 9369 N N . ASN A 1 1169 ? -38.669 -26.842 -7.423 1.00 93.12 1169 ASN A N 1
ATOM 9370 C CA . ASN A 1 1169 ? -37.506 -26.047 -7.025 1.00 93.12 1169 ASN A CA 1
ATOM 9371 C C . ASN A 1 1169 ? -37.489 -25.838 -5.506 1.00 93.12 1169 ASN A C 1
ATOM 9373 O O . ASN A 1 1169 ? -36.437 -25.916 -4.873 1.00 93.12 1169 ASN A O 1
ATOM 9377 N N . LEU A 1 1170 ? -38.665 -25.636 -4.909 1.00 92.56 1170 LEU A N 1
ATOM 9378 C CA . LEU A 1 1170 ? -38.825 -25.525 -3.460 1.00 92.56 1170 LEU A CA 1
ATOM 9379 C C . LEU A 1 1170 ? -38.497 -26.851 -2.752 1.00 92.56 1170 LEU A C 1
ATOM 9381 O O . LEU A 1 1170 ? -37.785 -26.856 -1.748 1.00 92.56 1170 LEU A O 1
ATOM 9385 N N . VAL A 1 1171 ? -38.930 -27.989 -3.310 1.00 90.56 1171 VAL A N 1
ATOM 9386 C CA . VAL A 1 1171 ? -38.544 -29.325 -2.820 1.00 90.56 1171 VAL A CA 1
ATOM 9387 C C . VAL A 1 1171 ? -37.037 -29.542 -2.930 1.00 90.56 1171 VAL A C 1
ATOM 9389 O O . VAL A 1 1171 ? -36.444 -30.124 -2.026 1.00 90.56 1171 VAL A O 1
ATOM 9392 N N . PHE A 1 1172 ? -36.392 -29.074 -4.000 1.00 93.44 1172 PHE A N 1
ATOM 9393 C CA . PHE A 1 1172 ? -34.941 -29.183 -4.157 1.00 93.44 1172 PHE A CA 1
ATOM 9394 C C . PHE A 1 1172 ? -34.177 -28.448 -3.040 1.00 93.44 1172 PHE A C 1
ATOM 9396 O O . PHE A 1 1172 ? -33.258 -29.019 -2.452 1.00 93.44 1172 PHE A O 1
ATOM 9403 N N . ILE A 1 1173 ? -34.606 -27.235 -2.676 1.00 94.69 1173 ILE A N 1
ATOM 9404 C CA . ILE A 1 1173 ? -34.041 -26.485 -1.540 1.00 94.69 1173 ILE A CA 1
ATOM 9405 C C . ILE A 1 1173 ? -34.303 -27.224 -0.217 1.00 94.69 1173 ILE A C 1
ATOM 9407 O O . ILE A 1 1173 ? -33.383 -27.422 0.579 1.00 94.69 1173 ILE A O 1
ATOM 9411 N N . ALA A 1 1174 ? -35.538 -27.688 0.003 1.00 90.88 1174 ALA A N 1
ATOM 9412 C CA . ALA A 1 1174 ? -35.917 -28.412 1.217 1.00 90.88 1174 ALA A CA 1
ATOM 9413 C C . ALA A 1 1174 ? -35.147 -29.736 1.382 1.00 90.88 1174 ALA A C 1
ATOM 9415 O O . ALA A 1 1174 ? -34.789 -30.103 2.498 1.00 90.88 1174 ALA A O 1
ATOM 9416 N N . LYS A 1 1175 ? -34.815 -30.435 0.288 1.00 90.50 1175 LYS A N 1
ATOM 9417 C CA . LYS A 1 1175 ? -33.983 -31.651 0.319 1.00 90.50 1175 LYS A CA 1
ATOM 9418 C C . LYS A 1 1175 ? -32.567 -31.385 0.812 1.00 90.50 1175 LYS A C 1
ATOM 9420 O O . LYS A 1 1175 ? -32.025 -32.205 1.553 1.00 90.50 1175 LYS A O 1
ATOM 9425 N N . GLU A 1 1176 ? -31.977 -30.255 0.431 1.00 93.38 1176 GLU A N 1
ATOM 9426 C CA . GLU A 1 1176 ? -30.665 -29.852 0.940 1.00 93.38 1176 GLU A CA 1
ATOM 9427 C C . GLU A 1 1176 ? -30.742 -29.521 2.441 1.00 93.38 1176 GLU A C 1
ATOM 9429 O O . GLU A 1 1176 ? -29.861 -29.916 3.203 1.00 93.38 1176 GLU A O 1
ATOM 9434 N N . ALA A 1 1177 ? -31.836 -28.893 2.895 1.00 91.94 1177 ALA A N 1
ATOM 9435 C CA . ALA A 1 1177 ? -32.084 -28.606 4.313 1.00 91.94 1177 ALA A CA 1
ATOM 9436 C C . ALA A 1 1177 ? -32.369 -29.871 5.140 1.00 91.94 1177 ALA A C 1
ATOM 9438 O O . ALA A 1 1177 ? -31.936 -29.981 6.289 1.00 91.94 1177 ALA A O 1
ATOM 9439 N N . ALA A 1 1178 ? -33.022 -30.872 4.546 1.00 88.12 1178 ALA A N 1
ATOM 9440 C CA . ALA A 1 1178 ? -33.295 -32.153 5.189 1.00 88.12 1178 ALA A CA 1
ATOM 9441 C C . ALA A 1 1178 ? -32.010 -32.925 5.540 1.00 88.12 1178 ALA A C 1
ATOM 9443 O O . ALA A 1 1178 ? -32.022 -33.739 6.457 1.00 88.12 1178 ALA A O 1
ATOM 9444 N N . GLN A 1 1179 ? -30.881 -32.630 4.878 1.00 90.38 1179 GLN A N 1
ATOM 9445 C CA . GLN A 1 1179 ? -29.566 -33.169 5.256 1.00 90.38 1179 GLN A CA 1
ATOM 9446 C C . GLN A 1 1179 ? -29.071 -32.653 6.620 1.00 90.38 1179 GLN A C 1
ATOM 9448 O O . GLN A 1 1179 ? -28.157 -33.243 7.192 1.00 90.38 1179 GLN A O 1
ATOM 9453 N N . LEU A 1 1180 ? -29.627 -31.543 7.117 1.00 88.75 1180 LEU A N 1
ATOM 9454 C CA . LEU A 1 1180 ? -29.338 -30.967 8.434 1.00 88.75 1180 LEU A CA 1
ATOM 9455 C C . LEU A 1 1180 ? -30.402 -31.370 9.460 1.00 88.75 1180 LEU A C 1
ATOM 9457 O O . LEU A 1 1180 ? -30.072 -31.845 10.543 1.00 88.75 1180 LEU A O 1
ATOM 9461 N N . ASN A 1 1181 ? -31.680 -31.156 9.129 1.00 88.25 1181 ASN A N 1
ATOM 9462 C CA . ASN A 1 1181 ? -32.812 -31.516 9.979 1.00 88.25 1181 ASN A CA 1
ATOM 9463 C C . ASN A 1 1181 ? -34.030 -31.892 9.109 1.00 88.25 1181 ASN A C 1
ATOM 9465 O O . ASN A 1 1181 ? -34.692 -30.996 8.576 1.00 88.25 1181 ASN A O 1
ATOM 9469 N N . PRO A 1 1182 ? -34.330 -33.194 8.961 1.00 83.69 1182 PRO A N 1
ATOM 9470 C CA . PRO A 1 1182 ? -35.413 -33.668 8.104 1.00 83.69 1182 PRO A CA 1
ATOM 9471 C C . PRO A 1 1182 ? -36.802 -33.163 8.509 1.00 83.69 1182 PRO A C 1
ATOM 9473 O O . PRO A 1 1182 ? -37.576 -32.772 7.640 1.00 83.69 1182 PRO A O 1
ATOM 9476 N N . GLU A 1 1183 ? -37.110 -33.142 9.809 1.00 80.44 1183 GLU A N 1
ATOM 9477 C CA . GLU A 1 1183 ? -38.430 -32.746 10.321 1.00 80.44 1183 GLU A CA 1
ATOM 9478 C C . GLU A 1 1183 ? -38.694 -31.259 10.069 1.00 80.44 1183 GLU A C 1
ATOM 9480 O O . GLU A 1 1183 ? -39.679 -30.905 9.427 1.00 80.44 1183 GLU A O 1
ATOM 9485 N N . LYS A 1 1184 ? -37.749 -30.390 10.456 1.00 83.88 1184 LYS A N 1
ATOM 9486 C CA . LYS A 1 1184 ? -37.879 -28.941 10.237 1.00 83.88 1184 LYS A CA 1
ATOM 9487 C C . LYS A 1 1184 ? -37.980 -28.573 8.759 1.00 83.88 1184 LYS A C 1
ATOM 9489 O O . LYS A 1 1184 ? -38.712 -27.652 8.418 1.00 83.88 1184 LYS A O 1
ATOM 9494 N N . ALA A 1 1185 ? -37.230 -29.250 7.888 1.00 85.62 1185 ALA A N 1
ATOM 9495 C CA . ALA A 1 1185 ? -37.287 -28.997 6.450 1.00 85.62 1185 ALA A CA 1
ATOM 9496 C C . ALA A 1 1185 ? -38.626 -29.449 5.843 1.00 85.62 1185 ALA A C 1
ATOM 9498 O O . ALA A 1 1185 ? -39.148 -28.792 4.942 1.00 85.62 1185 ALA A O 1
ATOM 9499 N N . PHE A 1 1186 ? -39.196 -30.549 6.345 1.00 85.25 1186 PHE A N 1
ATOM 9500 C CA . PHE A 1 1186 ? -40.504 -31.032 5.913 1.00 85.25 1186 PHE A CA 1
ATOM 9501 C C . PHE A 1 1186 ? -41.632 -30.077 6.324 1.00 85.25 1186 PHE A C 1
ATOM 9503 O O . PHE A 1 1186 ? -42.512 -29.806 5.506 1.00 85.25 1186 PHE A O 1
ATOM 9510 N N . ASP A 1 1187 ? -41.566 -29.488 7.524 1.00 84.62 1187 ASP A N 1
ATOM 9511 C CA . ASP A 1 1187 ? -42.559 -28.517 8.007 1.00 84.62 1187 ASP A CA 1
ATOM 9512 C C . ASP A 1 1187 ? -42.767 -27.353 7.027 1.00 84.62 1187 ASP A C 1
ATOM 9514 O O . ASP A 1 1187 ? -43.895 -26.895 6.842 1.00 84.62 1187 ASP A O 1
ATOM 9518 N N . TRP A 1 1188 ? -41.712 -26.918 6.326 1.00 88.75 1188 TRP A N 1
ATOM 9519 C CA . TRP A 1 1188 ? -41.780 -25.822 5.350 1.00 88.75 1188 TRP A CA 1
ATOM 9520 C C . TRP A 1 1188 ? -42.701 -26.120 4.163 1.00 88.75 1188 TRP A C 1
ATOM 9522 O O . TRP A 1 1188 ? -43.242 -25.195 3.560 1.00 88.75 1188 TRP A O 1
ATOM 9532 N N . LEU A 1 1189 ? -42.893 -27.398 3.828 1.00 85.56 1189 LEU A N 1
ATOM 9533 C CA . LEU A 1 1189 ? -43.719 -27.837 2.704 1.00 85.56 1189 LEU A CA 1
ATOM 9534 C C . LEU A 1 1189 ? -45.205 -27.964 3.082 1.00 85.56 1189 LEU A C 1
ATOM 9536 O O . LEU A 1 1189 ? -46.065 -27.977 2.205 1.00 85.56 1189 LEU A O 1
ATOM 9540 N N . THR A 1 1190 ? -45.515 -28.076 4.375 1.00 80.81 1190 THR A N 1
ATOM 9541 C CA . THR A 1 1190 ? -46.857 -28.384 4.900 1.00 80.81 1190 THR A CA 1
ATOM 9542 C C . THR A 1 1190 ? -47.815 -27.216 5.226 1.00 80.81 1190 THR A C 1
ATOM 9544 O O . THR A 1 1190 ? -48.931 -27.521 5.660 1.00 80.81 1190 THR A O 1
ATOM 9547 N N . PRO A 1 1191 ? -47.500 -25.911 5.032 1.00 78.81 1191 PRO A N 1
ATOM 9548 C CA . PRO A 1 1191 ? -48.468 -24.845 5.293 1.00 78.81 1191 PRO A CA 1
ATOM 9549 C C . PRO A 1 1191 ? -49.774 -25.019 4.505 1.00 78.81 1191 PRO A C 1
ATOM 9551 O O . PRO A 1 1191 ? -49.758 -25.255 3.296 1.00 78.81 1191 PRO A O 1
ATOM 9554 N N . VAL A 1 1192 ? -50.907 -24.844 5.193 1.00 65.62 1192 VAL A N 1
ATOM 9555 C CA . VAL A 1 1192 ? -52.259 -25.045 4.637 1.00 65.62 1192 VAL A CA 1
ATOM 9556 C C . VAL A 1 1192 ? -52.548 -24.095 3.469 1.00 65.62 1192 VAL A C 1
ATOM 9558 O O . VAL A 1 1192 ? -53.175 -24.511 2.502 1.00 65.62 1192 VAL A O 1
ATOM 9561 N N . ASP A 1 1193 ? -52.009 -22.876 3.493 1.00 70.44 1193 ASP A N 1
ATOM 9562 C CA . ASP A 1 1193 ? -52.154 -21.879 2.418 1.00 70.44 1193 ASP A CA 1
ATOM 9563 C C . ASP A 1 1193 ? -50.875 -21.725 1.567 1.00 70.44 1193 ASP A C 1
ATOM 9565 O O . ASP A 1 1193 ? -50.671 -20.718 0.895 1.00 70.44 1193 ASP A O 1
ATOM 9569 N N . GLY A 1 1194 ? -49.982 -22.721 1.610 1.00 74.75 1194 GLY A N 1
ATOM 9570 C CA . GLY A 1 1194 ? -48.702 -22.701 0.900 1.00 74.75 1194 GLY A CA 1
ATOM 9571 C C . GLY A 1 1194 ? -48.779 -23.140 -0.572 1.00 74.75 1194 GLY A C 1
ATOM 9572 O O . GLY A 1 1194 ? -49.786 -23.700 -1.017 1.00 74.75 1194 GLY A O 1
ATOM 9573 N N . PRO A 1 1195 ? -47.678 -22.996 -1.336 1.00 77.75 1195 PRO A N 1
ATOM 9574 C CA . PRO A 1 1195 ? -47.611 -23.354 -2.765 1.00 77.75 1195 PRO A CA 1
ATOM 9575 C C . PRO A 1 1195 ? -47.844 -24.851 -3.035 1.00 77.75 1195 PRO A C 1
ATOM 9577 O O . PRO A 1 1195 ? -48.165 -25.263 -4.152 1.00 77.75 1195 PRO A O 1
ATOM 9580 N N . PHE A 1 1196 ? -47.731 -25.682 -1.996 1.00 84.81 1196 PHE A N 1
ATOM 9581 C CA . PHE A 1 1196 ? -47.990 -27.114 -2.060 1.00 84.81 1196 PHE A CA 1
ATOM 9582 C C . PHE A 1 1196 ? -49.470 -27.484 -1.890 1.00 84.81 1196 PHE A C 1
ATOM 9584 O O . PHE A 1 1196 ? -49.833 -28.637 -2.128 1.00 84.81 1196 PHE A O 1
ATOM 9591 N N . ASN A 1 1197 ? -50.352 -26.528 -1.572 1.00 80.94 1197 ASN A N 1
ATOM 9592 C CA . ASN A 1 1197 ? -51.797 -26.741 -1.503 1.00 80.94 1197 ASN A CA 1
ATOM 9593 C C . ASN A 1 1197 ? -52.456 -26.717 -2.903 1.00 80.94 1197 ASN A C 1
ATOM 9595 O O . ASN A 1 1197 ? -53.457 -26.038 -3.153 1.00 80.94 1197 ASN A O 1
ATOM 9599 N N . THR A 1 1198 ? -51.909 -27.501 -3.829 1.00 81.88 1198 THR A N 1
ATOM 9600 C CA . THR A 1 1198 ? -52.431 -27.776 -5.178 1.00 81.88 1198 THR A CA 1
ATOM 9601 C C . THR A 1 1198 ? -52.409 -29.289 -5.422 1.00 81.88 1198 THR A C 1
ATOM 9603 O O . THR A 1 1198 ? -51.719 -30.0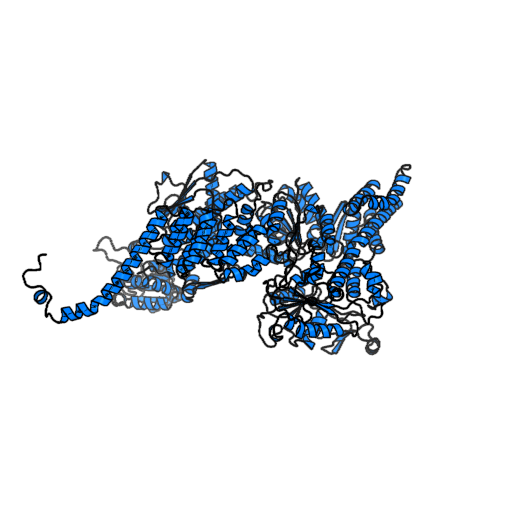07 -4.710 1.00 81.88 1198 THR A O 1
ATOM 9606 N N . ASP A 1 1199 ? -53.135 -29.829 -6.411 1.00 80.25 1199 ASP A N 1
ATOM 9607 C CA . ASP A 1 1199 ? -53.102 -31.290 -6.661 1.00 80.25 1199 ASP A CA 1
ATOM 9608 C C . ASP A 1 1199 ? -51.687 -31.796 -6.982 1.00 80.25 1199 ASP A C 1
ATOM 9610 O O . ASP A 1 1199 ? -51.298 -32.890 -6.566 1.00 80.25 1199 ASP A O 1
ATOM 9614 N N . HIS A 1 1200 ? -50.923 -30.976 -7.707 1.00 83.38 1200 HIS A N 1
ATOM 9615 C CA . HIS A 1 1200 ? -49.525 -31.224 -8.038 1.00 83.38 1200 HIS A CA 1
ATOM 9616 C C . HIS A 1 1200 ? -48.616 -31.106 -6.807 1.00 83.38 1200 HIS A C 1
ATOM 9618 O O . HIS A 1 1200 ? -47.864 -32.029 -6.499 1.00 83.38 1200 HIS A O 1
ATOM 9624 N N . GLY A 1 1201 ? -48.765 -30.032 -6.027 1.00 84.69 1201 GLY A N 1
ATOM 9625 C CA . GLY A 1 1201 ? -48.033 -29.831 -4.776 1.00 84.69 1201 GLY A CA 1
ATOM 9626 C C . GLY A 1 1201 ? -48.292 -30.924 -3.734 1.00 84.69 1201 GLY A C 1
ATOM 9627 O O . GLY A 1 1201 ? -47.351 -31.443 -3.141 1.00 84.69 1201 GLY A O 1
ATOM 9628 N N . LEU A 1 1202 ? -49.543 -31.367 -3.583 1.00 85.69 1202 LEU A N 1
ATOM 9629 C CA . LEU A 1 1202 ? -49.924 -32.471 -2.698 1.00 85.69 1202 LEU A CA 1
ATOM 9630 C C . LEU A 1 1202 ? -49.326 -33.805 -3.160 1.00 85.69 1202 LEU A C 1
ATOM 9632 O O . LEU A 1 1202 ? -49.021 -34.662 -2.336 1.00 85.69 1202 LEU A O 1
ATOM 9636 N N . LYS A 1 1203 ? -49.132 -34.009 -4.469 1.00 86.88 1203 LYS A N 1
ATOM 9637 C CA . LYS A 1 1203 ? -48.416 -35.186 -4.976 1.00 86.88 1203 LYS A CA 1
ATOM 9638 C C . LYS A 1 1203 ? -46.937 -35.157 -4.597 1.00 86.88 1203 LYS A C 1
ATOM 9640 O O . LYS A 1 1203 ? -46.437 -36.166 -4.110 1.00 86.88 1203 LYS A O 1
ATOM 9645 N N . LEU A 1 1204 ? -46.274 -34.016 -4.754 1.00 86.44 1204 LEU A N 1
ATOM 9646 C CA . LEU A 1 1204 ? -44.878 -33.854 -4.344 1.00 86.44 1204 LEU A CA 1
ATOM 9647 C C . LEU A 1 1204 ? -44.711 -34.001 -2.825 1.00 86.44 1204 LEU A C 1
ATOM 9649 O O . LEU A 1 1204 ? -43.798 -34.690 -2.377 1.00 86.44 1204 LEU A O 1
ATOM 9653 N N . LEU A 1 1205 ? -45.626 -33.432 -2.036 1.00 86.56 1205 LEU A N 1
ATOM 9654 C CA . LEU A 1 1205 ? -45.691 -33.623 -0.585 1.00 86.56 1205 LEU A CA 1
ATOM 9655 C C . LEU A 1 1205 ? -45.851 -35.094 -0.201 1.00 86.56 1205 LEU A C 1
ATOM 9657 O O . LEU A 1 1205 ? -45.167 -35.560 0.706 1.00 86.56 1205 LEU A O 1
ATOM 9661 N N . GLU A 1 1206 ? -46.728 -35.832 -0.891 1.00 87.56 1206 GLU A N 1
ATOM 9662 C CA . GLU A 1 1206 ? -46.888 -37.270 -0.675 1.00 87.56 1206 GLU A CA 1
ATOM 9663 C C . GLU A 1 1206 ? -45.561 -37.991 -0.940 1.00 87.56 1206 GLU A C 1
ATOM 9665 O O . GLU A 1 1206 ? -45.102 -38.746 -0.092 1.00 87.56 1206 GLU A O 1
ATOM 9670 N N . GLU A 1 1207 ? -44.907 -37.727 -2.074 1.00 87.31 1207 GLU A N 1
ATOM 9671 C CA . GLU A 1 1207 ? -43.620 -38.336 -2.434 1.00 87.31 1207 GLU A CA 1
ATOM 9672 C C . GLU A 1 1207 ? -42.506 -38.015 -1.422 1.00 87.31 1207 GLU A C 1
ATOM 9674 O O . GLU A 1 1207 ? -41.754 -38.913 -1.041 1.00 87.31 1207 GLU A O 1
ATOM 9679 N N . GLN A 1 1208 ? -42.420 -36.771 -0.936 1.00 86.44 1208 GLN A N 1
ATOM 9680 C CA . GLN A 1 1208 ? -41.459 -36.389 0.107 1.00 86.44 1208 GLN A CA 1
ATOM 9681 C C . GLN A 1 1208 ? -41.773 -37.056 1.451 1.00 86.44 1208 GLN A C 1
ATOM 9683 O O . GLN A 1 1208 ? -40.873 -37.590 2.099 1.00 86.44 1208 GLN A O 1
ATOM 9688 N N . ALA A 1 1209 ? -43.047 -37.119 1.838 1.00 82.44 1209 ALA A N 1
ATOM 9689 C CA . ALA A 1 1209 ? -43.472 -37.796 3.058 1.00 82.44 1209 ALA A CA 1
ATOM 9690 C C . ALA A 1 1209 ? -43.190 -39.310 3.000 1.00 82.44 1209 ALA A C 1
ATOM 9692 O O . ALA A 1 1209 ? -42.768 -39.893 3.997 1.00 82.44 1209 ALA A O 1
ATOM 9693 N N . LYS A 1 1210 ? -43.351 -39.946 1.828 1.00 85.75 1210 LYS A N 1
ATOM 9694 C CA . LYS A 1 1210 ? -42.971 -41.352 1.604 1.00 85.75 1210 LYS A CA 1
ATOM 9695 C C . LYS A 1 1210 ? -41.468 -41.570 1.759 1.00 85.75 1210 LYS A C 1
ATOM 9697 O O . LYS A 1 1210 ? -41.067 -42.570 2.345 1.00 85.75 1210 LYS A O 1
ATOM 9702 N N . GLN A 1 1211 ? -40.645 -40.664 1.227 1.00 82.88 1211 GLN A N 1
ATOM 9703 C CA . GLN A 1 1211 ? -39.184 -40.762 1.319 1.00 82.88 1211 GLN A CA 1
ATOM 9704 C C . GLN A 1 1211 ? -38.681 -40.610 2.758 1.00 82.88 1211 GLN A C 1
ATOM 9706 O O . GLN A 1 1211 ? -37.771 -41.331 3.154 1.00 82.88 1211 GLN A O 1
ATOM 9711 N N . LEU A 1 1212 ? -39.275 -39.699 3.531 1.00 75.75 1212 LEU A N 1
ATOM 9712 C CA . LEU A 1 1212 ? -38.848 -39.401 4.900 1.00 75.75 1212 LEU A CA 1
ATOM 9713 C C . LEU A 1 1212 ? -39.399 -40.384 5.940 1.00 75.75 1212 LEU A C 1
ATOM 9715 O O . LEU A 1 1212 ? -38.667 -40.787 6.840 1.00 75.75 1212 LEU A O 1
ATOM 9719 N N . TYR A 1 1213 ? -40.670 -40.775 5.820 1.00 79.38 1213 TYR A N 1
ATOM 9720 C CA . TYR A 1 1213 ? -41.381 -41.529 6.860 1.00 79.38 1213 TYR A CA 1
ATOM 9721 C C . TYR A 1 1213 ? -41.796 -42.948 6.430 1.00 79.38 1213 TYR A C 1
ATOM 9723 O O . TYR A 1 1213 ? -42.223 -43.737 7.271 1.00 79.38 1213 TYR A O 1
ATOM 9731 N N . GLY A 1 1214 ? -41.652 -43.302 5.147 1.00 78.19 1214 GLY A N 1
ATOM 9732 C CA . GLY A 1 1214 ? -42.115 -44.570 4.569 1.00 78.19 1214 GLY A CA 1
ATOM 9733 C C . GLY A 1 1214 ? -43.557 -44.508 4.045 1.00 78.19 1214 GLY A C 1
ATOM 9734 O O . GLY A 1 1214 ? -44.371 -43.723 4.522 1.00 78.19 1214 GLY A O 1
ATOM 9735 N N . ASP A 1 1215 ? -43.898 -45.336 3.048 1.00 85.38 1215 ASP A N 1
ATOM 9736 C CA . ASP A 1 1215 ? -45.181 -45.232 2.316 1.00 85.38 1215 ASP A CA 1
ATOM 9737 C C . ASP A 1 1215 ? -46.426 -45.464 3.191 1.00 85.38 1215 ASP A C 1
ATOM 9739 O O . ASP A 1 1215 ? -47.460 -44.817 3.020 1.00 85.38 1215 ASP A O 1
ATOM 9743 N N . GLU A 1 1216 ? -46.308 -46.344 4.184 1.00 84.81 1216 GLU A N 1
ATOM 9744 C CA . GLU A 1 1216 ? -47.412 -46.701 5.082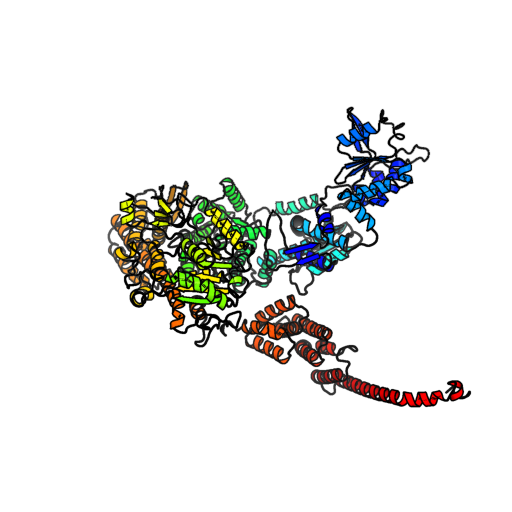 1.00 84.81 1216 GLU A CA 1
ATOM 9745 C C . GLU A 1 1216 ? -47.542 -45.783 6.309 1.00 84.81 1216 GLU A C 1
ATOM 9747 O O . GLU A 1 1216 ? -48.436 -45.979 7.141 1.00 84.81 1216 GLU A O 1
ATOM 9752 N N . ALA A 1 1217 ? -46.683 -44.767 6.437 1.00 79.62 1217 ALA A N 1
ATOM 9753 C CA . ALA A 1 1217 ? -46.723 -43.843 7.562 1.00 79.62 1217 ALA A CA 1
ATOM 9754 C C . ALA A 1 1217 ? -47.960 -42.919 7.529 1.00 79.62 1217 ALA A C 1
ATOM 9756 O O . ALA A 1 1217 ? -48.518 -42.644 6.460 1.00 79.62 1217 ALA A O 1
ATOM 9757 N N . PRO A 1 1218 ? -48.394 -42.385 8.690 1.00 75.19 1218 PRO A N 1
ATOM 9758 C CA . PRO A 1 1218 ? -49.557 -41.499 8.766 1.00 75.19 1218 PRO A CA 1
ATOM 9759 C C . PRO A 1 1218 ? -49.465 -40.276 7.842 1.00 75.19 1218 PRO A C 1
ATOM 9761 O O . PRO A 1 1218 ? -50.445 -39.942 7.182 1.00 75.19 1218 PRO A O 1
ATOM 9764 N N . ALA A 1 1219 ? -48.290 -39.647 7.735 1.00 75.75 1219 ALA A N 1
ATOM 9765 C CA . ALA A 1 1219 ? -48.089 -38.433 6.942 1.00 75.75 1219 ALA A CA 1
ATOM 9766 C C . ALA A 1 1219 ? -48.414 -38.611 5.436 1.00 75.75 1219 ALA A C 1
ATOM 9768 O O . ALA A 1 1219 ? -49.319 -37.923 4.951 1.00 75.75 1219 ALA A O 1
ATOM 9769 N N . PRO A 1 1220 ? -47.795 -39.545 4.680 1.00 83.75 1220 PRO A N 1
ATOM 9770 C CA . PRO A 1 1220 ? -48.153 -39.760 3.273 1.00 83.75 1220 PRO A CA 1
ATOM 9771 C C . PRO A 1 1220 ? -49.602 -40.234 3.077 1.00 83.75 1220 PRO A C 1
ATOM 9773 O O . PRO A 1 1220 ? -50.238 -39.859 2.090 1.00 83.75 1220 PRO A O 1
ATOM 9776 N N . ARG A 1 1221 ? -50.179 -40.991 4.025 1.00 80.00 1221 ARG A N 1
ATOM 9777 C CA . ARG A 1 1221 ? -51.594 -41.412 3.965 1.00 80.00 1221 ARG A CA 1
ATOM 9778 C C . ARG A 1 1221 ? -52.560 -40.233 4.100 1.00 80.00 1221 ARG A C 1
ATOM 9780 O O . ARG A 1 1221 ? -53.542 -40.175 3.360 1.00 80.00 1221 ARG A O 1
ATOM 9787 N N . VAL A 1 1222 ? -52.275 -39.283 4.992 1.00 82.00 1222 VAL A N 1
ATOM 9788 C CA . VAL A 1 1222 ? -53.075 -38.060 5.172 1.00 82.00 1222 VAL A CA 1
ATOM 9789 C C . VAL A 1 1222 ? -53.009 -37.176 3.928 1.00 82.00 1222 VAL A C 1
ATOM 9791 O O . VAL A 1 1222 ? -54.052 -36.769 3.416 1.00 82.00 1222 VAL A O 1
ATOM 9794 N N . VAL A 1 1223 ? -51.814 -36.942 3.376 1.00 84.06 1223 VAL A N 1
ATOM 9795 C CA . VAL A 1 1223 ? -51.652 -36.144 2.146 1.00 84.06 1223 VAL A CA 1
ATOM 9796 C C . VAL A 1 1223 ? -52.372 -36.802 0.960 1.00 84.06 1223 VAL A C 1
ATOM 9798 O O . VAL A 1 1223 ? -53.077 -36.128 0.204 1.00 84.06 1223 VAL A O 1
ATOM 9801 N N . ARG A 1 1224 ? -52.285 -38.136 0.834 1.00 83.88 1224 ARG A N 1
ATOM 9802 C CA . ARG A 1 1224 ? -53.029 -38.918 -0.168 1.00 83.88 1224 ARG A CA 1
ATOM 9803 C C . ARG A 1 1224 ? -54.541 -38.738 -0.020 1.00 83.88 1224 ARG A C 1
ATOM 9805 O O . ARG A 1 1224 ? -55.223 -38.506 -1.020 1.00 83.88 1224 ARG A O 1
ATOM 9812 N N . ALA A 1 1225 ? -55.065 -38.821 1.204 1.00 81.06 1225 ALA A N 1
ATOM 9813 C CA . ALA A 1 1225 ? -56.485 -38.625 1.485 1.00 81.06 1225 ALA A CA 1
ATOM 9814 C C . ALA A 1 1225 ? -56.948 -37.206 1.113 1.00 81.06 1225 ALA A C 1
ATOM 9816 O O . ALA A 1 1225 ? -57.939 -37.063 0.399 1.00 81.06 1225 ALA A O 1
ATOM 9817 N N . LEU A 1 1226 ? -56.194 -36.169 1.498 1.00 81.75 1226 LEU A N 1
ATOM 9818 C CA . LEU A 1 1226 ? -56.483 -34.772 1.145 1.00 81.75 1226 LEU A CA 1
ATOM 9819 C C . LEU A 1 1226 ? -56.548 -34.563 -0.375 1.00 81.75 1226 LEU A C 1
ATOM 9821 O O . LEU A 1 1226 ? -57.498 -33.957 -0.879 1.00 81.75 1226 LEU A O 1
ATOM 9825 N N . ARG A 1 1227 ? -55.590 -35.129 -1.122 1.00 84.25 1227 ARG A N 1
ATOM 9826 C CA . ARG A 1 1227 ? -55.577 -35.066 -2.592 1.00 84.25 1227 ARG A CA 1
ATOM 9827 C C . ARG A 1 1227 ? -56.801 -35.755 -3.208 1.00 84.25 1227 ARG A C 1
ATOM 9829 O O . ARG A 1 1227 ? -57.394 -35.228 -4.149 1.00 84.25 1227 ARG A O 1
ATOM 9836 N N . HIS A 1 1228 ? -57.212 -36.913 -2.684 1.00 81.00 1228 HIS A N 1
ATOM 9837 C CA . HIS A 1 1228 ? -58.419 -37.604 -3.153 1.00 81.00 1228 HIS A CA 1
ATOM 9838 C C . HIS A 1 1228 ? -59.696 -36.803 -2.880 1.00 81.00 1228 HIS A C 1
ATOM 9840 O O . HIS A 1 1228 ? -60.503 -36.634 -3.796 1.00 81.00 1228 HIS A O 1
ATOM 9846 N N . THR A 1 1229 ? -59.863 -36.265 -1.671 1.00 80.06 1229 THR A N 1
ATOM 9847 C CA . THR A 1 1229 ? -61.036 -35.460 -1.295 1.00 80.06 1229 THR A CA 1
ATOM 9848 C C . THR A 1 1229 ? -61.188 -34.239 -2.199 1.00 80.06 1229 THR A C 1
ATOM 9850 O O . THR A 1 1229 ? -62.282 -33.961 -2.691 1.00 80.06 1229 THR A O 1
ATOM 9853 N N . ARG A 1 1230 ? -60.086 -33.546 -2.504 1.00 77.69 1230 ARG A N 1
ATOM 9854 C CA . ARG A 1 1230 ? -60.105 -32.369 -3.384 1.00 77.69 1230 ARG A CA 1
ATOM 9855 C C . ARG A 1 1230 ? -60.514 -32.703 -4.818 1.00 77.69 1230 ARG A C 1
ATOM 9857 O O . ARG A 1 1230 ? -61.284 -31.963 -5.434 1.00 77.69 1230 ARG A O 1
ATOM 9864 N N . ARG A 1 1231 ? -60.054 -33.845 -5.337 1.00 75.12 1231 ARG A N 1
ATOM 9865 C CA . ARG A 1 1231 ? -60.453 -34.342 -6.661 1.00 75.12 1231 ARG A CA 1
ATOM 9866 C C . ARG A 1 1231 ? -61.954 -34.645 -6.723 1.00 75.12 1231 ARG A C 1
ATOM 9868 O O . ARG A 1 1231 ? -62.602 -34.314 -7.716 1.00 75.12 1231 ARG A O 1
ATOM 9875 N N . VAL A 1 1232 ? -62.516 -35.223 -5.659 1.00 76.56 1232 VAL A N 1
ATOM 9876 C CA . VAL A 1 1232 ? -63.964 -35.468 -5.545 1.00 76.56 1232 VAL A CA 1
ATOM 9877 C C . VAL A 1 1232 ? -64.741 -34.149 -5.490 1.00 76.56 1232 VAL A C 1
ATOM 9879 O O . VAL A 1 1232 ? -65.699 -33.992 -6.243 1.00 76.56 1232 VAL A O 1
ATOM 9882 N N . ALA A 1 1233 ? -64.295 -33.176 -4.688 1.00 72.25 1233 ALA A N 1
ATOM 9883 C CA . ALA A 1 1233 ? -64.950 -31.872 -4.554 1.00 72.25 1233 ALA A CA 1
ATOM 9884 C C . ALA A 1 1233 ? -65.062 -31.120 -5.892 1.00 72.25 1233 ALA A C 1
ATOM 9886 O O . ALA A 1 1233 ? -66.153 -30.691 -6.258 1.00 72.25 1233 ALA A O 1
ATOM 9887 N N . ARG A 1 1234 ? -63.980 -31.050 -6.684 1.00 68.38 1234 ARG A N 1
ATOM 9888 C CA . ARG A 1 1234 ? -64.018 -30.429 -8.025 1.00 68.38 1234 ARG A CA 1
ATOM 9889 C C . ARG A 1 1234 ? -64.983 -31.128 -8.981 1.00 68.38 1234 ARG A C 1
ATOM 9891 O O . ARG A 1 1234 ? -65.642 -30.477 -9.786 1.00 68.38 1234 ARG A O 1
ATOM 9898 N N . THR A 1 1235 ? -65.065 -32.455 -8.895 1.00 70.25 1235 THR A N 1
ATOM 9899 C CA . THR A 1 1235 ? -65.991 -33.240 -9.724 1.00 70.25 1235 THR A CA 1
ATOM 9900 C C . THR A 1 1235 ? -67.444 -32.947 -9.333 1.00 70.25 1235 THR A C 1
ATOM 9902 O O . THR A 1 1235 ? -68.299 -32.800 -10.203 1.00 70.25 1235 THR A O 1
ATOM 9905 N N . ALA A 1 1236 ? -67.717 -32.795 -8.033 1.00 68.19 1236 ALA A N 1
ATOM 9906 C CA . ALA A 1 1236 ? -69.033 -32.422 -7.524 1.00 68.19 1236 ALA A CA 1
ATOM 9907 C C . ALA A 1 1236 ? -69.424 -30.988 -7.922 1.00 68.19 1236 ALA A C 1
ATOM 9909 O O . ALA A 1 1236 ? -70.556 -30.748 -8.323 1.00 68.19 1236 ALA A O 1
ATOM 9910 N N . GLU A 1 1237 ? -68.487 -30.044 -7.878 1.00 67.69 1237 GLU A N 1
ATOM 9911 C CA . GLU A 1 1237 ? -68.721 -28.640 -8.232 1.00 67.69 1237 GLU A CA 1
ATOM 9912 C C . GLU A 1 1237 ? -69.011 -28.456 -9.732 1.00 67.69 1237 GLU A C 1
ATOM 9914 O O . GLU A 1 1237 ? -69.934 -27.731 -10.109 1.00 67.69 1237 GLU A O 1
ATOM 9919 N N . ALA A 1 1238 ? -68.307 -29.199 -10.594 1.00 66.69 1238 ALA A N 1
ATOM 9920 C CA . ALA A 1 1238 ? -68.615 -29.276 -12.022 1.00 66.69 1238 ALA A CA 1
ATOM 9921 C C . ALA A 1 1238 ? -70.006 -29.887 -12.285 1.00 66.69 1238 ALA A C 1
ATOM 9923 O O . ALA A 1 1238 ? -70.747 -29.393 -13.136 1.00 66.69 1238 ALA A O 1
ATOM 9924 N N . ALA A 1 1239 ? -70.397 -30.918 -11.525 1.00 66.06 1239 ALA A N 1
ATOM 9925 C CA . ALA A 1 1239 ? -71.737 -31.500 -11.605 1.00 66.06 1239 ALA A CA 1
ATOM 9926 C C . ALA A 1 1239 ? -72.827 -30.514 -11.141 1.00 66.06 1239 ALA A C 1
ATOM 9928 O O . ALA A 1 1239 ? -73.865 -30.402 -11.788 1.00 66.06 1239 ALA A O 1
ATOM 9929 N N . ILE A 1 1240 ? -72.581 -29.747 -10.074 1.00 68.00 1240 ILE A N 1
ATOM 9930 C CA . ILE A 1 1240 ? -73.495 -28.701 -9.586 1.00 68.00 1240 ILE A CA 1
ATOM 9931 C C . ILE A 1 1240 ? -73.678 -27.599 -10.637 1.00 68.00 1240 ILE A C 1
ATOM 9933 O O . ILE A 1 1240 ? -74.802 -27.159 -10.862 1.00 68.00 1240 ILE A O 1
ATOM 9937 N N . GLN A 1 1241 ? -72.607 -27.173 -11.314 1.00 66.44 1241 GLN A N 1
ATOM 9938 C CA . GLN A 1 1241 ? -72.690 -26.181 -12.394 1.00 66.44 1241 GLN A CA 1
ATOM 9939 C C . GLN A 1 1241 ? -73.492 -26.697 -13.597 1.00 66.44 1241 GLN A C 1
ATOM 9941 O O . GLN A 1 1241 ? -74.329 -25.968 -14.124 1.00 66.44 1241 GLN A O 1
ATOM 9946 N N . LEU A 1 1242 ? -73.315 -27.966 -13.979 1.00 67.31 1242 LEU A N 1
ATOM 9947 C CA . LEU A 1 1242 ? -74.115 -28.612 -15.029 1.00 67.31 1242 LEU A CA 1
ATOM 9948 C C . LEU A 1 1242 ? -75.605 -28.722 -14.662 1.00 67.31 1242 LEU A C 1
ATOM 9950 O O . LEU A 1 1242 ? -76.463 -28.604 -15.532 1.00 67.31 1242 LEU A O 1
ATOM 9954 N N . LEU A 1 1243 ? -75.920 -28.917 -13.380 1.00 63.34 1243 LEU A N 1
ATOM 9955 C CA . LEU A 1 1243 ? -77.294 -28.999 -12.874 1.00 63.34 1243 LEU A CA 1
ATOM 9956 C C . LEU A 1 1243 ? -77.936 -27.625 -12.627 1.00 63.34 1243 LEU A C 1
ATOM 9958 O O . LEU A 1 1243 ? -79.153 -27.539 -12.469 1.00 63.34 1243 LEU A O 1
ATOM 9962 N N . LYS A 1 1244 ? -77.151 -26.544 -12.628 1.00 64.94 1244 LYS A N 1
ATOM 9963 C CA . LYS A 1 1244 ? -77.617 -25.199 -12.275 1.00 64.94 1244 LYS A CA 1
ATOM 9964 C C . LYS A 1 1244 ? -78.623 -24.645 -13.283 1.00 64.94 1244 LYS A C 1
ATOM 9966 O O . LYS A 1 1244 ? -79.656 -24.136 -12.865 1.00 64.94 1244 LYS A O 1
ATOM 9971 N N . GLN A 1 1245 ? -78.363 -24.784 -14.586 1.00 64.44 1245 GLN A N 1
ATOM 9972 C CA . GLN A 1 1245 ? -79.282 -24.322 -15.638 1.00 64.44 1245 GLN A CA 1
ATOM 9973 C C . GLN A 1 1245 ? -80.627 -25.072 -15.602 1.00 64.44 1245 GLN A C 1
ATOM 9975 O O . GLN A 1 1245 ? -81.656 -24.406 -15.505 1.00 64.44 1245 GLN A O 1
ATOM 9980 N N . PRO A 1 1246 ? -80.649 -26.424 -15.583 1.00 65.25 1246 PRO A N 1
ATOM 9981 C CA . PRO A 1 1246 ? -81.897 -27.182 -15.492 1.00 65.25 1246 PRO A CA 1
ATOM 9982 C C . PRO A 1 1246 ? -82.704 -26.876 -14.227 1.00 65.25 1246 PRO A C 1
ATOM 9984 O O . PRO A 1 1246 ? -83.927 -26.801 -14.279 1.00 65.25 1246 PRO A O 1
ATOM 9987 N N . VAL A 1 1247 ? -82.035 -26.677 -13.085 1.00 64.31 1247 VAL A N 1
ATOM 9988 C CA . VAL A 1 1247 ? -82.705 -26.314 -11.827 1.00 64.31 1247 VAL A CA 1
ATOM 9989 C C . VAL A 1 1247 ? -83.271 -24.897 -11.898 1.00 64.31 1247 VAL A C 1
ATOM 9991 O O . VAL A 1 1247 ? -84.391 -24.678 -11.457 1.00 64.31 1247 VAL A O 1
ATOM 9994 N N . VAL A 1 1248 ? -82.553 -23.937 -12.484 1.00 63.72 1248 VAL A N 1
ATOM 9995 C CA . VAL A 1 1248 ? -83.066 -22.570 -12.674 1.00 63.72 1248 VAL A CA 1
ATOM 9996 C C . VAL A 1 1248 ? -84.255 -22.545 -13.640 1.00 63.72 1248 VAL A C 1
ATOM 9998 O O . VAL A 1 1248 ? -85.234 -21.861 -13.358 1.00 63.72 1248 VAL A O 1
ATOM 10001 N N . GLU A 1 1249 ? -84.230 -23.325 -14.724 1.00 64.31 1249 GLU A N 1
ATOM 10002 C CA . GLU A 1 1249 ? -85.380 -23.486 -15.626 1.00 64.31 1249 GLU A CA 1
ATOM 10003 C C . GLU A 1 1249 ? -86.579 -24.124 -14.912 1.00 64.31 1249 GLU A C 1
ATOM 10005 O O . GLU A 1 1249 ? -87.689 -23.599 -15.002 1.00 64.31 1249 GLU A O 1
ATOM 10010 N N . LEU A 1 1250 ? -86.356 -25.187 -14.129 1.00 64.50 1250 LEU A N 1
ATOM 10011 C CA . LEU A 1 1250 ? -87.392 -25.815 -13.303 1.00 64.50 1250 LEU A CA 1
ATOM 10012 C C . LEU A 1 1250 ? -88.014 -24.813 -12.315 1.00 64.50 1250 LEU A C 1
ATOM 10014 O O . LEU A 1 1250 ? -89.228 -24.798 -12.134 1.00 64.50 1250 LEU A O 1
ATOM 10018 N N . LEU A 1 1251 ? -87.188 -23.962 -11.697 1.00 59.09 1251 LEU A N 1
ATOM 10019 C CA . LEU A 1 1251 ? -87.614 -22.955 -10.723 1.00 59.09 1251 LEU A CA 1
ATOM 10020 C C . LEU A 1 1251 ? -88.307 -21.746 -11.370 1.00 59.09 1251 LEU A C 1
ATOM 10022 O O . LEU A 1 1251 ? -89.168 -21.144 -10.738 1.00 59.09 1251 LEU A O 1
ATOM 10026 N N . SER A 1 1252 ? -87.979 -21.405 -12.620 1.00 60.91 1252 SER A N 1
ATOM 10027 C CA . SER A 1 1252 ? -88.566 -20.259 -13.337 1.00 60.91 1252 SER A CA 1
ATOM 10028 C C . SER A 1 1252 ? -90.055 -20.418 -13.669 1.00 60.91 1252 SER A C 1
ATOM 10030 O O . SER A 1 1252 ? -90.726 -19.430 -13.954 1.00 60.91 1252 SER A O 1
ATOM 10032 N N . GLY A 1 1253 ? -90.585 -21.644 -13.596 1.00 61.03 1253 GLY A N 1
ATOM 10033 C CA . GLY A 1 1253 ? -92.014 -21.935 -13.737 1.00 61.03 1253 GLY A CA 1
ATOM 10034 C C . GLY A 1 1253 ? -92.846 -21.705 -12.469 1.00 61.03 1253 GLY A C 1
ATOM 10035 O O . GLY A 1 1253 ? -94.051 -21.949 -12.499 1.00 61.03 1253 GLY A O 1
ATOM 10036 N N . PHE A 1 1254 ? -92.236 -21.270 -11.360 1.00 61.16 1254 PHE A N 1
ATOM 10037 C CA . PHE A 1 1254 ? -92.919 -21.050 -10.085 1.00 61.16 1254 PHE A CA 1
ATOM 10038 C C . PHE A 1 1254 ? -92.675 -19.625 -9.573 1.00 61.16 1254 PHE A C 1
ATOM 10040 O O . PHE A 1 1254 ? -91.539 -19.230 -9.326 1.00 61.16 1254 PHE A O 1
ATOM 10047 N N . ASP A 1 1255 ? -93.752 -18.871 -9.335 1.00 60.22 1255 ASP A N 1
ATOM 10048 C CA . ASP A 1 1255 ? -93.689 -17.451 -8.931 1.00 60.22 1255 ASP A CA 1
ATOM 10049 C C . ASP A 1 1255 ? -93.100 -17.227 -7.525 1.00 60.22 1255 ASP A C 1
ATOM 10051 O O . ASP A 1 1255 ? -92.728 -16.117 -7.147 1.00 60.22 1255 ASP A O 1
ATOM 10055 N N . SER A 1 1256 ? -93.006 -18.287 -6.723 1.00 61.94 1256 SER A N 1
ATOM 10056 C CA . SER A 1 1256 ? -92.328 -18.286 -5.429 1.00 61.94 1256 SER A CA 1
ATOM 10057 C C . SER A 1 1256 ? -91.996 -19.707 -4.979 1.00 61.94 1256 SER A C 1
ATOM 10059 O O . SER A 1 1256 ? -92.685 -20.670 -5.337 1.00 61.94 1256 SER A O 1
ATOM 10061 N N . LEU A 1 1257 ? -90.986 -19.825 -4.114 1.00 55.25 1257 LEU A N 1
ATOM 10062 C CA . LEU A 1 1257 ? -90.604 -21.078 -3.454 1.00 55.25 1257 LEU A CA 1
ATOM 10063 C C . LEU A 1 1257 ? -91.775 -21.688 -2.651 1.00 55.25 1257 LEU A C 1
ATOM 10065 O O . LEU A 1 1257 ? -91.883 -22.907 -2.553 1.00 55.25 1257 LEU A O 1
ATOM 10069 N N . GLN A 1 1258 ? -92.695 -20.854 -2.147 1.00 57.03 1258 GLN A N 1
ATOM 10070 C CA . GLN A 1 1258 ? -93.936 -21.281 -1.483 1.00 57.03 1258 GLN A CA 1
ATOM 10071 C C . GLN A 1 1258 ? -94.925 -21.947 -2.451 1.00 57.03 1258 GLN A C 1
ATOM 10073 O O . GLN A 1 1258 ? -95.496 -22.983 -2.115 1.00 57.03 1258 GLN A O 1
ATOM 10078 N N . THR A 1 1259 ? -95.080 -21.413 -3.666 1.00 62.50 1259 THR A N 1
ATOM 10079 C CA . THR A 1 1259 ? -95.905 -22.020 -4.735 1.00 62.50 1259 THR A CA 1
ATOM 10080 C C . THR A 1 1259 ? -95.357 -23.367 -5.194 1.00 62.50 1259 THR A C 1
ATOM 10082 O O . THR A 1 1259 ? -96.133 -24.257 -5.522 1.00 62.50 1259 THR A O 1
ATOM 10085 N N . MET A 1 1260 ? -94.028 -23.524 -5.204 1.00 59.84 1260 MET A N 1
ATOM 10086 C CA . MET A 1 1260 ? -93.378 -24.773 -5.603 1.00 59.84 1260 MET A CA 1
ATOM 10087 C C . MET A 1 1260 ? -93.506 -25.869 -4.536 1.00 59.84 1260 MET A C 1
ATOM 10089 O O . MET A 1 1260 ? -93.708 -27.031 -4.878 1.00 59.84 1260 MET A O 1
ATOM 10093 N N . MET A 1 1261 ? -93.366 -25.530 -3.249 1.00 61.41 1261 MET A N 1
ATOM 10094 C CA . MET A 1 1261 ? -93.261 -26.546 -2.192 1.00 61.41 1261 MET A CA 1
ATOM 10095 C C . MET A 1 1261 ? -94.587 -26.917 -1.511 1.00 61.41 1261 MET A C 1
ATOM 10097 O O . MET A 1 1261 ? -94.632 -27.945 -0.836 1.00 61.41 1261 MET A O 1
ATOM 10101 N N . GLY A 1 1262 ? -95.662 -26.139 -1.703 1.00 56.84 1262 GLY A N 1
ATOM 10102 C CA . GLY A 1 1262 ? -96.966 -26.368 -1.066 1.00 56.84 1262 GLY A CA 1
ATOM 10103 C C . GLY A 1 1262 ? -96.938 -26.184 0.462 1.00 56.84 1262 GLY A C 1
ATOM 10104 O O . GLY A 1 1262 ? -95.932 -26.428 1.125 1.00 56.84 1262 GLY A O 1
ATOM 10105 N N . GLU A 1 1263 ? -98.056 -25.759 1.060 1.00 51.50 1263 GLU A N 1
ATOM 10106 C CA . GLU A 1 1263 ? -98.121 -25.324 2.474 1.00 51.50 1263 GLU A CA 1
ATOM 10107 C C . GLU A 1 1263 ? -97.736 -26.387 3.527 1.00 51.50 1263 GLU A C 1
ATOM 10109 O O . GLU A 1 1263 ? -97.570 -26.054 4.696 1.00 51.50 1263 GLU A O 1
ATOM 10114 N N . ASN A 1 1264 ? -97.522 -27.650 3.144 1.00 51.44 1264 ASN A N 1
ATOM 10115 C CA . ASN A 1 1264 ? -97.266 -28.749 4.081 1.00 51.44 1264 ASN A CA 1
ATOM 10116 C C . ASN A 1 1264 ? -95.817 -29.268 4.138 1.00 51.44 1264 ASN A C 1
ATOM 10118 O O . ASN A 1 1264 ? -95.579 -30.255 4.833 1.00 51.44 1264 ASN A O 1
ATOM 10122 N N . TYR A 1 1265 ? -94.842 -28.656 3.453 1.00 48.16 1265 TYR A N 1
ATOM 10123 C CA . TYR A 1 1265 ? -93.484 -29.231 3.370 1.00 48.16 1265 TYR A CA 1
ATOM 10124 C C . TYR A 1 1265 ? -92.360 -28.441 4.056 1.00 48.16 1265 TYR A C 1
ATOM 10126 O O . TYR A 1 1265 ? -91.217 -28.874 4.023 1.00 48.16 1265 TYR A O 1
ATOM 10134 N N . VAL A 1 1266 ? -92.650 -27.322 4.728 1.00 38.50 1266 VAL A N 1
ATOM 10135 C CA . VAL A 1 1266 ? -91.604 -26.472 5.349 1.00 38.50 1266 VAL A CA 1
ATOM 10136 C C . VAL A 1 1266 ? -91.089 -27.026 6.698 1.00 38.50 1266 VAL A C 1
ATOM 10138 O O . VAL A 1 1266 ? -90.128 -26.505 7.252 1.00 38.50 1266 VAL A O 1
ATOM 10141 N N . GLN A 1 1267 ? -91.683 -28.102 7.233 1.00 39.28 1267 GLN A N 1
ATOM 10142 C CA . GLN A 1 1267 ? -91.275 -28.722 8.510 1.00 39.28 1267 GLN A CA 1
ATOM 1014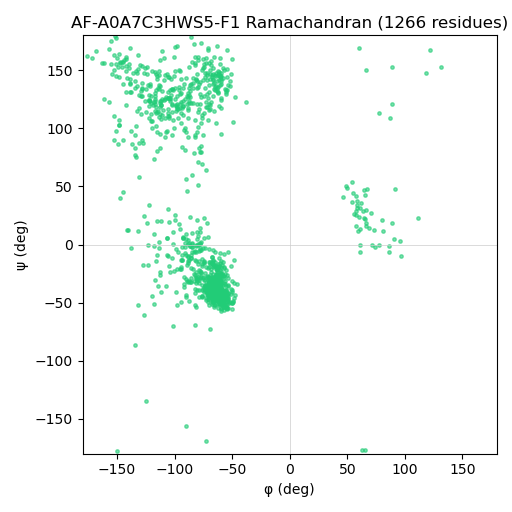3 C C . GLN A 1 1267 ? -90.530 -30.070 8.393 1.00 39.28 1267 GLN A C 1
ATOM 10145 O O . GLN A 1 1267 ? -90.249 -30.688 9.420 1.00 39.28 1267 GLN A O 1
ATOM 10150 N N . ARG A 1 1268 ? -90.195 -30.534 7.185 1.00 34.03 1268 ARG A N 1
ATOM 10151 C CA . ARG A 1 1268 ? -89.297 -31.681 6.953 1.00 34.03 1268 ARG A CA 1
ATOM 10152 C C . ARG A 1 1268 ? -88.024 -31.206 6.283 1.00 34.03 1268 ARG A C 1
ATOM 10154 O O . ARG A 1 1268 ? -86.978 -31.825 6.572 1.00 34.03 1268 ARG A O 1
#

Organism: Meiothermus ruber (NCBI:txid277)

Foldseek 3Di:
DLLLVLLVVLLCVLPVPQKDFAQDVDDLDDDDPDFDDGPDIGGPDVLLVVLLVPDDDDDFDADPDPVSLCVVQVQDADPDPPDDRLNVQVSLCCVQANCLQQNSRQSSQKHAFDWDAFPVRDIATFGIWGDFVFIAGEHEQLQPRPPDDPDPDRHDPDVVSVCVRVVVVRHHYHYHYSVCSVVNVSNVVLNVVLVVTSRSVVSRVVSVPPPDDGSSNLSSLSVVCSVCLVPCLVLLLLLLVLVQVVCVVVVHQEAEEEEEQDSECSNVLSNFVNLQVVVLLCQQAVHDDRTHAYEYEYENHVDPPSRVSSVCSAVDPPLDPQDDTHPHHYHYDYDHDDPDPVRHPAYEYDPDDPDDPPRYQDPVNSNVSSVVSCVVCALAHPDPDFTDDLDQVSLLNLCCVQPVRNGQDPLLSLLLVCLSVLHAFEEQAAPVNCLVSSVVSSLVSDLAEAEEAEADPLQLVVVQVSSVSSVNPLEEEDDPPQDPVRNVVVLVCQLSSSHSYYYYYLQLCQAPVSLVSLLVSCQRHNHSAYEYEQLLCLQQCCLFPNVSSLCQLVSQVSSCVSNVHHHYYYYYHNFDFPQSLLSSCLSNVHDSVRYDDDDFSDQQLEFEEEAELELDDLCSLLVVVLCCLQPVLCQLQVHHSCLLVVAPDFDQRQAAAEEAFAAAAQDDPQGRQTHLLSSLVSCCVRPNVDNQQEEEAEPAFQWAAPPPRHSAKAKDDPVVCVVVVHPTWIAHPVPRDIGRGTDTDPPVVVVNVVVLVCVLRRRHHYYYYYCNNDPNDARQRHQEYEYSEDHLFLRSLSRRSSNHHNVSFRHYYYYHFHDDDPCQCVPALVQLHQGCCCVPPVNVVNQHDPVPRPGDGRLSVSSNVLCVRDVDLVVLLVLLLVLVVCVLVVHWDKFADPDDCPPNVSSNSSSLVLCCLQVQWVDWHWDDPDPGMITIGTRGDNDDDLVSSLVSLLVSCVSPDDPVVSCVLCVVLVCVVVVPPPDPDDDPVVVSVSSSSSSSSVSVCVCVRSSSVSSVSVSLVSCLSCVLVVLHESSQSSSVRGDPDDADPPDHFQRYCSNPVSSNRPDSTTDDGPVSCLQVVLVVCVVVQQVDPDLVVLVVSLVSCVVSVVLVSVLVSLSVVCSVPVLRLSSLLSNLLSLCVDPPSLVVSLVSLVSSLVSCQVVVHQLVSSVSSLVSNVVSPVVVSLVSLDDCPGNLVDLVSLVVNLVSCCVPPNNPDPRSVVSVVSSVVVVVVVVVVVVCVVCVVVVVVVCVVAPDPCRVQDPPGPVD